Protein AF-A0A945S1P0-F1 (afdb_monomer)

Nearest PDB structures (foldseek):
  8s4s-assembly1_B  TM=3.285E-01  e=2.909E+00  Enterococcus faecalis
  8igd-assembly2_B  TM=2.471E-01  e=2.094E+00  Arabidopsis thaliana

Mean predicted aligned error: 12.69 Å

Secondary structure (DSSP, 8-state):
---------------------------------EEEEEEE-TTS-EEEEEEE--TTT--EEEEEEES-HHHHHHHHHH--TT-SSSEEEEE-TTT--EEEEEETTTTEEEPP-TT----------PPPP-S----SSSSSHHHHTTSPPP---EEEEEESS-S-TT-S---EEEEEEE-TTSHHHHTT--TT-EEEEETTEETTSGGGG-HHHHHHHHHHH--TTSEEEEEEEEE-TTSSEEEEEEEEEPPP-TT--BPPPHHHHHHHHHHT-SPPPHHHHHHHHHHHHTT-HHHHHHHHHHHHHHTSSB-TT--HHHHHHHH-GGGHHHHHHHHHHTSPPS-TTHHHHHHHHHHHHH--SPTT--PPPP----TT--HHHHHHHHHHHHHHHHHHHHHHTTT--HHHHHHHHHHHHHHHHHHHHHSSGGG-S-HHHHHHHHHHHHHHTT--HHHHHHHHHHHGGGG-HHHHHHHHHHHTTSTT-SEEEEEEETTEEEEEE-SS--EE-SGGG--SEEEE--SS-EE-S-TT--BTTTBSEEEEEE-SS--EEEE-SSSBSS--TTSEEEEEE-SSS-EEEESBSBSSEEESSEEEEEE-SSS-EEE-SBS-SSEEESSEEEEEE-SSS-EEEESBS-SSEE-TB-EEEEEE--SS---EEEE-SSSB-TT--TT-BEEEESSEEE-BTTTB---EEEEE---BS-EEEE-EEESSEEESS-EEEEEE-SB--EEEESSSBSSEEESS-EEEEEE-S---EEEESSSSBSSEEESS-EEEEEE-SS--EEE-SSS-SSEEESS-EEEEEE-SS--EEESS-SS-EE--SSS-S--EEEEEEESSS--EETTS--TT-EE--TTTEEEEEES-HHHHHHHHHHSPPPPPP-

Sequence (890 aa):
MTATTYGSTRVNAFALVLCCMGVATAQAEWSRRSQWEATVDEQGLFRAYCILLVRPEQRIVTVSSTTERQDWAEWLLHGSQGADTRVTWVHAPDDGRTLTRYDHVSGECLPSLDGEALTFAKCGRTVASGEGVYPPGQRLIDELQTQPKIWTGLYARRKTELDTEACPATMGLAPYVLGVASLIDQAEMRVGDVLVKVWPWDYDGAVFNGYLSIGKAVKDRFLVGDPARIEYLRALPEGGWELVKKTLVWPVVPGMDKRPSQTLLQSEKRALEAQAAPSQALLGLMAAQAGKTADNADLLTRLARTEAVVDVYRLACFRTVHKHPFSMHEQAGELTDTIPQPSPGRVAKQIAWLDRAFLTNAPGTMAQPPAPTYAGRDLDAHLDFIEGVLEDAAQHAEAAFRRFSLDDRRFIEKQADGLMAGFLSAHMMCFDDDLVRQRANVKLLSMAKRLDTEALMRQALTTARIVDGTFLASLKEQMEQTPDARRIADRKTPWGRIVLAGRGDDRYINKKDNVAVLVDLGGDDFYANNTGSAIPGALATAVLIDFAGDDRYENWHSMRQGCGFFGVGILVDCGGNDSYVGVRCAQGTGFMGVGVLADLGGDDIYRGIDHCQGVGQFGAGLLLDDAGDNRYEGRQSCQGVGFTWGVGLLHSAGTDGDDEYFNKGKVGSGYGDLGSFEGWGQGLGCGHRPYASGGLGVLLDGGGSDRYEGGTFSLGGGYYYGLGILRDRDGHDRYRGSRYNMGFTAHQAVGVFIDDRGNDHYATSHFVAMGMAWDESSTLFLDGEGDDTYVAPGFAFAAGAMNGFALFEDSAGADHYVGVRPASKYGNRYHDGTSVGLFMDLGDGEDVFSGGRQAGEIDAGPEHTFFVDAPTVEAATERLKVTPLKKAAQ

Radius of gyration: 32.9 Å; Cα contacts (8 Å, |Δi|>4): 2390; chains: 1; bounding box: 77×90×105 Å

Solvent-accessible surface area (backbone atoms only — not comparable to full-atom values): 44920 Å² total; per-residue (Å²): 131,84,86,89,86,85,82,86,78,83,86,88,85,85,88,84,88,84,87,79,88,80,78,90,77,84,88,80,89,74,82,81,70,76,46,71,48,73,48,68,47,102,85,72,41,49,32,42,32,43,44,50,87,52,73,99,87,51,80,58,73,51,80,50,76,56,90,67,75,67,68,54,54,54,39,73,75,70,50,69,94,83,59,99,56,66,61,52,73,41,56,40,88,90,64,34,44,53,69,40,28,37,33,74,85,78,74,44,79,44,81,57,70,87,84,69,69,55,87,80,82,88,82,90,77,88,79,81,90,77,94,85,83,79,85,91,78,89,87,55,75,79,69,54,59,58,55,60,79,62,41,56,38,62,46,33,50,52,36,72,85,74,92,58,103,83,68,98,79,73,60,19,35,29,31,80,41,67,18,75,69,11,40,44,43,74,63,66,62,54,76,73,24,31,39,35,32,51,67,95,42,45,39,87,37,78,45,43,70,29,35,67,44,37,52,50,54,46,58,76,73,52,50,55,67,38,81,36,44,37,33,30,38,36,75,43,97,91,63,62,73,44,81,48,77,41,79,50,52,33,29,59,64,79,84,33,66,36,67,68,50,72,52,45,54,52,35,32,54,63,76,58,76,66,77,84,45,68,68,55,55,45,50,52,51,53,26,54,65,68,73,39,47,69,57,56,54,48,41,46,49,55,35,42,50,64,63,39,42,33,43,81,36,59,43,45,66,48,54,39,32,50,45,37,56,80,41,41,64,63,54,51,43,58,61,58,75,63,52,69,64,96,50,87,36,38,70,40,47,48,62,56,48,45,44,70,63,79,38,62,59,70,92,82,76,79,69,77,72,92,76,81,86,48,87,96,56,59,64,66,43,48,52,51,40,52,51,51,36,48,53,56,22,48,54,22,46,48,58,15,45,64,76,51,52,73,67,53,49,54,48,47,65,73,39,49,65,47,44,58,50,39,37,77,74,40,62,31,46,40,60,32,82,53,58,68,52,36,48,51,39,55,51,46,63,66,52,57,78,53,55,36,62,67,34,43,50,52,19,44,51,42,50,33,56,72,67,22,48,70,54,43,54,53,49,48,59,52,55,61,76,46,70,88,31,66,66,70,46,79,46,84,52,100,60,36,34,39,37,32,39,19,62,53,69,45,75,33,71,44,80,85,57,45,48,23,32,40,38,35,59,20,32,55,30,37,43,44,37,39,47,12,17,12,35,71,100,70,20,52,44,13,32,27,35,40,52,32,32,54,32,37,39,45,40,81,58,64,44,22,40,0,2,0,36,62,20,27,6,31,23,36,41,54,26,36,51,35,39,39,40,32,39,34,28,13,37,0,17,0,55,53,16,37,9,29,22,33,42,52,28,30,54,32,39,41,38,31,39,30,36,10,36,0,20,4,35,56,20,30,5,27,25,38,37,38,35,41,49,31,36,44,38,26,19,31,34,16,34,0,18,1,28,36,43,8,37,4,29,24,34,44,53,17,64,73,19,50,32,39,42,36,26,32,79,75,46,70,26,95,84,69,51,88,95,32,20,33,7,51,8,35,0,17,3,31,20,45,35,92,76,41,29,4,12,40,6,28,27,34,46,38,16,20,55,30,39,40,38,32,8,25,45,9,38,0,15,10,30,31,45,3,27,8,29,24,34,44,47,33,35,49,32,38,41,38,30,24,28,39,11,44,0,13,20,32,50,43,6,27,7,29,22,36,39,49,30,34,48,33,38,41,38,37,79,38,50,36,23,44,5,14,8,25,39,47,7,27,13,35,21,36,41,34,39,33,54,34,38,39,38,37,74,27,57,25,40,0,10,11,19,31,40,2,34,7,33,20,35,38,54,30,33,45,33,39,38,40,61,40,44,64,23,35,78,48,77,40,86,90,37,86,81,54,27,35,10,39,23,35,44,19,23,87,46,75,45,44,47,68,32,75,59,58,71,67,39,69,47,74,51,82,80,55,16,28,38,38,31,31,57,35,71,64,55,46,44,55,47,43,73,77,54,61,67,79,74,73,84,126

Structure (mmCIF, N/CA/C/O backbone):
data_AF-A0A945S1P0-F1
#
_entry.id   AF-A0A945S1P0-F1
#
loop_
_atom_site.group_PDB
_atom_site.id
_atom_site.type_symbol
_atom_site.label_atom_id
_atom_site.label_alt_id
_atom_site.label_comp_id
_atom_site.label_asym_id
_atom_site.label_entity_id
_atom_site.label_seq_id
_atom_site.pdbx_PDB_ins_code
_atom_site.Cartn_x
_atom_site.Cartn_y
_atom_site.Cartn_z
_atom_site.occupancy
_atom_site.B_iso_or_equiv
_atom_site.auth_seq_id
_atom_site.auth_comp_id
_atom_site.auth_asym_id
_atom_site.auth_atom_id
_atom_site.pdbx_PDB_model_num
ATOM 1 N N . MET A 1 1 ? 33.738 -39.470 39.181 1.00 27.73 1 MET A N 1
ATOM 2 C CA . MET A 1 1 ? 34.915 -38.604 38.979 1.00 27.73 1 MET A CA 1
ATOM 3 C C . MET A 1 1 ? 34.406 -37.183 38.785 1.00 27.73 1 MET A C 1
ATOM 5 O O . MET A 1 1 ? 33.577 -36.976 37.914 1.00 27.73 1 MET A O 1
ATOM 9 N N . THR A 1 2 ? 34.793 -36.311 39.722 1.00 22.27 2 THR A N 1
ATOM 10 C CA . THR A 1 2 ? 34.871 -34.827 39.718 1.00 22.27 2 THR A CA 1
ATOM 11 C C . THR A 1 2 ? 34.376 -34.085 38.462 1.00 22.27 2 THR A C 1
ATOM 13 O O . THR A 1 2 ? 34.871 -34.353 37.376 1.00 22.27 2 THR A O 1
ATOM 16 N N . ALA A 1 3 ? 33.331 -33.245 38.569 1.00 21.64 3 ALA A N 1
ATOM 17 C CA . ALA A 1 3 ? 33.376 -31.787 38.850 1.00 21.64 3 ALA A CA 1
ATOM 18 C C . ALA A 1 3 ? 34.037 -30.996 37.698 1.00 21.64 3 ALA A C 1
ATOM 20 O O . ALA A 1 3 ? 35.194 -31.249 37.397 1.00 21.64 3 ALA A O 1
ATOM 21 N N . THR A 1 4 ? 33.348 -30.083 37.004 1.00 22.89 4 THR A N 1
ATOM 22 C CA . THR A 1 4 ? 33.038 -28.741 37.531 1.00 22.89 4 THR A CA 1
ATOM 23 C C . THR A 1 4 ? 31.774 -28.087 36.951 1.00 22.89 4 THR A C 1
ATOM 25 O O . THR A 1 4 ? 31.417 -28.219 35.786 1.00 22.89 4 THR A O 1
ATOM 28 N N . THR A 1 5 ? 31.139 -27.347 37.854 1.00 23.31 5 THR A N 1
ATOM 29 C CA . THR A 1 5 ? 29.974 -26.456 37.822 1.00 23.31 5 THR A CA 1
ATOM 30 C C . THR A 1 5 ? 30.188 -25.121 37.103 1.00 23.31 5 THR A C 1
ATOM 32 O O . THR A 1 5 ? 31.244 -24.522 37.263 1.00 23.31 5 THR A O 1
ATOM 35 N N . TYR A 1 6 ? 29.133 -24.601 36.467 1.00 22.20 6 TYR A N 1
ATOM 36 C CA . TYR A 1 6 ? 28.379 -23.391 36.866 1.00 22.20 6 TYR A CA 1
ATOM 37 C C . TYR A 1 6 ? 26.975 -23.568 36.253 1.00 22.20 6 TYR A C 1
ATOM 39 O O . TYR A 1 6 ? 26.838 -23.702 35.045 1.00 22.20 6 TYR A O 1
ATOM 47 N N . GLY A 1 7 ? 25.944 -23.884 37.038 1.00 22.47 7 GLY A N 1
ATOM 48 C CA . GLY A 1 7 ? 25.209 -22.903 37.839 1.00 22.47 7 GLY A CA 1
ATOM 49 C C . GLY A 1 7 ? 24.016 -22.416 36.999 1.00 22.47 7 GLY A C 1
ATOM 50 O O . GLY A 1 7 ? 24.138 -21.415 36.315 1.00 22.47 7 GLY A O 1
ATOM 51 N N . SER A 1 8 ? 22.978 -23.226 36.754 1.00 20.95 8 SER A N 1
ATOM 52 C CA . SER A 1 8 ? 21.864 -23.525 37.675 1.00 20.95 8 SER A CA 1
ATOM 53 C C . SER A 1 8 ? 21.041 -22.263 37.986 1.00 20.95 8 SER A C 1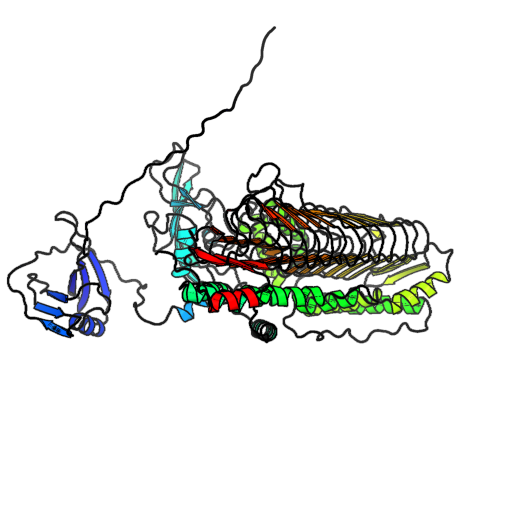
ATOM 55 O O . SER A 1 8 ? 21.612 -21.280 38.429 1.00 20.95 8 SER A O 1
ATOM 57 N N . THR A 1 9 ? 19.718 -22.198 37.896 1.00 21.23 9 THR A N 1
ATOM 58 C CA . THR A 1 9 ? 18.674 -23.152 37.508 1.00 21.23 9 THR A CA 1
ATOM 59 C C . THR A 1 9 ? 17.347 -22.404 37.672 1.00 21.23 9 THR A C 1
ATOM 61 O O . THR A 1 9 ? 17.201 -21.678 38.646 1.00 21.23 9 THR A O 1
ATOM 64 N N . ARG A 1 10 ? 16.391 -22.739 36.799 1.00 20.66 10 ARG A N 1
ATOM 65 C CA . ARG A 1 10 ? 14.989 -23.113 37.090 1.00 20.66 10 ARG A CA 1
ATOM 66 C C . ARG A 1 10 ? 14.067 -22.057 37.722 1.00 20.66 10 ARG A C 1
ATOM 68 O O . ARG A 1 10 ? 14.346 -21.535 38.786 1.00 20.66 10 ARG A O 1
ATOM 75 N N . VAL A 1 11 ? 12.974 -21.670 37.061 1.00 21.17 11 VAL A N 1
ATOM 76 C CA . VAL A 1 11 ? 11.796 -22.460 36.612 1.00 21.17 11 VAL A CA 1
ATOM 77 C C . VAL A 1 11 ? 10.818 -22.765 37.755 1.00 21.17 11 VAL A C 1
ATOM 79 O O . VAL A 1 11 ? 11.183 -23.424 38.726 1.00 21.17 11 VAL A O 1
ATOM 82 N N . ASN A 1 12 ? 9.561 -22.385 37.476 1.00 20.31 12 ASN A N 1
ATOM 83 C CA . ASN A 1 12 ? 8.272 -22.719 38.101 1.00 20.31 12 ASN A CA 1
ATOM 84 C C . ASN A 1 12 ? 7.942 -22.012 39.421 1.00 20.31 12 ASN A C 1
ATOM 86 O O . ASN A 1 12 ? 8.798 -21.848 40.273 1.00 20.31 12 ASN A O 1
ATOM 90 N N . ALA A 1 13 ? 6.701 -21.662 39.749 1.00 20.36 13 ALA A N 1
ATOM 91 C CA . ALA A 1 13 ? 5.407 -21.501 39.076 1.00 20.36 13 ALA A CA 1
ATOM 92 C C . ALA A 1 13 ? 4.455 -21.132 40.232 1.00 20.36 13 ALA A C 1
ATOM 94 O O . ALA A 1 13 ? 4.523 -21.808 41.250 1.00 20.36 13 ALA A O 1
ATOM 95 N N . PHE A 1 14 ? 3.581 -20.130 40.113 1.00 19.70 14 PHE A N 1
ATOM 96 C CA . PHE A 1 14 ? 2.318 -20.084 40.870 1.00 19.70 14 PHE A CA 1
ATOM 97 C C . PHE A 1 14 ? 1.362 -19.074 40.227 1.00 19.70 14 PHE A C 1
ATOM 99 O O . PHE A 1 14 ? 1.667 -17.889 40.115 1.00 19.70 14 PHE A O 1
ATOM 106 N N . ALA A 1 15 ? 0.205 -19.574 39.801 1.00 19.12 15 ALA A N 1
ATOM 107 C CA . ALA A 1 15 ? -0.974 -18.784 39.489 1.00 19.12 15 ALA A CA 1
ATOM 108 C C . ALA A 1 15 ? -1.722 -18.454 40.791 1.00 19.12 15 ALA A C 1
ATOM 110 O O . ALA A 1 15 ? -1.838 -19.317 41.662 1.00 19.12 15 ALA A O 1
ATOM 111 N N . LEU A 1 16 ? -2.284 -17.246 40.891 1.00 18.50 16 LEU A N 1
ATOM 112 C CA . LEU A 1 16 ? -3.439 -16.974 41.746 1.00 18.50 16 LEU A CA 1
ATOM 113 C C . LEU A 1 16 ? -4.271 -15.826 41.149 1.00 18.50 16 LEU A C 1
ATOM 115 O O . LEU A 1 16 ? -3.815 -14.691 41.053 1.00 18.50 16 LEU A O 1
ATOM 119 N N . VAL A 1 17 ? -5.502 -16.151 40.760 1.00 19.89 17 VAL A N 1
ATOM 120 C CA . VAL A 1 17 ? -6.622 -15.222 40.566 1.00 19.89 17 VAL A CA 1
ATOM 121 C C . VAL A 1 17 ? -7.400 -15.193 41.884 1.00 19.89 17 VAL A C 1
ATOM 123 O O . VAL A 1 17 ? -7.736 -16.272 42.363 1.00 19.89 17 VAL A O 1
ATOM 126 N N . LEU A 1 18 ? -7.711 -14.014 42.450 1.00 18.58 18 LEU A N 1
ATOM 127 C CA . LEU A 1 18 ? -8.971 -13.739 43.175 1.00 18.58 18 LEU A CA 1
ATOM 128 C C . LEU A 1 18 ? -9.111 -12.283 43.665 1.00 18.58 18 LEU A C 1
ATOM 130 O O . LEU A 1 18 ? -8.153 -11.632 44.071 1.00 18.58 18 LEU A O 1
ATOM 134 N N . CYS A 1 19 ? -10.364 -11.826 43.604 1.00 18.88 19 CYS A N 1
ATOM 135 C CA . CYS A 1 19 ? -10.943 -10.531 43.957 1.00 18.88 19 CYS A CA 1
ATOM 136 C C . CYS A 1 19 ? -10.810 -10.098 45.429 1.00 18.88 19 CYS A C 1
ATOM 138 O O . CYS A 1 19 ? -10.897 -10.931 46.321 1.00 18.88 19 CYS A O 1
ATOM 140 N N . CYS A 1 20 ? -10.856 -8.776 45.651 1.00 19.45 20 CYS A N 1
ATOM 141 C CA . CYS A 1 20 ? -11.598 -8.111 46.739 1.00 19.45 20 CYS A CA 1
ATOM 142 C C . CYS A 1 20 ? -12.152 -6.787 46.170 1.00 19.45 20 CYS A C 1
ATOM 144 O O . CYS A 1 20 ? -11.397 -5.859 45.909 1.00 19.45 20 CYS A O 1
ATOM 146 N N . MET A 1 21 ? -13.405 -6.743 45.705 1.00 20.45 21 MET A N 1
ATOM 147 C CA . MET A 1 21 ? -14.543 -6.140 46.422 1.00 20.45 21 MET A CA 1
ATOM 148 C C . MET A 1 21 ? -14.165 -5.085 47.476 1.00 20.45 21 MET A C 1
ATOM 150 O O . MET A 1 21 ? -13.781 -5.415 48.593 1.00 20.45 21 MET A O 1
ATOM 154 N N . GLY A 1 22 ? -14.380 -3.817 47.124 1.00 20.14 22 GLY A N 1
ATOM 155 C CA . GLY A 1 22 ? -14.631 -2.718 48.051 1.00 20.14 22 GLY A CA 1
ATOM 156 C C . GLY A 1 22 ? -16.002 -2.138 47.723 1.00 20.14 22 GLY A C 1
ATOM 157 O O . GLY A 1 22 ? -16.146 -1.355 46.792 1.00 20.14 22 GLY A O 1
ATOM 158 N N . VAL A 1 23 ? -17.000 -2.631 48.447 1.00 21.27 23 VAL A N 1
ATOM 159 C CA . VAL A 1 23 ? -18.419 -2.273 48.395 1.00 21.27 23 VAL A CA 1
ATOM 160 C C . VAL A 1 23 ? -18.611 -0.764 48.564 1.00 21.27 23 VAL A C 1
ATOM 162 O O . VAL A 1 23 ? -17.972 -0.135 49.404 1.00 21.27 23 VAL A O 1
ATOM 165 N N . ALA A 1 24 ? -19.528 -0.198 47.780 1.00 26.31 24 ALA A N 1
ATOM 166 C CA . ALA A 1 24 ? -20.053 1.141 47.986 1.00 26.31 24 ALA A CA 1
ATOM 167 C C . ALA A 1 24 ? -20.618 1.296 49.408 1.00 26.31 24 ALA A C 1
ATOM 169 O O . ALA A 1 24 ? -21.511 0.553 49.809 1.00 26.31 24 ALA A O 1
ATOM 170 N N . THR A 1 25 ? -20.181 2.324 50.132 1.00 22.64 25 THR A N 1
ATOM 171 C CA . THR A 1 25 ? -20.990 2.918 51.200 1.00 22.64 25 THR A CA 1
ATOM 172 C C . THR A 1 25 ? -21.082 4.416 50.981 1.00 22.64 25 THR A C 1
ATOM 174 O O . THR A 1 25 ? -20.082 5.105 50.789 1.00 22.64 25 THR A O 1
ATOM 177 N N . ALA A 1 26 ? -22.328 4.866 50.954 1.00 25.33 26 ALA A N 1
ATOM 178 C CA . ALA A 1 26 ? -22.784 6.206 50.667 1.00 25.33 26 ALA A CA 1
ATOM 179 C C . ALA A 1 26 ? -22.312 7.266 51.680 1.00 25.33 26 ALA A C 1
ATOM 181 O O . ALA A 1 26 ? -21.921 6.957 52.801 1.00 25.33 26 ALA A O 1
ATOM 182 N N . GLN A 1 27 ? -22.504 8.521 51.258 1.00 27.06 27 GLN A N 1
ATOM 183 C CA . GLN A 1 27 ? -22.578 9.748 52.058 1.00 27.06 27 GLN A CA 1
ATOM 184 C C . GLN A 1 27 ? -21.268 10.298 52.641 1.00 27.06 27 GLN A C 1
ATOM 186 O O . GLN A 1 27 ? -20.908 10.046 53.784 1.00 27.06 27 GLN A O 1
ATOM 191 N N . ALA A 1 28 ? -20.670 11.229 51.895 1.00 24.06 28 ALA A N 1
ATOM 192 C CA . ALA A 1 28 ? -20.447 12.572 52.428 1.00 24.06 28 ALA A CA 1
ATOM 193 C C . ALA A 1 28 ? -20.386 13.580 51.268 1.00 24.06 28 ALA A C 1
ATOM 195 O O . ALA A 1 28 ? -19.364 13.725 50.598 1.00 24.06 28 ALA A O 1
ATOM 196 N N . GLU A 1 29 ? -21.502 14.268 51.025 1.00 28.78 29 GLU A N 1
ATOM 197 C CA . GLU A 1 29 ? -21.513 15.542 50.310 1.00 28.78 29 GLU A CA 1
ATOM 198 C C . GLU A 1 29 ? -20.609 16.526 51.066 1.00 28.78 29 GLU A C 1
ATOM 200 O O . GLU A 1 29 ? -20.931 16.957 52.171 1.00 28.78 29 GLU A O 1
ATOM 205 N N . TRP A 1 30 ? -19.473 16.900 50.480 1.00 25.27 30 TRP A N 1
ATOM 206 C CA . TRP A 1 30 ? -18.724 18.075 50.919 1.00 25.27 30 TRP A CA 1
ATOM 207 C C . TRP A 1 30 ? -18.910 19.161 49.868 1.00 25.27 30 TRP A C 1
ATOM 209 O O . TRP A 1 30 ? -18.156 19.255 48.900 1.00 25.27 30 TRP A O 1
ATOM 219 N N . SER A 1 31 ? -19.937 19.987 50.064 1.00 30.58 31 SER A N 1
ATOM 220 C CA . SER A 1 31 ? -20.105 21.246 49.344 1.00 30.58 31 SER A CA 1
ATOM 221 C C . SER A 1 31 ? -18.864 22.119 49.572 1.00 30.58 31 SER A C 1
ATOM 223 O O . SER A 1 31 ? -18.640 22.612 50.683 1.00 30.58 31 SER A O 1
ATOM 225 N N . ARG A 1 32 ? -18.039 22.313 48.541 1.00 33.53 32 ARG A N 1
ATOM 226 C CA . ARG A 1 32 ? -16.928 23.272 48.567 1.00 33.53 32 ARG A CA 1
ATOM 227 C C . ARG A 1 32 ? -17.515 24.688 48.574 1.00 33.53 32 ARG A C 1
ATOM 229 O O . ARG A 1 32 ? -17.875 25.211 47.529 1.00 33.53 32 ARG A O 1
ATOM 236 N N . ARG A 1 33 ? -17.641 25.316 49.747 1.00 33.50 33 ARG A N 1
ATOM 237 C CA . ARG A 1 33 ? -17.938 26.755 49.843 1.00 33.50 33 ARG A CA 1
ATOM 238 C C . ARG A 1 33 ? -16.652 27.530 49.554 1.00 33.50 33 ARG A C 1
ATOM 240 O O . ARG A 1 33 ? -15.775 27.593 50.409 1.00 33.50 33 ARG A O 1
ATOM 247 N N . SER A 1 34 ? -16.521 28.085 48.356 1.00 38.62 34 SER A N 1
ATOM 248 C CA . SER A 1 34 ? -15.464 29.043 48.014 1.00 38.62 34 SER A CA 1
ATOM 249 C C . SER A 1 34 ? -15.927 30.458 48.367 1.00 38.62 34 SER A C 1
ATOM 251 O O . SER A 1 34 ? -16.926 30.921 47.819 1.00 38.62 34 SER A O 1
ATOM 253 N N . GLN A 1 35 ? -15.227 31.139 49.277 1.00 38.56 35 GLN A N 1
ATOM 254 C CA . GLN A 1 35 ? -15.448 32.562 49.566 1.00 38.56 35 GLN A CA 1
ATOM 255 C C . GLN A 1 35 ? -14.367 33.405 48.893 1.00 38.56 35 GLN A C 1
ATOM 257 O O . GLN A 1 35 ? -13.202 33.007 48.876 1.00 38.56 35 GLN A O 1
ATOM 262 N N . TRP A 1 36 ? -14.759 34.561 48.358 1.00 40.66 36 TRP A N 1
ATOM 263 C CA . TRP A 1 36 ? -13.856 35.497 47.695 1.00 40.66 36 TRP A CA 1
ATOM 264 C C . TRP A 1 36 ? -13.801 36.818 48.471 1.00 40.66 36 TRP A C 1
ATOM 266 O O . TRP A 1 36 ? -14.840 37.423 48.720 1.00 40.66 36 TRP A O 1
ATOM 276 N N . GLU A 1 37 ? -12.607 37.271 48.855 1.00 37.91 37 GLU A N 1
ATOM 277 C CA . GLU A 1 37 ? -12.384 38.601 49.447 1.00 37.91 37 GLU A CA 1
ATOM 278 C C . GLU A 1 37 ? -11.717 39.501 48.403 1.00 37.91 37 GLU A C 1
ATOM 280 O O . GLU A 1 37 ? -10.727 39.088 47.807 1.00 37.91 37 GLU A O 1
ATOM 285 N N . ALA A 1 38 ? -12.227 40.714 48.180 1.00 38.38 38 ALA A N 1
ATOM 286 C CA . ALA A 1 38 ? -11.604 41.696 47.295 1.00 38.38 38 ALA A CA 1
ATOM 287 C C . ALA A 1 38 ? -11.064 42.879 48.111 1.00 38.38 38 ALA A C 1
ATOM 289 O O . ALA A 1 38 ? -11.820 43.516 48.842 1.00 38.38 38 ALA A O 1
ATOM 290 N N . THR A 1 39 ? -9.778 43.208 47.978 1.00 40.72 39 THR A N 1
ATOM 291 C CA . THR A 1 39 ? -9.186 44.402 48.607 1.00 40.72 39 THR A CA 1
ATOM 292 C C . THR A 1 39 ? -8.411 45.244 47.616 1.00 40.72 39 THR A C 1
ATOM 294 O O . THR A 1 39 ? -7.811 44.709 46.689 1.00 40.72 39 THR A O 1
ATOM 297 N N . VAL A 1 40 ? -8.370 46.552 47.853 1.00 39.69 40 VAL A N 1
ATOM 298 C CA . VAL A 1 40 ? -7.502 47.477 47.122 1.00 39.69 40 VAL A CA 1
ATOM 299 C C . VAL A 1 40 ? -6.207 47.626 47.909 1.00 39.69 40 VAL A C 1
ATOM 301 O O . VAL A 1 40 ? -6.253 47.937 49.098 1.00 39.69 40 VAL A O 1
ATOM 304 N N . ASP A 1 41 ? -5.064 47.356 47.287 1.00 44.41 41 ASP A N 1
ATOM 305 C CA . ASP A 1 41 ? -3.774 47.551 47.947 1.00 44.41 41 ASP A CA 1
ATOM 306 C C . ASP A 1 41 ? -3.340 49.029 47.956 1.00 44.41 41 ASP A C 1
ATOM 308 O O . ASP A 1 41 ? -3.972 49.896 47.351 1.00 44.41 41 ASP A O 1
ATOM 312 N N . GLU A 1 42 ? -2.243 49.328 48.655 1.00 39.03 42 GLU A N 1
ATOM 313 C CA . GLU A 1 42 ? -1.709 50.692 48.819 1.00 39.03 42 GLU A CA 1
ATOM 314 C C . GLU A 1 42 ? -1.317 51.370 47.488 1.00 39.03 42 GLU A C 1
ATOM 316 O O . GLU A 1 42 ? -1.078 52.576 47.455 1.00 39.03 42 GLU A O 1
ATOM 321 N N . GLN A 1 43 ? -1.272 50.613 46.386 1.00 38.59 43 GLN A N 1
ATOM 322 C CA . GLN A 1 43 ? -0.970 51.083 45.031 1.00 38.59 43 GLN A CA 1
ATOM 323 C C . GLN A 1 43 ? -2.242 51.273 44.184 1.00 38.59 43 GLN A C 1
ATOM 325 O O . GLN A 1 43 ? -2.153 51.660 43.019 1.00 38.59 43 GLN A O 1
ATOM 330 N N . GLY A 1 44 ? -3.428 51.040 44.756 1.00 38.28 44 GLY A N 1
ATOM 331 C CA . GLY A 1 44 ? -4.717 51.196 44.084 1.00 38.28 44 GLY A CA 1
ATOM 332 C C . GLY A 1 44 ? -5.164 49.976 43.270 1.00 38.28 44 GLY A C 1
ATOM 333 O O . GLY A 1 44 ? -6.142 50.084 42.529 1.00 38.28 44 GLY A O 1
ATOM 334 N N . LEU A 1 45 ? -4.481 48.830 43.395 1.00 36.09 45 LEU A N 1
ATOM 335 C CA . LEU A 1 45 ? -4.782 47.602 42.651 1.00 36.09 45 LEU A CA 1
ATOM 336 C C . LEU A 1 45 ? -5.786 46.720 43.394 1.00 36.09 45 LEU A C 1
ATOM 338 O O . LEU A 1 45 ? -5.639 46.461 44.588 1.00 36.09 45 LEU A O 1
ATOM 342 N N . PHE A 1 46 ? -6.776 46.205 42.666 1.00 37.44 46 PHE A N 1
ATOM 343 C CA . PHE A 1 46 ? -7.770 45.275 43.197 1.00 37.44 46 PHE A CA 1
ATOM 344 C C . PHE A 1 46 ? -7.187 43.858 43.235 1.00 37.44 46 PHE A C 1
ATOM 346 O O . PHE A 1 46 ? -6.671 43.348 42.238 1.00 37.44 46 PHE A O 1
ATOM 353 N N . ARG A 1 47 ? -7.268 43.214 44.398 1.00 40.44 47 ARG A N 1
ATOM 354 C CA . ARG A 1 47 ? -6.821 41.837 44.626 1.00 40.44 47 ARG A CA 1
ATOM 355 C C . ARG A 1 47 ? -7.982 41.006 45.128 1.00 40.44 47 ARG A C 1
ATOM 357 O O . ARG A 1 47 ? -8.610 41.403 46.104 1.00 40.44 47 ARG A O 1
ATOM 364 N N . ALA A 1 48 ? -8.222 39.862 44.494 1.00 37.62 48 ALA A N 1
ATOM 365 C CA . ALA A 1 48 ? -9.214 38.892 44.942 1.00 37.62 48 ALA A CA 1
ATOM 366 C C . ALA A 1 48 ? -8.531 37.656 45.548 1.00 37.62 48 ALA A C 1
ATOM 368 O O . ALA A 1 48 ? -7.550 37.143 44.999 1.00 37.62 48 ALA A O 1
ATOM 369 N N . TYR A 1 49 ? -9.066 37.176 46.667 1.00 41.53 49 TYR A N 1
ATOM 370 C CA . TYR A 1 49 ? -8.570 36.030 47.421 1.00 41.53 49 TYR A CA 1
ATOM 371 C C . TYR A 1 49 ? -9.631 34.939 47.457 1.00 41.53 49 TYR A C 1
ATOM 373 O O . TYR A 1 49 ? -10.685 35.161 48.040 1.00 41.53 49 TYR A O 1
ATOM 381 N N . CYS A 1 50 ? -9.358 33.754 46.909 1.00 38.25 50 CYS A N 1
ATOM 382 C CA . CYS A 1 50 ? -10.192 32.580 47.180 1.00 38.25 50 CYS A CA 1
ATOM 383 C C . CYS A 1 50 ? -9.759 31.960 48.512 1.00 38.25 50 CYS A C 1
ATOM 385 O O . CYS A 1 50 ? -8.618 31.505 48.637 1.00 38.25 50 CYS A O 1
ATOM 387 N N . ILE A 1 51 ? -10.658 31.929 49.494 1.00 41.28 51 ILE A N 1
ATOM 388 C CA . ILE A 1 51 ? -10.426 31.339 50.813 1.00 41.28 51 ILE A CA 1
ATOM 389 C C . ILE A 1 51 ? -11.115 29.973 50.854 1.00 41.28 51 ILE A C 1
ATOM 391 O O . ILE A 1 51 ? -12.342 29.872 50.888 1.00 41.28 51 ILE A O 1
ATOM 395 N N . LEU A 1 52 ? -10.313 28.907 50.850 1.00 36.91 52 LEU A N 1
ATOM 396 C CA . LEU A 1 52 ? -10.774 27.542 51.106 1.00 36.91 52 LEU A CA 1
ATOM 397 C C . LEU A 1 52 ? -10.698 27.268 52.613 1.00 36.91 52 LEU A C 1
ATOM 399 O O . LEU A 1 52 ? -9.614 27.221 53.193 1.00 36.91 52 LEU A O 1
ATOM 403 N N . LEU A 1 53 ? -11.850 27.075 53.256 1.00 36.97 53 LEU A N 1
ATOM 404 C CA . LEU A 1 53 ? -11.927 26.658 54.659 1.00 36.97 53 LEU A CA 1
ATOM 405 C C . LEU A 1 53 ? -11.576 25.165 54.770 1.00 36.97 53 LEU A C 1
ATOM 407 O O . LEU A 1 53 ? -12.425 24.304 54.550 1.00 36.97 53 LEU A O 1
ATOM 411 N N . VAL A 1 54 ? -10.325 24.841 55.119 1.00 34.81 54 VAL A N 1
ATOM 412 C CA . VAL A 1 54 ? -9.884 23.461 55.393 1.00 34.81 54 VAL A CA 1
ATOM 413 C C . VAL A 1 54 ? -9.265 23.379 56.787 1.00 34.81 54 VAL A C 1
ATOM 415 O O . VAL A 1 54 ? -8.058 23.477 56.944 1.00 34.81 54 VAL A O 1
ATOM 418 N N . ARG A 1 55 ? -10.106 23.138 57.804 1.00 34.22 55 ARG A N 1
ATOM 419 C CA . ARG A 1 55 ? -9.725 22.968 59.227 1.00 34.22 55 ARG A CA 1
ATOM 420 C C . ARG A 1 55 ? -8.969 24.181 59.840 1.00 34.22 55 ARG A C 1
ATOM 422 O O . ARG A 1 55 ? -8.493 25.054 59.124 1.00 34.22 55 ARG A O 1
ATOM 429 N N . PRO A 1 56 ? -8.876 24.296 61.180 1.00 31.53 56 PRO A N 1
ATOM 430 C CA . PRO A 1 56 ? -8.306 25.489 61.826 1.00 31.53 56 PRO A CA 1
ATOM 431 C C . PRO A 1 56 ? -6.806 25.727 61.569 1.00 31.53 56 PRO A C 1
ATOM 433 O O . PRO A 1 56 ? -6.335 26.840 61.777 1.00 31.53 56 PRO A O 1
ATOM 436 N N . GLU A 1 57 ? -6.063 24.721 61.099 1.00 32.78 57 GLU A N 1
ATOM 437 C CA . GLU A 1 57 ? -4.592 24.720 61.160 1.00 32.78 57 GLU A CA 1
ATOM 438 C C . GLU A 1 57 ? -3.887 24.926 59.798 1.00 32.78 57 GLU A C 1
ATOM 440 O O . GLU A 1 57 ? -2.671 25.098 59.771 1.00 32.78 57 GLU A O 1
ATOM 445 N N . GLN A 1 58 ? -4.592 24.933 58.655 1.00 32.12 58 GLN A N 1
ATOM 446 C CA . GLN A 1 58 ? -3.976 25.188 57.339 1.00 32.12 58 GLN A CA 1
ATOM 447 C C . GLN A 1 58 ? -4.903 25.981 56.409 1.00 32.12 58 GLN A C 1
ATOM 449 O O . GLN A 1 58 ? -6.023 25.576 56.116 1.00 32.12 58 GLN A O 1
ATOM 454 N N . ARG A 1 59 ? -4.420 27.128 55.918 1.00 32.78 59 ARG A N 1
ATOM 455 C CA . ARG A 1 59 ? -5.152 28.025 55.011 1.00 32.78 59 ARG A CA 1
ATOM 456 C C . ARG A 1 59 ? -4.443 28.080 53.663 1.00 32.78 59 ARG A C 1
ATOM 458 O O . ARG A 1 59 ? -3.248 28.357 53.621 1.00 32.78 59 ARG A O 1
ATOM 465 N N . ILE A 1 60 ? -5.179 27.856 52.577 1.00 31.12 60 ILE A N 1
ATOM 466 C CA . ILE A 1 60 ? -4.693 28.053 51.205 1.00 31.12 60 ILE A CA 1
ATOM 467 C C . ILE A 1 60 ? -5.417 29.271 50.633 1.00 31.12 60 ILE A C 1
ATOM 469 O O . ILE A 1 60 ? -6.647 29.317 50.634 1.00 31.12 60 ILE A O 1
ATOM 473 N N . VAL A 1 61 ? -4.641 30.253 50.174 1.00 30.97 61 VAL A N 1
ATOM 474 C CA . VAL A 1 61 ? -5.126 31.496 49.567 1.00 30.97 61 VAL A CA 1
ATOM 475 C C . VAL A 1 61 ? -4.618 31.556 48.131 1.00 30.97 61 VAL A C 1
ATOM 477 O O . VAL A 1 61 ? -3.408 31.539 47.905 1.00 30.97 61 VAL A O 1
ATOM 480 N N . THR A 1 62 ? -5.525 31.648 47.160 1.00 31.70 62 THR A N 1
ATOM 481 C CA . THR A 1 62 ? -5.172 31.916 45.756 1.00 31.70 62 THR A CA 1
ATOM 482 C C . THR A 1 62 ? -5.344 33.406 45.482 1.00 31.70 62 THR A C 1
ATOM 484 O O . THR A 1 62 ? 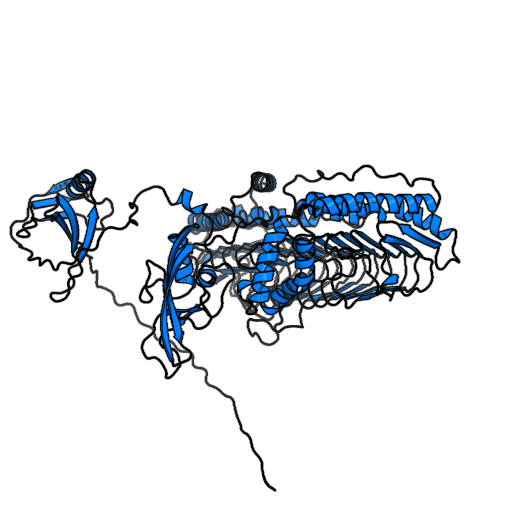-6.417 33.947 45.741 1.00 31.70 62 THR A O 1
ATOM 487 N N . VAL A 1 63 ? -4.291 34.065 44.988 1.00 28.00 63 VAL A N 1
ATOM 488 C CA . VAL A 1 63 ? -4.267 35.509 44.699 1.00 28.00 63 VAL A CA 1
ATOM 489 C C . VAL A 1 63 ? -4.354 35.724 43.191 1.00 28.00 63 VAL A C 1
ATOM 491 O O . VAL A 1 63 ? -3.549 35.162 42.451 1.00 28.00 63 VAL A O 1
ATOM 494 N N . SER A 1 64 ? -5.279 36.575 42.750 1.00 33.75 64 SER A N 1
ATOM 495 C CA . SER A 1 64 ? -5.258 37.166 41.408 1.00 33.75 64 SER A CA 1
ATOM 496 C C . SER A 1 64 ? -5.263 38.691 41.522 1.00 33.75 64 SER A C 1
ATOM 498 O O . SER A 1 64 ? -5.989 39.255 42.345 1.00 33.75 64 SER A O 1
ATOM 500 N N . SER A 1 65 ? -4.422 39.351 40.727 1.00 32.00 65 SER A N 1
ATOM 501 C CA . SER A 1 65 ? -4.299 40.810 40.643 1.00 32.00 65 SER A CA 1
ATOM 502 C C . SER A 1 65 ? -4.462 41.245 39.191 1.00 32.00 65 SER A C 1
ATOM 504 O O . SER A 1 65 ? -3.771 40.709 38.323 1.00 32.00 65 SER A O 1
ATOM 506 N N . THR A 1 66 ? -5.325 42.225 38.928 1.00 35.53 66 THR A N 1
ATOM 507 C CA . THR A 1 66 ? -5.488 42.844 37.599 1.00 35.53 66 THR A CA 1
ATOM 508 C C . THR A 1 66 ? -5.627 44.366 37.747 1.00 35.53 66 THR A C 1
ATOM 510 O O . THR A 1 66 ? -5.991 44.867 38.812 1.00 35.53 66 THR A O 1
ATOM 513 N N . THR A 1 67 ? -5.279 45.109 36.694 1.00 31.33 67 THR A N 1
ATOM 514 C CA . THR A 1 67 ? -5.306 46.581 36.643 1.00 31.33 67 THR A CA 1
ATOM 515 C C . THR A 1 67 ? -6.660 47.177 36.251 1.00 31.33 67 THR A C 1
ATOM 517 O O . THR A 1 67 ? -6.802 48.399 36.274 1.00 31.33 67 THR A O 1
ATOM 520 N N . GLU A 1 68 ? -7.665 46.370 35.901 1.00 35.66 68 GLU A N 1
ATOM 521 C CA . GLU A 1 68 ? -8.894 46.873 35.273 1.00 35.66 68 GLU A CA 1
ATOM 522 C C . GLU A 1 68 ? -10.093 46.819 36.234 1.00 35.66 68 GLU A C 1
ATOM 524 O O . GLU A 1 68 ? -10.640 45.773 36.575 1.00 35.66 68 GLU A O 1
ATOM 529 N N . ARG A 1 69 ? -10.467 48.009 36.723 1.00 35.97 69 ARG A N 1
ATOM 530 C CA . ARG A 1 69 ? -11.434 48.258 37.809 1.00 35.97 69 ARG A CA 1
ATOM 531 C C . ARG A 1 69 ? -12.904 48.036 37.422 1.00 35.97 69 ARG A C 1
ATOM 533 O O . ARG A 1 69 ? -13.735 47.904 38.316 1.00 35.97 69 ARG A O 1
ATOM 540 N N . GLN A 1 70 ? -13.238 48.050 36.130 1.00 37.81 70 GLN A N 1
ATOM 541 C CA . GLN A 1 70 ? -14.631 48.001 35.660 1.00 37.81 70 GLN A CA 1
ATOM 542 C C . GLN A 1 70 ? -15.215 46.582 35.656 1.00 37.81 70 GLN A C 1
ATOM 544 O O . GLN A 1 70 ? -16.334 46.406 36.130 1.00 37.81 70 GLN A O 1
ATOM 549 N N . ASP A 1 71 ? -14.435 45.575 35.262 1.00 37.66 71 ASP A N 1
ATOM 550 C CA . ASP A 1 71 ? -14.932 44.198 35.117 1.00 37.66 71 ASP A CA 1
ATOM 551 C C . ASP A 1 71 ? -15.247 43.529 36.466 1.00 37.66 71 ASP A C 1
ATOM 553 O O . ASP A 1 71 ? -16.172 42.725 36.587 1.00 37.66 71 ASP A O 1
ATOM 557 N N . TRP A 1 72 ? -14.534 43.914 37.530 1.00 42.28 72 TRP A N 1
ATOM 558 C CA . TRP A 1 72 ? -14.796 43.404 38.880 1.00 42.28 72 TRP A CA 1
ATOM 559 C C . TRP A 1 72 ? -16.038 44.010 39.529 1.00 42.28 72 TRP A C 1
ATOM 561 O O . TRP A 1 72 ? -16.662 43.350 40.356 1.00 42.28 72 TRP A O 1
ATOM 571 N N . ALA A 1 73 ? -16.403 45.249 39.189 1.00 39.81 73 ALA A N 1
ATOM 572 C CA . ALA A 1 73 ? -17.558 45.908 39.792 1.00 39.81 73 ALA A CA 1
ATOM 573 C C . ALA A 1 73 ? -18.867 45.230 39.361 1.00 39.81 73 ALA A C 1
ATOM 575 O O . ALA A 1 73 ? -19.715 44.969 40.211 1.00 39.81 73 ALA A O 1
ATOM 576 N N . GLU A 1 74 ? -18.999 44.867 38.081 1.00 42.19 74 GLU A N 1
ATOM 577 C CA . GLU A 1 74 ? -20.146 44.090 37.596 1.00 42.19 74 GLU A CA 1
ATOM 578 C C . GLU A 1 74 ? -20.128 42.650 38.122 1.00 42.19 74 GLU A C 1
ATOM 580 O O . GLU A 1 74 ? -21.156 42.155 38.581 1.00 42.19 74 GLU A O 1
ATOM 585 N N . TRP A 1 75 ? -18.965 41.992 38.160 1.00 42.28 75 TRP A N 1
ATOM 586 C CA . TRP A 1 75 ? -18.858 40.624 38.679 1.00 42.28 75 TRP A CA 1
ATOM 587 C C . TRP A 1 75 ? -19.166 40.518 40.184 1.00 42.28 75 TRP A C 1
ATOM 589 O O . TRP A 1 75 ? -19.804 39.563 40.619 1.00 42.28 75 TRP A O 1
ATOM 599 N N . LEU A 1 76 ? -18.768 41.503 40.998 1.00 40.56 76 LEU A N 1
ATOM 600 C CA . LEU A 1 76 ? -19.095 41.555 42.433 1.00 40.56 76 LEU A CA 1
ATOM 601 C C . LEU A 1 76 ? -20.574 41.874 42.694 1.00 40.56 76 LEU A C 1
ATOM 603 O O . LEU A 1 76 ? -21.121 41.412 43.695 1.00 40.56 76 LEU A O 1
ATOM 607 N N . LEU A 1 77 ? -21.210 42.656 41.816 1.00 43.31 77 LEU A N 1
ATOM 608 C CA . LEU A 1 77 ? -22.625 43.026 41.927 1.00 43.31 77 LEU A CA 1
ATOM 609 C C . LEU A 1 77 ? -23.572 41.941 41.388 1.00 43.31 77 LEU A C 1
ATOM 611 O O . LEU A 1 77 ? -24.698 41.845 41.872 1.00 43.31 77 LEU A O 1
ATOM 615 N N . HIS A 1 78 ? -23.126 41.121 40.428 1.00 43.81 78 HIS A N 1
ATOM 616 C CA . HIS A 1 78 ? -23.977 40.155 39.713 1.00 43.81 78 HIS A CA 1
ATOM 617 C C . HIS A 1 78 ? -23.530 38.683 39.831 1.00 43.81 78 HIS A C 1
ATOM 619 O O . HIS A 1 78 ? -24.295 37.785 39.487 1.00 43.81 78 HIS A O 1
ATOM 625 N N . GLY A 1 79 ? -22.333 38.411 40.362 1.00 42.38 79 GLY A N 1
ATOM 626 C CA . GLY A 1 79 ? -21.749 37.072 40.508 1.00 42.38 79 GLY A CA 1
ATOM 627 C C . GLY A 1 79 ? -21.315 36.392 39.202 1.00 42.38 79 GLY A C 1
ATOM 628 O O . GLY A 1 79 ? -21.528 36.888 38.100 1.00 42.38 79 GLY A O 1
ATOM 629 N N . SER A 1 80 ? -20.689 35.215 39.330 1.00 39.56 80 SER A N 1
ATOM 630 C CA . SER A 1 80 ? -20.339 34.336 38.204 1.00 39.56 80 SER A CA 1
ATOM 631 C C . SER A 1 80 ? -21.551 33.505 37.781 1.00 39.56 80 SER A C 1
ATOM 633 O O . SER A 1 80 ? -21.999 32.655 38.555 1.00 39.56 80 SER A O 1
ATOM 635 N N . GLN A 1 81 ? -22.027 33.646 36.540 1.00 41.59 81 GLN A N 1
ATOM 636 C CA . GLN A 1 81 ? -22.929 32.647 35.958 1.00 41.59 81 GLN A CA 1
ATOM 637 C C . GLN A 1 81 ? -22.166 31.321 35.821 1.00 41.59 81 GLN A C 1
ATOM 639 O O . GLN A 1 81 ? -21.226 31.219 35.039 1.00 41.59 81 GLN A O 1
ATOM 644 N N . GLY A 1 82 ? -22.522 30.333 36.645 1.00 40.72 82 GLY A N 1
ATOM 645 C CA . GLY A 1 82 ? -21.842 29.033 36.715 1.00 40.72 82 GLY A CA 1
ATOM 646 C C . GLY A 1 82 ? -21.238 28.683 38.079 1.00 40.72 82 GLY A C 1
ATOM 647 O O . GLY A 1 82 ? -20.561 27.668 38.188 1.00 40.72 82 GLY A O 1
ATOM 648 N N . ALA A 1 83 ? -21.460 29.485 39.127 1.00 36.91 83 ALA A N 1
ATOM 649 C CA . ALA A 1 83 ? -21.162 29.039 40.486 1.00 36.91 83 ALA A CA 1
ATOM 650 C C . ALA A 1 83 ? -22.202 27.999 40.946 1.00 36.91 83 ALA A C 1
ATOM 652 O O . ALA A 1 83 ? -23.396 28.291 40.958 1.00 36.91 83 ALA A O 1
ATOM 653 N N . ASP A 1 84 ? -21.757 26.827 41.410 1.00 34.56 84 ASP A N 1
ATOM 654 C CA . ASP A 1 84 ? -22.603 25.731 41.932 1.00 34.56 84 ASP A CA 1
ATOM 655 C C . ASP A 1 84 ? -23.376 26.081 43.230 1.00 34.56 84 ASP A C 1
ATOM 657 O O . ASP A 1 84 ? -23.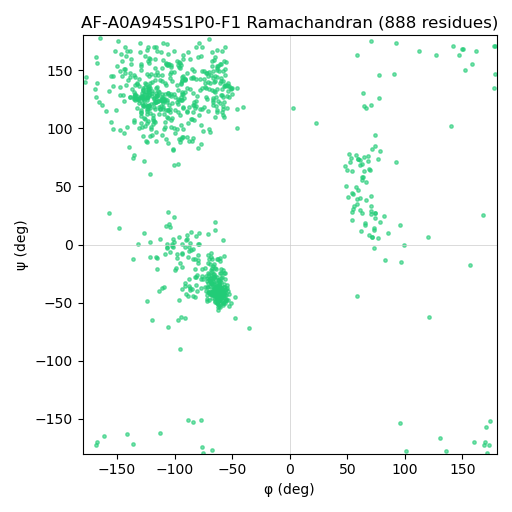921 25.213 43.915 1.00 34.56 84 ASP A O 1
ATOM 661 N N . THR A 1 85 ? -23.424 27.358 43.618 1.00 40.75 85 THR A N 1
ATOM 662 C CA . THR A 1 85 ? -24.074 27.842 44.839 1.00 40.75 85 THR A CA 1
ATOM 663 C C . THR A 1 85 ? -25.137 28.887 44.524 1.00 40.75 85 THR A C 1
ATOM 665 O O . THR A 1 85 ? -24.845 29.913 43.918 1.00 40.75 85 THR A O 1
ATOM 668 N N . ARG A 1 86 ? -26.359 28.668 45.024 1.00 44.91 86 ARG A N 1
ATOM 669 C CA . ARG A 1 86 ? -27.550 29.499 44.767 1.00 44.91 86 ARG A CA 1
ATOM 670 C C . ARG A 1 86 ? -27.427 30.972 45.200 1.00 44.91 86 ARG A C 1
ATOM 672 O O . ARG A 1 86 ? -28.068 31.823 44.599 1.00 44.91 86 ARG A O 1
ATOM 679 N N . VAL A 1 87 ? -26.626 31.287 46.224 1.00 47.22 87 VAL A N 1
ATOM 680 C CA . VAL A 1 87 ? -26.534 32.642 46.805 1.00 47.22 87 VAL A CA 1
ATOM 681 C C . VAL A 1 87 ? -25.073 33.051 47.026 1.00 47.22 87 VAL A C 1
ATOM 683 O O . VAL A 1 87 ? -24.342 32.326 47.702 1.00 47.22 87 VAL A O 1
ATOM 686 N N . THR A 1 88 ? -24.670 34.230 46.539 1.00 49.28 88 THR A N 1
ATOM 687 C CA . THR A 1 88 ? -23.361 34.861 46.811 1.00 49.28 88 THR A CA 1
ATOM 688 C C . THR A 1 88 ? -23.431 35.777 48.028 1.00 49.28 88 THR A C 1
ATOM 690 O O . THR A 1 88 ? -24.429 36.459 48.249 1.00 49.28 88 THR A O 1
ATOM 693 N N . TRP A 1 89 ? -22.359 35.793 48.823 1.00 51.19 89 TRP A N 1
ATOM 694 C CA . TRP A 1 89 ? -22.222 36.618 50.022 1.00 51.19 89 TRP A CA 1
ATOM 695 C C . TRP A 1 89 ? -21.020 37.546 49.859 1.00 51.19 89 TRP A C 1
ATOM 697 O O . TRP A 1 89 ? -19.931 37.091 49.514 1.00 51.19 89 TRP A O 1
ATOM 707 N N . VAL A 1 90 ? -21.220 38.833 50.124 1.00 48.78 90 VAL A N 1
ATOM 708 C CA . VAL A 1 90 ? -20.178 39.864 50.101 1.00 48.78 90 VAL A CA 1
ATOM 709 C C . VAL A 1 90 ? -19.945 40.325 51.532 1.00 48.78 90 VAL A C 1
ATOM 711 O O . VAL A 1 90 ? -20.900 40.703 52.209 1.00 48.78 90 VAL A O 1
ATOM 714 N N . HIS A 1 91 ? -18.696 40.301 51.994 1.00 49.09 91 HIS A N 1
ATOM 715 C CA . HIS A 1 91 ? -18.321 40.662 53.364 1.00 49.09 91 HIS A CA 1
ATOM 716 C C . HIS A 1 91 ? -17.403 41.887 53.391 1.00 49.09 91 HIS A C 1
ATOM 718 O O . HIS A 1 91 ? -16.671 42.140 52.434 1.00 49.09 91 HIS A O 1
ATOM 724 N N . ALA A 1 92 ? -17.438 42.653 54.483 1.00 49.19 92 ALA A N 1
ATOM 725 C CA . ALA A 1 92 ? -16.532 43.771 54.673 1.00 49.19 92 ALA A CA 1
ATOM 726 C C . ALA A 1 92 ? -15.123 43.246 54.988 1.00 49.19 92 ALA A C 1
ATOM 728 O O . ALA A 1 92 ? -14.978 42.353 55.826 1.00 49.19 92 ALA A O 1
ATOM 729 N N . PRO A 1 93 ? -14.091 43.805 54.344 1.00 41.66 93 PRO A N 1
ATOM 730 C CA . PRO A 1 93 ? -12.732 43.273 54.418 1.00 41.66 93 PRO A CA 1
ATOM 731 C C . PRO A 1 93 ? -12.078 43.431 55.798 1.00 41.66 93 PRO A C 1
ATOM 733 O O . PRO A 1 93 ? -11.163 42.680 56.126 1.00 41.66 93 PRO A O 1
ATOM 736 N N . ASP A 1 94 ? -12.550 44.374 56.615 1.00 44.38 94 ASP A N 1
ATOM 737 C CA . ASP A 1 94 ? -11.887 44.723 57.876 1.00 44.38 94 ASP A CA 1
ATOM 738 C C . ASP A 1 94 ? -12.401 43.908 59.075 1.00 44.38 94 ASP A C 1
ATOM 740 O O . ASP A 1 94 ? -11.636 43.595 59.986 1.00 44.38 94 ASP A O 1
ATOM 744 N N . ASP A 1 95 ? -13.689 43.552 59.083 1.00 49.62 95 ASP A N 1
ATOM 745 C CA . ASP A 1 95 ? -14.358 42.899 60.221 1.00 49.62 95 ASP A CA 1
ATOM 746 C C . ASP A 1 95 ? -15.185 41.654 59.841 1.00 49.62 95 ASP A C 1
ATOM 748 O O . ASP A 1 95 ? -15.783 41.014 60.708 1.00 49.62 95 ASP A O 1
ATOM 752 N N . GLY A 1 96 ? -15.212 41.281 58.556 1.00 46.94 96 GLY A N 1
ATOM 753 C CA . GLY A 1 96 ? -15.902 40.091 58.058 1.00 46.94 96 GLY A CA 1
ATOM 754 C C . GLY A 1 96 ? -17.433 40.183 58.066 1.00 46.94 96 GLY A C 1
ATOM 755 O O . GLY A 1 96 ? -18.096 39.185 57.766 1.00 46.94 96 GLY A O 1
ATOM 756 N N . ARG A 1 97 ? -18.032 41.342 58.383 1.00 49.75 97 ARG A N 1
ATOM 757 C CA . ARG A 1 97 ? -19.501 41.489 58.421 1.00 49.75 97 ARG A CA 1
ATOM 758 C C . ARG A 1 97 ? -20.111 41.336 57.027 1.00 49.75 97 ARG A C 1
ATOM 760 O O . ARG A 1 97 ? -19.570 41.858 56.057 1.00 49.75 97 ARG A O 1
ATOM 767 N N . THR A 1 98 ? -21.249 40.658 56.905 1.00 53.50 98 THR A N 1
ATOM 768 C CA . THR A 1 98 ? -21.932 40.485 55.609 1.00 53.50 98 THR A CA 1
ATOM 769 C C . THR A 1 98 ? -22.537 41.812 55.144 1.00 53.50 98 THR A C 1
ATOM 771 O O . THR A 1 98 ? -23.452 42.327 55.776 1.00 53.50 98 THR A O 1
ATOM 774 N N . LEU A 1 99 ? -22.049 42.362 54.033 1.00 51.94 99 LEU A N 1
ATOM 775 C CA . LEU A 1 99 ? -22.515 43.619 53.442 1.00 51.94 99 LEU A CA 1
ATOM 776 C C . LEU A 1 99 ? -23.701 43.420 52.493 1.00 51.94 99 LEU A C 1
ATOM 778 O O . LEU A 1 99 ? -24.608 44.248 52.456 1.00 51.94 99 LEU A O 1
ATOM 782 N N . THR A 1 100 ? -23.707 42.350 51.695 1.00 54.59 100 THR A N 1
ATOM 783 C CA . THR A 1 100 ? -24.776 42.080 50.717 1.00 54.59 100 THR A CA 1
ATOM 784 C C . THR A 1 100 ? -24.856 40.588 50.422 1.00 54.59 100 THR A C 1
ATOM 786 O O . THR A 1 100 ? -23.839 39.893 50.408 1.00 54.59 100 THR A O 1
ATOM 789 N N . ARG A 1 101 ? -26.068 40.082 50.192 1.00 58.78 101 ARG A N 1
ATOM 790 C CA . ARG A 1 101 ? -26.312 38.715 49.724 1.00 58.78 101 ARG A CA 1
ATOM 791 C C . ARG A 1 101 ? -27.079 38.786 48.411 1.00 58.78 101 ARG A C 1
ATOM 793 O O . ARG A 1 101 ? -27.977 39.605 48.299 1.00 58.78 101 ARG A O 1
ATOM 800 N N . TYR A 1 102 ? -26.745 37.954 47.437 1.00 49.06 102 TYR A N 1
ATOM 801 C CA . TYR A 1 102 ? -27.371 37.975 46.112 1.00 49.06 102 TYR A CA 1
ATOM 802 C C . TYR A 1 102 ? -27.792 36.563 45.713 1.00 49.06 102 TYR A C 1
ATOM 804 O O . TYR A 1 102 ? -26.949 35.666 45.725 1.00 49.06 102 TYR A O 1
ATOM 812 N N . ASP A 1 103 ? -29.077 36.340 45.428 1.00 50.19 103 ASP A N 1
ATOM 813 C CA . ASP A 1 103 ? -29.588 35.041 44.957 1.00 50.19 103 ASP A CA 1
ATOM 814 C C . ASP A 1 103 ? -29.595 35.021 43.425 1.00 50.19 103 ASP A C 1
ATOM 816 O O . ASP A 1 103 ? -30.301 35.797 42.782 1.00 50.19 103 ASP A O 1
ATOM 820 N N . HIS A 1 104 ? -28.814 34.111 42.841 1.00 47.38 104 HIS A N 1
ATOM 821 C CA . HIS A 1 104 ? -28.616 34.014 41.390 1.00 47.38 104 HIS A CA 1
ATOM 822 C C . HIS A 1 104 ? -29.838 33.491 40.643 1.00 47.38 104 HIS A C 1
ATOM 824 O O . HIS A 1 104 ? -29.910 33.615 39.424 1.00 47.38 104 HIS A O 1
ATOM 830 N N . VAL A 1 105 ? -30.796 32.892 41.354 1.00 46.97 105 VAL A N 1
ATOM 831 C CA . VAL A 1 105 ? -32.026 32.368 40.754 1.00 46.97 105 VAL A CA 1
ATOM 832 C C . VAL A 1 105 ? -33.093 33.455 40.662 1.00 46.97 105 VAL A C 1
ATOM 834 O O . VAL A 1 105 ? -33.827 33.494 39.678 1.00 46.97 105 VAL A O 1
ATOM 837 N N . SER A 1 106 ? -33.191 34.339 41.661 1.00 50.25 106 SER A N 1
ATOM 838 C CA . SER A 1 106 ? -34.160 35.446 41.641 1.00 50.25 106 SER A CA 1
ATOM 839 C C . SER A 1 106 ? -33.592 36.750 41.080 1.00 50.25 106 SER A C 1
ATOM 841 O O . SER A 1 106 ? -34.363 37.615 40.675 1.00 50.25 106 SER A O 1
ATOM 843 N N . GLY A 1 107 ? -32.266 36.903 41.046 1.00 49.72 107 GLY A N 1
ATOM 844 C CA . GLY A 1 107 ? -31.592 38.124 40.608 1.00 49.72 107 GLY A CA 1
ATOM 845 C C . GLY A 1 107 ? -31.690 39.286 41.606 1.00 49.72 107 GLY A C 1
ATOM 846 O O . GLY A 1 107 ? -31.385 40.424 41.243 1.00 49.72 107 GLY A O 1
ATOM 847 N N . GLU A 1 108 ? -32.121 39.024 42.845 1.00 49.97 108 GLU A N 1
ATOM 848 C CA . GLU A 1 108 ? -32.360 40.037 43.878 1.00 49.97 108 GLU A CA 1
ATOM 849 C C . GLU A 1 108 ? -31.250 40.086 44.941 1.00 49.97 108 GLU A C 1
ATOM 851 O O . GLU A 1 108 ? -30.699 39.062 45.361 1.00 49.97 108 GLU A O 1
ATOM 856 N N . CYS A 1 109 ? -30.985 41.294 45.454 1.00 55.62 109 CYS A N 1
ATOM 857 C CA . CYS A 1 109 ? -30.194 41.487 46.668 1.00 55.62 109 CYS A CA 1
ATOM 858 C C . CYS A 1 109 ? -31.033 41.151 47.910 1.00 55.62 109 CYS A C 1
ATOM 860 O O . CYS A 1 109 ? -32.009 41.828 48.230 1.00 55.62 109 CYS A O 1
ATOM 862 N N . LEU A 1 110 ? -30.612 40.125 48.643 1.00 55.78 110 LEU A N 1
ATOM 863 C CA . LEU A 1 110 ? -31.164 39.718 49.926 1.00 55.78 110 LEU A CA 1
ATOM 864 C C . LEU A 1 110 ? -30.562 40.552 51.081 1.00 55.78 110 LEU A C 1
ATOM 866 O O . LEU A 1 110 ? -29.387 40.931 51.026 1.00 55.78 110 LEU A O 1
ATOM 870 N N . PRO A 1 111 ? -31.322 40.796 52.166 1.00 51.56 111 PRO A N 1
ATOM 871 C CA . PRO A 1 111 ? -30.834 41.529 53.336 1.00 51.56 111 PRO A CA 1
ATOM 872 C C . PRO A 1 111 ? -29.674 40.815 54.060 1.00 51.56 111 PRO A C 1
ATOM 874 O O . PRO A 1 111 ? -29.559 39.580 54.026 1.00 51.56 111 PRO A O 1
ATOM 877 N N . SER A 1 112 ? -28.810 41.600 54.723 1.00 54.75 112 SER A N 1
ATOM 878 C CA . SER A 1 112 ? -27.690 41.078 55.518 1.00 54.75 112 SER A CA 1
ATOM 879 C C . SER A 1 112 ? -28.196 40.238 56.694 1.00 54.75 112 SER A C 1
ATOM 881 O O . SER A 1 112 ? -29.241 40.512 57.282 1.00 54.75 112 SER A O 1
ATOM 883 N N . LEU A 1 113 ? -27.454 39.178 57.024 1.00 53.94 113 LEU A N 1
ATOM 884 C CA . LEU A 1 113 ? -27.649 38.421 58.259 1.00 53.94 113 LEU A CA 1
ATOM 885 C C . LEU A 1 113 ? -26.616 38.933 59.260 1.00 53.94 113 LEU A C 1
ATOM 887 O O . LEU A 1 113 ? -25.439 38.579 59.175 1.00 53.94 113 LEU A O 1
ATOM 891 N N . ASP A 1 114 ? -27.042 39.810 60.161 1.00 48.91 114 ASP A N 1
ATOM 892 C CA . ASP A 1 114 ? -26.184 40.317 61.227 1.00 48.91 114 ASP A CA 1
ATOM 893 C C . ASP A 1 114 ? -26.013 39.217 62.289 1.00 48.91 114 ASP A C 1
ATOM 895 O O . ASP A 1 114 ? -26.998 38.782 62.886 1.00 48.91 114 ASP A O 1
ATOM 899 N N . GLY A 1 115 ? -24.782 38.749 62.536 1.00 48.66 115 GLY A N 1
ATOM 900 C CA . GLY A 1 115 ? -24.524 37.894 63.705 1.00 48.66 115 GLY A CA 1
ATOM 901 C C . GLY A 1 115 ? -23.316 36.956 63.690 1.00 48.66 115 GLY A C 1
ATOM 902 O O . GLY A 1 115 ? -22.902 36.540 64.767 1.00 48.66 115 GLY A O 1
ATOM 903 N N . GLU A 1 116 ? -22.704 36.639 62.547 1.00 41.56 116 GLU A N 1
ATOM 904 C CA . GLU A 1 116 ? -21.528 35.749 62.517 1.00 41.56 116 GLU A CA 1
ATOM 905 C C . GLU A 1 116 ? -20.310 36.461 61.920 1.00 41.56 116 GLU A C 1
ATOM 907 O O . GLU A 1 116 ? -20.174 36.599 60.706 1.00 41.56 116 GLU A O 1
ATOM 912 N N . ALA A 1 117 ? -19.418 36.940 62.791 1.00 42.31 117 ALA A N 1
ATOM 913 C CA . ALA A 1 117 ? -18.126 37.481 62.387 1.00 42.31 117 ALA A CA 1
ATOM 914 C C . ALA A 1 117 ? -17.153 36.326 62.097 1.00 42.31 117 ALA A C 1
ATOM 916 O O . ALA A 1 117 ? -16.731 35.609 63.006 1.00 42.31 117 ALA A O 1
ATOM 917 N N . LEU A 1 118 ? -16.787 36.145 60.827 1.00 43.75 118 LEU A N 1
ATOM 918 C CA . LEU A 1 118 ? -15.734 35.217 60.413 1.00 43.75 118 LEU A CA 1
ATOM 919 C C . LEU A 1 118 ? -14.374 35.915 60.544 1.00 43.75 118 LEU A C 1
ATOM 921 O O . LEU A 1 118 ? -14.131 36.940 59.913 1.00 43.75 118 LEU A O 1
ATOM 925 N N . THR A 1 119 ? -13.472 35.378 61.369 1.00 37.53 119 THR A N 1
ATOM 926 C CA . THR A 1 119 ? -12.136 35.962 61.568 1.00 37.53 119 THR A CA 1
ATOM 927 C C . THR A 1 119 ? -11.143 35.408 60.543 1.00 37.53 119 THR A C 1
ATOM 929 O O . THR A 1 119 ? -10.662 34.275 60.659 1.00 37.53 119 THR A O 1
ATOM 932 N N . PHE A 1 120 ? -10.797 36.214 59.541 1.00 38.56 120 PHE A N 1
ATOM 933 C CA . PHE A 1 120 ? -9.763 35.886 58.559 1.00 38.56 120 PHE A CA 1
ATOM 934 C C . PHE A 1 120 ? -8.402 36.435 59.015 1.00 38.56 120 PHE A C 1
ATOM 936 O O . PHE A 1 120 ? -8.315 37.487 59.634 1.00 38.56 120 PHE A O 1
ATOM 943 N N . ALA A 1 121 ? -7.314 35.722 58.725 1.00 34.66 121 ALA A N 1
ATOM 944 C CA . ALA A 1 121 ? -5.948 36.212 58.944 1.00 34.66 121 ALA A CA 1
ATOM 945 C C . ALA A 1 121 ? -5.173 36.090 57.634 1.00 34.66 121 ALA A C 1
ATOM 947 O O . ALA A 1 121 ? -5.108 35.000 57.056 1.00 34.66 121 ALA A O 1
ATOM 948 N N . LYS A 1 122 ? -4.617 37.219 57.184 1.00 36.34 122 LYS A N 1
ATOM 949 C CA . LYS A 1 122 ? -3.813 37.359 55.967 1.00 36.34 122 LYS A CA 1
ATOM 950 C C . LYS A 1 122 ? -2.364 36.951 56.246 1.00 36.34 122 LYS A C 1
ATOM 952 O O . LYS A 1 122 ? -1.693 37.586 57.053 1.00 36.34 122 LYS A O 1
ATOM 957 N N . CYS A 1 123 ? -1.858 35.940 55.542 1.00 30.30 123 CYS A N 1
ATOM 958 C CA . CYS A 1 123 ? -0.421 35.663 55.459 1.00 30.30 123 CYS A CA 1
ATOM 959 C C . CYS A 1 123 ? 0.081 36.089 54.076 1.00 30.30 123 CYS A C 1
ATOM 961 O O . CYS A 1 123 ? -0.358 35.562 53.057 1.00 30.30 123 CYS A O 1
ATOM 963 N N . GLY A 1 124 ? 0.962 37.089 54.039 1.00 25.67 124 GLY A N 1
ATOM 964 C CA . GLY A 1 124 ? 1.418 37.718 52.804 1.00 25.67 124 GLY A CA 1
ATOM 965 C C . GLY A 1 124 ? 2.568 36.978 52.119 1.00 25.67 124 GLY A C 1
ATOM 966 O O . GLY A 1 124 ? 3.610 36.735 52.724 1.00 25.67 124 GLY A O 1
ATOM 967 N N . ARG A 1 125 ? 2.414 36.736 50.815 1.00 23.45 125 ARG A N 1
ATOM 968 C CA . ARG A 1 125 ? 3.499 36.807 49.827 1.00 23.45 125 ARG A CA 1
ATOM 969 C C . ARG A 1 125 ? 2.937 37.346 48.513 1.00 23.45 125 ARG A C 1
ATOM 971 O O . ARG A 1 125 ? 1.928 36.858 48.015 1.00 23.45 125 ARG A O 1
ATOM 978 N N . THR A 1 126 ? 3.591 38.368 47.974 1.00 27.45 126 THR A N 1
ATOM 979 C CA . THR A 1 126 ? 3.279 38.963 46.671 1.00 27.45 126 THR A CA 1
ATOM 980 C C . THR A 1 126 ? 3.850 38.071 45.573 1.00 27.45 126 THR A C 1
ATOM 982 O O . THR A 1 126 ? 5.066 37.904 45.499 1.00 27.45 126 THR A O 1
ATOM 985 N N . VAL A 1 127 ? 2.993 37.498 44.728 1.00 26.36 127 VAL A N 1
ATOM 986 C CA . VAL A 1 127 ? 3.414 36.894 43.457 1.00 26.36 127 VAL A CA 1
ATOM 987 C C . VAL A 1 127 ? 3.276 37.980 42.394 1.00 26.36 127 VAL A C 1
ATOM 989 O O . VAL A 1 127 ? 2.195 38.536 42.221 1.00 26.36 127 VAL A O 1
ATOM 992 N N . ALA A 1 128 ? 4.390 38.345 41.760 1.00 24.83 128 ALA A N 1
ATOM 993 C CA . ALA A 1 128 ? 4.414 39.320 40.677 1.00 24.83 128 ALA A CA 1
ATOM 994 C C . ALA A 1 128 ? 3.677 38.779 39.442 1.00 24.83 128 ALA A C 1
ATOM 996 O O . ALA A 1 128 ? 3.753 37.588 39.134 1.00 24.83 128 ALA A O 1
ATOM 997 N N . SER A 1 129 ? 2.975 39.677 38.755 1.00 27.81 129 SER A N 1
ATOM 998 C CA . SER A 1 129 ? 2.250 39.443 37.511 1.00 27.81 129 SER A CA 1
ATOM 999 C C . SER A 1 129 ? 3.175 38.974 36.380 1.00 27.81 129 SER A C 1
ATOM 1001 O O . SER A 1 129 ? 4.277 39.487 36.194 1.00 27.81 129 SER A O 1
ATOM 1003 N N . GLY A 1 130 ? 2.701 38.003 35.601 1.00 23.34 130 GLY A N 1
ATOM 1004 C CA . GLY A 1 130 ? 3.314 37.562 34.351 1.00 23.34 130 GLY A CA 1
ATOM 1005 C C . GLY A 1 130 ? 2.322 36.703 33.568 1.00 23.34 130 GLY A C 1
ATOM 1006 O O . GLY A 1 130 ? 1.793 35.735 34.106 1.00 23.34 130 GLY A O 1
ATOM 1007 N N . GLU A 1 131 ? 2.039 37.129 32.342 1.00 25.66 131 GLU A N 1
ATOM 1008 C CA . GLU A 1 131 ? 0.898 36.795 31.480 1.00 25.66 131 GLU A CA 1
ATOM 1009 C C . GLU A 1 131 ? 0.614 35.294 31.288 1.00 25.66 131 GLU A C 1
ATOM 1011 O O . GLU A 1 131 ? 1.504 34.495 30.999 1.00 25.66 131 GLU A O 1
ATOM 1016 N N . GLY A 1 132 ? -0.664 34.921 31.422 1.00 26.14 132 GLY A N 1
ATOM 1017 C CA . GLY A 1 132 ? -1.147 33.556 31.191 1.00 26.14 132 GLY A CA 1
ATOM 1018 C C . GLY A 1 132 ? -2.573 33.273 31.678 1.00 26.14 132 GLY A C 1
ATOM 1019 O O . GLY A 1 132 ? -2.875 32.124 31.998 1.00 26.14 132 GLY A O 1
ATOM 1020 N N . VAL A 1 133 ? -3.441 34.287 31.773 1.00 27.05 133 VAL A N 1
ATOM 1021 C CA . VAL A 1 133 ? -4.853 34.115 32.153 1.00 27.05 133 VAL A CA 1
ATOM 1022 C C . VAL A 1 133 ? -5.723 34.576 30.987 1.00 27.05 133 VAL A C 1
ATOM 1024 O O . VAL A 1 133 ? -5.832 35.771 30.736 1.00 27.05 133 VAL A O 1
ATOM 1027 N N . TYR A 1 134 ? -6.323 33.621 30.276 1.00 29.20 134 TYR A N 1
ATOM 1028 C CA . TYR A 1 134 ? -7.411 33.882 29.333 1.00 29.20 134 TYR A CA 1
ATOM 1029 C C . TYR A 1 134 ? -8.762 33.700 30.049 1.00 29.20 134 TYR A C 1
ATOM 1031 O O . TYR A 1 134 ? -8.870 32.819 30.910 1.00 29.20 134 TYR A O 1
ATOM 1039 N N . PRO A 1 135 ? -9.783 34.515 29.728 1.00 26.91 135 PRO A N 1
ATOM 1040 C CA . PRO A 1 135 ? -11.083 34.463 30.390 1.00 26.91 135 PRO A CA 1
ATOM 1041 C C . PRO A 1 135 ? -11.876 33.193 30.013 1.00 26.91 135 PRO A C 1
ATOM 1043 O O . PRO A 1 135 ? -11.795 32.735 28.870 1.00 26.91 135 PRO A O 1
ATOM 1046 N N . PRO A 1 136 ? -12.667 32.614 30.939 1.00 29.48 136 PRO A N 1
ATOM 1047 C CA . PRO A 1 136 ? -13.527 31.474 30.654 1.00 29.48 136 PRO A CA 1
ATOM 1048 C C . PRO A 1 136 ? -14.903 31.950 30.171 1.00 29.48 136 PRO A C 1
ATOM 1050 O O . PRO A 1 136 ? -15.663 32.546 30.928 1.00 29.48 136 PRO A O 1
ATOM 1053 N N . GLY A 1 137 ? -15.236 31.654 28.913 1.00 33.59 137 GLY A N 1
ATOM 1054 C CA . GLY A 1 137 ? -16.572 31.898 28.364 1.00 33.59 137 GLY A CA 1
ATOM 1055 C C . GLY A 1 137 ? -16.547 32.427 26.933 1.00 33.59 137 GLY A C 1
ATOM 1056 O O . GLY A 1 137 ? -16.340 33.608 26.707 1.00 33.59 137 GLY A O 1
ATOM 1057 N N . GLN A 1 138 ? -16.830 31.523 25.993 1.00 29.83 138 GLN A N 1
ATOM 1058 C CA . GLN A 1 138 ? -17.062 31.728 24.557 1.00 29.83 138 GLN A CA 1
ATOM 1059 C C . GLN A 1 138 ? -15.877 32.122 23.646 1.00 29.83 138 GLN A C 1
ATOM 1061 O O . GLN A 1 138 ? -15.306 33.202 23.711 1.00 29.83 138 GLN A O 1
ATOM 1066 N N . ARG A 1 139 ? -15.673 31.212 22.674 1.00 28.98 139 ARG A N 1
ATOM 1067 C CA . ARG A 1 139 ? -14.843 31.244 21.453 1.00 28.98 139 ARG A CA 1
ATOM 1068 C C . ARG A 1 139 ? -13.332 31.062 21.597 1.00 28.98 139 ARG A C 1
ATOM 1070 O O . ARG A 1 139 ? -12.567 31.957 21.289 1.00 28.98 139 ARG A O 1
ATOM 1077 N N . LEU A 1 140 ? -12.915 29.826 21.881 1.00 29.55 140 LEU A N 1
ATOM 1078 C CA . LEU A 1 140 ? -11.688 29.275 21.273 1.00 29.55 140 LEU A CA 1
ATOM 1079 C C . LEU A 1 140 ? -11.850 27.820 20.775 1.00 29.55 140 LEU A C 1
ATOM 1081 O O . LEU A 1 140 ? -11.012 27.346 20.021 1.00 29.55 140 LEU A O 1
ATOM 1085 N N . ILE A 1 141 ? -12.925 27.106 21.133 1.00 33.78 141 ILE A N 1
ATOM 1086 C CA . ILE A 1 141 ? -13.024 25.648 20.912 1.00 33.78 141 ILE A CA 1
ATOM 1087 C C . ILE A 1 141 ? -13.157 25.252 19.428 1.00 33.78 141 ILE A C 1
ATOM 1089 O O . ILE A 1 141 ? -12.593 24.231 19.043 1.00 33.78 141 ILE A O 1
ATOM 1093 N N . ASP A 1 142 ? -13.784 26.069 18.576 1.00 32.69 142 ASP A N 1
ATOM 1094 C CA . ASP A 1 142 ? -13.915 25.732 17.146 1.00 32.69 142 ASP A CA 1
ATOM 1095 C C . ASP A 1 142 ? -12.711 26.193 16.305 1.00 32.69 142 ASP A C 1
ATOM 1097 O O . ASP A 1 142 ? -12.341 25.540 15.331 1.00 32.69 142 ASP A O 1
ATOM 1101 N N . GLU A 1 143 ? -12.032 27.276 16.698 1.00 32.91 143 GLU A N 1
ATOM 1102 C CA . GLU A 1 143 ? -10.832 27.753 15.992 1.00 32.91 143 GLU A CA 1
ATOM 1103 C C . GLU A 1 143 ? -9.565 26.978 16.407 1.00 32.91 143 GLU A C 1
ATOM 1105 O O . GLU A 1 143 ? -8.665 26.781 15.581 1.00 32.91 143 GLU A O 1
ATOM 1110 N N . LEU A 1 144 ? -9.515 26.445 17.638 1.00 32.59 144 LEU A N 1
ATOM 1111 C CA . LEU A 1 144 ? -8.391 25.645 18.146 1.00 32.59 144 LEU A CA 1
ATOM 1112 C C . LEU A 1 144 ? -8.289 24.239 17.548 1.00 32.59 144 LEU A C 1
ATOM 1114 O O . LEU A 1 144 ? -7.186 23.710 17.446 1.00 32.59 144 LEU A O 1
ATOM 1118 N N . GLN A 1 145 ? -9.393 23.637 17.097 1.00 41.19 145 GLN A N 1
ATOM 1119 C CA . GLN A 1 145 ? -9.363 22.298 16.483 1.00 41.19 145 GLN A CA 1
ATOM 1120 C C . GLN A 1 145 ? -8.642 22.265 15.123 1.00 41.19 145 GLN A C 1
ATOM 1122 O O . GLN A 1 145 ? -8.393 21.191 14.584 1.00 41.19 145 GLN A O 1
ATOM 1127 N N . THR A 1 146 ? -8.271 23.431 14.581 1.00 41.72 146 THR A N 1
ATOM 1128 C CA . THR A 1 146 ? -7.504 23.565 13.330 1.00 41.72 146 THR A CA 1
ATOM 1129 C C . THR A 1 146 ? -6.014 23.850 13.539 1.00 41.72 146 THR A C 1
ATOM 1131 O O . THR A 1 146 ? -5.297 24.111 12.570 1.00 41.72 146 THR A O 1
ATOM 1134 N N . GLN A 1 147 ? -5.547 23.852 14.790 1.00 46.78 147 GLN A N 1
ATOM 1135 C CA . GLN A 1 147 ? -4.161 24.154 15.133 1.00 46.78 147 GLN A CA 1
ATOM 1136 C C . GLN A 1 147 ? -3.269 22.905 14.987 1.00 46.78 147 GLN A C 1
ATOM 1138 O O . GLN A 1 147 ? -3.714 21.794 15.281 1.00 46.78 147 GLN A O 1
ATOM 1143 N N . PRO A 1 148 ? -2.012 23.056 14.532 1.00 49.03 148 PRO A N 1
ATOM 1144 C CA . PRO A 1 148 ? -1.089 21.936 14.355 1.00 49.03 148 PRO A CA 1
ATOM 1145 C C . PRO A 1 148 ? -0.823 21.189 15.669 1.00 49.03 148 PRO A C 1
ATOM 1147 O O . PRO A 1 148 ? -0.700 21.797 16.736 1.00 49.03 148 PRO A O 1
ATOM 1150 N N . LYS A 1 149 ? -0.733 19.854 15.583 1.00 55.94 149 LYS A N 1
ATOM 1151 C CA . LYS A 1 149 ? -0.512 18.985 16.743 1.00 55.94 149 LYS A CA 1
ATOM 1152 C C . LYS A 1 149 ? 0.922 19.173 17.247 1.00 55.94 149 LYS A C 1
ATOM 1154 O O . LYS A 1 149 ? 1.873 19.295 16.481 1.00 55.94 149 LYS A O 1
ATOM 1159 N N . ILE A 1 150 ? 1.079 19.191 18.563 1.00 64.75 150 ILE A N 1
ATOM 1160 C CA . ILE A 1 150 ? 2.380 19.323 19.220 1.00 64.75 150 ILE A CA 1
ATOM 1161 C C . ILE A 1 150 ? 3.085 17.967 19.351 1.00 64.75 150 ILE A C 1
ATOM 1163 O O . ILE A 1 150 ? 2.460 16.940 19.624 1.00 64.75 150 ILE A O 1
ATOM 1167 N N . TRP A 1 151 ? 4.412 17.963 19.223 1.00 71.44 151 TRP A N 1
ATOM 1168 C CA . TRP A 1 151 ? 5.215 16.752 19.381 1.00 71.44 151 TRP A CA 1
ATOM 1169 C C . TRP A 1 151 ? 6.081 16.813 20.643 1.00 71.44 151 TRP A C 1
ATOM 1171 O O . TRP A 1 151 ? 7.195 17.341 20.646 1.00 71.44 151 TRP A O 1
ATOM 1181 N N . THR A 1 152 ? 5.565 16.256 21.745 1.00 73.62 152 THR A N 1
ATOM 1182 C CA . THR A 1 152 ? 6.305 16.163 23.017 1.00 73.62 152 THR A CA 1
ATOM 1183 C C . THR A 1 152 ? 7.468 15.173 22.926 1.00 73.62 152 THR A C 1
ATOM 1185 O O . THR A 1 152 ? 8.479 15.372 23.591 1.00 73.62 152 THR A O 1
ATOM 1188 N N . GLY A 1 153 ? 7.340 14.120 22.105 1.00 75.06 153 GLY A N 1
ATOM 1189 C CA . GLY A 1 153 ? 8.312 13.024 22.006 1.00 75.06 153 GLY A CA 1
ATOM 1190 C C . GLY A 1 153 ? 8.341 12.092 23.207 1.00 75.06 153 GLY A C 1
ATOM 1191 O O . GLY A 1 153 ? 9.217 11.237 23.286 1.00 75.06 153 GLY A O 1
ATOM 1192 N N . LEU A 1 154 ? 7.417 12.260 24.154 1.00 73.62 154 LEU A N 1
ATOM 1193 C CA . LEU A 1 154 ? 7.503 11.602 25.444 1.00 73.62 154 LEU A CA 1
ATOM 1194 C C . LEU A 1 154 ? 6.886 10.200 25.393 1.00 73.62 154 LEU A C 1
ATOM 1196 O O . LEU A 1 154 ? 5.667 10.055 25.394 1.00 73.62 154 LEU A O 1
ATOM 1200 N N . TYR A 1 155 ? 7.735 9.177 25.444 1.00 75.94 155 TYR A N 1
ATOM 1201 C CA . TYR A 1 155 ? 7.355 7.826 25.854 1.00 75.94 155 TYR A CA 1
ATOM 1202 C C . TYR A 1 155 ? 8.161 7.477 27.093 1.00 75.94 155 TYR A C 1
ATOM 1204 O O . TYR A 1 155 ? 9.370 7.243 27.047 1.00 75.94 155 TYR A O 1
ATOM 1212 N N . ALA A 1 156 ? 7.480 7.540 28.229 1.00 74.94 156 ALA A N 1
ATOM 1213 C CA . ALA A 1 156 ? 8.109 7.513 29.533 1.00 74.94 156 ALA A CA 1
ATOM 1214 C C . ALA A 1 156 ? 7.314 6.642 30.492 1.00 74.94 156 ALA A C 1
ATOM 1216 O O . ALA A 1 156 ? 6.083 6.583 30.435 1.00 74.94 156 ALA A O 1
ATOM 1217 N N . ARG A 1 157 ? 8.026 5.996 31.411 1.00 71.25 157 ARG A N 1
ATOM 1218 C CA . ARG A 1 157 ? 7.399 5.361 32.569 1.00 71.25 157 ARG A CA 1
ATOM 1219 C C . ARG A 1 157 ? 7.415 6.353 33.716 1.00 71.25 157 ARG A C 1
ATOM 1221 O O . ARG A 1 157 ? 8.394 7.083 33.901 1.00 71.25 157 ARG A O 1
ATOM 1228 N N . ARG A 1 158 ? 6.332 6.372 34.492 1.00 72.19 158 ARG A N 1
ATOM 1229 C CA . ARG A 1 158 ? 6.349 7.059 35.778 1.00 72.19 158 ARG A CA 1
ATOM 1230 C C . ARG A 1 158 ? 7.375 6.348 36.640 1.00 72.19 158 ARG A C 1
ATOM 1232 O O . ARG A 1 158 ? 7.233 5.161 36.924 1.00 72.19 158 ARG A O 1
ATOM 1239 N N . LYS A 1 159 ? 8.433 7.059 37.002 1.00 62.94 159 LYS A N 1
ATOM 1240 C CA . LYS A 1 159 ? 9.419 6.544 37.935 1.00 62.94 159 LYS A CA 1
ATOM 1241 C C . LYS A 1 159 ? 8.879 6.837 39.328 1.00 62.94 159 LYS A C 1
ATOM 1243 O O . LYS A 1 159 ? 9.069 7.920 39.867 1.00 62.94 159 LYS A O 1
ATOM 1248 N N . THR A 1 160 ? 8.105 5.890 39.845 1.00 54.97 160 THR A N 1
ATOM 1249 C CA . THR A 1 160 ? 7.717 5.837 41.253 1.00 54.97 160 THR A CA 1
ATOM 1250 C C . THR A 1 160 ? 8.749 4.956 41.945 1.00 54.97 160 THR A C 1
ATOM 1252 O O . THR A 1 160 ? 8.705 3.744 41.779 1.00 54.97 160 THR A O 1
ATOM 1255 N N . GLU A 1 161 ? 9.735 5.560 42.609 1.00 51.53 161 GLU A N 1
ATOM 1256 C CA . GLU A 1 161 ? 10.642 4.864 43.545 1.00 51.53 161 GLU A CA 1
ATOM 1257 C C . GLU A 1 161 ? 11.321 3.564 43.030 1.00 51.53 161 GLU A C 1
ATOM 1259 O O . GLU A 1 161 ? 11.448 2.596 43.771 1.00 51.53 161 GLU A O 1
ATOM 1264 N N . LEU A 1 162 ? 11.788 3.510 41.772 1.00 44.53 162 LEU A N 1
ATOM 1265 C CA . LEU A 1 162 ? 12.381 2.283 41.201 1.00 44.53 162 LEU A CA 1
ATOM 1266 C C . LEU A 1 162 ? 13.926 2.222 41.257 1.00 44.53 162 LEU A C 1
ATOM 1268 O O . LEU A 1 162 ? 14.619 2.958 40.544 1.00 44.53 162 LEU A O 1
ATOM 1272 N N . ASP A 1 163 ? 14.405 1.259 42.056 1.00 41.34 163 ASP A N 1
ATOM 1273 C CA . ASP A 1 163 ? 15.407 0.221 41.728 1.00 41.34 163 ASP A CA 1
ATOM 1274 C C . ASP A 1 163 ? 16.865 0.605 41.424 1.00 41.34 163 ASP A C 1
ATOM 1276 O O . ASP A 1 163 ? 17.542 -0.033 40.621 1.00 41.34 163 ASP A O 1
ATOM 1280 N N . THR A 1 164 ? 17.419 1.583 42.137 1.00 40.47 164 THR A N 1
ATOM 1281 C CA . THR A 1 164 ? 18.878 1.633 42.363 1.00 40.47 164 THR A CA 1
ATOM 1282 C C . THR A 1 164 ? 19.140 2.123 43.782 1.00 40.47 164 THR A C 1
ATOM 1284 O O . THR A 1 164 ? 18.505 3.081 44.218 1.00 40.47 164 THR A O 1
ATOM 1287 N N . GLU A 1 165 ? 20.090 1.512 44.496 1.00 43.12 165 GLU A N 1
ATOM 1288 C CA . GLU A 1 165 ? 20.495 1.872 45.874 1.00 43.12 165 GLU A CA 1
ATOM 1289 C C . GLU A 1 165 ? 20.986 3.336 46.035 1.00 43.12 165 GLU A C 1
ATOM 1291 O O . GLU A 1 165 ? 21.400 3.741 47.118 1.00 43.12 165 GLU A O 1
ATOM 1296 N N . ALA A 1 166 ? 20.942 4.159 44.981 1.00 41.22 166 ALA A N 1
ATOM 1297 C CA . ALA A 1 166 ? 21.635 5.438 44.896 1.00 41.22 166 ALA A CA 1
ATOM 1298 C C . ALA A 1 166 ? 20.759 6.707 45.012 1.00 41.22 166 ALA A C 1
ATOM 1300 O O . ALA A 1 166 ? 21.327 7.800 44.987 1.00 41.22 166 ALA A O 1
ATOM 1301 N N . CYS A 1 167 ? 19.418 6.656 45.138 1.00 44.00 167 CYS A N 1
ATOM 1302 C CA . CYS A 1 167 ? 18.651 7.901 45.367 1.00 44.00 167 CYS A CA 1
ATOM 1303 C C . CYS A 1 167 ? 17.238 7.726 45.981 1.00 44.00 167 CYS A C 1
ATOM 1305 O O . CYS A 1 167 ? 16.353 7.217 45.296 1.00 44.00 167 CYS A O 1
ATOM 1307 N N . PRO A 1 168 ? 16.966 8.214 47.211 1.00 40.59 168 PRO A N 1
ATOM 1308 C CA . PRO A 1 168 ? 15.678 7.997 47.891 1.00 40.59 168 PRO A CA 1
ATOM 1309 C C . PRO A 1 168 ? 14.477 8.909 47.534 1.00 40.59 168 PRO A C 1
ATOM 1311 O O . PRO A 1 168 ? 13.497 8.839 48.266 1.00 40.59 168 PRO A O 1
ATOM 1314 N N . ALA A 1 169 ? 14.493 9.806 46.526 1.00 49.66 169 ALA A N 1
ATOM 1315 C CA . ALA A 1 169 ? 13.427 10.841 46.459 1.00 49.66 169 ALA A CA 1
ATOM 1316 C C . ALA A 1 169 ? 13.085 11.511 45.100 1.00 49.66 169 ALA A C 1
ATOM 1318 O O . ALA A 1 169 ? 12.620 12.650 45.105 1.00 49.66 169 ALA A O 1
ATOM 1319 N N . THR A 1 170 ? 13.287 10.892 43.930 1.00 57.53 170 THR A N 1
ATOM 1320 C CA . THR A 1 170 ? 12.966 11.558 42.641 1.00 57.53 170 THR A CA 1
ATOM 1321 C C . THR A 1 170 ? 11.730 10.971 41.950 1.00 57.53 170 THR A C 1
ATOM 1323 O O . THR A 1 170 ? 11.789 9.937 41.291 1.00 57.53 170 THR A O 1
ATOM 1326 N N . MET A 1 171 ? 10.594 11.664 42.087 1.00 68.19 171 MET A N 1
ATOM 1327 C CA . MET A 1 171 ? 9.346 11.399 41.358 1.00 68.19 171 MET A CA 1
ATOM 1328 C C . MET A 1 171 ? 9.352 12.138 40.009 1.00 68.19 171 MET A C 1
ATOM 1330 O O . MET A 1 171 ? 9.692 13.317 39.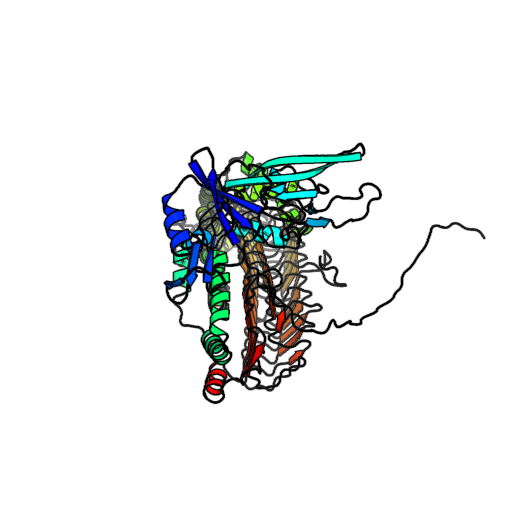954 1.00 68.19 171 MET A O 1
ATOM 1334 N N . GLY A 1 172 ? 8.969 11.467 38.918 1.00 80.31 172 GLY A N 1
ATOM 1335 C CA . GLY A 1 172 ? 8.893 12.084 37.587 1.00 80.31 172 GLY A CA 1
ATOM 1336 C C . GLY A 1 172 ? 8.671 11.084 36.449 1.00 80.31 172 GLY A C 1
ATOM 1337 O O . GLY A 1 172 ? 8.382 9.907 36.680 1.00 80.31 172 GLY A O 1
ATOM 1338 N N . LEU A 1 173 ? 8.800 11.550 35.205 1.00 84.56 173 LEU A N 1
ATOM 1339 C CA . LEU A 1 173 ? 8.692 10.726 33.997 1.00 84.56 173 LEU A CA 1
ATOM 1340 C C . LEU A 1 173 ? 10.079 10.509 33.390 1.00 84.56 173 LEU A C 1
ATOM 1342 O O . LEU A 1 173 ? 10.718 11.454 32.936 1.00 84.56 173 LEU A O 1
ATOM 1346 N N . ALA A 1 174 ? 10.540 9.260 33.362 1.00 85.69 174 ALA A N 1
ATOM 1347 C CA . ALA A 1 174 ? 11.802 8.902 32.722 1.00 85.69 174 ALA A CA 1
ATOM 1348 C C . ALA A 1 174 ? 11.524 8.414 31.289 1.00 85.69 174 ALA A C 1
ATOM 1350 O O . ALA A 1 174 ? 10.892 7.357 31.139 1.00 85.69 174 ALA A O 1
ATOM 1351 N N . PRO A 1 175 ? 11.928 9.159 30.238 1.00 81.06 175 PRO A N 1
ATOM 1352 C CA . PRO A 1 175 ? 11.786 8.695 28.871 1.00 81.06 175 PRO A CA 1
ATOM 1353 C C . PRO A 1 175 ? 12.680 7.477 28.650 1.00 81.06 175 PRO A C 1
ATOM 1355 O O . PRO A 1 175 ? 13.859 7.472 29.010 1.00 81.06 175 PRO A O 1
ATOM 1358 N N . TYR A 1 176 ? 12.099 6.443 28.051 1.00 79.31 176 TYR A N 1
ATOM 1359 C CA . TYR A 1 176 ? 12.840 5.275 27.570 1.00 79.31 176 TYR A CA 1
ATOM 1360 C C . TYR A 1 176 ? 13.004 5.294 26.044 1.00 79.31 176 TYR A C 1
ATOM 1362 O O . TYR A 1 176 ? 13.734 4.476 25.503 1.00 79.31 176 TYR A O 1
ATOM 1370 N N . VAL A 1 177 ? 12.365 6.252 25.368 1.00 79.00 177 VAL A N 1
ATOM 1371 C CA . VAL A 1 177 ? 12.522 6.543 23.941 1.00 79.00 177 VAL A CA 1
ATOM 1372 C C . VAL A 1 177 ? 12.652 8.055 23.762 1.00 79.00 177 VAL A C 1
ATOM 1374 O O . VAL A 1 177 ? 11.993 8.825 24.465 1.00 79.00 177 VAL A O 1
ATOM 1377 N N . LEU A 1 178 ? 13.482 8.475 22.807 1.00 81.81 178 LEU A N 1
ATOM 1378 C CA . LEU A 1 178 ? 13.660 9.872 22.421 1.00 81.81 178 LEU A CA 1
ATOM 1379 C C . LEU A 1 178 ? 13.259 10.041 20.957 1.00 81.81 178 LEU A C 1
ATOM 1381 O O . LEU A 1 178 ? 13.944 9.546 20.070 1.00 81.81 178 LEU A O 1
ATOM 1385 N N . GLY A 1 179 ? 12.163 10.751 20.695 1.00 85.12 179 GLY A N 1
ATOM 1386 C CA . GLY A 1 179 ? 11.784 11.081 19.322 1.00 85.12 179 GLY A CA 1
ATOM 1387 C C . GLY A 1 179 ? 12.568 12.286 18.804 1.00 85.12 179 GLY A C 1
ATOM 1388 O O . GLY A 1 179 ? 12.481 13.367 19.381 1.00 85.12 179 GLY A O 1
ATOM 1389 N N . VAL A 1 180 ? 13.277 12.157 17.689 1.00 86.25 180 VAL A N 1
ATOM 1390 C CA . VAL A 1 180 ? 13.936 13.276 17.001 1.00 86.25 180 VAL A CA 1
ATOM 1391 C C . VAL A 1 180 ? 12.940 14.380 16.646 1.00 86.25 180 VAL A C 1
ATOM 1393 O O . VAL A 1 180 ? 11.780 14.106 16.324 1.00 86.25 180 VAL A O 1
ATOM 1396 N N . ALA A 1 181 ? 13.410 15.630 16.699 1.00 80.69 181 ALA A N 1
ATOM 1397 C CA . ALA A 1 181 ? 12.639 16.851 16.450 1.00 80.69 181 ALA A CA 1
ATOM 1398 C C . ALA A 1 181 ? 11.468 17.075 17.427 1.00 80.69 181 ALA A C 1
ATOM 1400 O O . ALA A 1 181 ? 10.642 17.959 17.208 1.00 80.69 181 ALA A O 1
ATOM 1401 N N . SER A 1 182 ? 11.404 16.300 18.511 1.00 84.50 182 SER A N 1
ATOM 1402 C CA . SER A 1 182 ? 10.460 16.515 19.604 1.00 84.50 182 SER A CA 1
ATOM 1403 C C . SER A 1 182 ? 10.923 17.583 20.585 1.00 84.50 182 SER A C 1
ATOM 1405 O O . SER A 1 182 ? 12.083 17.998 20.582 1.00 84.50 182 SER A O 1
ATOM 1407 N N . LEU A 1 183 ? 10.018 17.972 21.486 1.00 85.25 183 LEU A N 1
ATOM 1408 C CA . LEU A 1 183 ? 10.342 18.844 22.610 1.00 85.25 183 LEU A CA 1
ATOM 1409 C C . LEU A 1 183 ? 11.516 18.295 23.437 1.00 85.25 183 LEU A C 1
ATOM 1411 O O . LEU A 1 183 ? 12.446 19.038 23.745 1.00 85.25 183 LEU A O 1
ATOM 1415 N N . ILE A 1 184 ? 11.484 17.007 23.798 1.00 87.06 184 ILE A N 1
ATOM 1416 C CA . ILE A 1 184 ? 12.530 16.411 24.641 1.00 87.06 184 ILE A CA 1
ATOM 1417 C C . ILE A 1 184 ? 13.879 16.307 23.915 1.00 87.06 184 ILE A C 1
ATOM 1419 O O . ILE A 1 184 ? 14.917 16.484 24.549 1.00 87.06 184 ILE A O 1
ATOM 1423 N N . ASP A 1 185 ? 13.875 16.100 22.593 1.00 87.31 185 ASP A N 1
ATOM 1424 C CA . ASP A 1 185 ? 15.091 16.126 21.768 1.00 87.31 185 ASP A CA 1
ATOM 1425 C C . ASP A 1 185 ? 15.690 17.537 21.705 1.00 87.31 185 ASP A C 1
ATOM 1427 O O . ASP A 1 185 ? 16.881 17.722 21.943 1.00 87.31 185 ASP A O 1
ATOM 1431 N N . GLN A 1 186 ? 14.859 18.557 21.471 1.00 87.75 186 GLN A N 1
ATOM 1432 C CA . GLN A 1 186 ? 15.302 19.958 21.453 1.00 87.75 186 GLN A CA 1
ATOM 1433 C C . GLN A 1 186 ? 15.779 20.457 22.815 1.00 87.75 186 GLN A C 1
ATOM 1435 O O . GLN A 1 186 ? 16.632 21.338 22.897 1.00 87.75 186 GLN A O 1
ATOM 1440 N N . ALA A 1 187 ? 15.245 19.887 23.891 1.00 90.12 187 ALA A N 1
ATOM 1441 C CA . ALA A 1 187 ? 15.740 20.129 25.231 1.00 90.12 187 ALA A CA 1
ATOM 1442 C C . ALA A 1 187 ? 17.015 19.342 25.565 1.00 90.12 187 ALA A C 1
ATOM 1444 O O . ALA A 1 187 ? 17.536 19.499 26.666 1.00 90.12 187 ALA A O 1
ATOM 1445 N N . GLU A 1 188 ? 17.533 18.540 24.628 1.00 91.75 188 GLU A N 1
ATOM 1446 C CA . GLU A 1 188 ? 18.741 17.723 24.759 1.00 91.75 188 GLU A CA 1
ATOM 1447 C C . GLU A 1 188 ? 18.645 16.680 25.883 1.00 91.75 188 GLU A C 1
ATOM 1449 O O . GLU A 1 188 ? 19.661 16.330 26.498 1.00 91.75 188 GLU A O 1
ATOM 1454 N N . MET A 1 189 ? 17.436 16.193 26.182 1.00 90.38 189 MET A N 1
ATOM 1455 C CA . MET A 1 189 ? 17.229 15.117 27.151 1.00 90.38 189 MET A CA 1
ATOM 1456 C C . MET A 1 189 ? 17.816 13.791 26.652 1.00 90.38 189 MET A C 1
ATOM 1458 O O . MET A 1 189 ? 17.941 13.546 25.453 1.00 90.38 189 MET A O 1
ATOM 1462 N N . ARG A 1 190 ? 18.172 12.918 27.594 1.00 87.19 190 ARG A N 1
ATOM 1463 C CA . ARG A 1 190 ? 18.755 11.592 27.364 1.00 87.19 190 ARG A CA 1
ATOM 1464 C C . ARG A 1 190 ? 17.892 10.513 28.006 1.00 87.19 190 ARG A C 1
ATOM 1466 O O . ARG A 1 190 ? 17.188 10.772 28.982 1.00 87.19 190 ARG A O 1
ATOM 1473 N N . VAL A 1 191 ? 17.989 9.285 27.498 1.00 82.38 191 VAL A N 1
ATOM 1474 C CA . VAL A 1 191 ? 17.423 8.122 28.192 1.00 82.38 191 VAL A CA 1
ATOM 1475 C C . VAL A 1 191 ? 18.059 8.044 29.580 1.00 82.38 191 VAL A C 1
ATOM 1477 O O . VAL A 1 191 ? 19.282 8.094 29.710 1.00 82.38 191 VAL A O 1
ATOM 1480 N N . GLY A 1 192 ? 17.220 7.973 30.612 1.00 77.94 192 GLY A N 1
ATOM 1481 C CA . GLY A 1 192 ? 17.646 8.000 32.013 1.00 77.94 192 GLY A CA 1
ATOM 1482 C C . GLY A 1 192 ? 17.573 9.371 32.694 1.00 77.94 192 GLY A C 1
ATOM 1483 O O . GLY A 1 192 ? 17.565 9.408 33.926 1.00 77.94 192 GLY A O 1
ATOM 1484 N N . ASP A 1 193 ? 17.439 10.472 31.943 1.00 88.06 193 ASP A N 1
ATOM 1485 C CA . ASP A 1 193 ? 17.022 11.749 32.533 1.00 88.06 193 ASP A CA 1
ATOM 1486 C C . ASP A 1 193 ? 15.601 11.597 33.120 1.00 88.06 193 ASP A C 1
ATOM 1488 O O . ASP A 1 193 ? 14.817 10.752 32.688 1.00 88.06 193 ASP A O 1
ATOM 1492 N N . VAL A 1 194 ? 15.241 12.400 34.120 1.00 88.44 194 VAL A N 1
ATOM 1493 C CA . VAL A 1 194 ? 13.914 12.348 34.756 1.00 88.44 194 VAL A CA 1
ATOM 1494 C C . VAL A 1 194 ? 13.221 13.685 34.565 1.00 88.44 194 VAL A C 1
ATOM 1496 O O . VAL A 1 194 ? 13.604 14.676 35.181 1.00 88.44 194 VAL A O 1
ATOM 1499 N N . LEU A 1 195 ? 12.192 13.725 33.719 1.00 89.06 195 LEU A N 1
ATOM 1500 C CA . LEU A 1 195 ? 11.343 14.899 33.555 1.00 89.06 195 LEU A CA 1
ATOM 1501 C C . LEU A 1 195 ? 10.564 15.138 34.846 1.00 89.06 195 LEU A C 1
ATOM 1503 O O . LEU A 1 195 ? 9.785 14.280 35.268 1.00 89.06 195 LEU A O 1
ATOM 1507 N N . VAL A 1 196 ? 10.755 16.309 35.446 1.00 88.50 196 VAL A N 1
ATOM 1508 C CA . VAL A 1 196 ? 10.084 16.698 36.696 1.00 88.50 196 VAL A CA 1
ATOM 1509 C C . VAL A 1 196 ? 9.142 17.881 36.514 1.00 88.50 196 VAL A C 1
ATOM 1511 O O . VAL A 1 196 ? 8.348 18.168 37.406 1.00 88.50 196 VAL A O 1
ATOM 1514 N N . LYS A 1 197 ? 9.206 18.559 35.361 1.00 85.38 197 LYS A N 1
ATOM 1515 C CA . LYS A 1 197 ? 8.311 19.666 35.038 1.00 85.38 197 LYS A CA 1
ATOM 1516 C C . LYS A 1 197 ? 8.126 19.857 33.544 1.00 85.38 197 LYS A C 1
ATOM 1518 O O . LYS A 1 197 ? 9.096 19.899 32.787 1.00 85.38 197 LYS A O 1
ATOM 1523 N N . VAL A 1 198 ? 6.877 20.081 33.160 1.00 83.12 198 VAL A N 1
ATOM 1524 C CA . VAL A 1 198 ? 6.477 20.687 31.889 1.00 83.12 198 VAL A CA 1
ATOM 1525 C C . VAL A 1 198 ? 5.494 21.771 32.271 1.00 83.12 198 VAL A C 1
ATOM 1527 O O . VAL A 1 198 ? 4.356 21.468 32.615 1.00 83.12 198 VAL A O 1
ATOM 1530 N N . TRP A 1 199 ? 5.950 23.024 32.303 1.00 74.00 199 TRP A N 1
ATOM 1531 C CA . TRP A 1 199 ? 5.145 24.132 32.817 1.00 74.00 199 TRP A CA 1
ATOM 1532 C C . TRP A 1 199 ? 3.755 24.148 32.155 1.00 74.00 199 TRP A C 1
ATOM 1534 O O . TRP A 1 199 ? 3.689 23.996 30.937 1.00 74.00 199 TRP A O 1
ATOM 1544 N N . PRO A 1 200 ? 2.659 24.331 32.920 1.00 71.88 200 PRO A N 1
ATOM 1545 C CA . PRO A 1 200 ? 2.606 24.671 34.348 1.00 71.88 200 PRO A CA 1
ATOM 1546 C C . PRO A 1 200 ? 2.594 23.464 35.301 1.00 71.88 200 PRO A C 1
ATOM 1548 O O . PRO A 1 200 ? 2.357 23.650 36.489 1.00 71.88 200 PRO A O 1
ATOM 1551 N N . TRP A 1 201 ? 2.798 22.245 34.803 1.00 79.94 201 TRP A N 1
ATOM 1552 C CA . TRP A 1 201 ? 2.692 21.023 35.596 1.00 79.94 201 TRP A CA 1
ATOM 1553 C C . TRP A 1 201 ? 4.042 20.590 36.166 1.00 79.94 201 TRP A C 1
ATOM 1555 O O . TRP A 1 201 ? 5.030 20.476 35.436 1.00 79.94 201 TRP A O 1
ATOM 1565 N N . ASP A 1 202 ? 4.044 20.298 37.462 1.00 82.12 202 ASP A N 1
ATOM 1566 C CA . ASP A 1 202 ? 5.149 19.679 38.191 1.00 82.12 202 ASP A CA 1
ATOM 1567 C C . ASP A 1 202 ? 4.886 18.168 38.386 1.00 82.12 202 ASP A C 1
ATOM 1569 O O . ASP A 1 202 ? 3.776 17.673 38.155 1.00 82.12 202 ASP A O 1
ATOM 1573 N N . TYR A 1 203 ? 5.920 17.421 38.780 1.00 76.81 203 TYR A N 1
ATOM 1574 C CA . TYR A 1 203 ? 5.933 15.952 38.871 1.00 76.81 203 TYR A CA 1
ATOM 1575 C C . TYR A 1 203 ? 4.861 15.328 39.784 1.00 76.81 203 TYR A C 1
ATOM 1577 O O . TYR A 1 203 ? 4.558 14.136 39.663 1.00 76.81 203 TYR A O 1
ATOM 1585 N N . ASP A 1 204 ? 4.328 16.096 40.729 1.00 71.50 204 ASP A N 1
ATOM 1586 C CA . ASP A 1 204 ? 3.285 15.702 41.678 1.00 71.50 204 ASP A CA 1
ATOM 1587 C C . ASP A 1 204 ? 1.866 15.949 41.135 1.00 71.50 204 ASP A C 1
ATOM 1589 O O . ASP A 1 204 ? 0.887 15.443 41.689 1.00 71.50 204 ASP A O 1
ATOM 1593 N N . GLY A 1 205 ? 1.740 16.661 40.012 1.00 71.75 205 GLY A N 1
ATOM 1594 C CA . GLY A 1 205 ? 0.478 16.886 39.323 1.00 71.75 205 GLY A CA 1
ATOM 1595 C C . GLY A 1 205 ? -0.075 15.621 38.659 1.00 71.75 205 GLY A C 1
ATOM 1596 O O . GLY A 1 205 ? 0.662 14.785 38.137 1.00 71.75 205 GLY A O 1
ATOM 1597 N N . ALA A 1 206 ? -1.407 15.513 38.579 1.00 72.06 206 ALA A N 1
ATOM 1598 C CA . ALA A 1 206 ? -2.089 14.376 37.939 1.00 72.06 206 ALA A CA 1
ATOM 1599 C C . ALA A 1 206 ? -1.682 14.161 36.464 1.00 72.06 206 ALA A C 1
ATOM 1601 O O . ALA A 1 206 ? -1.744 13.045 35.951 1.00 72.06 206 ALA A O 1
ATOM 1602 N N . VAL A 1 207 ? -1.218 15.217 35.790 1.00 72.31 207 VAL A N 1
ATOM 1603 C CA . VAL A 1 207 ? -0.692 15.169 34.417 1.00 72.31 207 VAL A CA 1
ATOM 1604 C C . VAL A 1 207 ? 0.568 14.294 34.307 1.00 72.31 207 VAL A C 1
ATOM 1606 O O . VAL A 1 207 ? 0.782 13.662 33.276 1.00 72.31 207 VAL A O 1
ATOM 1609 N N . PHE A 1 208 ? 1.353 14.161 35.380 1.00 78.38 208 PHE A N 1
ATOM 1610 C CA . PHE A 1 208 ? 2.554 13.319 35.448 1.00 78.38 208 PHE A CA 1
ATOM 1611 C C . PHE A 1 208 ? 2.272 11.846 35.807 1.00 78.38 208 PHE A C 1
ATOM 1613 O O . PHE A 1 208 ? 3.200 11.069 36.036 1.00 78.38 208 PHE A O 1
ATOM 1620 N N . ASN A 1 209 ? 1.004 11.414 35.811 1.00 74.81 209 ASN A N 1
ATOM 1621 C CA . ASN A 1 209 ? 0.646 10.006 36.025 1.00 74.81 209 ASN A CA 1
ATOM 1622 C C . ASN A 1 209 ? 1.161 9.071 34.914 1.00 74.81 209 ASN A C 1
ATOM 1624 O O . ASN A 1 209 ? 1.321 7.874 35.147 1.00 74.81 209 ASN A O 1
ATOM 1628 N N . GLY A 1 210 ? 1.456 9.605 33.728 1.00 74.81 210 GLY A N 1
ATOM 1629 C CA . GLY A 1 210 ? 2.017 8.859 32.608 1.00 74.81 210 GLY A CA 1
ATOM 1630 C C . GLY A 1 210 ? 2.183 9.733 31.368 1.00 74.81 210 GLY A C 1
ATOM 1631 O O . GLY A 1 210 ? 1.683 10.856 31.309 1.00 74.81 210 GLY A O 1
ATOM 1632 N N . TYR A 1 211 ? 2.863 9.201 30.352 1.00 77.62 211 TYR A N 1
ATOM 1633 C CA . TYR A 1 211 ? 3.134 9.947 29.122 1.00 77.62 211 TYR A CA 1
ATOM 1634 C C . TYR A 1 211 ? 1.863 10.286 28.309 1.00 77.62 211 TYR A C 1
ATOM 1636 O O . TYR A 1 211 ? 1.813 11.317 27.644 1.00 77.62 211 TYR A O 1
ATOM 1644 N N . LEU A 1 212 ? 0.812 9.461 28.395 1.00 75.50 212 LEU A N 1
ATOM 1645 C CA . LEU A 1 212 ? -0.478 9.737 27.746 1.00 75.50 212 LEU A CA 1
ATOM 1646 C C . LEU A 1 212 ? -1.187 10.932 28.394 1.00 75.50 212 LEU A C 1
ATOM 1648 O O . LEU A 1 212 ? -1.699 11.801 27.694 1.00 75.50 212 LEU A O 1
ATOM 1652 N N . SER A 1 213 ? -1.167 11.012 29.729 1.00 75.19 213 SER A N 1
ATOM 1653 C CA . SER A 1 213 ? -1.781 12.108 30.486 1.00 75.19 213 SER A CA 1
ATOM 1654 C C . SER A 1 213 ? -1.128 13.451 30.168 1.00 75.19 213 SER A C 1
ATOM 1656 O O . SER A 1 213 ? -1.830 14.431 29.927 1.00 75.19 213 SER A O 1
ATOM 1658 N N . ILE A 1 214 ? 0.204 13.490 30.103 1.00 77.38 214 ILE A N 1
ATOM 1659 C CA . ILE A 1 214 ? 0.943 14.693 29.709 1.00 77.38 214 ILE A CA 1
ATOM 1660 C C . ILE A 1 214 ? 0.784 15.003 28.224 1.00 77.38 214 ILE A C 1
ATOM 1662 O O . ILE A 1 214 ? 0.538 16.152 27.891 1.00 77.38 214 ILE A O 1
ATOM 1666 N N . GLY A 1 215 ? 0.807 14.010 27.332 1.00 75.88 215 GLY A N 1
ATOM 1667 C CA . GLY A 1 215 ? 0.519 14.225 25.912 1.00 75.88 215 GLY A CA 1
ATOM 1668 C C . GLY A 1 215 ? -0.843 14.889 25.688 1.00 75.88 215 GLY A C 1
ATOM 1669 O O . GLY A 1 215 ? -0.922 15.892 24.981 1.00 75.88 215 GLY A O 1
ATOM 1670 N N . LYS A 1 216 ? -1.890 14.386 26.356 1.00 71.56 216 LYS A N 1
ATOM 1671 C CA . LYS A 1 216 ? -3.245 14.956 26.320 1.00 71.56 216 LYS A CA 1
ATOM 1672 C C . LYS A 1 216 ? -3.278 16.378 26.884 1.00 71.56 216 LYS A C 1
ATOM 1674 O O . LYS A 1 216 ? -3.676 17.299 26.184 1.00 71.56 216 LYS A O 1
ATOM 1679 N N . ALA A 1 217 ? -2.782 16.575 28.106 1.00 71.88 217 ALA A N 1
ATOM 1680 C CA . ALA A 1 217 ? -2.812 17.882 28.761 1.00 71.88 217 ALA A CA 1
ATOM 1681 C C . ALA A 1 217 ? -2.061 18.956 27.966 1.00 71.88 217 ALA A C 1
ATOM 1683 O O . ALA A 1 217 ? -2.513 20.097 27.882 1.00 71.88 217 ALA A O 1
ATOM 1684 N N . VAL A 1 218 ? -0.917 18.597 27.373 1.00 73.50 218 VAL A N 1
ATOM 1685 C CA . VAL A 1 218 ? -0.144 19.534 26.562 1.00 73.50 218 VAL A CA 1
ATOM 1686 C C . VAL A 1 218 ? -0.912 19.848 25.271 1.00 73.50 218 VAL A C 1
ATOM 1688 O O . VAL A 1 218 ? -1.005 21.020 24.921 1.00 73.50 218 VAL A O 1
ATOM 1691 N N . LYS A 1 219 ? -1.524 18.851 24.611 1.00 68.38 219 LYS A N 1
ATOM 1692 C CA . LYS A 1 219 ? -2.324 19.045 23.385 1.00 68.38 219 LYS A CA 1
ATOM 1693 C C . LYS A 1 219 ? -3.523 19.967 23.619 1.00 68.38 219 LYS A C 1
ATOM 1695 O O . LYS A 1 219 ? -3.848 20.763 22.748 1.00 68.38 219 LYS A O 1
ATOM 1700 N N . ASP A 1 220 ? -4.147 19.879 24.790 1.00 64.50 220 ASP A N 1
ATOM 1701 C CA . ASP A 1 220 ? -5.319 20.688 25.139 1.00 64.50 220 ASP A CA 1
ATOM 1702 C C . ASP A 1 220 ? -4.959 22.141 25.503 1.00 64.50 220 ASP A C 1
ATOM 1704 O O . ASP A 1 220 ? -5.819 23.021 25.466 1.00 64.50 220 ASP A O 1
ATOM 1708 N N . ARG A 1 221 ? -3.701 22.403 25.889 1.00 65.50 221 ARG A N 1
ATOM 1709 C CA . ARG A 1 221 ? -3.267 23.702 26.429 1.00 65.50 221 ARG A CA 1
ATOM 1710 C C . ARG A 1 221 ? -2.365 24.500 25.496 1.00 65.50 221 ARG A C 1
ATOM 1712 O O . ARG A 1 221 ? -2.421 25.726 25.540 1.00 65.50 221 ARG A O 1
ATOM 1719 N N . PHE A 1 222 ? -1.486 23.831 24.761 1.00 64.25 222 PHE A N 1
ATOM 1720 C CA . PHE A 1 222 ? -0.390 24.468 24.042 1.00 64.25 222 PHE A CA 1
ATOM 1721 C C . PHE A 1 222 ? -0.526 24.319 22.541 1.00 64.25 222 PHE A C 1
ATOM 1723 O O . PHE A 1 222 ? -0.978 23.299 22.022 1.00 64.25 222 PHE A O 1
ATOM 1730 N N . LEU A 1 223 ? -0.033 25.339 21.860 1.00 64.31 223 LEU A N 1
ATOM 1731 C CA . LEU A 1 223 ? 0.069 25.421 20.424 1.00 64.31 223 LEU A CA 1
ATOM 1732 C C . LEU A 1 223 ? 1.528 25.350 19.996 1.00 64.31 223 LEU A C 1
ATOM 1734 O O . LEU A 1 223 ? 2.464 25.633 20.744 1.00 64.31 223 LEU A O 1
ATOM 1738 N N . VAL A 1 224 ? 1.732 24.976 18.743 1.00 67.81 224 VAL A N 1
ATOM 1739 C CA . VAL A 1 224 ? 3.025 25.136 18.083 1.00 67.81 224 VAL A CA 1
ATOM 1740 C C . VAL A 1 224 ? 3.515 26.580 18.209 1.00 67.81 224 VAL A C 1
ATOM 1742 O O . VAL A 1 224 ? 2.769 27.522 17.955 1.00 67.81 224 VAL A O 1
ATOM 1745 N N . GLY A 1 225 ? 4.800 26.749 18.523 1.00 69.56 225 GLY A N 1
ATOM 1746 C CA . GLY A 1 225 ? 5.420 28.063 18.693 1.00 69.56 225 GLY A CA 1
ATOM 1747 C C . GLY A 1 225 ? 5.210 28.683 20.075 1.00 69.56 225 GLY A C 1
ATOM 1748 O O . GLY A 1 225 ? 5.951 29.603 20.422 1.00 69.56 225 GLY A O 1
ATOM 1749 N N . ASP A 1 226 ? 4.291 28.152 20.888 1.00 67.31 226 ASP A N 1
ATOM 1750 C CA . ASP A 1 226 ? 4.138 28.587 22.274 1.00 67.31 226 ASP A CA 1
ATOM 1751 C C . ASP A 1 226 ? 5.425 28.327 23.069 1.00 67.31 226 ASP A C 1
ATOM 1753 O O . ASP A 1 226 ? 6.142 27.352 22.811 1.00 67.31 226 ASP A O 1
ATOM 1757 N N . PRO A 1 227 ? 5.735 29.151 24.081 1.00 71.31 227 PRO A N 1
ATOM 1758 C CA . PRO A 1 227 ? 6.870 28.899 24.951 1.00 71.31 227 PRO A CA 1
ATOM 1759 C C . PRO A 1 227 ? 6.665 27.610 25.758 1.00 71.31 227 PRO A C 1
ATOM 1761 O O . PRO A 1 227 ? 5.653 27.416 26.431 1.00 71.31 227 PRO A O 1
ATOM 1764 N N . ALA A 1 228 ? 7.685 26.761 25.761 1.00 78.69 228 ALA A N 1
ATOM 1765 C CA . ALA A 1 228 ? 7.760 25.546 26.551 1.00 78.69 228 ALA A CA 1
ATOM 1766 C C . ALA A 1 228 ? 8.885 25.675 27.583 1.00 78.69 228 ALA A C 1
ATOM 1768 O O . ALA A 1 228 ? 10.046 25.913 27.244 1.00 78.69 228 ALA A O 1
ATOM 1769 N N . ARG A 1 229 ? 8.546 25.513 28.864 1.00 85.25 229 ARG A N 1
ATOM 1770 C CA . ARG A 1 229 ? 9.528 25.464 29.954 1.00 85.25 229 ARG A CA 1
ATOM 1771 C C . ARG A 1 229 ? 9.535 24.067 30.531 1.00 85.25 229 ARG A C 1
ATOM 1773 O O . ARG A 1 229 ? 8.522 23.634 31.085 1.00 85.25 229 ARG A O 1
ATOM 1780 N N . ILE A 1 230 ? 10.669 23.392 30.415 1.00 88.94 230 ILE A N 1
ATOM 1781 C CA . ILE A 1 230 ? 10.839 22.062 30.982 1.00 88.94 230 ILE A CA 1
ATOM 1782 C C . ILE A 1 230 ? 12.004 22.030 31.957 1.00 88.94 230 ILE A C 1
ATOM 1784 O O . ILE A 1 230 ? 13.018 22.712 31.775 1.00 88.94 230 ILE A O 1
ATOM 1788 N N . GLU A 1 231 ? 11.839 21.224 32.997 1.00 91.94 231 GLU A N 1
ATOM 1789 C CA . GLU A 1 231 ? 12.882 20.944 33.974 1.00 91.94 231 GLU A CA 1
ATOM 1790 C C . GLU A 1 231 ? 13.024 19.428 34.107 1.00 91.94 231 GLU A C 1
ATOM 1792 O O . GLU A 1 231 ? 12.031 18.698 34.221 1.00 91.94 231 GLU A O 1
ATOM 1797 N N . TYR A 1 232 ? 14.261 18.947 34.066 1.00 91.44 232 TYR A N 1
ATOM 1798 C CA . TYR A 1 232 ? 14.565 17.531 34.201 1.00 91.44 232 TYR A CA 1
ATOM 1799 C C . TYR A 1 232 ? 15.853 17.319 34.991 1.00 91.44 232 TYR A C 1
ATOM 1801 O O . TYR A 1 232 ? 16.750 18.162 35.001 1.00 91.44 232 TYR A O 1
ATOM 1809 N N . LEU A 1 233 ? 15.928 16.183 35.674 1.00 89.81 233 LEU A N 1
ATOM 1810 C CA . LEU A 1 233 ? 17.097 15.764 36.430 1.00 89.81 233 LEU A CA 1
ATOM 1811 C C . LEU A 1 233 ? 17.988 14.895 35.548 1.00 89.81 233 LEU A C 1
ATOM 1813 O O . LEU A 1 233 ? 17.513 13.923 34.959 1.00 89.81 233 LEU A O 1
ATOM 1817 N N . ARG A 1 234 ? 19.276 15.223 35.495 1.00 89.25 234 ARG A N 1
ATOM 1818 C CA . ARG A 1 234 ? 20.310 14.457 34.800 1.00 89.25 234 ARG A CA 1
ATOM 1819 C C . ARG A 1 234 ? 21.261 13.825 35.800 1.00 89.25 234 ARG A C 1
ATOM 1821 O O . ARG A 1 234 ? 21.772 14.516 36.677 1.00 89.25 234 ARG A O 1
ATOM 1828 N N . ALA A 1 235 ? 21.508 12.529 35.658 1.00 83.69 235 ALA A N 1
ATOM 1829 C CA . ALA A 1 235 ? 22.493 11.842 36.484 1.00 83.69 235 ALA A CA 1
ATOM 1830 C C . ALA A 1 235 ? 23.914 12.295 36.111 1.00 83.69 235 ALA A C 1
ATOM 1832 O O . ALA A 1 235 ? 24.259 12.356 34.926 1.00 83.69 235 ALA A O 1
ATOM 1833 N N . LEU A 1 236 ? 24.730 12.597 37.121 1.00 83.19 236 LEU A N 1
ATOM 1834 C CA . LEU A 1 236 ? 26.139 12.950 36.946 1.00 83.19 236 LEU A CA 1
ATOM 1835 C C . LEU A 1 236 ? 27.032 11.695 37.028 1.00 83.19 236 LEU A C 1
ATOM 1837 O O . LEU A 1 236 ? 26.746 10.812 37.843 1.00 83.19 236 LEU A O 1
ATOM 1841 N N . PRO A 1 237 ? 28.109 11.589 36.221 1.00 81.00 237 PRO A N 1
ATOM 1842 C CA . PRO A 1 237 ? 29.019 10.435 36.230 1.00 81.00 237 PRO A CA 1
ATOM 1843 C C . PRO A 1 237 ? 29.619 10.106 37.605 1.00 81.00 237 PRO A C 1
ATOM 1845 O O . PRO A 1 237 ? 29.819 8.942 37.940 1.00 81.00 237 PRO A O 1
ATOM 1848 N N . GLU A 1 238 ? 29.896 11.132 38.403 1.00 82.94 238 GLU A N 1
ATOM 1849 C CA . GLU A 1 238 ? 30.461 11.067 39.753 1.00 82.94 238 GLU A CA 1
ATOM 1850 C C . GLU A 1 238 ? 29.437 10.722 40.852 1.00 82.94 238 GLU A C 1
ATOM 1852 O O . GLU A 1 238 ? 29.801 10.614 42.023 1.00 82.94 238 GLU A O 1
ATOM 1857 N N . GLY A 1 239 ? 28.169 10.519 40.482 1.00 73.94 239 GLY A N 1
ATOM 1858 C CA . GLY A 1 239 ? 27.050 10.359 41.404 1.00 73.94 239 GLY A CA 1
ATOM 1859 C C . GLY A 1 239 ? 26.378 11.693 41.747 1.00 73.94 239 GLY A C 1
ATOM 1860 O O . GLY A 1 239 ? 27.013 12.741 41.819 1.00 73.94 239 GLY A O 1
ATOM 1861 N N . GLY A 1 240 ? 25.059 11.656 41.960 1.00 75.62 240 GLY A N 1
ATOM 1862 C CA . GLY A 1 240 ? 24.227 12.847 42.157 1.00 75.62 240 GLY A CA 1
ATOM 1863 C C . GLY A 1 240 ? 23.438 13.251 40.908 1.00 75.62 240 GLY A C 1
ATOM 1864 O O . GLY A 1 240 ? 23.461 12.564 39.885 1.00 75.62 240 GLY A O 1
ATOM 1865 N N . TRP A 1 241 ? 22.700 14.358 41.016 1.00 82.38 241 TRP A N 1
ATOM 1866 C CA . TRP A 1 241 ? 21.791 14.842 39.977 1.00 82.38 241 TRP A CA 1
ATOM 1867 C C . TRP A 1 241 ? 21.981 16.336 39.725 1.00 82.38 241 TRP A C 1
ATOM 1869 O O . TRP A 1 241 ? 22.091 17.122 40.665 1.00 82.38 241 TRP A O 1
ATOM 1879 N N . GLU A 1 242 ? 21.940 16.727 38.458 1.00 87.62 242 GLU A N 1
ATOM 1880 C CA . GLU A 1 242 ? 21.857 18.115 38.015 1.00 87.62 242 GLU A CA 1
ATOM 1881 C C . GLU A 1 242 ? 20.420 18.430 37.577 1.00 87.62 242 GLU A C 1
ATOM 1883 O O . GLU A 1 242 ? 19.837 17.699 36.775 1.00 87.62 242 GLU A O 1
ATOM 1888 N N . LEU A 1 243 ? 19.842 19.525 38.082 1.00 90.81 243 LEU A N 1
ATOM 1889 C CA . LEU A 1 243 ? 18.572 20.048 37.576 1.00 90.81 243 LEU A CA 1
ATOM 1890 C C . LEU A 1 243 ? 18.834 20.916 36.345 1.00 90.81 243 LEU A C 1
ATOM 1892 O O . LEU A 1 243 ? 19.287 22.056 36.462 1.00 90.81 243 LEU A O 1
ATOM 1896 N N . VAL A 1 244 ? 18.489 20.399 35.172 1.00 93.75 244 VAL A N 1
ATOM 1897 C CA . VAL A 1 244 ? 18.585 21.128 33.910 1.00 93.75 244 VAL A CA 1
ATOM 1898 C C . VAL A 1 244 ? 17.266 21.842 33.637 1.00 93.75 244 VAL A C 1
ATOM 1900 O O . VAL A 1 244 ? 16.190 21.248 33.718 1.00 93.75 244 VAL A O 1
ATOM 1903 N N . LYS A 1 245 ? 17.347 23.130 33.292 1.00 92.94 245 LYS A N 1
ATOM 1904 C CA . LYS A 1 245 ? 16.192 23.967 32.943 1.00 92.94 245 LYS A CA 1
ATOM 1905 C C . LYS A 1 245 ? 16.329 24.441 31.509 1.00 92.94 245 LYS A C 1
ATOM 1907 O O . LYS A 1 245 ? 17.326 25.072 31.159 1.00 92.94 245 LYS A O 1
ATOM 1912 N N . LYS A 1 246 ? 15.320 24.178 30.687 1.00 94.00 246 LYS A N 1
ATOM 1913 C CA . LYS A 1 246 ? 15.284 24.617 29.291 1.00 94.00 246 LYS A CA 1
ATOM 1914 C C . LYS A 1 246 ? 14.025 25.445 29.063 1.00 94.00 246 LYS A C 1
ATOM 1916 O O . LYS A 1 246 ? 12.925 25.051 29.446 1.00 94.00 246 LYS A O 1
ATOM 1921 N N . THR A 1 247 ? 14.203 26.608 28.445 1.00 87.38 247 THR A N 1
ATOM 1922 C CA . THR A 1 247 ? 13.108 27.381 27.852 1.00 87.38 247 THR A CA 1
ATOM 1923 C C . THR A 1 247 ? 13.284 27.302 26.350 1.00 87.38 247 THR A C 1
ATOM 1925 O O . THR A 1 247 ? 14.314 27.721 25.828 1.00 87.38 247 THR A O 1
ATOM 1928 N N . LEU A 1 248 ? 12.302 26.725 25.680 1.00 87.69 248 LEU A N 1
ATOM 1929 C CA . LEU A 1 248 ? 12.261 26.551 24.239 1.00 87.69 248 LEU A CA 1
ATOM 1930 C C . LEU A 1 248 ? 10.862 26.918 23.737 1.00 87.69 248 LEU A C 1
ATOM 1932 O O . LEU A 1 248 ? 10.052 27.465 24.485 1.00 87.69 248 LEU A O 1
ATOM 1936 N N . VAL A 1 249 ? 10.588 26.650 22.469 1.00 77.69 249 VAL A N 1
ATOM 1937 C CA . VAL A 1 249 ? 9.251 26.762 21.887 1.00 77.69 249 VAL A CA 1
ATOM 1938 C C . VAL A 1 249 ? 8.744 25.370 21.551 1.00 77.69 249 VAL A C 1
ATOM 1940 O O . VAL A 1 249 ? 9.533 24.497 21.188 1.00 77.69 249 VAL A O 1
ATOM 1943 N N . TRP A 1 250 ? 7.440 25.153 21.682 1.00 74.25 250 TRP A N 1
ATOM 1944 C CA . TRP A 1 250 ? 6.806 23.914 21.260 1.00 74.25 250 TRP A CA 1
ATOM 1945 C C . TRP A 1 250 ? 7.084 23.690 19.773 1.00 74.25 250 TRP A C 1
ATOM 1947 O O . TRP A 1 250 ? 6.735 24.544 18.947 1.00 74.25 250 TRP A O 1
ATOM 1957 N N . PRO A 1 251 ? 7.750 22.581 19.416 1.00 68.94 251 PRO A N 1
ATOM 1958 C CA . PRO A 1 251 ? 8.243 22.416 18.068 1.00 68.94 251 PRO A CA 1
ATOM 1959 C C . PRO A 1 251 ? 7.111 22.099 17.102 1.00 68.94 251 PRO A C 1
ATOM 1961 O O . PRO A 1 251 ? 6.216 21.308 17.397 1.00 68.94 251 PRO A O 1
ATOM 1964 N N . VAL A 1 252 ? 7.219 22.659 15.900 1.00 59.62 252 VAL A N 1
ATOM 1965 C CA . VAL A 1 252 ? 6.630 22.036 14.715 1.00 59.62 252 VAL A CA 1
ATOM 1966 C C . VAL A 1 252 ? 7.506 20.832 14.388 1.00 59.62 252 VAL A C 1
ATOM 1968 O O . VAL A 1 252 ? 8.729 20.978 14.368 1.00 59.62 252 VAL A O 1
ATOM 1971 N N . VAL A 1 253 ? 6.925 19.695 14.015 1.00 59.09 253 VAL A N 1
ATOM 1972 C CA . VAL A 1 253 ? 7.642 18.768 13.130 1.00 59.09 253 VAL A CA 1
ATOM 1973 C C . VAL A 1 253 ? 7.706 19.454 11.752 1.00 59.09 253 VAL A C 1
ATOM 1975 O O . VAL A 1 253 ? 6.688 19.508 11.059 1.00 59.09 253 VAL A O 1
ATOM 1978 N N . PRO A 1 254 ? 8.822 20.103 11.358 1.00 44.12 254 PRO A N 1
ATOM 1979 C CA . PRO A 1 254 ? 8.754 21.249 10.452 1.00 44.12 254 PRO A CA 1
ATOM 1980 C C . PRO A 1 254 ? 8.100 20.962 9.089 1.00 44.12 254 PRO A C 1
ATOM 1982 O O . PRO A 1 254 ? 8.654 20.273 8.228 1.00 44.12 254 PRO A O 1
ATOM 1985 N N . GLY A 1 255 ? 6.945 21.595 8.850 1.00 50.53 255 GLY A N 1
ATOM 1986 C CA . GLY A 1 255 ? 6.313 21.705 7.535 1.00 50.53 255 GLY A CA 1
ATOM 1987 C C . GLY A 1 255 ? 5.654 20.433 7.002 1.00 50.53 255 GLY A C 1
ATOM 1988 O O . GLY A 1 255 ? 5.598 20.295 5.775 1.00 50.53 255 GLY A O 1
ATOM 1989 N N . MET A 1 256 ? 5.208 19.543 7.892 1.00 61.91 256 MET A N 1
ATOM 1990 C CA . MET A 1 256 ? 4.369 18.393 7.554 1.00 61.91 256 MET A CA 1
ATOM 1991 C C . MET A 1 256 ? 2.898 18.758 7.761 1.00 61.91 256 MET A C 1
ATOM 1993 O O . MET A 1 256 ? 2.208 18.918 6.762 1.00 61.91 256 MET A O 1
ATOM 1997 N N . ASP A 1 257 ? 2.478 19.076 8.983 1.00 70.75 257 ASP A N 1
ATOM 1998 C CA . ASP A 1 257 ? 1.092 19.443 9.311 1.00 70.75 257 ASP A CA 1
ATOM 1999 C C . ASP A 1 257 ? 0.627 20.776 8.694 1.00 70.75 257 ASP A C 1
ATOM 2001 O O . ASP A 1 257 ? 1.225 21.837 8.908 1.00 70.75 257 ASP A O 1
ATOM 2005 N N . LYS A 1 258 ? -0.470 20.732 7.935 1.00 73.44 258 LYS A N 1
ATOM 2006 C CA . LYS A 1 258 ? -1.123 21.864 7.265 1.00 73.44 258 LYS A CA 1
ATOM 2007 C C . LYS A 1 258 ? -2.636 21.659 7.223 1.00 73.44 258 LYS A C 1
ATOM 2009 O O . LYS A 1 258 ? -3.141 20.552 7.376 1.00 73.44 258 LYS A O 1
ATOM 2014 N N . ARG A 1 259 ? -3.384 22.730 6.949 1.00 79.19 259 ARG A N 1
ATOM 2015 C CA . ARG A 1 259 ? -4.790 22.572 6.554 1.00 79.19 259 ARG A CA 1
ATOM 2016 C C . ARG A 1 259 ? -4.871 21.830 5.210 1.00 79.19 259 ARG A C 1
ATOM 2018 O O . ARG A 1 259 ? -4.013 22.080 4.356 1.00 79.19 259 ARG A O 1
ATOM 2025 N N . PRO A 1 260 ? -5.897 20.984 5.001 1.00 80.81 260 PRO A N 1
ATOM 2026 C CA . PRO A 1 260 ? -6.186 20.377 3.707 1.00 80.81 260 PRO A CA 1
ATOM 2027 C C . PRO A 1 260 ? -6.138 21.400 2.567 1.00 80.81 260 PRO A C 1
ATOM 2029 O O . PRO A 1 260 ? -6.681 22.502 2.684 1.00 80.81 260 PRO A O 1
ATOM 2032 N N . SER A 1 261 ? -5.487 21.043 1.458 1.00 82.69 261 SER A N 1
ATOM 2033 C CA . SER A 1 261 ? -5.501 21.873 0.252 1.00 82.69 261 SER A CA 1
ATOM 2034 C C . SER A 1 261 ? -6.907 21.912 -0.357 1.00 82.69 261 SER A C 1
ATOM 2036 O O . SER A 1 261 ? -7.716 21.009 -0.145 1.00 82.69 261 SER A O 1
ATOM 2038 N N . GLN A 1 262 ? -7.204 22.937 -1.163 1.00 82.69 262 GLN A N 1
ATOM 2039 C CA . GLN A 1 262 ? -8.474 22.992 -1.901 1.00 82.69 262 GLN A CA 1
ATOM 2040 C C . GLN A 1 262 ? -8.671 21.765 -2.797 1.00 82.69 262 GLN A C 1
ATOM 2042 O O . GLN A 1 262 ? -9.778 21.245 -2.883 1.00 82.69 262 GLN A O 1
ATOM 2047 N N . THR A 1 263 ? -7.598 21.254 -3.399 1.00 77.81 263 THR A N 1
ATOM 2048 C CA . THR A 1 263 ? -7.655 20.058 -4.241 1.00 77.81 263 THR A CA 1
ATOM 2049 C C . THR A 1 263 ? -8.040 18.812 -3.443 1.00 77.81 263 THR A C 1
ATOM 2051 O O . THR A 1 263 ? -8.888 18.043 -3.889 1.00 77.81 263 THR A O 1
ATOM 2054 N N . LEU A 1 264 ? -7.505 18.651 -2.225 1.00 79.62 264 LEU A N 1
ATOM 2055 C CA . LEU A 1 264 ? -7.866 17.551 -1.324 1.00 79.62 264 LEU A CA 1
ATOM 2056 C C . LEU A 1 264 ? -9.351 17.613 -0.924 1.00 79.62 264 LEU A C 1
ATOM 2058 O O . LEU A 1 264 ? -10.045 16.601 -0.960 1.00 79.62 264 LEU A O 1
ATOM 2062 N N . LEU A 1 265 ? -9.854 18.812 -0.610 1.00 84.25 265 LEU A N 1
ATOM 2063 C CA . LEU A 1 265 ? -11.266 19.038 -0.273 1.00 84.25 265 LEU A CA 1
ATOM 2064 C C . LEU A 1 265 ? -12.207 18.784 -1.465 1.00 84.25 265 LEU A C 1
ATOM 2066 O O . LEU A 1 265 ? -13.293 18.239 -1.294 1.00 84.25 265 LEU A O 1
ATOM 2070 N N . GLN A 1 266 ? -11.803 19.162 -2.679 1.00 81.75 266 GLN A N 1
ATOM 2071 C CA . GLN A 1 266 ? -12.576 18.912 -3.902 1.00 81.75 266 GLN A CA 1
ATOM 2072 C C . GLN A 1 266 ? -12.590 17.434 -4.304 1.00 81.75 266 GLN A C 1
ATOM 2074 O O . GLN A 1 266 ? -13.573 16.967 -4.876 1.00 81.75 266 GLN A O 1
ATOM 2079 N N . SER A 1 267 ? -11.502 16.703 -4.047 1.00 77.44 267 SER A N 1
ATOM 2080 C CA . SER A 1 267 ? -11.443 15.252 -4.244 1.00 77.44 267 SER A CA 1
ATOM 2081 C C . SER A 1 267 ? -12.431 14.539 -3.328 1.00 77.44 267 SER A C 1
ATOM 2083 O O . SER A 1 267 ? -13.266 13.790 -3.816 1.00 77.44 267 SER A O 1
ATOM 2085 N N . GLU A 1 268 ? -12.403 14.862 -2.031 1.00 81.25 268 GLU A N 1
ATOM 2086 C CA . GLU A 1 268 ? -13.367 14.337 -1.058 1.00 81.25 268 GLU A CA 1
ATOM 2087 C C . GLU A 1 268 ? -14.808 14.632 -1.480 1.00 81.25 268 GLU A C 1
ATOM 2089 O O . GLU A 1 268 ? -15.651 13.745 -1.473 1.00 81.25 268 GLU A O 1
ATOM 2094 N N . LYS A 1 269 ? -15.102 15.876 -1.878 1.00 82.25 269 LYS A N 1
ATOM 2095 C CA . LYS A 1 269 ? -16.464 16.251 -2.267 1.00 82.25 269 LYS A CA 1
ATOM 2096 C C . LYS A 1 269 ? -16.996 15.396 -3.423 1.00 82.25 269 LYS A C 1
ATOM 2098 O O . LYS A 1 269 ? -18.160 15.028 -3.380 1.00 82.25 269 LYS A O 1
ATOM 2103 N N . ARG A 1 270 ? -16.164 15.109 -4.432 1.00 77.31 270 ARG A N 1
ATOM 2104 C CA . ARG A 1 270 ? -16.544 14.279 -5.589 1.00 77.31 270 ARG A CA 1
ATOM 2105 C C . ARG A 1 270 ? -16.789 12.826 -5.199 1.00 77.31 270 ARG A C 1
ATOM 2107 O O . ARG A 1 270 ? -17.753 12.241 -5.665 1.00 77.31 270 ARG A O 1
ATOM 2114 N N . ALA A 1 271 ? -15.952 12.287 -4.317 1.00 74.19 271 ALA A N 1
ATOM 2115 C CA . ALA A 1 271 ? -16.087 10.921 -3.822 1.00 74.19 271 ALA A CA 1
ATOM 2116 C C . ALA A 1 271 ? -17.349 10.705 -2.960 1.00 74.19 271 ALA A C 1
ATOM 2118 O O . ALA A 1 271 ? -17.785 9.579 -2.775 1.00 74.19 271 ALA A O 1
ATOM 2119 N N . LEU A 1 272 ? -17.953 11.778 -2.437 1.00 75.94 272 LEU A N 1
ATOM 2120 C CA . LEU A 1 272 ? -19.133 11.724 -1.567 1.00 75.94 272 LEU A CA 1
ATOM 2121 C C . LEU A 1 272 ? -20.442 12.124 -2.266 1.00 75.94 272 LEU A C 1
ATOM 2123 O O . LEU A 1 272 ? -21.428 12.400 -1.586 1.00 75.94 272 LEU A O 1
ATOM 2127 N N . GLU A 1 273 ? -20.491 12.177 -3.602 1.00 68.75 273 GLU A N 1
ATOM 2128 C CA . GLU A 1 273 ? -21.738 12.459 -4.343 1.00 68.75 273 GLU A CA 1
ATOM 2129 C C . GLU A 1 273 ? -22.764 11.296 -4.292 1.00 68.75 273 GLU A C 1
ATOM 2131 O O . GLU A 1 273 ? -23.805 11.358 -4.947 1.00 68.75 273 GLU A O 1
ATOM 2136 N N . ALA A 1 274 ? -22.515 10.273 -3.469 1.00 55.16 274 ALA A N 1
ATOM 2137 C CA . ALA A 1 274 ? -23.305 9.055 -3.340 1.00 55.16 274 ALA A CA 1
ATOM 2138 C C . ALA A 1 274 ? -24.491 9.136 -2.353 1.00 55.16 274 ALA A C 1
ATOM 2140 O O . ALA A 1 274 ? -24.579 9.977 -1.452 1.00 55.16 274 ALA A O 1
ATOM 2141 N N . GLN A 1 275 ? -25.432 8.212 -2.546 1.00 57.97 275 GLN A N 1
ATOM 2142 C CA . GLN A 1 275 ? -26.600 7.970 -1.700 1.00 57.97 275 GLN A CA 1
ATOM 2143 C C . GLN A 1 275 ? -26.177 7.291 -0.383 1.00 57.97 275 GLN A C 1
ATOM 2145 O O . GLN A 1 275 ? -25.219 6.529 -0.358 1.00 57.97 275 GLN A O 1
ATOM 2150 N N . ALA A 1 276 ? -26.876 7.561 0.727 1.00 69.12 276 ALA A N 1
ATOM 2151 C CA . ALA A 1 276 ? -26.539 6.950 2.018 1.00 69.12 276 ALA A CA 1
ATOM 2152 C C . ALA A 1 276 ? -26.596 5.413 1.937 1.00 69.12 276 ALA A C 1
ATOM 2154 O O . ALA A 1 276 ? -27.619 4.868 1.516 1.00 69.12 276 ALA A O 1
ATOM 2155 N N . ALA A 1 277 ? -25.525 4.740 2.374 1.00 83.25 277 ALA A N 1
ATOM 2156 C CA . ALA A 1 277 ? -25.445 3.282 2.381 1.00 83.25 277 ALA A CA 1
ATOM 2157 C C . ALA A 1 277 ? -26.596 2.669 3.212 1.00 83.25 277 ALA A C 1
ATOM 2159 O O . ALA A 1 277 ? -26.917 3.202 4.284 1.00 83.25 277 ALA A O 1
ATOM 2160 N N . PRO A 1 278 ? -27.209 1.550 2.782 1.00 90.38 278 PRO A N 1
ATOM 2161 C CA . PRO A 1 278 ? -28.269 0.886 3.545 1.00 90.38 278 PRO A CA 1
ATOM 2162 C C . PRO A 1 278 ? -27.860 0.575 4.994 1.00 90.38 278 PRO A C 1
ATOM 2164 O O . PRO A 1 278 ? -28.608 0.870 5.931 1.00 90.38 278 PRO A O 1
ATOM 2167 N N . SER A 1 279 ? -26.633 0.087 5.200 1.00 92.69 279 SER A N 1
ATOM 2168 C CA . SER A 1 279 ? -26.062 -0.196 6.525 1.00 92.69 279 SER A CA 1
ATOM 2169 C C . SER A 1 279 ? -25.958 1.053 7.412 1.00 92.69 279 SER A C 1
ATOM 2171 O O . SER A 1 279 ? -26.206 0.993 8.620 1.00 92.69 279 SER A O 1
ATOM 2173 N N . GLN A 1 280 ? -25.698 2.227 6.825 1.00 93.50 280 GLN A N 1
ATOM 2174 C CA . GLN A 1 280 ? -25.715 3.505 7.541 1.00 93.50 280 GLN A CA 1
ATOM 2175 C C . GLN A 1 280 ? -27.121 3.858 8.037 1.00 93.50 280 GLN A C 1
ATOM 2177 O O . GLN A 1 280 ? -27.287 4.318 9.173 1.00 93.50 280 GLN A O 1
ATOM 2182 N N . ALA A 1 281 ? -28.139 3.656 7.196 1.00 93.38 281 ALA A N 1
ATOM 2183 C CA . ALA A 1 281 ? -29.529 3.900 7.566 1.00 93.38 281 ALA A CA 1
ATOM 2184 C C . ALA A 1 281 ? -29.988 2.942 8.680 1.00 93.38 281 ALA A C 1
ATOM 2186 O O . ALA A 1 281 ? -30.611 3.387 9.651 1.00 93.38 281 ALA A O 1
ATOM 2187 N N . LEU A 1 282 ? -29.616 1.662 8.585 1.00 95.94 282 LEU A N 1
ATOM 2188 C CA . LEU A 1 282 ? -29.893 0.649 9.602 1.00 95.94 282 LEU A CA 1
ATOM 2189 C C . LEU A 1 282 ? -29.217 0.983 10.940 1.00 95.94 282 LEU A C 1
ATOM 2191 O O . LEU A 1 282 ? -29.901 1.034 11.967 1.00 95.94 282 LEU A O 1
ATOM 2195 N N . LEU A 1 283 ? -27.919 1.322 10.940 1.00 95.19 283 LEU A N 1
ATOM 2196 C CA . LEU A 1 283 ? -27.222 1.769 12.152 1.00 95.19 283 LEU A CA 1
ATOM 2197 C C . LEU A 1 283 ? -27.919 2.982 12.773 1.00 95.19 283 LEU A C 1
ATOM 2199 O O . LEU A 1 283 ? -28.094 3.046 13.991 1.00 95.19 283 LEU A O 1
ATOM 2203 N N . GLY A 1 284 ? -28.324 3.950 11.947 1.00 94.44 284 GLY A N 1
ATOM 2204 C CA . GLY A 1 284 ? -29.047 5.139 12.390 1.00 94.44 284 GLY A CA 1
ATOM 2205 C C . GLY A 1 284 ? -30.352 4.796 13.111 1.00 94.44 284 GLY A C 1
ATOM 2206 O O . GLY A 1 284 ? -30.620 5.341 14.187 1.00 94.44 284 GLY A O 1
ATOM 2207 N N . LEU A 1 285 ? -31.132 3.857 12.565 1.00 95.88 285 LEU A N 1
ATOM 2208 C CA . LEU A 1 285 ? -32.366 3.361 13.177 1.00 95.88 285 LEU A CA 1
ATOM 2209 C C . LEU A 1 285 ? -32.093 2.661 14.515 1.00 95.88 285 LEU A C 1
ATOM 2211 O O . LEU A 1 285 ? -32.719 3.004 15.522 1.00 95.88 285 LEU A O 1
ATOM 2215 N N . MET A 1 286 ? -31.142 1.725 14.552 1.00 96.44 286 MET A N 1
ATOM 2216 C CA . MET A 1 286 ? -30.779 1.002 15.776 1.00 96.44 286 MET A CA 1
ATOM 2217 C C . MET A 1 286 ? -30.265 1.956 16.858 1.00 96.44 286 MET A C 1
ATOM 2219 O O . MET A 1 286 ? -30.676 1.875 18.016 1.00 96.44 286 MET A O 1
ATOM 2223 N N . ALA A 1 287 ? -29.412 2.911 16.485 1.00 94.44 287 ALA A N 1
ATOM 2224 C CA . ALA A 1 287 ? -28.888 3.921 17.394 1.00 94.44 287 ALA A CA 1
ATOM 2225 C C . ALA A 1 287 ? -29.997 4.827 17.942 1.00 94.44 287 ALA A C 1
ATOM 2227 O O . ALA A 1 287 ? -29.982 5.140 19.132 1.00 94.44 287 ALA A O 1
ATOM 2228 N N . ALA A 1 288 ? -30.980 5.212 17.123 1.00 94.94 288 ALA A N 1
ATOM 2229 C CA . ALA A 1 288 ? -32.127 5.995 17.579 1.00 94.94 288 ALA A CA 1
ATOM 2230 C C . ALA A 1 288 ? -32.976 5.224 18.598 1.00 94.94 288 ALA A C 1
ATOM 2232 O O . ALA A 1 288 ? -33.313 5.762 19.654 1.00 94.94 288 ALA A O 1
ATOM 2233 N N . GLN A 1 289 ? -33.267 3.950 18.330 1.00 95.19 289 GLN A N 1
ATOM 2234 C CA . GLN A 1 289 ? -34.036 3.105 19.248 1.00 95.19 289 GLN A CA 1
ATOM 2235 C C . GLN A 1 289 ? -33.280 2.808 20.555 1.00 95.19 289 GLN A C 1
ATOM 2237 O O . GLN A 1 289 ? -33.896 2.748 21.620 1.00 95.19 289 GLN A O 1
ATOM 2242 N N . ALA A 1 290 ? -31.951 2.687 20.490 1.00 92.88 290 ALA A N 1
ATOM 2243 C CA . ALA A 1 290 ? -31.083 2.464 21.645 1.00 92.88 290 ALA A CA 1
ATOM 2244 C C . ALA A 1 290 ? -30.696 3.751 22.404 1.00 92.88 290 ALA A C 1
ATOM 2246 O O . ALA A 1 290 ? -30.017 3.666 23.425 1.00 92.88 290 ALA A O 1
ATOM 2247 N N . GLY A 1 291 ? -31.090 4.938 21.923 1.00 92.62 291 GLY A N 1
ATOM 2248 C CA . GLY A 1 291 ? -30.731 6.222 22.539 1.00 92.62 291 GLY A CA 1
ATOM 2249 C C . GLY A 1 291 ? -29.255 6.616 22.383 1.00 92.62 291 GLY A C 1
ATOM 2250 O O . GLY A 1 291 ? -28.722 7.316 23.236 1.00 92.62 291 GLY A O 1
ATOM 2251 N N . LYS A 1 292 ? -28.595 6.169 21.310 1.00 91.88 292 LYS A N 1
ATOM 2252 C CA . LYS A 1 292 ? -27.151 6.320 21.044 1.00 91.88 292 LYS A CA 1
ATOM 2253 C C . LYS A 1 292 ? -26.812 7.238 19.863 1.00 91.88 292 LYS A C 1
ATOM 2255 O O . LYS A 1 292 ? -25.650 7.357 19.487 1.00 91.88 292 LYS A O 1
ATOM 2260 N N . THR A 1 293 ? -27.803 7.890 19.252 1.00 91.88 293 THR A N 1
ATOM 2261 C CA . THR A 1 293 ? -27.604 8.735 18.057 1.00 91.88 293 THR A CA 1
ATOM 2262 C C . THR A 1 293 ? -26.551 9.826 18.263 1.00 91.88 293 THR A C 1
ATOM 2264 O O . THR A 1 293 ? -25.716 10.038 17.387 1.00 91.88 293 THR A O 1
ATOM 2267 N N . ALA A 1 294 ? -26.570 10.502 19.417 1.00 89.50 294 ALA A N 1
ATOM 2268 C CA . ALA A 1 294 ? -25.631 11.583 19.715 1.00 89.50 294 ALA A CA 1
ATOM 2269 C C . ALA A 1 294 ? -24.181 11.082 19.806 1.00 89.50 294 ALA A C 1
ATOM 2271 O O . ALA A 1 294 ? -23.278 11.716 19.272 1.00 89.50 294 ALA A O 1
ATOM 2272 N N . ASP A 1 295 ? -23.972 9.918 20.416 1.00 87.12 295 ASP A N 1
ATOM 2273 C CA . ASP A 1 295 ? -22.642 9.340 20.595 1.00 87.12 295 ASP A CA 1
ATOM 2274 C C . ASP A 1 295 ? -22.050 8.817 19.279 1.00 87.12 295 ASP A C 1
ATOM 2276 O O . ASP A 1 295 ? -20.853 8.962 19.034 1.00 87.12 295 ASP A O 1
ATOM 2280 N N . ASN A 1 296 ? -22.884 8.244 18.401 1.00 87.50 296 ASN A N 1
ATOM 2281 C CA . ASN A 1 296 ? -22.454 7.857 17.055 1.00 87.50 296 ASN A CA 1
ATOM 2282 C C . ASN A 1 296 ? -22.043 9.097 16.243 1.00 87.50 296 ASN A C 1
ATOM 2284 O O . ASN A 1 296 ? -21.004 9.090 15.585 1.00 87.50 296 ASN A O 1
ATOM 2288 N N . ALA A 1 297 ? -22.820 10.182 16.321 1.00 87.62 297 ALA A N 1
ATOM 2289 C CA . ALA A 1 297 ? -22.472 11.447 15.675 1.00 87.62 297 ALA A CA 1
ATOM 2290 C C . ALA A 1 297 ? -21.187 12.069 16.260 1.00 87.62 297 ALA A C 1
ATOM 2292 O O . ALA A 1 297 ? -20.380 12.637 15.518 1.00 87.62 297 ALA A O 1
ATOM 2293 N N . ASP A 1 298 ? -20.962 11.934 17.569 1.00 89.38 298 ASP A N 1
ATOM 2294 C CA . ASP A 1 298 ? -19.726 12.362 18.227 1.00 89.38 298 ASP A CA 1
ATOM 2295 C C . ASP A 1 298 ? -18.505 11.562 17.743 1.00 89.38 298 ASP A C 1
ATOM 2297 O O . ASP A 1 298 ? -17.470 12.165 17.457 1.00 89.38 298 ASP A O 1
ATOM 2301 N N . LEU A 1 299 ? -18.615 10.238 17.561 1.00 89.75 299 LEU A N 1
ATOM 2302 C CA . LEU A 1 299 ? -17.534 9.440 16.965 1.00 89.75 299 LEU A CA 1
ATOM 2303 C C . LEU A 1 299 ? -17.167 9.937 15.566 1.00 89.75 299 LEU A C 1
ATOM 2305 O O . LEU A 1 299 ? -15.997 10.211 15.306 1.00 89.75 299 LEU A O 1
ATOM 2309 N N . LEU A 1 300 ? -18.153 10.114 14.686 1.00 89.00 300 LEU A N 1
ATOM 2310 C CA . LEU A 1 300 ? -17.901 10.621 13.334 1.00 89.00 300 LEU A CA 1
ATOM 2311 C C . LEU A 1 300 ? -17.282 12.026 13.363 1.00 89.00 300 LEU A C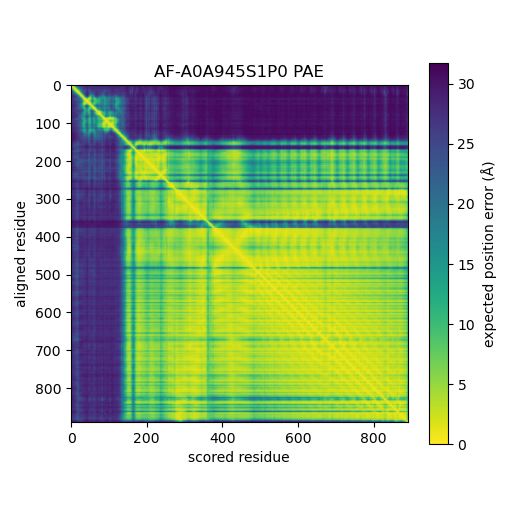 1
ATOM 2313 O O . LEU A 1 300 ? -16.393 12.336 12.574 1.00 89.00 300 LEU A O 1
ATOM 2317 N N . THR A 1 301 ? -17.686 12.864 14.321 1.00 87.88 301 THR A N 1
ATOM 2318 C CA . THR A 1 301 ? -17.071 14.180 14.543 1.00 87.88 301 THR A CA 1
ATOM 2319 C C . THR A 1 301 ? -15.612 14.051 14.985 1.00 87.88 301 THR A C 1
ATOM 2321 O O . THR A 1 301 ? -14.762 14.812 14.524 1.00 87.88 301 THR A O 1
ATOM 2324 N N . ARG A 1 302 ? -15.286 13.095 15.863 1.00 87.38 302 ARG A N 1
ATOM 2325 C CA . ARG A 1 302 ? -13.910 12.829 16.308 1.00 87.38 302 ARG A CA 1
ATOM 2326 C C . ARG A 1 302 ? -13.025 12.325 15.170 1.00 87.38 302 ARG A C 1
ATOM 2328 O O . ARG A 1 302 ? -11.931 12.863 15.022 1.00 87.38 302 ARG A O 1
ATOM 2335 N N . LEU A 1 303 ? -13.511 11.410 14.331 1.00 88.12 303 LEU A N 1
ATOM 2336 C CA . LEU A 1 303 ? -12.811 10.996 13.107 1.00 88.12 303 LEU A CA 1
ATOM 2337 C C . LEU A 1 303 ? -12.611 12.195 12.165 1.00 88.12 303 LEU A C 1
ATOM 2339 O O . LEU A 1 303 ? -11.499 12.493 11.754 1.00 88.12 303 LEU A O 1
ATOM 2343 N N . ALA A 1 304 ? -13.647 13.003 11.926 1.00 86.12 304 ALA A N 1
ATOM 2344 C CA . ALA A 1 304 ? -13.521 14.202 11.096 1.00 86.12 304 ALA A CA 1
ATOM 2345 C C . ALA A 1 304 ? -12.498 15.224 11.630 1.00 86.12 304 ALA A C 1
ATOM 2347 O O . ALA A 1 304 ? -11.836 15.907 10.843 1.00 86.12 304 ALA A O 1
ATOM 2348 N N . ARG A 1 305 ? -12.341 15.325 12.957 1.00 83.06 305 ARG A N 1
ATOM 2349 C CA . ARG A 1 305 ? -11.344 16.194 13.602 1.00 83.06 305 ARG A CA 1
ATOM 2350 C C . ARG A 1 305 ? -9.909 15.727 13.373 1.00 83.06 305 ARG A C 1
ATOM 2352 O O . ARG A 1 305 ? -9.022 16.582 13.354 1.00 83.06 305 ARG A O 1
ATOM 2359 N N . THR A 1 306 ? -9.638 14.430 13.193 1.00 81.94 306 THR A N 1
ATOM 2360 C CA . THR A 1 306 ? -8.261 13.974 12.915 1.00 81.94 306 THR A CA 1
ATOM 2361 C C . THR A 1 306 ? -7.758 14.490 11.573 1.00 81.94 306 THR A C 1
ATOM 2363 O O . THR A 1 306 ? -6.562 14.731 11.443 1.00 81.94 306 THR A O 1
ATOM 2366 N N . GLU A 1 307 ? -8.679 14.752 10.643 1.00 84.94 307 GLU A N 1
ATOM 2367 C CA . GLU A 1 307 ? -8.424 15.211 9.277 1.00 84.94 307 GLU A CA 1
ATOM 2368 C C . GLU A 1 307 ? -8.534 16.737 9.098 1.00 84.94 307 GLU A C 1
ATOM 2370 O O . GLU A 1 307 ? -8.468 17.246 7.972 1.00 84.94 307 GLU A O 1
ATOM 2375 N N . ALA A 1 308 ? -8.713 17.490 10.192 1.00 77.25 308 ALA A N 1
ATOM 2376 C CA . ALA A 1 308 ? -8.720 18.957 10.179 1.00 77.25 308 ALA A CA 1
ATOM 2377 C C . ALA A 1 308 ? -7.325 19.544 9.894 1.00 77.25 308 ALA A C 1
ATOM 2379 O O . ALA A 1 308 ? -7.198 20.626 9.311 1.00 77.25 308 ALA A O 1
ATOM 2380 N N . VAL A 1 309 ? -6.285 18.808 10.288 1.00 75.75 309 VAL A N 1
ATOM 2381 C CA . VAL A 1 309 ? -4.879 19.084 9.998 1.00 75.75 309 VAL A CA 1
ATOM 2382 C C . VAL A 1 309 ? -4.271 17.807 9.440 1.00 75.75 309 VAL A C 1
ATOM 2384 O O . VAL A 1 309 ? -4.369 16.751 10.057 1.00 75.75 309 VAL A O 1
ATOM 2387 N N . VAL A 1 310 ? -3.649 17.917 8.275 1.00 82.69 310 VAL A N 1
ATOM 2388 C CA . VAL A 1 310 ? -3.075 16.799 7.529 1.00 82.69 310 VAL A CA 1
ATOM 2389 C C . VAL A 1 310 ? -1.607 17.069 7.268 1.00 82.69 310 VAL A C 1
ATOM 2391 O O . VAL A 1 310 ? -1.224 18.221 7.056 1.00 82.69 310 VAL A O 1
ATOM 2394 N N . ASP A 1 311 ? -0.779 16.030 7.248 1.00 85.75 311 ASP A N 1
ATOM 2395 C CA . ASP A 1 311 ? 0.573 16.210 6.743 1.00 85.75 311 ASP A CA 1
ATOM 2396 C C . ASP A 1 311 ? 0.616 16.282 5.203 1.00 85.75 311 ASP A C 1
ATOM 2398 O O . ASP A 1 311 ? -0.371 16.019 4.512 1.00 85.75 311 ASP A O 1
ATOM 2402 N N . VAL A 1 312 ? 1.770 16.659 4.646 1.00 84.38 312 VAL A N 1
ATOM 2403 C CA . VAL A 1 312 ? 1.975 16.775 3.189 1.00 84.38 312 VAL A CA 1
ATOM 2404 C C . VAL A 1 312 ? 1.840 15.451 2.425 1.00 84.38 312 VAL A C 1
ATOM 2406 O O . VAL A 1 312 ? 1.769 15.485 1.200 1.00 84.38 312 VAL A O 1
ATOM 2409 N N . TYR A 1 313 ? 1.818 14.319 3.126 1.00 89.25 313 TYR A N 1
ATOM 2410 C CA . TYR A 1 313 ? 1.739 12.965 2.584 1.00 89.25 313 TYR A CA 1
ATOM 2411 C C . TYR A 1 313 ? 0.340 12.355 2.681 1.00 89.25 313 TYR A C 1
ATOM 2413 O O . TYR A 1 313 ? 0.133 11.223 2.251 1.00 89.25 313 TYR A O 1
ATOM 2421 N N . ARG A 1 314 ? -0.639 13.087 3.223 1.00 90.25 314 ARG A N 1
ATOM 2422 C CA . ARG A 1 314 ? -2.013 12.602 3.350 1.00 90.25 314 ARG A CA 1
ATOM 2423 C C . ARG A 1 314 ? -2.659 12.356 1.984 1.00 90.25 314 ARG A C 1
ATOM 2425 O O . ARG A 1 314 ? -2.853 13.299 1.215 1.00 90.25 314 ARG A O 1
ATOM 2432 N N . LEU A 1 315 ? -3.053 11.109 1.722 1.00 89.06 315 LEU A N 1
ATOM 2433 C CA . LEU A 1 315 ? -3.778 10.733 0.506 1.00 89.06 315 LEU A CA 1
ATOM 2434 C C . LEU A 1 315 ? -5.258 11.144 0.557 1.00 89.06 315 LEU A C 1
ATOM 2436 O O . LEU A 1 315 ? -5.889 11.174 1.618 1.00 89.06 315 LEU A O 1
ATOM 2440 N N . ALA A 1 316 ? -5.818 11.446 -0.615 1.00 84.69 316 ALA A N 1
ATOM 2441 C CA . ALA A 1 316 ? -7.206 11.876 -0.766 1.00 84.69 316 ALA A CA 1
ATOM 2442 C C . ALA A 1 316 ? -8.217 10.750 -0.537 1.00 84.69 316 ALA A C 1
ATOM 2444 O O . ALA A 1 316 ? -9.201 10.958 0.178 1.00 84.69 316 ALA A O 1
ATOM 2445 N N . CYS A 1 317 ? -7.942 9.566 -1.089 1.00 86.44 317 CYS A N 1
ATOM 2446 C CA . CYS A 1 317 ? -8.739 8.362 -0.867 1.00 86.44 317 CYS A CA 1
ATOM 2447 C C . CYS A 1 317 ? -8.806 8.020 0.628 1.00 86.44 317 CYS A C 1
ATOM 2449 O O . CYS A 1 317 ? -9.898 7.937 1.184 1.00 86.44 317 CYS A O 1
ATOM 2451 N N . PHE A 1 318 ? -7.655 7.980 1.313 1.00 92.81 318 PHE A N 1
ATOM 2452 C CA . PHE A 1 318 ? -7.588 7.771 2.762 1.00 92.81 318 PHE A CA 1
ATOM 2453 C C . PHE A 1 318 ? -8.487 8.755 3.523 1.00 92.81 318 PHE A C 1
ATOM 2455 O O . PHE A 1 318 ? -9.323 8.348 4.326 1.00 92.81 318 PHE A O 1
ATOM 2462 N N . ARG A 1 319 ? -8.328 10.063 3.269 1.00 90.12 319 ARG A N 1
ATOM 2463 C CA . ARG A 1 319 ? -9.034 11.095 4.040 1.00 90.12 319 ARG A CA 1
ATOM 2464 C C . ARG A 1 319 ? -10.549 10.992 3.876 1.00 90.12 319 ARG A C 1
ATOM 2466 O O . ARG A 1 319 ? -11.276 11.207 4.840 1.00 90.12 319 ARG A O 1
ATOM 2473 N N . THR A 1 320 ? -11.016 10.696 2.667 1.00 87.94 320 THR A N 1
ATOM 2474 C CA . THR A 1 320 ? -12.448 10.538 2.381 1.00 87.94 320 THR A CA 1
ATOM 2475 C C . THR A 1 320 ? -13.021 9.394 3.207 1.00 87.94 320 THR A C 1
ATOM 2477 O O . THR A 1 320 ? -13.955 9.596 3.982 1.00 87.94 320 THR A O 1
ATOM 2480 N N . VAL A 1 321 ? -12.391 8.226 3.113 1.00 90.69 321 VAL A N 1
ATOM 2481 C CA . VAL A 1 321 ? -12.861 7.006 3.765 1.00 90.69 321 VAL A CA 1
ATOM 2482 C C . VAL A 1 321 ? -12.782 7.107 5.290 1.00 90.69 321 VAL A C 1
ATOM 2484 O O . VAL A 1 321 ? -13.717 6.729 5.989 1.00 90.69 321 VAL A O 1
ATOM 2487 N N . HIS A 1 322 ? -11.711 7.696 5.823 1.00 93.12 322 HIS A N 1
ATOM 2488 C CA . HIS A 1 322 ? -11.532 7.868 7.266 1.00 93.12 322 HIS A CA 1
ATOM 2489 C C . HIS A 1 322 ? -12.601 8.778 7.898 1.00 93.12 322 HIS A C 1
ATOM 2491 O O . HIS A 1 322 ? -13.103 8.493 8.985 1.00 93.12 322 HIS A O 1
ATOM 2497 N N . LYS A 1 323 ? -13.007 9.847 7.198 1.00 89.19 323 LYS A N 1
ATOM 2498 C CA . LYS A 1 323 ? -14.077 10.755 7.649 1.00 89.19 323 LYS A CA 1
ATOM 2499 C C . LYS A 1 323 ? -15.477 10.185 7.457 1.00 89.19 323 LYS A C 1
ATOM 2501 O O . LYS A 1 323 ? -16.394 10.551 8.195 1.00 89.19 323 LYS A O 1
ATOM 2506 N N . HIS A 1 324 ? -15.645 9.348 6.441 1.00 90.06 324 HIS A N 1
ATOM 2507 C CA . HIS A 1 324 ? -16.925 8.812 6.006 1.00 90.06 324 HIS A CA 1
ATOM 2508 C C . HIS A 1 324 ? -16.839 7.285 5.959 1.00 90.06 324 HIS A C 1
ATOM 2510 O O . HIS A 1 324 ? -16.834 6.712 4.872 1.00 90.06 324 HIS A O 1
ATOM 2516 N N . PRO A 1 325 ? -16.786 6.607 7.120 1.00 92.12 325 PRO A N 1
ATOM 2517 C CA . PRO A 1 325 ? -16.500 5.174 7.172 1.00 92.12 325 PRO A CA 1
ATOM 2518 C C . PRO A 1 325 ? -17.503 4.312 6.388 1.00 92.12 325 PRO A C 1
ATOM 2520 O O . PRO A 1 325 ? -17.131 3.289 5.834 1.00 92.12 325 PRO A O 1
ATOM 2523 N N . PHE A 1 326 ? -18.754 4.751 6.240 1.00 91.75 326 PHE A N 1
ATOM 2524 C CA . PHE A 1 326 ? -19.747 4.052 5.411 1.00 91.75 326 PHE A CA 1
ATOM 2525 C C . PHE A 1 326 ? -19.476 4.091 3.899 1.00 91.75 326 PHE A C 1
ATOM 2527 O O . PHE A 1 326 ? -20.122 3.362 3.160 1.00 91.75 326 PHE A O 1
ATOM 2534 N N . SER A 1 327 ? -18.526 4.908 3.437 1.00 91.25 327 SER A N 1
ATOM 2535 C CA . SER A 1 327 ? -18.060 4.902 2.044 1.00 91.25 327 SER A CA 1
ATOM 2536 C C . SER A 1 327 ? -16.931 3.894 1.789 1.00 91.25 327 SER A C 1
ATOM 2538 O O . SER A 1 327 ? -16.490 3.779 0.653 1.00 91.25 327 SER A O 1
ATOM 2540 N N . MET A 1 328 ? -16.454 3.164 2.816 1.00 92.56 328 MET A N 1
ATOM 2541 C CA . MET A 1 328 ? -15.332 2.214 2.700 1.00 92.56 328 MET A CA 1
ATOM 2542 C C . MET A 1 328 ? -15.512 1.229 1.544 1.00 92.56 328 MET A C 1
ATOM 2544 O O . MET A 1 328 ? -14.607 1.117 0.724 1.00 92.56 328 MET A O 1
ATOM 2548 N N . HIS A 1 329 ? -16.674 0.573 1.465 1.00 93.62 329 HIS A N 1
ATOM 2549 C CA . HIS A 1 329 ? -16.953 -0.423 0.432 1.00 93.62 329 HIS A CA 1
ATOM 2550 C C . HIS A 1 329 ? -16.923 0.210 -0.967 1.00 93.62 329 HIS A C 1
ATOM 2552 O O . HIS A 1 329 ? -16.108 -0.182 -1.791 1.00 93.62 329 HIS A O 1
ATOM 2558 N N . GLU A 1 330 ? -17.723 1.253 -1.215 1.00 91.12 330 GLU A N 1
ATOM 2559 C CA . GLU A 1 330 ? -17.778 1.929 -2.522 1.00 91.12 330 GLU A CA 1
ATOM 2560 C C . GLU A 1 330 ? -16.406 2.454 -2.969 1.00 91.12 330 GLU A C 1
ATOM 2562 O O . GLU A 1 330 ? -16.026 2.298 -4.124 1.00 91.12 330 GLU A O 1
ATOM 2567 N N . GLN A 1 331 ? -15.639 3.060 -2.061 1.00 90.06 331 GLN A N 1
ATOM 2568 C CA . GLN A 1 331 ? -14.334 3.638 -2.385 1.00 90.06 331 GLN A CA 1
ATOM 2569 C C . GLN A 1 331 ? -13.261 2.566 -2.612 1.00 90.06 331 GLN A C 1
ATOM 2571 O O . GLN A 1 331 ? -12.407 2.731 -3.483 1.00 90.06 331 GLN A O 1
ATOM 2576 N N . ALA A 1 332 ? -13.292 1.467 -1.853 1.00 93.69 332 ALA A N 1
ATOM 2577 C CA . ALA A 1 332 ? -12.421 0.321 -2.100 1.00 93.69 332 ALA A CA 1
ATOM 2578 C C . ALA A 1 332 ? -12.785 -0.379 -3.417 1.00 93.69 332 ALA A C 1
ATOM 2580 O O . ALA A 1 332 ? -11.886 -0.705 -4.192 1.00 93.69 332 ALA A O 1
ATOM 2581 N N . GLY A 1 333 ? -14.081 -0.520 -3.711 1.00 92.69 333 GLY A N 1
ATOM 2582 C CA . GLY A 1 333 ? -14.601 -0.988 -4.993 1.00 92.69 333 GLY A CA 1
ATOM 2583 C C . GLY A 1 333 ? -14.130 -0.103 -6.142 1.00 92.69 333 GLY A C 1
ATOM 2584 O O . GLY A 1 333 ? -13.468 -0.581 -7.050 1.00 92.69 333 GLY A O 1
ATOM 2585 N N . GLU A 1 334 ? -14.309 1.219 -6.060 1.00 89.06 334 GLU A N 1
ATOM 2586 C CA . GLU A 1 334 ? -13.819 2.141 -7.092 1.00 89.06 334 GLU A CA 1
ATOM 2587 C C . GLU A 1 334 ? -12.305 1.996 -7.322 1.00 89.06 334 GLU A C 1
ATOM 2589 O O . GLU A 1 334 ? -11.847 2.015 -8.467 1.00 89.06 334 GLU A O 1
ATOM 2594 N N . LEU A 1 335 ? -11.512 1.840 -6.258 1.00 91.69 335 LEU A N 1
ATOM 2595 C CA . LEU A 1 335 ? -10.067 1.653 -6.380 1.00 91.69 335 LEU A CA 1
ATOM 2596 C C . LEU A 1 335 ? -9.698 0.310 -7.016 1.00 91.69 335 LEU A C 1
ATOM 2598 O O . LEU A 1 335 ? -8.786 0.312 -7.837 1.00 91.69 335 LEU A O 1
ATOM 2602 N N . THR A 1 336 ? -10.384 -0.782 -6.669 1.00 95.75 336 THR A N 1
ATOM 2603 C CA . THR A 1 336 ? -10.062 -2.157 -7.104 1.00 95.75 336 THR A CA 1
ATOM 2604 C C . THR A 1 336 ? -10.720 -2.542 -8.433 1.00 95.75 336 THR A C 1
ATOM 2606 O O . THR A 1 336 ? -10.041 -3.043 -9.321 1.00 95.75 336 THR A O 1
ATOM 2609 N N . ASP A 1 337 ? -11.997 -2.226 -8.646 1.00 94.06 337 ASP A N 1
ATOM 2610 C CA . ASP A 1 337 ? -12.755 -2.521 -9.876 1.00 94.06 337 ASP A CA 1
ATOM 2611 C C . ASP A 1 337 ? -12.258 -1.731 -11.090 1.00 94.06 337 ASP A C 1
ATOM 2613 O O . ASP A 1 337 ? -12.476 -2.121 -12.237 1.00 94.06 337 ASP A O 1
ATOM 2617 N N . THR A 1 338 ? -11.597 -0.593 -10.859 1.00 92.06 338 THR A N 1
ATOM 2618 C CA . THR A 1 338 ? -11.021 0.216 -11.942 1.00 92.06 338 THR A CA 1
ATOM 2619 C C . THR A 1 338 ? -9.559 -0.103 -12.228 1.00 92.06 338 THR A C 1
ATOM 2621 O O . THR A 1 338 ? -8.984 0.526 -13.127 1.00 92.06 338 THR A O 1
ATOM 2624 N N . ILE A 1 339 ? -8.954 -1.058 -11.507 1.00 93.62 339 ILE A N 1
ATOM 2625 C CA . ILE A 1 339 ? -7.630 -1.580 -11.856 1.00 93.62 339 ILE A CA 1
ATOM 2626 C C . ILE A 1 339 ? -7.742 -2.235 -13.238 1.00 93.62 339 ILE A C 1
ATOM 2628 O O . ILE A 1 339 ? -8.592 -3.101 -13.452 1.00 93.62 339 ILE A O 1
ATOM 2632 N N . PRO A 1 340 ? -6.928 -1.800 -14.215 1.00 93.62 340 PRO A N 1
ATOM 2633 C CA . PRO A 1 340 ? -6.973 -2.371 -15.550 1.00 93.62 340 PRO A CA 1
ATOM 2634 C C . PRO A 1 340 ? -6.672 -3.871 -15.544 1.00 93.62 340 PRO A C 1
ATOM 2636 O O . PRO A 1 340 ? -5.636 -4.301 -15.042 1.00 93.62 340 PRO A O 1
ATOM 2639 N N . GLN A 1 341 ? -7.567 -4.621 -16.174 1.00 94.25 341 GLN A N 1
ATOM 2640 C CA . GLN A 1 341 ? -7.468 -6.060 -16.403 1.00 94.25 341 GLN A CA 1
ATOM 2641 C C . GLN A 1 341 ? -6.491 -6.401 -17.554 1.00 94.25 341 GLN A C 1
ATOM 2643 O O . GLN A 1 341 ? -6.170 -5.499 -18.359 1.00 94.25 341 GLN A O 1
ATOM 2648 N N . PRO A 1 342 ? -6.020 -7.665 -17.653 1.00 94.31 342 PRO A N 1
ATOM 2649 C CA . PRO A 1 342 ? -5.124 -8.132 -18.712 1.00 94.31 342 PRO A CA 1
ATOM 2650 C C . PRO A 1 342 ? -5.583 -7.657 -20.097 1.00 94.31 342 PRO A C 1
ATOM 2652 O O . PRO A 1 342 ? -6.693 -7.932 -20.553 1.00 94.31 342 PRO A O 1
ATOM 2655 N N . SER A 1 343 ? -4.766 -6.840 -20.766 1.00 91.00 343 SER A N 1
ATOM 2656 C CA . SER A 1 343 ? -5.096 -6.280 -22.084 1.00 91.00 343 SER A CA 1
ATOM 2657 C C . SER A 1 343 ? -3.886 -5.610 -22.745 1.00 91.00 343 SER A C 1
ATOM 2659 O O . SER A 1 343 ? -2.957 -5.199 -22.049 1.00 91.00 343 SER A O 1
ATOM 2661 N N . PRO A 1 344 ? -3.890 -5.385 -24.077 1.00 84.56 344 PRO A N 1
ATOM 2662 C CA . PRO A 1 344 ? -2.826 -4.631 -24.732 1.00 84.56 344 PRO A CA 1
ATOM 2663 C C . PRO A 1 344 ? -2.604 -3.261 -24.083 1.00 84.56 344 PRO A C 1
ATOM 2665 O O . PRO A 1 344 ? -3.558 -2.512 -23.821 1.00 84.56 344 PRO A O 1
ATOM 2668 N N . GLY A 1 345 ? -1.333 -2.949 -23.822 1.00 85.19 345 GLY A N 1
ATOM 2669 C CA . GLY A 1 345 ? -0.929 -1.745 -23.102 1.00 85.19 345 GLY A CA 1
ATOM 2670 C C . GLY A 1 345 ? -1.208 -1.798 -21.597 1.00 85.19 345 GLY A C 1
ATOM 2671 O O . GLY A 1 345 ? -1.321 -0.724 -21.006 1.00 85.19 345 GLY A O 1
ATOM 2672 N N . ARG A 1 346 ? -1.331 -3.006 -21.008 1.00 89.50 346 ARG A N 1
ATOM 2673 C CA . ARG A 1 346 ? -1.540 -3.289 -19.573 1.00 89.50 346 ARG A CA 1
ATOM 2674 C C . ARG A 1 346 ? -0.786 -2.273 -18.717 1.00 89.50 346 ARG A C 1
ATOM 2676 O O . ARG A 1 346 ? -1.401 -1.318 -18.245 1.00 89.50 346 ARG A O 1
ATOM 2683 N N . VAL A 1 347 ? 0.546 -2.370 -18.688 1.00 94.12 347 VAL A N 1
ATOM 2684 C CA . VAL A 1 347 ? 1.451 -1.551 -17.858 1.00 94.12 347 VAL A CA 1
ATOM 2685 C C . VAL A 1 347 ? 1.150 -0.048 -17.919 1.00 94.12 347 VAL A C 1
ATOM 2687 O O . VAL A 1 347 ? 1.088 0.624 -16.889 1.00 94.12 347 VAL A O 1
ATOM 2690 N N . ALA A 1 348 ? 0.924 0.509 -19.113 1.00 92.88 348 ALA A N 1
ATOM 2691 C CA . ALA A 1 348 ? 0.621 1.932 -19.266 1.00 92.88 348 ALA A CA 1
ATOM 2692 C C . ALA A 1 348 ? -0.717 2.316 -18.614 1.00 92.88 348 ALA A C 1
ATOM 2694 O O . ALA A 1 348 ? -0.825 3.391 -18.018 1.00 92.88 348 ALA A O 1
ATOM 2695 N N . LYS A 1 349 ? -1.728 1.444 -18.703 1.00 92.50 349 LYS A N 1
ATOM 2696 C CA . LYS A 1 349 ? -3.024 1.645 -18.051 1.00 92.50 349 LYS A CA 1
ATOM 2697 C C . LYS A 1 349 ? -2.892 1.560 -16.528 1.00 92.50 349 LYS A C 1
ATOM 2699 O O . LYS A 1 349 ? -3.473 2.419 -15.868 1.00 92.50 349 LYS A O 1
ATOM 2704 N N . GLN A 1 350 ? -2.129 0.616 -15.954 1.00 93.00 350 GLN A N 1
ATOM 2705 C CA . GLN A 1 350 ? -1.939 0.594 -14.488 1.00 93.00 350 GLN A CA 1
ATOM 2706 C C . GLN A 1 350 ? -1.139 1.800 -13.992 1.00 93.00 350 GLN A C 1
ATOM 2708 O O . GLN A 1 350 ? -1.490 2.385 -12.970 1.00 93.00 350 GLN A O 1
ATOM 2713 N N . ILE A 1 351 ? -0.121 2.250 -14.733 1.00 93.62 351 ILE A N 1
ATOM 2714 C CA . ILE A 1 351 ? 0.581 3.498 -14.396 1.00 93.62 351 ILE A CA 1
ATOM 2715 C C . ILE A 1 351 ? -0.391 4.687 -14.435 1.00 93.62 351 ILE A C 1
ATOM 2717 O O . ILE A 1 351 ? -0.332 5.551 -13.565 1.00 93.62 351 ILE A O 1
ATOM 2721 N N . ALA A 1 352 ? -1.310 4.736 -15.403 1.00 90.44 352 ALA A N 1
ATOM 2722 C CA . ALA A 1 352 ? -2.336 5.777 -15.454 1.00 90.44 352 ALA A CA 1
ATOM 2723 C C . ALA A 1 352 ? -3.349 5.673 -14.296 1.00 90.44 352 ALA A C 1
ATOM 2725 O O . ALA A 1 352 ? -3.806 6.704 -13.803 1.00 90.44 352 ALA A O 1
ATOM 2726 N N . TRP A 1 353 ? -3.676 4.461 -13.831 1.00 91.25 353 TRP A N 1
ATOM 2727 C CA . TRP A 1 353 ? -4.544 4.240 -12.666 1.00 91.25 353 TRP A CA 1
ATOM 2728 C C . TRP A 1 353 ? -3.971 4.865 -11.386 1.00 91.25 353 TRP A C 1
ATOM 2730 O O . TRP A 1 353 ? -4.739 5.387 -10.578 1.00 91.25 353 TRP A O 1
ATOM 2740 N N . LEU A 1 354 ? -2.640 4.944 -11.244 1.00 89.31 354 LEU A N 1
ATOM 2741 C CA . LEU A 1 354 ? -1.984 5.601 -10.103 1.00 89.31 354 LEU A CA 1
ATOM 2742 C C . LEU A 1 354 ? -2.418 7.066 -9.906 1.00 89.31 354 LEU A C 1
ATOM 2744 O O . LEU A 1 354 ? -2.358 7.559 -8.780 1.00 89.31 354 LEU A O 1
ATOM 2748 N N . ASP A 1 355 ? -2.888 7.763 -10.951 1.00 79.56 355 ASP A N 1
ATOM 2749 C CA . ASP A 1 355 ? -3.471 9.114 -10.845 1.00 79.56 355 ASP A CA 1
ATOM 2750 C C . ASP A 1 355 ? -4.603 9.135 -9.805 1.00 79.56 355 ASP A C 1
ATOM 2752 O O . ASP A 1 355 ? -4.635 10.023 -8.961 1.00 79.56 355 ASP A O 1
ATOM 2756 N N . ARG A 1 356 ? -5.448 8.093 -9.760 1.00 74.94 356 ARG A N 1
ATOM 2757 C CA . ARG A 1 356 ? -6.536 7.954 -8.772 1.00 74.94 356 ARG A CA 1
ATOM 2758 C C . ARG A 1 356 ? -6.023 7.868 -7.331 1.00 74.94 356 ARG A C 1
ATOM 2760 O O . ARG A 1 356 ? -6.704 8.309 -6.408 1.00 74.94 356 ARG A O 1
ATOM 2767 N N . ALA A 1 357 ? -4.830 7.309 -7.136 1.00 70.25 357 ALA A N 1
ATOM 2768 C CA . ALA A 1 357 ? -4.234 7.105 -5.821 1.00 70.25 357 ALA A CA 1
ATOM 2769 C C . ALA A 1 357 ? -3.374 8.298 -5.351 1.00 70.25 357 ALA A C 1
ATOM 2771 O O . ALA A 1 357 ? -3.462 8.697 -4.188 1.00 70.25 357 ALA A O 1
ATOM 2772 N N . PHE A 1 358 ? -2.557 8.895 -6.231 1.00 67.69 358 PHE A N 1
ATOM 2773 C CA . PHE A 1 358 ? -1.647 10.002 -5.884 1.00 67.69 358 PHE A CA 1
ATOM 2774 C C . PHE A 1 358 ? -2.251 11.389 -6.055 1.00 67.69 358 PHE A C 1
ATOM 2776 O O . PHE A 1 358 ? -1.890 12.321 -5.329 1.00 67.69 358 PHE A O 1
ATOM 2783 N N . LEU A 1 359 ? -3.084 11.567 -7.073 1.00 52.41 359 LEU A N 1
ATOM 2784 C CA . LEU A 1 359 ? -3.471 12.874 -7.558 1.00 52.41 359 LEU A CA 1
ATOM 2785 C C . LEU A 1 359 ? -4.961 13.070 -7.306 1.00 52.41 359 LEU A C 1
ATOM 2787 O O . LEU A 1 359 ? -5.831 12.291 -7.661 1.00 52.41 359 LEU A O 1
ATOM 2791 N N . THR A 1 360 ? -5.268 14.195 -6.680 1.00 51.38 360 THR A N 1
ATOM 2792 C CA . THR A 1 360 ? -6.617 14.695 -6.398 1.00 51.38 360 THR A CA 1
ATOM 2793 C C . THR A 1 360 ? -7.415 15.042 -7.668 1.00 51.38 360 THR A C 1
ATOM 2795 O O . THR A 1 360 ? -8.320 15.873 -7.608 1.00 51.38 360 THR A O 1
ATOM 2798 N N . ASN A 1 361 ? -7.051 14.531 -8.844 1.00 36.53 361 ASN A N 1
ATOM 2799 C CA . ASN A 1 361 ? -7.632 14.903 -10.129 1.00 36.53 361 ASN A CA 1
ATOM 2800 C C . ASN A 1 361 ? -8.707 13.903 -10.568 1.00 36.53 361 ASN A C 1
ATOM 2802 O O . ASN A 1 361 ? -8.785 12.783 -10.084 1.00 36.53 361 ASN A O 1
ATOM 2806 N N . ALA A 1 362 ? -9.604 14.360 -11.446 1.00 36.28 362 ALA A N 1
ATOM 2807 C CA . ALA A 1 362 ? -10.561 13.464 -12.091 1.00 36.28 362 ALA A CA 1
ATOM 2808 C C . ALA A 1 362 ? -9.808 12.494 -13.026 1.00 36.28 362 ALA A C 1
ATOM 2810 O O . ALA A 1 362 ? -8.797 12.907 -13.601 1.00 36.28 362 ALA A O 1
ATOM 2811 N N . PRO A 1 363 ? -10.300 11.259 -13.227 1.00 38.09 363 PRO A N 1
ATOM 2812 C CA . PRO A 1 363 ? -9.676 10.297 -14.132 1.00 38.09 363 PRO A CA 1
ATOM 2813 C C . PRO A 1 363 ? -9.471 10.884 -15.540 1.00 38.09 363 PRO A C 1
ATOM 2815 O O . PRO A 1 363 ? -10.360 11.533 -16.091 1.00 38.09 363 PRO A O 1
ATOM 2818 N N . GLY A 1 364 ? -8.292 10.642 -16.127 1.00 42.34 364 GLY A N 1
ATOM 2819 C CA . GLY A 1 364 ? -7.996 10.969 -17.530 1.00 42.34 364 GLY A CA 1
ATOM 2820 C C . GLY A 1 364 ? -7.289 12.305 -17.791 1.00 42.34 364 GLY A C 1
ATOM 2821 O O . GLY A 1 364 ? -7.288 12.771 -18.929 1.00 42.34 364 GLY A O 1
ATOM 2822 N N . THR A 1 365 ? -6.673 12.940 -16.786 1.00 44.44 365 THR A N 1
ATOM 2823 C CA . THR A 1 365 ? -5.976 14.232 -16.991 1.00 44.44 365 THR A CA 1
ATOM 2824 C C . THR A 1 365 ? -4.557 14.114 -17.556 1.00 44.44 365 THR A C 1
ATOM 2826 O O . THR A 1 365 ? -4.061 15.062 -18.170 1.00 44.44 365 THR A O 1
ATOM 2829 N N . MET A 1 366 ? -3.907 12.955 -17.421 1.00 56.06 366 MET A N 1
ATOM 2830 C CA . MET A 1 366 ? -2.567 12.713 -17.960 1.00 56.06 366 MET A CA 1
ATOM 2831 C C . MET A 1 366 ? -2.632 11.908 -19.261 1.00 56.06 366 MET A C 1
ATOM 2833 O O . MET A 1 366 ? -2.438 10.697 -19.278 1.00 56.06 366 MET A O 1
ATOM 2837 N N . ALA A 1 367 ? -2.896 12.590 -20.378 1.00 52.75 367 ALA A N 1
ATOM 2838 C CA . ALA A 1 367 ? -2.697 11.993 -21.696 1.00 52.75 367 ALA A CA 1
ATOM 2839 C C . ALA A 1 367 ? -1.204 11.698 -21.920 1.00 52.75 367 ALA A C 1
ATOM 2841 O O . ALA A 1 367 ? -0.347 12.520 -21.571 1.00 52.75 367 ALA A O 1
ATOM 2842 N N . GLN A 1 368 ? -0.891 10.556 -22.542 1.00 55.97 368 GLN A N 1
ATOM 2843 C CA . GLN A 1 368 ? 0.450 10.340 -23.080 1.00 55.97 368 GLN A CA 1
ATOM 2844 C C . GLN A 1 368 ? 0.772 11.489 -24.058 1.00 55.97 368 GLN A C 1
ATOM 2846 O O . GLN A 1 368 ? -0.098 11.873 -24.847 1.00 55.97 368 GLN A O 1
ATOM 2851 N N . PRO A 1 369 ? 1.989 12.062 -24.036 1.00 54.47 369 PRO A N 1
ATOM 2852 C CA . PRO A 1 369 ? 2.399 13.026 -25.057 1.00 54.47 369 PRO A CA 1
ATOM 2853 C C . PRO A 1 369 ? 2.276 12.410 -26.473 1.00 54.47 369 PRO A C 1
ATOM 2855 O O . PRO A 1 369 ? 2.102 11.196 -26.608 1.00 54.47 369 PRO A O 1
ATOM 2858 N N . PRO A 1 370 ? 2.415 13.179 -27.562 1.00 54.81 370 PRO A N 1
ATOM 2859 C CA . PRO A 1 370 ? 2.653 12.598 -28.886 1.00 54.81 370 PRO A CA 1
ATOM 2860 C C . PRO A 1 370 ? 3.956 11.777 -28.876 1.00 54.81 370 PRO A C 1
ATOM 2862 O O . PRO A 1 370 ? 4.902 12.148 -28.180 1.00 54.81 370 PRO A O 1
ATOM 2865 N N . ALA A 1 371 ? 4.009 10.657 -29.597 1.00 57.62 371 ALA A N 1
ATOM 2866 C CA . ALA A 1 371 ? 5.201 9.808 -29.701 1.00 57.62 371 ALA A CA 1
ATOM 2867 C C . ALA A 1 371 ? 5.868 9.939 -31.087 1.00 57.62 371 ALA A C 1
ATOM 2869 O O . ALA A 1 371 ? 5.176 10.252 -32.062 1.00 57.62 371 ALA A O 1
ATOM 2870 N N . PRO A 1 372 ? 7.182 9.664 -31.212 1.00 60.59 372 PRO A N 1
ATOM 2871 C CA . PRO A 1 372 ? 7.807 9.382 -32.505 1.00 60.59 372 PRO A CA 1
ATOM 2872 C C . PRO A 1 372 ? 7.128 8.170 -33.172 1.00 60.59 372 PRO A C 1
ATOM 2874 O O . PRO A 1 372 ? 6.634 7.278 -32.490 1.00 60.59 372 PRO A O 1
ATOM 2877 N N . THR A 1 373 ? 7.069 8.110 -34.504 1.00 68.19 373 THR A N 1
ATOM 2878 C CA . THR A 1 373 ? 6.369 7.018 -35.212 1.00 68.19 373 THR A CA 1
ATOM 2879 C C . THR A 1 373 ? 7.332 5.909 -35.642 1.00 68.19 373 THR A C 1
ATOM 2881 O O . THR A 1 373 ? 8.245 6.186 -36.422 1.00 68.19 373 THR A O 1
ATOM 2884 N N . TYR A 1 374 ? 7.075 4.664 -35.234 1.00 72.75 374 TYR A N 1
ATOM 2885 C CA . TYR A 1 374 ? 7.797 3.460 -35.691 1.00 72.75 374 TYR A CA 1
ATOM 2886 C C . TYR A 1 374 ? 7.064 2.687 -36.809 1.00 72.75 374 TYR A C 1
ATOM 2888 O O . TYR A 1 374 ? 7.645 1.812 -37.445 1.00 72.75 374 TYR A O 1
ATOM 2896 N N . ALA A 1 375 ? 5.792 3.013 -37.076 1.00 61.25 375 ALA A N 1
ATOM 2897 C CA . ALA A 1 375 ? 4.931 2.243 -37.975 1.00 61.25 375 ALA A CA 1
ATOM 2898 C C . ALA A 1 375 ? 5.512 2.083 -39.399 1.00 61.25 375 ALA A C 1
ATOM 2900 O O . ALA A 1 375 ? 5.755 3.073 -40.098 1.00 61.25 375 ALA A O 1
ATOM 2901 N N . GLY A 1 376 ? 5.674 0.825 -39.832 1.00 63.94 376 GLY A N 1
ATOM 2902 C CA . GLY A 1 376 ? 6.062 0.431 -41.193 1.00 63.94 376 GLY A CA 1
ATOM 2903 C C . GLY A 1 376 ? 7.553 0.557 -41.540 1.00 63.94 376 GLY A C 1
ATOM 2904 O O . GLY A 1 376 ? 7.870 0.642 -42.727 1.00 63.94 376 GLY A O 1
ATOM 2905 N N . ARG A 1 377 ? 8.460 0.627 -40.552 1.00 71.38 377 ARG A N 1
ATOM 2906 C CA . ARG A 1 377 ? 9.908 0.856 -40.745 1.00 71.38 377 ARG A CA 1
ATOM 2907 C C . ARG A 1 377 ? 10.763 -0.278 -40.144 1.00 71.38 377 ARG A C 1
ATOM 2909 O O . ARG A 1 377 ? 10.273 -1.043 -39.323 1.00 71.38 377 ARG A O 1
ATOM 2916 N N . ASP A 1 378 ? 12.011 -0.399 -40.596 1.00 89.62 378 ASP A N 1
ATOM 2917 C CA . ASP A 1 378 ? 12.970 -1.466 -40.248 1.00 89.62 378 ASP A CA 1
ATOM 2918 C C . ASP A 1 378 ? 13.449 -1.447 -38.774 1.00 89.62 378 ASP A C 1
ATOM 2920 O O . ASP A 1 378 ? 12.983 -0.661 -37.943 1.00 89.62 378 ASP A O 1
ATOM 2924 N N . LEU A 1 379 ? 14.374 -2.350 -38.421 1.00 91.94 379 LEU A N 1
ATOM 2925 C CA . LEU A 1 379 ? 14.923 -2.481 -37.065 1.00 91.94 379 LEU A CA 1
ATOM 2926 C C . LEU A 1 379 ? 15.569 -1.181 -36.548 1.00 91.94 379 LEU A C 1
ATOM 2928 O O . LEU A 1 379 ? 15.427 -0.850 -35.370 1.00 91.94 379 LEU A O 1
ATOM 2932 N N . ASP A 1 380 ? 16.241 -0.418 -37.414 1.00 92.06 380 ASP A N 1
ATOM 2933 C CA . ASP A 1 380 ? 16.887 0.837 -37.019 1.00 92.06 380 ASP A CA 1
ATOM 2934 C C . ASP A 1 380 ? 15.861 1.889 -36.587 1.00 92.06 380 ASP A C 1
ATOM 2936 O O . ASP A 1 380 ? 16.091 2.588 -35.601 1.00 92.06 380 ASP A O 1
ATOM 2940 N N . ALA A 1 381 ? 14.698 1.945 -37.239 1.00 92.69 381 ALA A N 1
ATOM 2941 C CA . ALA A 1 381 ? 13.619 2.841 -36.834 1.00 92.69 381 ALA A CA 1
ATOM 2942 C C . ALA A 1 381 ? 13.004 2.480 -35.469 1.00 92.69 381 ALA A C 1
ATOM 2944 O O . ALA A 1 381 ? 12.565 3.373 -34.741 1.00 92.69 381 ALA A O 1
ATOM 2945 N N . HIS A 1 382 ? 12.980 1.196 -35.096 1.00 95.19 382 HIS A N 1
ATOM 2946 C CA . HIS A 1 382 ? 12.546 0.785 -33.757 1.00 95.19 382 HIS A CA 1
ATOM 2947 C C . HIS A 1 382 ? 13.569 1.196 -32.694 1.00 95.19 382 HIS A C 1
ATOM 2949 O O . HIS A 1 382 ? 13.194 1.694 -31.634 1.00 95.19 382 HIS A O 1
ATOM 2955 N N . LEU A 1 383 ? 14.863 1.047 -32.986 1.00 95.75 383 LEU A N 1
ATOM 2956 C CA . LEU A 1 383 ? 15.926 1.517 -32.099 1.00 95.75 383 LEU A CA 1
ATOM 2957 C C . LEU A 1 383 ? 15.909 3.050 -31.948 1.00 95.75 383 LEU A C 1
ATOM 2959 O O . LEU A 1 383 ? 16.089 3.540 -30.835 1.00 95.75 383 LEU A O 1
ATOM 2963 N N . ASP A 1 384 ? 15.636 3.797 -33.024 1.00 94.06 384 ASP A N 1
ATOM 2964 C CA . ASP A 1 384 ? 15.451 5.258 -32.985 1.00 94.06 384 ASP A CA 1
ATOM 2965 C C . ASP A 1 384 ? 14.250 5.650 -32.111 1.00 94.06 384 ASP A C 1
ATOM 2967 O O . ASP A 1 384 ? 14.317 6.614 -31.347 1.00 94.06 384 ASP A O 1
ATOM 2971 N N . PHE A 1 385 ? 13.149 4.894 -32.192 1.00 94.75 385 PHE A N 1
ATOM 2972 C CA . PHE A 1 385 ? 11.983 5.103 -31.335 1.00 94.75 385 PHE A CA 1
ATOM 2973 C C . PHE A 1 385 ? 12.323 4.894 -29.855 1.00 94.75 385 PHE A C 1
ATOM 2975 O O . PHE A 1 385 ? 12.006 5.758 -29.038 1.00 94.75 385 PHE A O 1
ATOM 2982 N N . ILE A 1 386 ? 12.998 3.789 -29.513 1.00 96.50 386 ILE A N 1
ATOM 2983 C CA . ILE A 1 386 ? 13.431 3.511 -28.135 1.00 96.50 386 ILE A CA 1
ATOM 2984 C C . ILE A 1 386 ? 14.339 4.639 -27.629 1.00 96.50 386 ILE A C 1
ATOM 2986 O O . ILE A 1 386 ? 14.145 5.136 -26.521 1.00 96.50 386 ILE A O 1
ATOM 2990 N N . GLU A 1 387 ? 15.308 5.071 -28.438 1.00 96.25 387 GLU A N 1
ATOM 2991 C CA . GLU A 1 387 ? 16.224 6.156 -28.082 1.00 96.25 387 GLU A CA 1
ATOM 2992 C C . GLU A 1 387 ? 15.486 7.481 -27.828 1.00 96.25 387 GLU A C 1
ATOM 2994 O O . GLU A 1 387 ? 15.739 8.124 -26.809 1.00 96.25 387 GLU A O 1
ATOM 2999 N N . GLY A 1 388 ? 14.512 7.839 -28.671 1.00 94.69 388 GLY A N 1
ATOM 3000 C CA . GLY A 1 388 ? 13.669 9.020 -28.458 1.00 94.69 388 GLY A CA 1
ATOM 3001 C C . GLY A 1 388 ? 12.813 8.938 -27.188 1.00 94.69 388 GLY A C 1
ATOM 3002 O O . GLY A 1 388 ? 12.679 9.924 -26.466 1.00 94.69 388 GLY A O 1
ATOM 3003 N N . VAL A 1 389 ? 12.280 7.757 -26.852 1.00 95.69 389 VAL A N 1
ATOM 3004 C CA . VAL A 1 389 ? 11.554 7.556 -25.584 1.00 95.69 389 VAL A CA 1
ATOM 3005 C C . VAL A 1 389 ? 12.482 7.731 -24.376 1.00 95.69 389 VAL A C 1
ATOM 3007 O O . VAL A 1 389 ? 12.078 8.342 -23.385 1.00 95.69 389 VAL A O 1
ATOM 3010 N N . LEU A 1 390 ? 13.723 7.235 -24.445 1.00 97.38 390 LEU A N 1
ATOM 3011 C CA . LEU A 1 390 ? 14.716 7.420 -23.379 1.00 97.38 390 LEU A CA 1
ATOM 3012 C C . LEU A 1 390 ? 15.090 8.898 -23.192 1.00 97.38 390 LEU A C 1
ATOM 3014 O O . LEU A 1 390 ? 15.232 9.344 -22.051 1.00 97.38 390 LEU A O 1
ATOM 3018 N N . GLU A 1 391 ? 15.213 9.657 -24.282 1.00 96.19 391 GLU A N 1
ATOM 3019 C CA . GLU A 1 391 ? 15.454 11.102 -24.246 1.00 96.19 391 GLU A CA 1
ATOM 3020 C C . GLU A 1 391 ? 14.322 11.854 -23.535 1.00 96.19 391 GLU A C 1
ATOM 3022 O O . GLU A 1 391 ? 14.573 12.583 -22.568 1.00 96.19 391 GLU A O 1
ATOM 3027 N N . ASP A 1 392 ? 13.077 11.643 -23.965 1.00 94.69 392 ASP A N 1
ATOM 3028 C CA . ASP A 1 392 ? 11.895 12.283 -23.376 1.00 94.69 392 ASP A CA 1
ATOM 3029 C C . ASP A 1 392 ? 11.742 11.909 -21.890 1.00 94.69 392 ASP A C 1
ATOM 3031 O O . ASP A 1 392 ? 11.511 12.766 -21.027 1.00 94.69 392 ASP A O 1
ATOM 3035 N N . ALA A 1 393 ? 11.930 10.628 -21.556 1.00 95.94 393 ALA A N 1
ATOM 3036 C CA . ALA A 1 393 ? 11.869 10.153 -20.178 1.00 95.94 393 ALA A CA 1
ATOM 3037 C C . ALA A 1 393 ? 12.953 10.802 -19.300 1.00 95.94 393 ALA A C 1
ATOM 3039 O O . ALA A 1 393 ? 12.678 11.168 -18.154 1.00 95.94 393 ALA A O 1
ATOM 3040 N N . ALA A 1 394 ? 14.166 11.014 -19.821 1.00 96.81 394 ALA A N 1
ATOM 3041 C CA . ALA A 1 394 ? 15.236 11.684 -19.085 1.00 96.81 394 ALA A CA 1
ATOM 3042 C C . ALA A 1 394 ? 14.896 13.150 -18.754 1.00 96.81 394 ALA A C 1
ATOM 3044 O O . ALA A 1 394 ? 15.205 13.612 -17.652 1.00 96.81 394 ALA A O 1
ATOM 3045 N N . GLN A 1 395 ? 14.207 13.866 -19.650 1.00 95.75 395 GLN A N 1
ATOM 3046 C CA . GLN A 1 395 ? 13.737 15.234 -19.389 1.00 95.75 395 GLN A CA 1
ATOM 3047 C C . GLN A 1 395 ? 12.693 15.266 -18.264 1.00 95.75 395 GLN A C 1
ATOM 3049 O O . GLN A 1 395 ? 12.744 16.118 -17.370 1.00 95.75 395 GLN A O 1
ATOM 3054 N N . HIS A 1 396 ? 11.757 14.313 -18.265 1.00 95.81 396 HIS A N 1
ATOM 3055 C CA . HIS A 1 396 ? 10.777 14.172 -17.188 1.00 95.81 396 HIS A CA 1
ATOM 3056 C C . HIS A 1 396 ? 11.427 13.788 -15.853 1.00 95.81 396 HIS A C 1
ATOM 3058 O O . HIS A 1 396 ? 11.067 14.360 -14.823 1.00 95.81 396 HIS A O 1
ATOM 3064 N N . ALA A 1 397 ? 12.437 12.914 -15.866 1.00 96.31 397 ALA A N 1
ATOM 3065 C CA . ALA A 1 397 ? 13.221 12.580 -14.679 1.00 96.31 397 ALA A CA 1
ATOM 3066 C C . ALA A 1 397 ? 13.926 13.821 -14.101 1.00 96.31 397 ALA A C 1
ATOM 3068 O O . ALA A 1 397 ? 13.892 14.073 -12.894 1.00 96.31 397 ALA A O 1
ATOM 3069 N N . GLU A 1 398 ? 14.537 14.649 -14.951 1.00 95.88 398 GLU A N 1
ATOM 3070 C CA . GLU A 1 398 ? 15.156 15.899 -14.511 1.00 95.88 398 GLU A CA 1
ATOM 3071 C C . GLU A 1 398 ? 14.127 16.840 -13.870 1.00 95.88 398 GLU A C 1
ATOM 3073 O O . GLU A 1 398 ? 14.375 17.374 -12.784 1.00 95.88 398 GLU A O 1
ATOM 3078 N N . ALA A 1 399 ? 12.947 16.983 -14.481 1.00 95.88 399 ALA A N 1
ATOM 30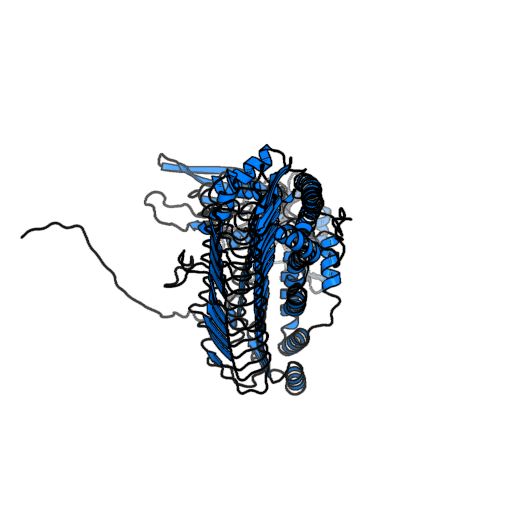79 C CA . ALA A 1 399 ? 11.853 17.781 -13.936 1.00 95.88 399 ALA A CA 1
ATOM 3080 C C . ALA A 1 399 ? 11.356 17.250 -12.577 1.00 95.88 399 ALA A C 1
ATOM 3082 O O . ALA A 1 399 ? 11.186 18.051 -11.650 1.00 95.88 399 ALA A O 1
ATOM 3083 N N . ALA A 1 400 ? 11.207 15.927 -12.430 1.00 94.69 400 ALA A N 1
ATOM 3084 C CA . ALA A 1 400 ? 10.783 15.259 -11.196 1.00 94.69 400 ALA A CA 1
ATOM 3085 C C . ALA A 1 400 ? 11.705 15.591 -10.012 1.00 94.69 400 ALA A C 1
ATOM 3087 O O . ALA A 1 400 ? 11.249 15.900 -8.906 1.00 94.69 400 ALA A O 1
ATOM 3088 N N . PHE A 1 401 ? 13.019 15.610 -10.264 1.00 95.81 401 PHE A N 1
ATOM 3089 C CA . PHE A 1 401 ? 14.045 15.817 -9.241 1.00 95.81 401 PHE A CA 1
ATOM 3090 C C . PHE A 1 401 ? 14.732 17.190 -9.292 1.00 95.81 401 PHE A C 1
ATOM 3092 O O . PHE A 1 401 ? 15.775 17.375 -8.655 1.00 95.81 401 PHE A O 1
ATOM 3099 N N . ARG A 1 402 ? 14.168 18.183 -9.993 1.00 96.12 402 ARG A N 1
ATOM 3100 C CA . ARG A 1 402 ? 14.770 19.527 -10.161 1.00 96.12 402 ARG A CA 1
ATOM 3101 C C . ARG A 1 402 ? 15.008 20.279 -8.850 1.00 96.12 402 ARG A C 1
ATOM 3103 O O . ARG A 1 402 ? 15.855 21.161 -8.773 1.00 96.12 402 ARG A O 1
ATOM 3110 N N . ARG A 1 403 ? 14.240 19.945 -7.807 1.00 96.31 403 ARG A N 1
ATOM 3111 C CA . ARG A 1 403 ? 14.333 20.546 -6.463 1.00 96.31 403 ARG A CA 1
ATOM 3112 C C . ARG A 1 403 ? 15.322 19.820 -5.538 1.00 96.31 403 ARG A C 1
ATOM 3114 O O . ARG A 1 403 ? 15.416 20.171 -4.360 1.00 96.31 403 ARG A O 1
ATOM 3121 N N . PHE A 1 404 ? 16.038 18.820 -6.051 1.00 95.31 404 PHE A N 1
ATOM 3122 C CA . PHE A 1 404 ? 17.070 18.080 -5.330 1.00 95.31 404 PHE A CA 1
ATOM 3123 C C . PHE A 1 404 ? 18.439 18.422 -5.908 1.00 95.31 404 PHE A C 1
ATOM 3125 O O . PHE A 1 404 ? 18.699 18.188 -7.090 1.00 95.31 404 PHE A O 1
ATOM 3132 N N . SER A 1 405 ? 19.329 18.930 -5.060 1.00 94.31 405 SER A N 1
ATOM 3133 C CA . SER A 1 405 ? 20.743 19.071 -5.410 1.00 94.31 405 SER A CA 1
ATOM 3134 C C . SER A 1 405 ? 21.420 17.701 -5.568 1.00 94.31 405 SER A C 1
ATOM 3136 O O . SER A 1 405 ? 20.894 16.674 -5.133 1.00 94.31 405 SER A O 1
ATOM 3138 N N . LEU A 1 406 ? 22.619 17.665 -6.157 1.00 91.25 406 LEU A N 1
ATOM 3139 C CA . LEU A 1 406 ? 23.413 16.429 -6.226 1.00 91.25 406 LEU A CA 1
ATOM 3140 C C . LEU A 1 406 ? 23.733 15.872 -4.831 1.00 91.25 406 LEU A C 1
ATOM 3142 O O . LEU A 1 406 ? 23.698 14.658 -4.632 1.00 91.25 406 LEU A O 1
ATOM 3146 N N . ASP A 1 407 ? 23.995 16.749 -3.861 1.00 94.62 407 ASP A N 1
ATOM 3147 C CA . ASP A 1 407 ? 24.249 16.349 -2.477 1.00 94.62 407 ASP A CA 1
ATOM 3148 C C . ASP A 1 407 ? 22.988 15.804 -1.800 1.00 94.62 407 ASP A C 1
ATOM 3150 O O . ASP A 1 407 ? 23.074 14.835 -1.047 1.00 94.62 407 ASP A O 1
ATOM 3154 N N . ASP A 1 408 ? 21.810 16.359 -2.113 1.00 94.25 408 ASP A N 1
ATOM 3155 C CA . ASP A 1 408 ? 20.535 15.811 -1.644 1.00 94.25 408 ASP A CA 1
ATOM 3156 C C . ASP A 1 408 ? 20.329 14.378 -2.158 1.00 94.25 408 ASP A C 1
ATOM 3158 O O . ASP A 1 408 ? 19.986 13.489 -1.379 1.00 94.25 408 ASP A O 1
ATOM 3162 N N . ARG A 1 409 ? 20.575 14.138 -3.454 1.00 92.31 409 ARG A N 1
ATOM 3163 C CA . ARG A 1 409 ? 20.424 12.808 -4.072 1.00 92.31 409 ARG A CA 1
ATOM 3164 C C . ARG A 1 409 ? 21.396 11.796 -3.465 1.00 92.31 409 ARG A C 1
ATOM 3166 O O . ARG A 1 409 ? 20.967 10.730 -3.037 1.00 92.31 409 ARG A O 1
ATOM 3173 N N . ARG A 1 410 ? 22.676 12.162 -3.322 1.00 93.38 410 ARG A N 1
ATOM 3174 C CA . ARG A 1 410 ? 23.700 11.323 -2.665 1.00 93.38 410 ARG A CA 1
ATOM 3175 C C . ARG A 1 410 ? 23.375 11.036 -1.202 1.00 93.38 410 ARG A C 1
ATOM 3177 O O . ARG A 1 410 ? 23.651 9.943 -0.712 1.00 93.38 410 ARG A O 1
ATOM 3184 N N . PHE A 1 411 ? 22.813 12.014 -0.489 1.00 94.69 411 PHE A N 1
ATOM 3185 C CA . PHE A 1 411 ? 22.359 11.814 0.883 1.00 94.69 411 PHE A CA 1
ATOM 3186 C C . PHE A 1 411 ? 21.251 10.760 0.934 1.00 94.69 411 PHE A C 1
ATOM 3188 O O . PHE A 1 411 ? 21.379 9.811 1.700 1.00 94.69 411 PHE A O 1
ATOM 3195 N N . ILE A 1 412 ? 20.209 10.887 0.108 1.00 92.81 412 ILE A N 1
ATOM 3196 C CA . ILE A 1 412 ? 19.098 9.925 0.079 1.00 92.81 412 ILE A CA 1
ATOM 3197 C C . ILE A 1 412 ? 19.597 8.537 -0.330 1.00 92.81 412 ILE A C 1
ATOM 3199 O O . ILE A 1 412 ? 19.271 7.572 0.350 1.00 92.81 412 ILE A O 1
ATOM 3203 N N . GLU A 1 413 ? 20.434 8.431 -1.365 1.00 92.19 413 GLU A N 1
ATOM 3204 C CA . GLU A 1 413 ? 21.022 7.158 -1.803 1.00 92.19 413 GLU A CA 1
ATOM 3205 C C . GLU A 1 413 ? 21.756 6.452 -0.655 1.00 92.19 413 GLU A C 1
ATOM 3207 O O . GLU A 1 413 ? 21.502 5.285 -0.369 1.00 92.19 413 GLU A O 1
ATOM 3212 N N . LYS A 1 414 ? 22.593 7.190 0.083 1.00 92.12 414 LYS A N 1
ATOM 3213 C CA . LYS A 1 414 ? 23.319 6.658 1.243 1.00 92.12 414 LYS A CA 1
ATOM 3214 C C . LYS A 1 414 ? 22.399 6.273 2.409 1.00 92.12 414 LYS A C 1
ATOM 3216 O O . LYS A 1 414 ? 22.785 5.442 3.226 1.00 92.12 414 LYS A O 1
ATOM 3221 N N . GLN A 1 415 ? 21.245 6.926 2.555 1.00 91.94 415 GLN A N 1
ATOM 3222 C CA . GLN A 1 415 ? 20.319 6.710 3.674 1.00 91.94 415 GLN A CA 1
ATOM 3223 C C . GLN A 1 415 ? 19.153 5.766 3.348 1.00 91.94 415 GLN A C 1
ATOM 3225 O O . GLN A 1 415 ? 18.432 5.392 4.268 1.00 91.94 415 GLN A O 1
ATOM 3230 N N . ALA A 1 416 ? 18.969 5.354 2.091 1.00 89.31 416 ALA A N 1
ATOM 3231 C CA . ALA A 1 416 ? 17.830 4.539 1.665 1.00 89.31 416 ALA A CA 1
ATOM 3232 C C . ALA A 1 416 ? 17.710 3.236 2.472 1.00 89.31 416 ALA A C 1
ATOM 3234 O O . ALA A 1 416 ? 16.658 2.964 3.050 1.00 89.31 416 ALA A O 1
ATOM 3235 N N . ASP A 1 417 ? 18.815 2.498 2.621 1.00 90.06 417 ASP A N 1
ATOM 3236 C CA . ASP A 1 417 ? 18.851 1.290 3.453 1.00 90.06 417 ASP A CA 1
ATOM 3237 C C . ASP A 1 417 ? 18.534 1.584 4.926 1.00 90.06 417 ASP A C 1
ATOM 3239 O O . ASP A 1 417 ? 17.896 0.773 5.593 1.00 90.06 417 ASP A O 1
ATOM 3243 N N . GLY A 1 418 ? 18.950 2.747 5.437 1.00 92.25 418 GLY A N 1
ATOM 3244 C CA . GLY A 1 418 ? 18.679 3.179 6.808 1.00 92.25 418 GLY A CA 1
ATOM 3245 C C . GLY A 1 418 ? 17.195 3.434 7.071 1.00 92.25 418 GLY A C 1
ATOM 3246 O O . GLY A 1 418 ? 16.706 3.133 8.160 1.00 92.25 418 GLY A O 1
ATOM 3247 N N . LEU A 1 419 ? 16.452 3.922 6.080 1.00 91.88 419 LEU A N 1
ATOM 3248 C CA . LEU A 1 419 ? 15.010 4.106 6.215 1.00 91.88 419 LEU A CA 1
ATOM 3249 C C . LEU A 1 419 ? 14.269 2.770 6.226 1.00 91.88 419 LEU A C 1
ATOM 3251 O O . LEU A 1 419 ? 13.454 2.535 7.118 1.00 91.88 419 LEU A O 1
ATOM 3255 N N . MET A 1 420 ? 14.611 1.878 5.293 1.00 90.31 420 MET A N 1
ATOM 3256 C CA . MET A 1 420 ? 14.002 0.547 5.203 1.00 90.31 420 MET A CA 1
ATOM 3257 C C . MET A 1 420 ? 14.328 -0.302 6.437 1.00 90.31 420 MET A C 1
ATOM 3259 O O . MET A 1 420 ? 13.441 -0.899 7.045 1.00 90.31 420 MET A O 1
ATOM 3263 N N . ALA A 1 421 ? 15.598 -0.332 6.851 1.00 90.94 421 ALA A N 1
ATOM 3264 C CA . ALA A 1 421 ? 16.038 -1.083 8.024 1.00 90.94 421 ALA A CA 1
ATOM 3265 C C . ALA A 1 421 ? 15.510 -0.484 9.334 1.00 90.94 421 ALA A C 1
ATOM 3267 O O . ALA A 1 421 ? 15.226 -1.233 10.267 1.00 90.94 421 ALA A O 1
ATOM 3268 N N . GLY A 1 422 ? 15.359 0.844 9.402 1.00 91.12 422 GLY A N 1
ATOM 3269 C CA . GLY A 1 422 ? 14.758 1.527 10.546 1.00 91.12 422 GLY A CA 1
ATOM 3270 C C . GLY A 1 422 ? 13.361 0.986 10.838 1.00 91.12 422 GLY A C 1
ATOM 3271 O O . GLY A 1 422 ? 13.106 0.543 11.958 1.00 91.12 422 GLY A O 1
ATOM 3272 N N . PHE A 1 423 ? 12.508 0.906 9.811 1.00 92.44 423 PHE A N 1
ATOM 3273 C CA . PHE A 1 423 ? 11.167 0.334 9.948 1.00 92.44 423 PHE A CA 1
ATOM 3274 C C . PHE A 1 423 ? 11.195 -1.135 10.377 1.00 92.44 423 PHE A C 1
ATOM 3276 O O . PHE A 1 423 ? 10.538 -1.490 11.343 1.00 92.44 423 PHE A O 1
ATOM 3283 N N . LEU A 1 424 ? 12.006 -1.979 9.737 1.00 91.31 424 LEU A N 1
ATOM 3284 C CA . LEU A 1 424 ? 12.071 -3.405 10.092 1.00 91.31 424 LEU A CA 1
ATOM 3285 C C . LEU A 1 424 ? 12.537 -3.646 11.535 1.00 91.31 424 LEU A C 1
ATOM 3287 O O . LEU A 1 424 ? 12.165 -4.638 12.150 1.00 91.31 424 LEU A O 1
ATOM 3291 N N . SER A 1 425 ? 13.382 -2.758 12.066 1.00 88.44 425 SER A N 1
ATOM 3292 C CA . SER A 1 425 ? 13.920 -2.898 13.423 1.00 88.44 425 SER A CA 1
ATOM 3293 C C . SER A 1 425 ? 13.003 -2.344 14.511 1.00 88.44 425 SER A C 1
ATOM 3295 O O . SER A 1 425 ? 12.916 -2.933 15.585 1.00 88.44 425 SER A O 1
ATOM 3297 N N . ALA A 1 426 ? 12.339 -1.216 14.253 1.00 87.25 426 ALA A N 1
ATOM 3298 C CA . ALA A 1 426 ? 11.611 -0.475 15.279 1.00 87.25 426 ALA A CA 1
ATOM 3299 C C . ALA A 1 426 ? 10.097 -0.433 15.044 1.00 87.25 426 ALA A C 1
ATOM 3301 O O . ALA A 1 426 ? 9.351 -0.185 15.994 1.00 87.25 426 ALA A O 1
ATOM 3302 N N . HIS A 1 427 ? 9.649 -0.652 13.801 1.00 88.88 427 HIS A N 1
ATOM 3303 C CA . HIS A 1 427 ? 8.297 -0.466 13.246 1.00 88.88 427 HIS A CA 1
ATOM 3304 C C . HIS A 1 427 ? 7.766 0.975 13.360 1.00 88.88 427 HIS A C 1
ATOM 3306 O O . HIS A 1 427 ? 7.264 1.562 12.407 1.00 88.88 427 HIS A O 1
ATOM 3312 N N . MET A 1 428 ? 7.949 1.610 14.513 1.00 87.56 428 MET A N 1
ATOM 3313 C CA . MET A 1 428 ? 7.730 3.028 14.743 1.00 87.56 428 MET A CA 1
ATOM 3314 C C . MET A 1 428 ? 9.057 3.770 14.659 1.00 87.56 428 MET A C 1
ATOM 3316 O O . MET A 1 428 ? 9.973 3.508 15.436 1.00 87.56 428 MET A O 1
ATOM 3320 N N . MET A 1 429 ? 9.145 4.760 13.771 1.00 88.69 429 MET A N 1
ATOM 3321 C CA . MET A 1 429 ? 10.380 5.522 13.588 1.00 88.69 429 MET A CA 1
ATOM 3322 C C . MET A 1 429 ? 10.827 6.200 14.881 1.00 88.69 429 MET A C 1
ATOM 3324 O O . MET A 1 429 ? 12.018 6.226 15.156 1.00 88.69 429 MET A O 1
ATOM 3328 N N . CYS A 1 430 ? 9.898 6.705 15.700 1.00 84.12 430 CYS A N 1
ATOM 3329 C CA . CYS A 1 430 ? 10.257 7.297 16.988 1.00 84.12 430 CYS A CA 1
ATOM 3330 C C . CYS A 1 430 ? 10.858 6.298 17.986 1.00 84.12 430 CYS A C 1
ATOM 3332 O O . CYS A 1 430 ? 11.518 6.754 18.908 1.00 84.12 430 CYS A O 1
ATOM 3334 N N . PHE A 1 431 ? 10.641 4.988 17.824 1.00 86.88 431 PHE A N 1
ATOM 3335 C CA . PHE A 1 431 ? 11.173 3.932 18.698 1.00 86.88 431 PHE A CA 1
ATOM 3336 C C . PHE A 1 431 ? 12.532 3.406 18.228 1.00 86.88 431 PHE A C 1
ATOM 3338 O O . PHE A 1 431 ? 13.122 2.570 18.904 1.00 86.88 431 PHE A O 1
ATOM 3345 N N . ASP A 1 432 ? 13.029 3.910 17.100 1.00 88.62 432 ASP A N 1
ATOM 3346 C CA . ASP A 1 432 ? 14.387 3.655 16.642 1.00 88.62 432 ASP A CA 1
ATOM 3347 C C . ASP A 1 432 ? 15.398 4.223 17.653 1.00 88.62 432 ASP A C 1
ATOM 3349 O O . ASP A 1 432 ? 15.462 5.437 17.870 1.00 88.62 432 ASP A O 1
ATOM 3353 N N . ASP A 1 433 ? 16.157 3.340 18.299 1.00 85.62 433 ASP A N 1
ATOM 3354 C CA . ASP A 1 433 ? 17.173 3.684 19.292 1.00 85.62 433 ASP A CA 1
ATOM 3355 C C . ASP A 1 433 ? 18.494 4.149 18.654 1.00 85.62 433 ASP A C 1
ATOM 3357 O O . ASP A 1 433 ? 19.293 4.832 19.307 1.00 85.62 433 ASP A O 1
ATOM 3361 N N . ASP A 1 434 ? 18.695 3.893 17.356 1.00 90.69 434 ASP A N 1
ATOM 3362 C CA . ASP A 1 434 ? 19.739 4.528 16.559 1.00 90.69 434 ASP A CA 1
ATOM 3363 C C . ASP A 1 434 ? 19.308 5.954 16.187 1.00 90.69 434 ASP A C 1
ATOM 3365 O O . ASP A 1 434 ? 18.764 6.242 15.118 1.00 90.69 434 ASP A O 1
ATOM 3369 N N . LEU A 1 435 ? 19.604 6.896 17.084 1.00 86.94 435 LEU A N 1
ATOM 3370 C CA . LEU A 1 435 ? 19.289 8.312 16.885 1.00 86.94 435 LEU A CA 1
ATOM 3371 C C . LEU A 1 435 ? 19.968 8.921 15.649 1.00 86.94 435 LEU A C 1
ATOM 3373 O O . LEU A 1 435 ? 19.482 9.926 15.125 1.00 86.94 435 LEU A O 1
ATOM 3377 N N . VAL A 1 436 ? 21.089 8.366 15.173 1.00 90.69 436 VAL A N 1
ATOM 3378 C CA . VAL A 1 436 ? 21.752 8.855 13.954 1.00 90.69 436 VAL A CA 1
ATOM 3379 C C . VAL A 1 436 ? 20.908 8.479 12.742 1.00 90.69 436 VAL A C 1
ATOM 3381 O O . VAL A 1 436 ? 20.585 9.354 11.930 1.00 90.69 436 VAL A O 1
ATOM 3384 N N . ARG A 1 437 ? 20.490 7.212 12.661 1.00 93.12 437 ARG A N 1
ATOM 3385 C CA . ARG A 1 437 ? 19.568 6.715 11.635 1.00 93.12 437 ARG A CA 1
ATOM 3386 C C . ARG A 1 437 ? 18.218 7.422 11.709 1.00 93.12 437 ARG A C 1
ATOM 3388 O O . ARG A 1 437 ? 17.752 7.928 10.692 1.00 93.12 437 ARG A O 1
ATOM 3395 N N . GLN A 1 438 ? 17.640 7.578 12.899 1.00 90.81 438 GLN A N 1
ATOM 3396 C CA . GLN A 1 438 ? 16.372 8.285 13.085 1.00 90.81 438 GLN A CA 1
ATOM 3397 C C . GLN A 1 438 ? 16.451 9.745 12.603 1.00 90.81 438 GLN A C 1
ATOM 3399 O O . GLN A 1 438 ? 15.580 10.191 11.854 1.00 90.81 438 GLN A O 1
ATOM 3404 N N . ARG A 1 439 ? 17.512 10.498 12.949 1.00 90.56 439 ARG A N 1
ATOM 3405 C CA . ARG A 1 439 ? 17.714 11.875 12.441 1.00 90.56 439 ARG A CA 1
ATOM 3406 C C . ARG A 1 439 ? 17.841 11.917 10.927 1.00 90.56 439 ARG A C 1
ATOM 3408 O O . ARG A 1 439 ? 17.281 12.814 10.294 1.00 90.56 439 ARG A O 1
ATOM 3415 N N . ALA A 1 440 ? 18.576 10.972 10.350 1.00 92.50 440 ALA A N 1
ATOM 3416 C CA . ALA A 1 440 ? 18.732 10.880 8.909 1.00 92.50 440 ALA A CA 1
ATOM 3417 C C . ALA A 1 440 ? 17.400 10.571 8.211 1.00 92.50 440 ALA A C 1
ATOM 3419 O O . ALA A 1 440 ? 17.073 11.230 7.225 1.00 92.50 440 ALA A O 1
ATOM 3420 N N . ASN A 1 441 ? 16.603 9.663 8.774 1.00 93.25 441 ASN A N 1
ATOM 3421 C CA . ASN A 1 441 ? 15.282 9.294 8.279 1.00 93.25 441 ASN A CA 1
ATOM 3422 C C . ASN A 1 441 ? 14.303 10.469 8.359 1.00 93.25 441 ASN A C 1
ATOM 3424 O O . ASN A 1 441 ? 13.707 10.819 7.346 1.00 93.25 441 ASN A O 1
ATOM 3428 N N . VAL A 1 442 ? 14.207 11.170 9.495 1.00 89.88 442 VAL A N 1
ATOM 3429 C CA . VAL A 1 442 ? 13.371 12.382 9.621 1.00 89.88 442 VAL A CA 1
ATOM 3430 C C . VAL A 1 442 ? 13.805 13.462 8.623 1.00 89.88 442 VAL A C 1
ATOM 3432 O O . VAL A 1 442 ? 12.965 14.113 7.995 1.00 89.88 442 VAL A O 1
ATOM 3435 N N . LYS A 1 443 ? 15.116 13.639 8.409 1.00 91.12 443 LYS A N 1
ATOM 3436 C CA . LYS A 1 443 ? 15.627 14.551 7.377 1.00 91.12 443 LYS A CA 1
ATOM 3437 C C . LYS A 1 443 ? 15.218 14.095 5.974 1.00 91.12 443 LYS A C 1
ATOM 3439 O O . LYS A 1 443 ? 14.774 14.934 5.193 1.00 91.12 443 LYS A O 1
ATOM 3444 N N . LEU A 1 444 ? 15.316 12.805 5.662 1.00 92.94 444 LEU A N 1
ATOM 3445 C CA . LEU A 1 444 ? 14.872 12.243 4.387 1.00 92.94 444 LEU A CA 1
ATOM 3446 C C . LEU A 1 444 ? 13.377 12.497 4.173 1.00 92.94 444 LEU A C 1
ATOM 3448 O O . LEU A 1 444 ? 13.015 13.076 3.148 1.00 92.94 444 LEU A O 1
ATOM 3452 N N . LEU A 1 445 ? 12.529 12.182 5.162 1.00 90.75 445 LEU A N 1
ATOM 3453 C CA . LEU A 1 445 ? 11.098 12.498 5.130 1.00 90.75 445 LEU A CA 1
ATOM 3454 C C . LEU A 1 445 ? 10.881 13.997 4.874 1.00 90.75 445 LEU A C 1
ATOM 3456 O O . LEU A 1 445 ? 9.986 14.371 4.137 1.00 90.75 445 LEU A O 1
ATOM 3460 N N . SER A 1 446 ? 11.706 14.896 5.411 1.00 87.44 446 SER A N 1
ATOM 3461 C CA . SER A 1 446 ? 11.559 16.335 5.134 1.00 87.44 446 SER A CA 1
ATOM 3462 C C . SER A 1 446 ? 11.949 16.747 3.704 1.00 87.44 446 SER A C 1
ATOM 3464 O O . SER A 1 446 ? 11.495 17.787 3.219 1.00 87.44 446 SER A O 1
ATOM 3466 N N . MET A 1 447 ? 12.803 15.964 3.038 1.00 91.19 447 MET A N 1
ATOM 3467 C CA . MET A 1 447 ? 13.294 16.210 1.679 1.00 91.19 447 MET A CA 1
ATOM 3468 C C . MET A 1 447 ? 12.359 15.627 0.619 1.00 91.19 447 MET A C 1
ATOM 3470 O O . MET A 1 447 ? 12.178 16.259 -0.420 1.00 91.19 447 MET A O 1
ATOM 3474 N N . ALA A 1 448 ? 11.741 14.472 0.886 1.00 91.25 448 ALA A N 1
ATOM 3475 C CA . ALA A 1 448 ? 10.897 13.756 -0.069 1.00 91.25 448 ALA A CA 1
ATOM 3476 C C . ALA A 1 448 ? 9.725 14.601 -0.606 1.00 91.25 448 ALA A C 1
ATOM 3478 O O . ALA A 1 448 ? 9.444 14.570 -1.801 1.00 91.25 448 ALA A O 1
ATOM 3479 N N . LYS A 1 449 ? 9.155 15.493 0.215 1.00 87.50 449 LYS A N 1
ATOM 3480 C CA . LYS A 1 449 ? 8.111 16.463 -0.184 1.00 87.50 449 LYS A CA 1
ATOM 3481 C C . LYS A 1 449 ? 8.484 17.409 -1.335 1.00 87.50 449 LYS A C 1
ATOM 3483 O O . LYS A 1 449 ? 7.653 18.200 -1.775 1.00 87.50 449 LYS A O 1
ATOM 3488 N N . ARG A 1 450 ? 9.753 17.437 -1.757 1.00 91.56 450 ARG A N 1
ATOM 3489 C CA . ARG A 1 450 ? 10.224 18.239 -2.895 1.00 91.56 450 ARG A CA 1
ATOM 3490 C C . ARG A 1 450 ? 9.979 17.557 -4.244 1.00 91.56 450 ARG A C 1
ATOM 3492 O O . ARG A 1 450 ? 10.140 18.242 -5.252 1.00 91.56 450 ARG A O 1
ATOM 3499 N N . LEU A 1 451 ? 9.635 16.266 -4.257 1.00 91.94 451 LEU A N 1
ATOM 3500 C CA . LEU A 1 451 ? 9.343 15.497 -5.466 1.00 91.94 451 LEU A CA 1
ATOM 3501 C C . LEU A 1 451 ? 8.190 16.120 -6.250 1.00 91.94 451 LEU A C 1
ATOM 3503 O O . LEU A 1 451 ? 7.167 16.494 -5.680 1.00 91.94 451 LEU A O 1
ATOM 3507 N N . ASP A 1 452 ? 8.381 16.237 -7.558 1.00 92.00 452 ASP A N 1
ATOM 3508 C CA . ASP A 1 452 ? 7.334 16.619 -8.498 1.00 92.00 452 ASP A CA 1
ATOM 3509 C C . ASP A 1 452 ? 6.701 15.329 -9.044 1.00 92.00 452 ASP A C 1
ATOM 3511 O O . ASP A 1 452 ? 7.224 14.697 -9.964 1.00 92.00 452 ASP A O 1
ATOM 3515 N N . THR A 1 453 ? 5.628 14.880 -8.384 1.00 88.12 453 THR A N 1
ATOM 3516 C CA . THR A 1 453 ? 4.976 13.590 -8.664 1.00 88.12 453 THR A CA 1
ATOM 3517 C C . THR A 1 453 ? 4.342 13.553 -10.050 1.00 88.12 453 THR A C 1
ATOM 3519 O O . THR A 1 453 ? 4.378 12.513 -10.697 1.00 88.12 453 THR A O 1
ATOM 3522 N N . GLU A 1 454 ? 3.841 14.683 -10.555 1.00 88.50 454 GLU A N 1
ATOM 3523 C CA . GLU A 1 454 ? 3.303 14.775 -11.915 1.00 88.50 454 GLU A CA 1
ATOM 3524 C C . GLU A 1 454 ? 4.400 14.507 -12.955 1.00 88.50 454 GLU A C 1
ATOM 3526 O O . GLU A 1 454 ? 4.216 13.698 -13.864 1.00 88.50 454 GLU A O 1
ATOM 3531 N N . ALA A 1 455 ? 5.572 15.134 -12.807 1.00 92.31 455 ALA A N 1
ATOM 3532 C CA . ALA A 1 455 ? 6.703 14.883 -13.696 1.00 92.31 455 ALA A CA 1
ATOM 3533 C C . ALA A 1 455 ? 7.197 13.426 -13.617 1.00 92.31 455 ALA A C 1
ATOM 3535 O O . ALA A 1 455 ? 7.517 12.840 -14.651 1.00 92.31 455 ALA A O 1
ATOM 3536 N N . LEU A 1 456 ? 7.194 12.818 -12.424 1.00 94.19 456 LEU A N 1
ATOM 3537 C CA . LEU A 1 456 ? 7.523 11.400 -12.256 1.00 94.19 456 LEU A CA 1
ATOM 3538 C C . LEU A 1 456 ? 6.515 10.486 -12.978 1.00 94.19 456 LEU A C 1
ATOM 3540 O O . LEU A 1 456 ? 6.919 9.568 -13.688 1.00 94.19 456 LEU A O 1
ATOM 3544 N N . MET A 1 457 ? 5.212 10.751 -12.857 1.00 92.06 457 MET A N 1
ATOM 3545 C CA . MET A 1 457 ? 4.185 9.985 -13.576 1.00 92.06 457 MET A CA 1
ATOM 3546 C C . MET A 1 457 ? 4.304 10.165 -15.099 1.00 92.06 457 MET A C 1
ATOM 3548 O O . MET A 1 457 ? 4.137 9.205 -15.849 1.00 92.06 457 MET A O 1
ATOM 3552 N N . ARG A 1 458 ? 4.667 11.365 -15.582 1.00 91.62 458 ARG A N 1
ATOM 3553 C CA . ARG A 1 458 ? 4.955 11.602 -17.011 1.00 91.62 458 ARG A CA 1
ATOM 3554 C C . ARG A 1 458 ? 6.161 10.798 -17.490 1.00 91.62 458 ARG A C 1
ATOM 3556 O O . ARG A 1 458 ? 6.105 10.251 -18.590 1.00 91.62 458 ARG A O 1
ATOM 3563 N N . GLN A 1 459 ? 7.214 10.687 -16.676 1.00 95.56 459 GLN A N 1
ATOM 3564 C CA . GLN A 1 459 ? 8.340 9.798 -16.969 1.00 95.56 459 GLN A CA 1
ATOM 3565 C C . GLN A 1 459 ? 7.849 8.352 -17.115 1.00 95.56 459 GLN A C 1
ATOM 3567 O O . GLN A 1 459 ? 8.154 7.714 -18.117 1.00 95.56 459 GLN A O 1
ATOM 3572 N N . ALA A 1 460 ? 7.052 7.859 -16.163 1.00 96.12 460 ALA A N 1
ATOM 3573 C CA . ALA A 1 460 ? 6.562 6.482 -16.164 1.00 96.12 460 ALA A CA 1
ATOM 3574 C C . ALA A 1 460 ? 5.691 6.163 -17.390 1.00 96.12 460 ALA A C 1
ATOM 3576 O O . ALA A 1 460 ? 5.954 5.187 -18.091 1.00 96.12 460 ALA A O 1
ATOM 3577 N N . LEU A 1 461 ? 4.724 7.027 -17.719 1.00 93.94 461 LEU A N 1
ATOM 3578 C CA . LEU A 1 461 ? 3.882 6.880 -18.914 1.00 93.94 461 LEU A CA 1
ATOM 3579 C C . LEU A 1 461 ? 4.678 6.966 -20.222 1.00 93.94 461 LEU A C 1
ATOM 3581 O O . LEU A 1 461 ? 4.319 6.318 -21.202 1.00 93.94 461 LEU A O 1
ATOM 3585 N N . THR A 1 462 ? 5.746 7.766 -20.248 1.00 94.44 462 THR A N 1
ATOM 3586 C CA . THR A 1 462 ? 6.636 7.871 -21.412 1.00 94.44 462 THR A CA 1
ATOM 3587 C C . THR A 1 462 ? 7.438 6.587 -21.587 1.00 94.44 462 THR A C 1
ATOM 3589 O O . THR A 1 462 ? 7.431 6.022 -22.677 1.00 94.44 462 THR A O 1
ATOM 3592 N N . THR A 1 463 ? 8.047 6.075 -20.513 1.00 96.94 463 THR A N 1
ATOM 3593 C CA . THR A 1 463 ? 8.771 4.794 -20.514 1.00 96.94 463 THR A CA 1
ATOM 3594 C C . THR A 1 463 ? 7.872 3.632 -20.942 1.00 96.94 463 THR A C 1
ATOM 3596 O O . THR A 1 463 ? 8.302 2.789 -21.726 1.00 96.94 463 THR A O 1
ATOM 3599 N N . ALA A 1 464 ? 6.610 3.614 -20.499 1.00 96.12 464 ALA A N 1
ATOM 3600 C CA . ALA A 1 464 ? 5.655 2.549 -20.810 1.00 96.12 464 ALA A CA 1
ATOM 3601 C C . ALA A 1 464 ? 5.373 2.371 -22.317 1.00 96.12 464 ALA A C 1
ATOM 3603 O O . ALA A 1 464 ? 4.840 1.346 -22.726 1.00 96.12 464 ALA A O 1
ATOM 3604 N N . ARG A 1 465 ? 5.764 3.327 -23.170 1.00 92.38 465 ARG A N 1
ATOM 3605 C CA . ARG A 1 465 ? 5.682 3.186 -24.633 1.00 92.38 465 ARG A CA 1
ATOM 3606 C C . ARG A 1 465 ? 6.602 2.105 -25.199 1.00 92.38 465 ARG A C 1
ATOM 3608 O O . ARG A 1 465 ? 6.316 1.591 -26.273 1.00 92.38 465 ARG A O 1
ATOM 3615 N N . ILE A 1 466 ? 7.697 1.782 -24.507 1.00 96.00 466 ILE A N 1
ATOM 3616 C CA . ILE A 1 466 ? 8.621 0.710 -24.917 1.00 96.00 466 ILE A CA 1
ATOM 3617 C C . ILE A 1 466 ? 7.962 -0.664 -24.736 1.00 96.00 466 ILE A C 1
ATOM 3619 O O . ILE A 1 466 ? 8.304 -1.591 -25.456 1.00 96.00 466 ILE A O 1
ATOM 3623 N N . VAL A 1 467 ? 6.989 -0.775 -23.828 1.00 96.19 467 VAL A N 1
ATOM 3624 C CA . VAL A 1 467 ? 6.235 -2.010 -23.554 1.00 96.19 467 VAL A CA 1
ATOM 3625 C C . VAL A 1 467 ? 4.814 -1.967 -24.134 1.00 96.19 467 VAL A C 1
ATOM 3627 O O . VAL A 1 467 ? 3.935 -2.721 -23.723 1.00 96.19 467 VAL A O 1
ATOM 3630 N N . ASP A 1 468 ? 4.552 -1.061 -25.081 1.00 92.25 468 ASP A N 1
ATOM 3631 C CA . ASP A 1 468 ? 3.275 -1.035 -25.791 1.00 92.25 468 ASP A CA 1
ATOM 3632 C C . ASP A 1 468 ? 3.130 -2.275 -26.682 1.00 92.25 468 ASP A C 1
ATOM 3634 O O . ASP A 1 468 ? 4.025 -2.599 -27.459 1.00 92.25 468 ASP A O 1
ATOM 3638 N N . GLY A 1 469 ? 1.973 -2.939 -26.623 1.00 89.81 469 GLY A N 1
ATOM 3639 C CA . GLY A 1 469 ? 1.757 -4.199 -27.341 1.00 89.81 469 GLY A CA 1
ATOM 3640 C C . GLY A 1 469 ? 1.869 -4.074 -28.865 1.00 89.81 469 GLY A C 1
ATOM 3641 O O . GLY A 1 469 ? 2.349 -4.996 -29.519 1.00 89.81 469 GLY A O 1
ATOM 3642 N N . THR A 1 470 ? 1.486 -2.930 -29.447 1.00 89.81 470 THR A N 1
ATOM 3643 C CA . THR A 1 470 ? 1.612 -2.715 -30.902 1.00 89.81 470 THR A CA 1
ATOM 3644 C C . THR A 1 470 ? 3.075 -2.519 -31.292 1.00 89.81 470 THR A C 1
ATOM 3646 O O . THR A 1 470 ? 3.525 -3.048 -32.311 1.00 89.81 470 THR A O 1
ATOM 3649 N N . PHE A 1 471 ? 3.831 -1.790 -30.467 1.00 91.75 471 PHE A N 1
ATOM 3650 C CA . PHE A 1 471 ? 5.265 -1.599 -30.659 1.00 91.75 471 PHE A CA 1
ATOM 3651 C C . PHE A 1 471 ? 6.025 -2.917 -30.514 1.00 91.75 471 PHE A C 1
ATOM 3653 O O . PHE A 1 471 ? 6.801 -3.267 -31.402 1.00 91.75 471 PHE A O 1
ATOM 3660 N N . LEU A 1 472 ? 5.763 -3.666 -29.440 1.00 93.88 472 LEU A N 1
ATOM 3661 C CA . LEU A 1 472 ? 6.418 -4.942 -29.163 1.00 93.88 472 LEU A CA 1
ATOM 3662 C C . LEU A 1 472 ? 6.138 -5.979 -30.250 1.00 93.88 472 LEU A C 1
ATOM 3664 O O . LEU A 1 472 ? 7.073 -6.633 -30.701 1.00 93.88 472 LEU A O 1
ATOM 3668 N N . ALA A 1 473 ? 4.897 -6.084 -30.735 1.00 92.69 473 ALA A N 1
ATOM 3669 C CA . ALA A 1 473 ? 4.563 -6.997 -31.828 1.00 92.69 473 ALA A CA 1
ATOM 3670 C C . ALA A 1 473 ? 5.347 -6.674 -33.114 1.00 92.69 473 ALA A C 1
ATOM 3672 O O . ALA A 1 473 ? 5.915 -7.572 -33.736 1.00 92.69 473 ALA A O 1
ATOM 3673 N N . SER A 1 474 ? 5.428 -5.391 -33.483 1.00 93.44 474 SER A N 1
ATOM 3674 C CA . SER A 1 474 ? 6.195 -4.928 -34.649 1.00 93.44 474 SER A CA 1
ATOM 3675 C C . SER A 1 474 ? 7.702 -5.149 -34.473 1.00 93.44 474 SER A C 1
ATOM 3677 O O . SER A 1 474 ? 8.372 -5.630 -35.387 1.00 93.44 474 SER A O 1
ATOM 3679 N N . LEU A 1 475 ? 8.248 -4.838 -33.292 1.00 95.06 475 LEU A N 1
ATOM 3680 C CA . LEU A 1 475 ? 9.661 -5.047 -32.976 1.00 95.06 475 LEU A CA 1
ATOM 3681 C C . LEU A 1 475 ? 10.026 -6.536 -33.034 1.00 95.06 475 LEU A C 1
ATOM 3683 O O . LEU A 1 475 ? 11.024 -6.891 -33.663 1.00 95.06 475 LEU A O 1
ATOM 3687 N N . LYS A 1 476 ? 9.196 -7.399 -32.437 1.00 95.38 476 LYS A N 1
ATOM 3688 C CA . LYS A 1 476 ? 9.366 -8.855 -32.455 1.00 95.38 476 LYS A CA 1
ATOM 3689 C C . LYS A 1 476 ? 9.410 -9.391 -33.884 1.00 95.38 476 LYS A C 1
ATOM 3691 O O . LYS A 1 476 ? 10.336 -10.125 -34.214 1.00 95.38 476 LYS A O 1
ATOM 3696 N N . GLU A 1 477 ? 8.498 -8.950 -34.755 1.00 94.62 477 GLU A N 1
ATOM 3697 C CA . GLU A 1 477 ? 8.501 -9.325 -36.178 1.00 94.62 477 GLU A CA 1
ATOM 3698 C C . GLU A 1 477 ? 9.820 -8.947 -36.875 1.00 94.62 477 GLU A C 1
ATOM 3700 O O . GLU A 1 477 ? 10.346 -9.725 -37.672 1.00 94.62 477 GLU A O 1
ATOM 3705 N N . GLN A 1 478 ? 10.390 -7.772 -36.580 1.00 94.50 478 GLN A N 1
ATOM 3706 C CA . GLN A 1 478 ? 11.683 -7.374 -37.153 1.00 94.50 478 GLN A CA 1
ATOM 3707 C C . GLN A 1 478 ? 12.851 -8.189 -36.584 1.00 94.50 478 GLN A C 1
ATOM 3709 O O . GLN A 1 478 ? 13.737 -8.590 -37.336 1.00 94.50 478 GLN A O 1
ATOM 3714 N N . MET A 1 479 ? 12.860 -8.457 -35.277 1.00 95.38 479 MET A N 1
ATOM 3715 C CA . MET A 1 479 ? 13.897 -9.257 -34.615 1.00 95.38 479 MET A CA 1
ATOM 3716 C C . MET A 1 479 ? 13.913 -10.710 -35.130 1.00 95.38 479 MET A C 1
ATOM 3718 O O . MET A 1 479 ? 14.981 -11.281 -35.368 1.00 95.38 479 MET A O 1
ATOM 3722 N N . GLU A 1 480 ? 12.741 -11.293 -35.396 1.00 94.56 480 GLU A N 1
ATOM 3723 C CA . GLU A 1 480 ? 12.588 -12.665 -35.903 1.00 94.56 480 GLU A CA 1
ATOM 3724 C C . GLU A 1 480 ? 13.121 -12.868 -37.333 1.00 94.56 480 GLU A C 1
ATOM 3726 O O . GLU A 1 480 ? 13.338 -14.006 -37.751 1.00 94.56 480 GLU A O 1
ATOM 3731 N N . GLN A 1 481 ? 13.423 -11.795 -38.073 1.00 92.12 481 GLN A N 1
ATOM 3732 C CA . GLN A 1 481 ? 14.086 -11.889 -39.382 1.00 92.12 481 GLN A CA 1
ATOM 3733 C C . GLN A 1 481 ? 15.557 -12.338 -39.283 1.00 92.12 481 GLN A C 1
ATOM 3735 O O . GLN A 1 481 ? 16.161 -12.700 -40.295 1.00 92.12 481 GLN A O 1
ATOM 3740 N N . THR A 1 482 ? 16.135 -12.349 -38.077 1.00 88.88 482 THR A N 1
ATOM 3741 C CA . THR A 1 482 ? 17.507 -12.801 -37.787 1.00 88.88 482 THR A CA 1
ATOM 3742 C C . THR A 1 482 ? 17.541 -13.957 -36.774 1.00 88.88 482 THR A C 1
ATOM 3744 O O . THR A 1 482 ? 18.152 -13.825 -35.715 1.00 88.88 482 THR A O 1
ATOM 3747 N N . PRO A 1 483 ? 16.926 -15.115 -37.076 1.00 76.00 483 PRO A N 1
ATOM 3748 C CA . PRO A 1 483 ? 16.641 -16.156 -36.082 1.00 76.00 483 PRO A CA 1
ATOM 3749 C C . PRO A 1 483 ? 17.889 -16.832 -35.489 1.00 76.00 483 PRO A C 1
ATOM 3751 O O . PRO A 1 483 ? 17.843 -17.315 -34.363 1.00 76.00 483 PRO A O 1
ATOM 3754 N N . ASP A 1 484 ? 19.010 -16.841 -36.216 1.00 85.62 484 ASP A N 1
ATOM 3755 C CA . ASP A 1 484 ? 20.262 -17.473 -35.770 1.00 85.62 484 ASP A CA 1
ATOM 3756 C C . ASP A 1 484 ? 21.155 -16.529 -34.937 1.00 85.62 484 ASP A C 1
ATOM 3758 O O . ASP A 1 484 ? 22.222 -16.921 -34.451 1.00 85.62 484 ASP A O 1
ATOM 3762 N N . ALA A 1 485 ? 20.781 -15.252 -34.810 1.00 87.69 485 ALA A N 1
ATOM 3763 C CA . ALA A 1 485 ? 21.601 -14.259 -34.135 1.00 87.69 485 ALA A CA 1
ATOM 3764 C C . ALA A 1 485 ? 21.374 -14.301 -32.620 1.00 87.69 485 ALA A C 1
ATOM 3766 O O . ALA A 1 485 ? 20.333 -13.886 -32.133 1.00 87.69 485 ALA A O 1
ATOM 3767 N N . ARG A 1 486 ? 22.400 -14.694 -31.854 1.00 88.56 486 ARG A N 1
ATOM 3768 C CA . ARG A 1 486 ? 22.385 -14.576 -30.381 1.00 88.56 486 ARG A CA 1
ATOM 3769 C C . ARG A 1 486 ? 22.283 -13.119 -29.900 1.00 88.56 486 ARG A C 1
ATOM 3771 O O . ARG A 1 486 ? 21.742 -12.837 -28.844 1.00 88.56 486 ARG A O 1
ATOM 3778 N N . ARG A 1 487 ? 22.830 -12.174 -30.670 1.00 94.50 487 ARG A N 1
ATOM 3779 C CA . ARG A 1 487 ? 22.713 -10.730 -30.422 1.00 94.50 487 ARG A CA 1
ATOM 3780 C C . ARG A 1 487 ? 22.253 -10.063 -31.709 1.00 94.50 487 ARG A C 1
ATOM 3782 O O . ARG A 1 487 ? 23.008 -10.052 -32.680 1.00 94.50 487 ARG A O 1
ATOM 3789 N N . ILE A 1 488 ? 21.048 -9.508 -31.690 1.00 97.06 488 ILE A N 1
ATOM 3790 C CA . ILE A 1 488 ? 20.409 -8.877 -32.849 1.00 97.06 488 ILE A CA 1
ATOM 3791 C C . ILE A 1 488 ? 20.875 -7.423 -32.984 1.00 97.06 488 ILE A C 1
ATOM 3793 O O . ILE A 1 488 ? 21.260 -6.997 -34.070 1.00 97.06 488 ILE A O 1
ATOM 3797 N N . ALA A 1 489 ? 20.927 -6.673 -31.876 1.00 96.94 489 ALA A N 1
ATOM 3798 C CA . ALA A 1 489 ? 21.439 -5.301 -31.856 1.00 96.94 489 ALA A CA 1
ATOM 3799 C C . ALA A 1 489 ? 22.072 -4.915 -30.506 1.00 96.94 489 ALA A C 1
ATOM 3801 O O . ALA A 1 489 ? 21.715 -5.444 -29.454 1.00 96.94 489 ALA A O 1
ATOM 3802 N N . ASP A 1 490 ? 23.009 -3.963 -30.540 1.00 97.25 490 ASP A N 1
ATOM 3803 C CA . ASP A 1 490 ? 23.627 -3.334 -29.362 1.00 97.25 490 ASP A CA 1
ATOM 3804 C C . ASP A 1 490 ? 23.961 -1.873 -29.692 1.00 97.25 490 ASP A C 1
ATOM 3806 O O . ASP A 1 490 ? 24.966 -1.574 -30.348 1.00 97.25 490 ASP A O 1
ATOM 3810 N N . ARG A 1 491 ? 23.084 -0.955 -29.279 1.00 97.56 491 ARG A N 1
ATOM 3811 C CA . ARG A 1 491 ? 23.200 0.480 -29.553 1.00 97.56 491 ARG A CA 1
ATOM 3812 C C . ARG A 1 491 ? 23.558 1.230 -28.275 1.00 97.56 491 ARG A C 1
ATOM 3814 O O . ARG A 1 491 ? 22.924 1.076 -27.235 1.00 97.56 491 ARG A O 1
ATOM 3821 N N . LYS A 1 492 ? 24.586 2.075 -28.353 1.00 97.75 492 LYS A N 1
ATOM 3822 C CA . LYS A 1 492 ? 24.988 2.972 -27.261 1.00 97.75 492 LYS A CA 1
ATOM 3823 C C . LYS A 1 492 ? 24.337 4.333 -27.461 1.00 97.75 492 LYS A C 1
ATOM 3825 O O . LYS A 1 492 ? 24.551 4.933 -28.509 1.00 97.75 492 LYS A O 1
ATOM 3830 N N . THR A 1 493 ? 23.648 4.833 -26.442 1.00 97.06 493 THR A N 1
ATOM 3831 C CA . THR A 1 493 ? 23.063 6.180 -26.425 1.00 97.06 493 THR A CA 1
ATOM 3832 C C . THR A 1 493 ? 23.585 6.963 -25.210 1.00 97.06 493 THR A C 1
ATOM 3834 O O . THR A 1 493 ? 24.174 6.368 -24.295 1.00 97.06 493 THR A O 1
ATOM 3837 N N . PRO A 1 494 ? 23.384 8.291 -25.149 1.00 96.69 494 PRO A N 1
ATOM 3838 C CA . PRO A 1 494 ? 23.675 9.084 -23.953 1.00 96.69 494 PRO A CA 1
ATOM 3839 C C . PRO A 1 494 ? 22.888 8.660 -22.702 1.00 96.69 494 PRO A C 1
ATOM 3841 O O . PRO A 1 494 ? 23.322 8.954 -21.589 1.00 96.69 494 PRO A O 1
ATOM 3844 N N . TRP A 1 495 ? 21.758 7.966 -22.873 1.00 96.75 495 TRP A N 1
ATOM 3845 C CA . TRP A 1 495 ? 20.846 7.564 -21.792 1.00 96.75 495 TRP A CA 1
ATOM 3846 C C . TRP A 1 495 ? 21.006 6.098 -21.368 1.00 96.75 495 TRP A C 1
ATOM 3848 O O . TRP A 1 495 ? 20.355 5.652 -20.427 1.00 96.75 495 TRP A O 1
ATOM 3858 N N . GLY A 1 496 ? 21.896 5.355 -22.031 1.00 97.12 496 GLY A N 1
ATOM 3859 C CA . GLY A 1 496 ? 22.241 3.972 -21.715 1.00 97.12 496 GLY A CA 1
ATOM 3860 C C . GLY A 1 496 ? 22.326 3.093 -22.962 1.00 97.12 496 GLY A C 1
ATOM 3861 O O . GLY A 1 496 ? 22.213 3.555 -24.094 1.00 97.12 496 GLY A O 1
ATOM 3862 N N . ARG A 1 497 ? 22.594 1.801 -22.771 1.00 98.00 497 ARG A N 1
ATOM 3863 C CA . ARG A 1 497 ? 22.621 0.837 -23.882 1.00 98.00 497 ARG A CA 1
ATOM 3864 C C . ARG A 1 497 ? 21.225 0.293 -24.165 1.00 98.00 497 ARG A C 1
ATOM 3866 O O . ARG A 1 497 ? 20.473 0.058 -23.222 1.00 98.00 497 ARG A O 1
ATOM 3873 N N . ILE A 1 498 ? 20.937 0.069 -25.442 1.00 98.62 498 ILE A N 1
ATOM 3874 C CA . ILE A 1 498 ? 19.776 -0.669 -25.944 1.00 98.62 498 ILE A CA 1
ATOM 3875 C C . ILE A 1 498 ? 20.307 -1.977 -26.521 1.00 98.62 498 ILE A C 1
ATOM 3877 O O . ILE A 1 498 ? 21.208 -1.958 -27.365 1.00 98.62 498 ILE A O 1
ATOM 3881 N N . VAL A 1 499 ? 19.780 -3.100 -26.055 1.00 98.38 499 VAL A N 1
ATOM 3882 C CA . VAL A 1 499 ? 20.231 -4.435 -26.434 1.00 98.38 499 VAL A CA 1
ATOM 3883 C C . VAL A 1 499 ? 19.032 -5.267 -26.869 1.00 98.38 499 VAL A C 1
ATOM 3885 O O . VAL A 1 499 ? 18.057 -5.364 -26.134 1.00 98.38 499 VAL A O 1
ATOM 3888 N N . LEU A 1 500 ? 19.138 -5.867 -28.057 1.00 98.31 500 LEU A N 1
ATOM 3889 C CA . LEU A 1 500 ? 18.172 -6.824 -28.597 1.00 98.31 500 LEU A CA 1
ATOM 3890 C C . LEU A 1 500 ? 18.860 -8.188 -28.714 1.00 98.31 500 LEU A C 1
ATOM 3892 O O . LEU A 1 500 ? 19.929 -8.288 -29.335 1.00 98.31 500 LEU A O 1
ATOM 3896 N N . ALA A 1 501 ? 18.294 -9.211 -28.091 1.00 97.38 501 ALA A N 1
ATOM 3897 C CA . ALA A 1 501 ? 18.854 -10.554 -27.988 1.00 97.38 501 ALA A CA 1
ATOM 3898 C C . ALA A 1 501 ? 18.044 -11.590 -28.790 1.00 97.38 501 ALA A C 1
ATOM 3900 O O . ALA A 1 501 ? 16.990 -11.274 -29.339 1.00 97.38 501 ALA A O 1
ATOM 3901 N N . GLY A 1 502 ? 18.653 -12.763 -28.987 1.00 96.31 502 GLY A N 1
ATOM 3902 C CA . GLY A 1 502 ? 18.134 -13.859 -29.811 1.00 96.31 502 GLY A CA 1
ATOM 3903 C C . GLY A 1 502 ? 17.240 -14.820 -29.032 1.00 96.31 502 GLY A C 1
ATOM 3904 O O . GLY A 1 502 ? 16.580 -14.408 -28.106 1.00 96.31 502 GLY A O 1
ATOM 3905 N N . ARG A 1 503 ? 17.199 -16.097 -29.436 1.00 95.06 503 ARG A N 1
ATOM 3906 C CA . ARG A 1 503 ? 16.397 -17.157 -28.782 1.00 95.06 503 ARG A CA 1
ATOM 3907 C C . ARG A 1 503 ? 17.234 -18.142 -27.955 1.00 95.06 503 ARG A C 1
ATOM 3909 O O . ARG A 1 503 ? 16.990 -19.347 -28.008 1.00 95.06 503 ARG A O 1
ATOM 3916 N N . GLY A 1 504 ? 18.371 -17.704 -27.436 1.00 93.81 504 GLY A N 1
ATOM 3917 C CA . GLY A 1 504 ? 19.375 -18.632 -26.925 1.00 93.81 504 GLY A CA 1
ATOM 3918 C C . GLY A 1 504 ? 19.685 -18.356 -25.478 1.00 93.81 504 GLY A C 1
ATOM 3919 O O . GLY A 1 504 ? 20.044 -17.226 -25.195 1.00 93.81 504 GLY A O 1
ATOM 3920 N N . ASP A 1 505 ? 19.727 -19.413 -24.666 1.00 95.81 505 ASP A N 1
ATOM 3921 C CA . ASP A 1 505 ? 19.977 -19.369 -23.224 1.00 95.81 505 ASP A CA 1
ATOM 3922 C C . ASP A 1 505 ? 21.165 -18.448 -22.867 1.00 95.81 505 ASP A C 1
ATOM 3924 O O . ASP A 1 505 ? 22.369 -18.770 -23.007 1.00 95.81 505 ASP A O 1
ATOM 3928 N N . ASP A 1 506 ? 20.815 -17.249 -22.432 1.00 96.06 506 ASP A N 1
ATOM 3929 C CA . ASP A 1 506 ? 21.666 -16.121 -22.152 1.00 96.06 506 ASP A CA 1
ATOM 3930 C C . ASP A 1 506 ? 21.846 -15.928 -20.644 1.00 96.06 506 ASP A C 1
ATOM 3932 O O . ASP A 1 506 ? 21.129 -16.418 -19.773 1.00 96.06 506 ASP A O 1
ATOM 3936 N N . ARG A 1 507 ? 22.964 -15.284 -20.300 1.00 96.62 507 ARG A N 1
ATOM 3937 C CA . ARG A 1 507 ? 23.372 -15.086 -18.906 1.00 96.62 507 ARG A CA 1
ATOM 3938 C C . ARG A 1 507 ? 23.834 -13.659 -18.700 1.00 96.62 507 ARG A C 1
ATOM 3940 O O . ARG A 1 507 ? 24.956 -13.297 -19.072 1.00 96.62 507 ARG A O 1
ATOM 3947 N N . TYR A 1 508 ? 23.013 -12.874 -18.020 1.00 96.44 508 TYR A N 1
ATOM 3948 C CA . TYR A 1 508 ? 23.235 -11.460 -17.750 1.00 96.44 508 TYR A CA 1
ATOM 3949 C C . TYR A 1 508 ? 23.741 -11.268 -16.315 1.00 96.44 508 TYR A C 1
ATOM 3951 O O . TYR A 1 508 ? 22.971 -10.976 -15.408 1.00 96.44 508 TYR A O 1
ATOM 3959 N N . ILE A 1 509 ? 25.045 -11.456 -16.079 1.00 93.81 509 ILE A N 1
ATOM 3960 C CA . ILE A 1 509 ? 25.610 -11.565 -14.711 1.00 93.81 509 ILE A CA 1
ATOM 3961 C C . ILE A 1 509 ? 26.586 -10.452 -14.311 1.00 93.81 509 ILE A C 1
ATOM 3963 O O . ILE A 1 509 ? 26.998 -10.369 -13.153 1.00 93.81 509 ILE A O 1
ATOM 3967 N N . ASN A 1 510 ? 27.024 -9.608 -15.245 1.00 89.00 510 ASN A N 1
ATOM 3968 C CA . ASN A 1 510 ? 28.046 -8.598 -14.981 1.00 89.00 510 ASN A CA 1
ATOM 3969 C C . ASN A 1 510 ? 27.448 -7.195 -14.925 1.00 89.00 510 ASN A C 1
ATOM 3971 O O . ASN A 1 510 ? 26.507 -6.871 -15.634 1.00 89.00 510 ASN A O 1
ATOM 3975 N N . LYS A 1 511 ? 28.109 -6.276 -14.208 1.00 84.31 511 LYS A N 1
ATOM 3976 C CA . LYS A 1 511 ? 27.721 -4.849 -14.203 1.00 84.31 511 LYS A CA 1
ATOM 3977 C C . LYS A 1 511 ? 27.686 -4.204 -15.593 1.00 84.31 511 LYS A C 1
ATOM 3979 O O . LYS A 1 511 ? 26.935 -3.264 -15.805 1.00 84.31 511 LYS A O 1
ATOM 3984 N N . LYS A 1 512 ? 28.519 -4.675 -16.528 1.00 87.62 512 LYS A N 1
ATOM 3985 C CA . LYS A 1 512 ? 28.517 -4.210 -17.928 1.00 87.62 512 LYS A CA 1
ATOM 3986 C C . LYS A 1 512 ? 27.264 -4.650 -18.700 1.00 87.62 512 LYS A C 1
ATOM 3988 O O . LYS A 1 512 ? 27.000 -4.091 -19.759 1.00 87.62 512 LYS A O 1
ATOM 3993 N N . ASP A 1 513 ? 26.540 -5.636 -18.176 1.00 90.56 513 ASP A N 1
ATOM 3994 C CA . ASP A 1 513 ? 25.282 -6.148 -18.717 1.00 90.56 513 ASP A CA 1
ATOM 3995 C C . ASP A 1 513 ? 24.094 -5.321 -18.188 1.00 90.56 513 ASP A C 1
ATOM 3997 O O . ASP A 1 513 ? 22.951 -5.587 -18.546 1.00 90.56 513 ASP A O 1
ATOM 4001 N N . ASN A 1 514 ? 24.357 -4.288 -17.369 1.00 95.62 514 ASN A N 1
ATOM 4002 C CA . ASN A 1 514 ? 23.358 -3.284 -17.032 1.00 95.62 514 ASN A CA 1
ATOM 4003 C C . ASN A 1 514 ? 23.096 -2.390 -18.244 1.00 95.62 514 ASN A C 1
ATOM 4005 O O . ASN A 1 514 ? 24.024 -1.780 -18.792 1.00 95.62 514 ASN A O 1
ATOM 4009 N N . VAL A 1 515 ? 21.831 -2.289 -18.632 1.00 97.94 515 VAL A N 1
ATOM 4010 C CA . VAL A 1 515 ? 21.396 -1.578 -19.836 1.00 97.94 515 VAL A CA 1
ATOM 4011 C C . VAL A 1 515 ? 20.133 -0.766 -19.554 1.00 97.94 515 VAL A C 1
ATOM 4013 O O . VAL A 1 515 ? 19.442 -1.008 -18.564 1.00 97.94 515 VAL A O 1
ATOM 4016 N N . ALA A 1 516 ? 19.868 0.231 -20.402 1.00 98.56 516 ALA A N 1
ATOM 4017 C CA . ALA A 1 516 ? 18.635 1.011 -20.326 1.00 98.56 516 ALA A CA 1
ATOM 4018 C C . ALA A 1 516 ? 17.461 0.225 -20.910 1.00 98.56 516 ALA A C 1
ATOM 4020 O O . ALA A 1 516 ? 16.365 0.304 -20.378 1.00 98.56 516 ALA A O 1
ATOM 4021 N N . VAL A 1 517 ? 17.678 -0.537 -21.982 1.00 98.81 517 VAL A N 1
ATOM 4022 C CA . VAL A 1 517 ? 16.644 -1.399 -22.562 1.00 98.81 517 VAL A CA 1
ATOM 4023 C C . VAL A 1 517 ? 17.266 -2.728 -22.961 1.00 98.81 517 VAL A C 1
ATOM 4025 O O . VAL A 1 517 ? 18.271 -2.743 -23.677 1.00 98.81 517 VAL A O 1
ATOM 4028 N N . LEU A 1 518 ? 16.671 -3.816 -22.486 1.00 98.75 518 LEU A N 1
ATOM 4029 C CA . LEU A 1 518 ? 16.924 -5.182 -22.926 1.00 98.75 518 LEU A CA 1
ATOM 4030 C C . LEU A 1 518 ? 15.617 -5.758 -23.471 1.00 98.75 518 LEU A C 1
ATOM 4032 O O . LEU A 1 518 ? 14.603 -5.673 -22.786 1.00 98.75 518 LEU A O 1
ATOM 4036 N N . VAL A 1 519 ? 15.653 -6.302 -24.684 1.00 98.62 519 VAL A N 1
ATOM 4037 C CA . VAL A 1 519 ? 14.553 -7.084 -25.261 1.00 98.62 519 VAL A CA 1
ATOM 4038 C C . VAL A 1 519 ? 15.124 -8.421 -25.708 1.00 98.62 519 VAL A C 1
ATOM 4040 O O . VAL A 1 519 ? 16.025 -8.433 -26.555 1.00 98.62 519 VAL A O 1
ATOM 4043 N N . ASP A 1 520 ? 14.618 -9.505 -25.144 1.00 98.00 520 ASP A N 1
ATOM 4044 C CA . ASP A 1 520 ? 15.007 -10.876 -25.454 1.00 98.00 520 ASP A CA 1
ATOM 4045 C C . ASP A 1 520 ? 13.887 -11.595 -26.223 1.00 98.00 520 ASP A C 1
ATOM 4047 O O . ASP A 1 520 ? 12.712 -11.338 -25.974 1.00 98.00 520 ASP A O 1
ATOM 4051 N N . LEU A 1 521 ? 14.223 -12.398 -27.246 1.00 97.19 521 LEU A N 1
ATOM 4052 C CA . LEU A 1 521 ? 13.214 -13.161 -28.008 1.00 97.19 521 LEU A CA 1
ATOM 4053 C C . LEU A 1 521 ? 12.858 -14.486 -27.327 1.00 97.19 521 LEU A C 1
ATOM 4055 O O . LEU A 1 521 ? 11.905 -15.141 -27.780 1.00 97.19 521 LEU A O 1
ATOM 4059 N N . GLY A 1 522 ? 13.650 -14.885 -26.333 1.00 93.25 522 GLY A N 1
ATOM 4060 C CA . GLY A 1 522 ? 13.372 -15.985 -25.431 1.00 93.25 522 GLY A CA 1
ATOM 4061 C C . GLY A 1 522 ? 14.522 -16.977 -25.268 1.00 93.25 522 GLY A C 1
ATOM 4062 O O . GLY A 1 522 ? 15.624 -16.781 -25.778 1.00 93.25 522 GLY A O 1
ATOM 4063 N N . GLY A 1 523 ? 14.213 -18.128 -24.682 1.00 95.75 523 GLY A N 1
ATOM 4064 C CA . GLY A 1 523 ? 15.203 -19.102 -24.208 1.00 95.75 523 GLY A CA 1
ATOM 4065 C C . GLY A 1 523 ? 15.165 -19.166 -22.685 1.00 95.75 523 GLY A C 1
ATOM 4066 O O . GLY A 1 523 ? 14.544 -18.318 -22.075 1.00 95.75 523 GLY A O 1
ATOM 4067 N N . ASP A 1 524 ? 15.794 -20.173 -22.077 1.00 98.06 524 ASP A N 1
ATOM 4068 C CA . ASP A 1 524 ? 15.769 -20.302 -20.611 1.00 98.06 524 ASP A CA 1
ATOM 4069 C C . ASP A 1 524 ? 16.930 -19.491 -20.008 1.00 98.06 524 ASP A C 1
ATOM 4071 O O . ASP A 1 524 ? 18.057 -19.987 -19.816 1.00 98.06 524 ASP A O 1
ATOM 4075 N N . ASP A 1 525 ? 16.670 -18.224 -19.724 1.00 98.31 525 ASP A N 1
ATOM 4076 C CA . ASP A 1 525 ? 17.662 -17.213 -19.414 1.00 98.31 525 ASP A CA 1
ATOM 4077 C C . ASP A 1 525 ? 17.943 -17.056 -17.917 1.00 98.31 525 ASP A C 1
ATOM 4079 O O . ASP A 1 525 ? 17.213 -17.454 -17.003 1.00 98.31 525 ASP A O 1
ATOM 4083 N N . PHE A 1 526 ? 19.109 -16.470 -17.635 1.00 98.44 526 PHE A N 1
ATOM 4084 C CA . PHE A 1 526 ? 19.514 -16.119 -16.280 1.00 98.44 526 PHE A CA 1
ATOM 4085 C C . PHE A 1 526 ? 19.846 -14.633 -16.155 1.00 98.44 526 PHE A C 1
ATOM 4087 O O . PHE A 1 526 ? 20.900 -14.160 -16.611 1.00 98.44 526 PHE A O 1
ATOM 4094 N N . TYR A 1 527 ? 19.007 -13.919 -15.411 1.00 98.38 527 TYR A N 1
ATOM 4095 C CA . TYR A 1 527 ? 19.083 -12.483 -15.200 1.00 98.38 527 TYR A CA 1
ATOM 4096 C C . TYR A 1 527 ? 19.567 -12.128 -13.788 1.00 98.38 527 TYR A C 1
ATOM 4098 O O . TYR A 1 527 ? 18.844 -12.238 -12.801 1.00 98.38 527 TYR A O 1
ATOM 4106 N N . ALA A 1 528 ? 20.794 -11.607 -13.691 1.00 96.75 528 ALA A N 1
ATOM 4107 C CA . ALA A 1 528 ? 21.378 -11.067 -12.455 1.00 96.75 528 ALA A CA 1
ATOM 4108 C C . ALA A 1 528 ? 21.924 -9.629 -12.611 1.00 96.75 528 ALA A C 1
ATOM 4110 O O . ALA A 1 528 ? 22.596 -9.092 -11.721 1.00 96.75 528 ALA A O 1
ATOM 4111 N N . ASN A 1 529 ? 21.633 -8.982 -13.744 1.00 95.69 529 ASN A N 1
ATOM 4112 C CA . ASN A 1 529 ? 21.976 -7.593 -14.049 1.00 95.69 529 ASN A CA 1
ATOM 4113 C C . ASN A 1 529 ? 21.019 -6.619 -13.327 1.00 95.69 529 ASN A C 1
ATOM 4115 O O . ASN A 1 529 ? 20.514 -6.897 -12.237 1.00 95.69 529 ASN A O 1
ATOM 4119 N N . ASN A 1 530 ? 20.769 -5.436 -13.892 1.00 96.62 530 ASN A N 1
ATOM 4120 C CA . ASN A 1 530 ? 19.817 -4.495 -13.312 1.00 96.62 530 ASN A CA 1
ATOM 4121 C C . ASN A 1 530 ? 18.353 -4.929 -13.432 1.00 96.62 530 ASN A C 1
ATOM 4123 O O . ASN A 1 530 ? 17.551 -4.289 -12.765 1.00 96.62 530 ASN A O 1
ATOM 4127 N N . THR A 1 531 ? 18.014 -5.991 -14.182 1.00 97.25 531 THR A N 1
ATOM 4128 C CA . THR A 1 531 ? 16.662 -6.593 -14.232 1.00 97.25 531 THR A CA 1
ATOM 4129 C C . THR A 1 531 ? 15.556 -5.555 -14.448 1.00 97.25 531 THR A C 1
ATOM 4131 O O . THR A 1 531 ? 14.625 -5.437 -13.657 1.00 97.25 531 THR A O 1
ATOM 4134 N N . GLY A 1 532 ? 15.728 -4.699 -15.460 1.00 97.88 532 GLY A N 1
ATOM 4135 C CA . GLY A 1 532 ? 14.771 -3.628 -15.761 1.00 97.88 532 GLY A CA 1
ATOM 4136 C C . GLY A 1 532 ? 14.710 -2.498 -14.723 1.00 97.88 532 GLY A C 1
ATOM 4137 O O . GLY A 1 532 ? 13.856 -1.629 -14.824 1.00 97.88 532 GLY A O 1
ATOM 4138 N N . SER A 1 533 ? 15.600 -2.453 -13.726 1.00 98.31 533 SER A N 1
ATOM 4139 C CA . SER A 1 533 ? 15.584 -1.417 -12.683 1.00 98.31 533 SER A CA 1
ATOM 4140 C C . SER A 1 533 ? 16.423 -0.188 -13.013 1.00 98.31 533 SER A C 1
ATOM 4142 O O . SER A 1 533 ? 17.551 -0.292 -13.517 1.00 98.31 533 SER A O 1
ATOM 4144 N N . ALA A 1 534 ? 15.901 0.979 -12.628 1.00 97.44 534 ALA A N 1
ATOM 4145 C CA . ALA A 1 534 ? 16.629 2.242 -12.642 1.00 97.44 534 ALA A CA 1
ATOM 4146 C C . ALA A 1 534 ? 17.828 2.203 -11.677 1.00 97.44 534 ALA A C 1
ATOM 4148 O O . ALA A 1 534 ? 17.818 1.529 -10.642 1.00 97.44 534 ALA A O 1
ATOM 4149 N N . ILE A 1 535 ? 18.878 2.954 -12.012 1.00 95.19 535 ILE A N 1
ATOM 4150 C CA . ILE A 1 535 ? 20.105 3.060 -11.220 1.00 95.19 535 ILE A CA 1
ATOM 4151 C C . ILE A 1 535 ? 20.413 4.547 -11.007 1.00 95.19 535 ILE A C 1
ATOM 4153 O O . ILE A 1 535 ? 20.810 5.220 -11.965 1.00 95.19 535 ILE A O 1
ATOM 4157 N N . PRO A 1 536 ? 20.296 5.078 -9.776 1.00 90.75 536 PRO A N 1
ATOM 4158 C CA . PRO A 1 536 ? 20.565 6.484 -9.502 1.00 90.75 536 PRO A CA 1
ATOM 4159 C C . PRO A 1 536 ? 21.916 6.945 -10.057 1.00 90.75 536 PRO A C 1
ATOM 4161 O O . PRO A 1 536 ? 22.949 6.309 -9.857 1.00 90.75 536 PRO A O 1
ATOM 4164 N N . GLY A 1 537 ? 21.902 8.060 -10.790 1.00 88.06 537 GLY A N 1
ATOM 4165 C CA . GLY A 1 537 ? 23.104 8.650 -11.386 1.00 88.06 537 GLY A CA 1
ATOM 4166 C C . GLY A 1 537 ? 23.680 7.909 -12.600 1.00 88.06 537 GLY A C 1
ATOM 4167 O O . GLY A 1 537 ? 24.641 8.410 -13.178 1.00 88.06 537 GLY A O 1
ATOM 4168 N N . ALA A 1 538 ? 23.109 6.768 -13.002 1.00 93.12 538 ALA A N 1
ATOM 4169 C CA . ALA A 1 538 ? 23.547 6.004 -14.171 1.00 93.12 538 ALA A CA 1
ATOM 4170 C C . ALA A 1 538 ? 22.420 5.766 -15.188 1.00 93.12 538 ALA A C 1
ATOM 4172 O O . ALA A 1 538 ? 22.619 6.028 -16.368 1.00 93.12 538 ALA A O 1
ATOM 4173 N N . LEU A 1 539 ? 21.252 5.299 -14.739 1.00 96.25 539 LEU A N 1
ATOM 4174 C CA . LEU A 1 539 ? 20.088 4.984 -15.569 1.00 96.25 539 LEU A CA 1
ATOM 4175 C C . LEU A 1 539 ? 18.832 5.553 -14.903 1.00 96.25 539 LEU A C 1
ATOM 4177 O O . LEU A 1 539 ? 18.361 5.013 -13.905 1.00 96.25 539 LEU A O 1
ATOM 4181 N N . ALA A 1 540 ? 18.295 6.650 -15.438 1.00 94.81 540 ALA A N 1
ATOM 4182 C CA . ALA A 1 540 ? 17.033 7.217 -14.950 1.00 94.81 540 ALA A CA 1
ATOM 4183 C C . ALA A 1 540 ? 15.821 6.354 -15.341 1.00 94.81 540 ALA A C 1
ATOM 4185 O O . ALA A 1 540 ? 14.823 6.332 -14.624 1.00 94.81 540 ALA A O 1
ATOM 4186 N N . THR A 1 541 ? 15.934 5.641 -16.461 1.00 97.81 541 THR A N 1
ATOM 4187 C CA . THR A 1 541 ? 14.936 4.714 -16.986 1.00 97.81 541 THR A CA 1
ATOM 4188 C C . THR A 1 541 ? 15.625 3.397 -17.326 1.00 97.81 541 THR A C 1
ATOM 4190 O O . THR A 1 541 ? 16.714 3.412 -17.907 1.00 97.81 541 THR A O 1
ATOM 4193 N N . ALA A 1 542 ? 14.998 2.279 -16.968 1.00 98.62 542 ALA A N 1
ATOM 4194 C CA . ALA A 1 542 ? 15.401 0.954 -17.412 1.00 98.62 542 ALA A CA 1
ATOM 4195 C C . ALA A 1 542 ? 14.179 0.090 -17.758 1.00 98.62 542 ALA A C 1
ATOM 4197 O O . ALA A 1 542 ? 13.144 0.197 -17.101 1.00 98.62 542 ALA A O 1
ATOM 4198 N N . VAL A 1 543 ? 14.311 -0.744 -18.789 1.00 98.88 543 VAL A N 1
ATOM 4199 C CA . VAL A 1 543 ? 13.285 -1.683 -19.256 1.00 98.88 543 VAL A CA 1
ATOM 4200 C C . VAL A 1 543 ? 13.935 -3.031 -19.572 1.00 98.88 543 VAL A C 1
ATOM 4202 O O . VAL A 1 543 ? 14.985 -3.070 -20.217 1.00 98.88 543 VAL A O 1
ATOM 4205 N N . LEU A 1 544 ? 13.321 -4.116 -19.116 1.00 98.81 544 LEU A N 1
ATOM 4206 C CA . LEU A 1 544 ? 13.601 -5.484 -19.549 1.00 98.81 544 LEU A CA 1
ATOM 4207 C C . LEU A 1 544 ? 12.302 -6.076 -20.093 1.00 98.81 544 LEU A C 1
ATOM 4209 O O . LEU A 1 544 ? 11.270 -5.928 -19.444 1.00 98.81 544 LEU A O 1
ATOM 4213 N N . ILE A 1 545 ? 12.368 -6.682 -21.275 1.00 98.75 545 ILE A N 1
ATOM 4214 C CA . ILE A 1 545 ? 11.286 -7.456 -21.883 1.00 98.75 545 ILE A CA 1
ATOM 4215 C C . ILE A 1 545 ? 11.856 -8.824 -22.259 1.00 98.75 545 ILE A C 1
ATOM 4217 O O . ILE A 1 545 ? 12.787 -8.851 -23.066 1.00 98.75 545 ILE A O 1
ATOM 4221 N N . ASP A 1 546 ? 11.304 -9.900 -21.711 1.00 98.44 546 ASP A N 1
ATOM 4222 C CA . ASP A 1 546 ? 11.461 -11.256 -22.247 1.00 98.44 546 ASP A CA 1
ATOM 4223 C C . ASP A 1 546 ? 10.167 -11.659 -22.966 1.00 98.44 546 ASP A C 1
ATOM 4225 O O . ASP A 1 546 ? 9.076 -11.230 -22.584 1.00 98.44 546 ASP A O 1
ATOM 4229 N N . PHE A 1 547 ? 10.281 -12.386 -24.075 1.00 98.06 547 PHE A N 1
ATOM 4230 C CA . PHE A 1 547 ? 9.135 -12.824 -24.863 1.00 98.06 547 PHE A CA 1
ATOM 4231 C C . PHE A 1 547 ? 8.715 -14.276 -24.610 1.00 98.06 547 PHE A C 1
ATOM 4233 O O . PHE A 1 547 ? 7.591 -14.596 -25.014 1.00 98.06 547 PHE A O 1
ATOM 4240 N N . ALA A 1 548 ? 9.590 -15.148 -24.093 1.00 96.62 548 ALA A N 1
ATOM 4241 C CA . ALA A 1 548 ? 9.285 -16.558 -23.833 1.00 96.62 548 ALA A CA 1
ATOM 4242 C C . ALA A 1 548 ? 10.460 -17.314 -23.189 1.00 96.62 548 ALA A C 1
ATOM 4244 O O . ALA A 1 548 ? 11.547 -17.316 -23.755 1.00 96.62 548 ALA A O 1
ATOM 4245 N N . GLY A 1 549 ? 10.199 -18.192 -22.232 1.00 97.81 549 GLY A N 1
ATOM 4246 C CA . GLY A 1 549 ? 11.208 -19.131 -21.721 1.00 97.81 549 GLY A CA 1
ATOM 4247 C C . GLY A 1 549 ? 10.934 -19.475 -20.270 1.00 97.81 549 GLY A C 1
ATOM 4248 O O . GLY A 1 549 ? 10.085 -18.843 -19.674 1.00 97.81 549 GLY A O 1
ATOM 4249 N N . ASP A 1 550 ? 11.604 -20.484 -19.710 1.00 98.50 550 ASP A N 1
ATOM 4250 C CA . ASP A 1 550 ? 11.534 -20.730 -18.262 1.00 98.50 550 ASP A CA 1
ATOM 4251 C C . ASP A 1 550 ? 12.729 -20.036 -17.572 1.00 98.50 550 ASP A C 1
ATOM 4253 O O . ASP A 1 550 ? 13.824 -20.606 -17.400 1.00 98.50 550 ASP A O 1
ATOM 4257 N N . ASP A 1 551 ? 12.523 -18.787 -17.168 1.00 98.69 551 ASP A N 1
ATOM 4258 C CA . ASP A 1 551 ? 13.551 -17.832 -16.788 1.00 98.69 551 ASP A CA 1
ATOM 4259 C C . ASP A 1 551 ? 13.840 -17.758 -15.290 1.00 98.69 551 ASP A C 1
ATOM 4261 O O . ASP A 1 551 ? 13.071 -18.097 -14.383 1.00 98.69 551 ASP A O 1
ATOM 4265 N N . ARG A 1 552 ? 15.057 -17.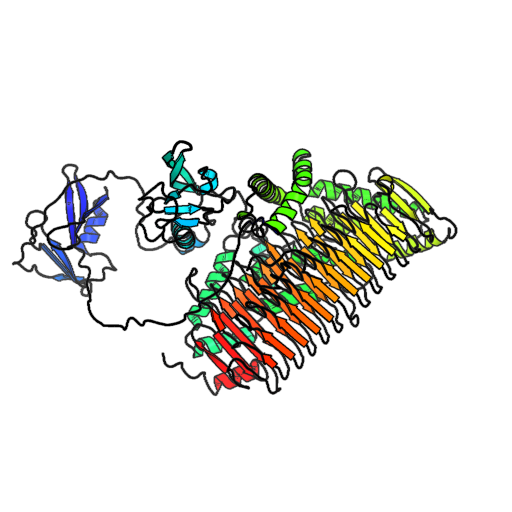290 -14.997 1.00 98.62 552 ARG A N 1
ATOM 4266 C CA . ARG A 1 552 ? 15.549 -17.101 -13.630 1.00 98.62 552 ARG A CA 1
ATOM 4267 C C . ARG A 1 552 ? 16.047 -15.686 -13.402 1.00 98.62 552 ARG A C 1
ATOM 4269 O O . ARG A 1 552 ? 17.161 -15.319 -13.787 1.00 98.62 552 ARG A O 1
ATOM 4276 N N . TYR A 1 553 ? 15.270 -14.929 -12.638 1.00 98.56 553 TYR A N 1
ATOM 4277 C CA . TYR A 1 553 ? 15.560 -13.567 -12.214 1.00 98.56 553 TYR A CA 1
ATOM 4278 C C . TYR A 1 553 ? 16.100 -13.546 -10.781 1.00 98.56 553 TYR A C 1
ATOM 4280 O O . TYR A 1 553 ? 15.349 -13.483 -9.809 1.00 98.56 553 TYR A O 1
ATOM 4288 N N . GLU A 1 554 ? 17.422 -13.528 -10.605 1.00 97.19 554 GLU A N 1
ATOM 4289 C CA . GLU A 1 554 ? 18.049 -13.629 -9.280 1.00 97.19 554 GLU A CA 1
ATOM 4290 C C . GLU A 1 554 ? 18.918 -12.412 -8.938 1.00 97.19 554 GLU A C 1
ATOM 4292 O O . GLU A 1 554 ? 19.912 -12.110 -9.605 1.00 97.19 554 GLU A O 1
ATOM 4297 N N . ASN A 1 555 ? 18.595 -11.712 -7.840 1.00 92.06 555 ASN A N 1
ATOM 4298 C CA . ASN A 1 555 ? 19.418 -10.596 -7.376 1.00 92.06 555 ASN A CA 1
ATOM 4299 C C . ASN A 1 555 ? 19.454 -10.409 -5.852 1.00 92.06 555 ASN A C 1
ATOM 4301 O O . ASN A 1 555 ? 18.435 -10.246 -5.186 1.00 92.06 555 ASN A O 1
ATOM 4305 N N . TRP A 1 556 ? 20.664 -10.316 -5.294 1.00 91.62 556 TRP A N 1
ATOM 4306 C CA . TRP A 1 556 ? 20.869 -9.962 -3.882 1.00 91.62 556 TRP A CA 1
ATOM 4307 C C . TRP A 1 556 ? 21.100 -8.464 -3.648 1.00 91.62 556 TRP A C 1
ATOM 4309 O O . TRP A 1 556 ? 21.192 -8.033 -2.497 1.00 91.62 556 TRP A O 1
ATOM 4319 N N . HIS A 1 557 ? 21.237 -7.654 -4.702 1.00 91.62 557 HIS A N 1
ATOM 4320 C CA . HIS A 1 557 ? 21.262 -6.202 -4.557 1.00 91.62 557 HIS A CA 1
ATOM 4321 C C . HIS A 1 557 ? 19.846 -5.659 -4.362 1.00 91.62 557 HIS A C 1
ATOM 4323 O O . HIS A 1 557 ? 18.908 -6.109 -5.013 1.00 91.62 557 HIS A O 1
ATOM 4329 N N . SER A 1 558 ? 19.709 -4.642 -3.510 1.00 92.44 558 SER A N 1
ATOM 4330 C CA . SER A 1 558 ? 18.445 -3.921 -3.361 1.00 92.44 558 SER A CA 1
ATOM 4331 C C . SER A 1 558 ? 18.065 -3.162 -4.638 1.00 92.44 558 SER A C 1
ATOM 4333 O O . SER A 1 558 ? 18.938 -2.792 -5.431 1.00 92.44 558 SER A O 1
ATOM 4335 N N . MET A 1 559 ? 16.776 -2.846 -4.788 1.00 93.88 559 MET A N 1
ATOM 4336 C CA . MET A 1 559 ? 16.214 -2.061 -5.898 1.00 93.88 559 MET A CA 1
ATOM 4337 C C . MET A 1 559 ? 16.404 -2.767 -7.256 1.00 93.88 559 MET A C 1
ATOM 4339 O O . MET A 1 559 ? 17.039 -2.240 -8.175 1.00 93.88 559 MET A O 1
ATOM 4343 N N . ARG A 1 560 ? 15.882 -3.993 -7.380 1.00 95.94 560 ARG A N 1
ATOM 4344 C CA . ARG A 1 560 ? 16.019 -4.895 -8.549 1.00 95.94 560 ARG A CA 1
ATOM 4345 C C . ARG A 1 560 ? 14.674 -5.458 -9.008 1.00 95.94 560 ARG A C 1
ATOM 4347 O O . ARG A 1 560 ? 13.722 -5.359 -8.254 1.00 95.94 560 ARG A O 1
ATOM 4354 N N . GLN A 1 561 ? 14.622 -6.037 -10.207 1.00 97.81 561 GLN A N 1
ATOM 4355 C CA . GLN A 1 561 ? 13.415 -6.633 -10.793 1.00 97.81 561 GLN A CA 1
ATOM 4356 C C . GLN A 1 561 ? 12.293 -5.595 -10.921 1.00 97.81 561 GLN A C 1
ATOM 4358 O O . GLN A 1 561 ? 11.367 -5.539 -10.111 1.00 97.81 561 GLN A O 1
ATOM 4363 N N . GLY A 1 562 ? 12.463 -4.701 -11.898 1.00 97.81 562 GLY A N 1
ATOM 4364 C CA . GLY A 1 562 ? 11.482 -3.666 -12.214 1.00 97.81 562 GLY A CA 1
ATOM 4365 C C . GLY A 1 562 ? 11.377 -2.555 -11.165 1.00 97.81 562 GLY A C 1
ATOM 4366 O O . GLY A 1 562 ? 10.299 -2.035 -10.928 1.00 97.81 562 GLY A O 1
ATOM 4367 N N . CYS A 1 563 ? 12.461 -2.174 -10.482 1.00 97.75 563 CYS A N 1
ATOM 4368 C CA . CYS A 1 563 ? 12.425 -1.140 -9.433 1.00 97.75 563 CYS A CA 1
ATOM 4369 C C . CYS A 1 563 ? 12.770 0.270 -9.946 1.00 97.75 563 CYS A C 1
ATOM 4371 O O . CYS A 1 563 ? 13.759 0.476 -10.654 1.00 97.75 563 CYS A O 1
ATOM 4373 N N . GLY A 1 564 ? 12.013 1.271 -9.484 1.00 95.38 564 GLY A N 1
ATOM 4374 C CA . GLY A 1 564 ? 12.203 2.689 -9.809 1.00 95.38 564 GLY A CA 1
ATOM 4375 C C . GLY A 1 564 ? 12.924 3.486 -8.721 1.00 95.38 564 GLY A C 1
ATOM 4376 O O . GLY A 1 564 ? 12.322 4.349 -8.091 1.00 95.38 564 GLY A O 1
ATOM 4377 N N . PHE A 1 565 ? 14.211 3.237 -8.470 1.00 94.38 565 PHE A N 1
ATOM 4378 C CA . PHE A 1 565 ? 14.964 4.028 -7.484 1.00 94.38 565 PHE A CA 1
ATOM 4379 C C . PHE A 1 565 ? 15.513 5.317 -8.120 1.00 94.38 565 PHE A C 1
ATOM 4381 O O . PHE A 1 565 ? 16.446 5.260 -8.920 1.00 94.38 565 PHE A O 1
ATOM 4388 N N . PHE A 1 566 ? 14.936 6.480 -7.776 1.00 93.25 566 PHE A N 1
ATOM 4389 C CA . PHE A 1 566 ? 15.186 7.776 -8.447 1.00 93.25 566 PHE A CA 1
ATOM 4390 C C . PHE A 1 566 ? 14.873 7.785 -9.956 1.00 93.25 566 PHE A C 1
ATOM 4392 O O . PHE A 1 566 ? 15.555 8.446 -10.744 1.00 93.25 566 PHE A O 1
ATOM 4399 N N . GLY A 1 567 ? 13.842 7.055 -10.372 1.00 96.00 567 GLY A N 1
ATOM 4400 C CA . GLY A 1 567 ? 13.510 6.927 -11.784 1.00 96.00 567 GLY A CA 1
ATOM 4401 C C . GLY A 1 567 ? 12.394 5.929 -12.040 1.00 96.00 567 GLY A C 1
ATOM 4402 O O . GLY A 1 567 ? 11.541 5.712 -11.179 1.00 96.00 567 GLY A O 1
ATOM 4403 N N . VAL A 1 568 ? 12.417 5.320 -13.223 1.00 98.56 568 VAL A N 1
ATOM 4404 C CA . VAL A 1 568 ? 11.417 4.338 -13.654 1.00 98.56 568 VAL A CA 1
ATOM 4405 C C . VAL A 1 568 ? 12.098 3.034 -14.048 1.00 98.56 568 VAL A C 1
ATOM 4407 O O . VAL A 1 568 ? 13.015 3.046 -14.868 1.00 98.56 568 VAL A O 1
ATOM 4410 N N . GLY A 1 569 ? 11.653 1.927 -13.462 1.00 98.69 569 GLY A N 1
ATOM 4411 C CA . GLY A 1 569 ? 12.067 0.579 -13.843 1.00 98.69 569 GLY A CA 1
ATOM 4412 C C . GLY A 1 569 ? 10.863 -0.254 -14.262 1.00 98.69 569 GLY A C 1
ATOM 4413 O O . GLY A 1 569 ? 9.840 -0.207 -13.582 1.00 98.69 569 GLY A O 1
ATOM 4414 N N . ILE A 1 570 ? 10.977 -0.979 -15.372 1.00 98.88 570 ILE A N 1
ATOM 4415 C CA . ILE A 1 570 ? 9.938 -1.882 -15.877 1.00 98.88 570 ILE A CA 1
ATOM 4416 C C . ILE A 1 570 ? 10.586 -3.218 -16.249 1.00 98.88 570 ILE A C 1
ATOM 4418 O O . ILE A 1 570 ? 11.565 -3.247 -16.993 1.00 98.88 570 ILE A O 1
ATOM 4422 N N . LEU A 1 571 ? 10.041 -4.309 -15.729 1.00 98.88 571 LEU A N 1
ATOM 4423 C CA . LEU A 1 571 ? 10.310 -5.673 -16.169 1.00 98.88 571 LEU A CA 1
ATOM 4424 C C . LEU A 1 571 ? 8.998 -6.239 -16.712 1.00 98.88 571 LEU A C 1
ATOM 4426 O O . LEU A 1 571 ? 7.984 -6.127 -16.026 1.00 98.88 571 LEU A O 1
ATOM 4430 N N . VAL A 1 572 ? 9.021 -6.771 -17.932 1.00 98.69 572 VAL A N 1
ATOM 4431 C CA . VAL A 1 572 ? 7.909 -7.511 -18.533 1.00 98.69 572 VAL A CA 1
ATOM 4432 C C . VAL A 1 572 ? 8.421 -8.880 -18.949 1.00 98.69 572 VAL A C 1
ATOM 4434 O O . VAL A 1 572 ? 9.283 -8.940 -19.822 1.00 98.69 572 VAL A O 1
ATOM 4437 N N . ASP A 1 573 ? 7.894 -9.931 -18.345 1.00 98.44 573 ASP A N 1
ATOM 4438 C CA . ASP A 1 573 ? 7.983 -11.280 -18.892 1.00 98.44 573 ASP A CA 1
ATOM 4439 C C . ASP A 1 573 ? 6.684 -11.578 -19.645 1.00 98.44 573 ASP A C 1
ATOM 4441 O O . ASP A 1 573 ? 5.603 -11.210 -19.183 1.00 98.44 573 ASP A O 1
ATOM 4445 N N . CYS A 1 574 ? 6.775 -12.114 -20.861 1.00 96.94 574 CYS A N 1
ATOM 4446 C CA . CYS A 1 574 ? 5.593 -12.416 -21.669 1.00 96.94 574 CYS A CA 1
ATOM 4447 C C . CYS A 1 574 ? 5.105 -13.859 -21.513 1.00 96.94 574 CYS A C 1
ATOM 4449 O O . CYS A 1 574 ? 4.039 -14.169 -22.058 1.00 96.94 574 CYS A O 1
ATOM 4451 N N . GLY A 1 575 ? 5.868 -14.707 -20.827 1.00 93.44 575 GLY A N 1
ATOM 4452 C CA . GLY A 1 575 ? 5.397 -15.968 -20.291 1.00 93.44 575 GLY A CA 1
ATOM 4453 C C . GLY A 1 575 ? 6.450 -17.066 -20.272 1.00 93.44 575 GLY A C 1
ATOM 4454 O O . GLY A 1 575 ? 7.425 -17.046 -21.022 1.00 93.44 575 GLY A O 1
ATOM 4455 N N . GLY A 1 576 ? 6.164 -18.093 -19.491 1.00 97.25 576 GLY A N 1
ATOM 4456 C CA . GLY A 1 576 ? 7.169 -19.040 -19.035 1.00 97.25 576 GLY A CA 1
ATOM 4457 C C . GLY A 1 576 ? 6.661 -19.779 -17.815 1.00 97.25 576 GLY A C 1
ATOM 4458 O O . GLY A 1 576 ? 5.481 -19.698 -17.510 1.00 97.25 576 GLY A O 1
ATOM 4459 N N . ASN A 1 577 ? 7.513 -20.531 -17.129 1.00 98.50 577 ASN A N 1
ATOM 4460 C CA . ASN A 1 577 ? 7.329 -20.773 -15.698 1.00 98.50 577 ASN A CA 1
ATOM 4461 C C . ASN A 1 577 ? 8.570 -20.255 -14.977 1.00 98.50 577 ASN A C 1
ATOM 4463 O O . ASN A 1 577 ? 9.618 -20.920 -14.937 1.00 98.50 577 ASN A O 1
ATOM 4467 N N . ASP A 1 578 ? 8.447 -19.075 -14.393 1.00 98.69 578 ASP A N 1
ATOM 4468 C CA . ASP A 1 578 ? 9.573 -18.238 -14.036 1.00 98.69 578 ASP A CA 1
ATOM 4469 C C . ASP A 1 578 ? 9.856 -18.237 -12.537 1.00 98.69 578 ASP A C 1
ATOM 4471 O O . ASP A 1 578 ? 9.023 -18.491 -11.656 1.00 98.69 578 ASP A O 1
ATOM 4475 N N . SER A 1 579 ? 11.115 -17.949 -12.202 1.00 98.69 579 SER A N 1
ATOM 4476 C CA . SER A 1 579 ? 11.518 -17.765 -10.812 1.00 98.69 579 SER A CA 1
ATOM 4477 C C . SER A 1 579 ? 12.153 -16.408 -10.563 1.00 98.69 579 SER A C 1
ATOM 4479 O O . SER A 1 579 ? 13.248 -16.096 -11.036 1.00 98.69 579 SER A O 1
ATOM 4481 N N . TYR A 1 580 ? 11.516 -15.648 -9.677 1.00 98.81 580 TYR A N 1
ATOM 4482 C CA . TYR A 1 580 ? 11.957 -14.338 -9.228 1.00 98.81 580 TYR A CA 1
ATOM 4483 C C . TYR A 1 580 ? 12.487 -14.414 -7.797 1.00 98.81 580 TYR A C 1
ATOM 4485 O O . TYR A 1 580 ? 11.744 -14.660 -6.849 1.00 98.81 580 TYR A O 1
ATOM 4493 N N . VAL A 1 581 ? 13.777 -14.147 -7.591 1.00 98.62 581 VAL A N 1
ATOM 4494 C CA . VAL A 1 581 ? 14.412 -14.179 -6.262 1.00 98.62 581 VAL A CA 1
ATOM 4495 C C . VAL A 1 581 ? 15.093 -12.851 -5.948 1.00 98.62 581 VAL A C 1
ATOM 4497 O O . VAL A 1 581 ? 16.086 -12.474 -6.574 1.00 98.62 581 VAL A O 1
ATOM 4500 N N . GLY A 1 582 ? 14.585 -12.154 -4.934 1.00 96.75 582 GLY A N 1
ATOM 4501 C CA . GLY A 1 582 ? 15.100 -10.886 -4.427 1.00 96.75 582 GLY A CA 1
ATOM 4502 C C . GLY A 1 582 ? 15.307 -10.893 -2.910 1.00 96.75 582 GLY A C 1
ATOM 4503 O O . GLY A 1 582 ? 14.650 -11.615 -2.164 1.00 96.75 582 GLY A O 1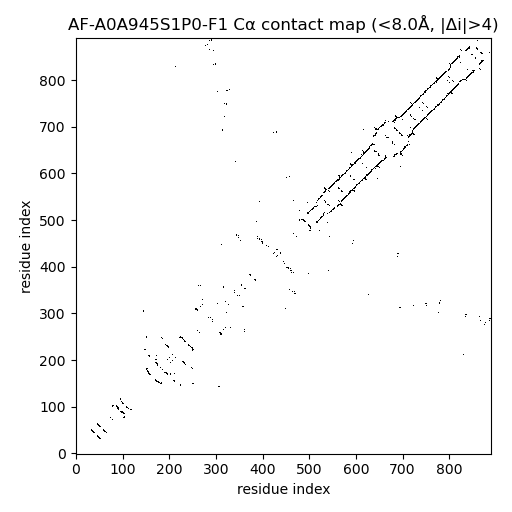
ATOM 4504 N N . VAL A 1 583 ? 16.229 -10.062 -2.417 1.00 93.44 583 VAL A N 1
ATOM 4505 C CA . VAL A 1 583 ? 16.451 -9.912 -0.966 1.00 93.44 583 VAL A CA 1
ATOM 4506 C C . VAL A 1 583 ? 15.589 -8.796 -0.385 1.00 93.44 583 VAL A C 1
ATOM 4508 O O . VAL A 1 583 ? 14.747 -9.037 0.476 1.00 93.44 583 VAL A O 1
ATOM 4511 N N . ARG A 1 584 ? 15.815 -7.558 -0.823 1.00 93.38 584 ARG A N 1
ATOM 4512 C CA . ARG A 1 584 ? 15.128 -6.378 -0.296 1.00 93.38 584 ARG A CA 1
ATOM 4513 C C . ARG A 1 584 ? 14.805 -5.414 -1.422 1.00 93.38 584 ARG A C 1
ATOM 4515 O O . ARG A 1 584 ? 15.666 -5.207 -2.271 1.00 93.38 584 ARG A O 1
ATOM 4522 N N . CYS A 1 585 ? 13.645 -4.758 -1.390 1.00 95.56 585 CYS A N 1
ATOM 4523 C CA . CYS A 1 585 ? 13.262 -3.780 -2.417 1.00 95.56 585 CYS A CA 1
ATOM 4524 C C . CYS A 1 585 ? 13.355 -4.386 -3.828 1.00 95.56 585 CYS A C 1
ATOM 4526 O O . CYS A 1 585 ? 14.187 -3.967 -4.637 1.00 95.56 585 CYS A O 1
ATOM 4528 N N . ALA A 1 586 ? 12.547 -5.404 -4.102 1.00 97.50 586 ALA A N 1
ATOM 4529 C CA . ALA A 1 586 ? 12.512 -6.078 -5.397 1.00 97.50 586 ALA A CA 1
ATOM 4530 C C . ALA A 1 586 ? 11.078 -6.388 -5.829 1.00 97.50 586 ALA A C 1
ATOM 4532 O O . ALA A 1 586 ? 10.182 -6.333 -4.990 1.00 97.50 586 ALA A O 1
ATOM 4533 N N . GLN A 1 587 ? 10.883 -6.752 -7.097 1.00 98.38 587 GLN A N 1
ATOM 4534 C CA . GLN A 1 587 ? 9.577 -7.164 -7.624 1.00 98.38 587 GLN A CA 1
ATOM 4535 C C . GLN A 1 587 ? 8.574 -5.999 -7.529 1.00 98.38 587 GLN A C 1
ATOM 4537 O O . GLN A 1 587 ? 7.559 -6.062 -6.837 1.00 98.38 587 GLN A O 1
ATOM 4542 N N . GLY A 1 588 ? 8.975 -4.876 -8.139 1.00 79.19 588 GLY A N 1
ATOM 4543 C CA . GLY A 1 588 ? 8.240 -3.611 -8.196 1.00 79.19 588 GLY A CA 1
ATOM 4544 C C . GLY A 1 588 ? 8.091 -2.861 -6.863 1.00 79.19 588 GLY A C 1
ATOM 4545 O O . GLY A 1 588 ? 6.987 -2.754 -6.352 1.00 79.19 588 GLY A O 1
ATOM 4546 N N . THR A 1 589 ? 9.153 -2.258 -6.305 1.00 84.94 589 THR A N 1
ATOM 4547 C CA . THR A 1 589 ? 9.068 -1.387 -5.100 1.00 84.94 589 THR A CA 1
ATOM 4548 C C . THR A 1 589 ? 9.597 0.030 -5.388 1.00 84.94 589 THR A C 1
ATOM 4550 O O . THR A 1 589 ? 10.773 0.205 -5.711 1.00 84.94 589 THR A O 1
ATOM 4553 N N . GLY A 1 590 ? 8.758 1.068 -5.276 1.00 78.12 590 GLY A N 1
ATOM 4554 C CA . GLY A 1 590 ? 9.053 2.450 -5.694 1.00 78.12 590 GLY A CA 1
ATOM 4555 C C . GLY A 1 590 ? 9.333 3.433 -4.554 1.00 78.12 590 GLY A C 1
ATOM 4556 O O . GLY A 1 590 ? 8.441 4.158 -4.109 1.00 78.12 590 GLY A O 1
ATOM 4557 N N . PHE A 1 591 ? 10.593 3.527 -4.120 1.00 84.25 591 PHE A N 1
ATOM 4558 C CA . PHE A 1 591 ? 11.076 4.564 -3.202 1.00 84.25 591 PHE A CA 1
ATOM 4559 C C . PHE A 1 591 ? 11.678 5.726 -4.001 1.00 84.25 591 PHE A C 1
ATOM 4561 O O . PHE A 1 591 ? 12.794 5.652 -4.521 1.00 84.25 591 PHE A O 1
ATOM 4568 N N . MET A 1 592 ? 10.873 6.789 -4.090 1.00 81.25 592 MET A N 1
ATOM 4569 C CA . MET A 1 592 ? 11.023 8.001 -4.909 1.00 81.25 592 MET A CA 1
ATOM 4570 C C . MET A 1 592 ? 11.028 7.772 -6.430 1.00 81.25 592 MET A C 1
ATOM 4572 O O . MET A 1 592 ? 11.612 8.574 -7.148 1.00 81.25 592 MET A O 1
ATOM 4576 N N . GLY A 1 593 ? 10.390 6.718 -6.938 1.00 95.38 593 GLY A N 1
ATOM 4577 C CA . GLY A 1 593 ? 10.174 6.509 -8.374 1.00 95.38 593 GLY A CA 1
ATOM 4578 C C . GLY A 1 593 ? 9.052 5.505 -8.653 1.00 95.38 593 GLY A C 1
ATOM 4579 O O . GLY A 1 593 ? 8.262 5.220 -7.752 1.00 95.38 593 GLY A O 1
ATOM 4580 N N . VAL A 1 594 ? 8.956 4.998 -9.885 1.00 98.25 594 VAL A N 1
ATOM 4581 C CA . VAL A 1 594 ? 7.935 4.008 -10.288 1.00 98.25 594 VAL A CA 1
ATOM 4582 C C . VAL A 1 594 ? 8.606 2.707 -10.701 1.00 98.25 594 VAL A C 1
ATOM 4584 O O . VAL A 1 594 ? 9.455 2.707 -11.590 1.00 98.25 594 VAL A O 1
ATOM 4587 N N . GLY A 1 595 ? 8.247 1.612 -10.040 1.00 98.62 595 GLY A N 1
ATOM 4588 C CA . GLY A 1 595 ? 8.690 0.269 -10.386 1.00 98.62 595 GLY A CA 1
ATOM 4589 C C . GLY A 1 595 ? 7.524 -0.617 -10.806 1.00 98.62 595 GLY A C 1
ATOM 4590 O O . GLY A 1 595 ? 6.502 -0.617 -10.122 1.00 98.62 595 GLY A O 1
ATOM 4591 N N . VAL A 1 596 ? 7.690 -1.358 -11.899 1.00 98.88 596 VAL A N 1
ATOM 4592 C CA . VAL A 1 596 ? 6.736 -2.353 -12.394 1.00 98.88 596 VAL A CA 1
ATOM 4593 C C . VAL A 1 596 ? 7.469 -3.659 -12.684 1.00 98.88 596 VAL A C 1
ATOM 4595 O O . VAL A 1 596 ? 8.434 -3.661 -13.447 1.00 98.88 596 VAL A O 1
ATOM 4598 N N . LEU A 1 597 ? 6.986 -4.749 -12.101 1.00 98.88 597 LEU A N 1
ATOM 4599 C CA . LEU A 1 597 ? 7.193 -6.105 -12.595 1.00 98.88 597 LEU A CA 1
ATOM 4600 C C . LEU A 1 597 ? 5.847 -6.578 -13.143 1.00 98.88 597 LEU A C 1
ATOM 4602 O O . LEU A 1 597 ? 4.854 -6.504 -12.421 1.00 98.88 597 LEU A O 1
ATOM 4606 N N . ALA A 1 598 ? 5.814 -6.982 -14.407 1.00 98.62 598 ALA A N 1
ATOM 4607 C CA . ALA A 1 598 ? 4.653 -7.595 -15.026 1.00 98.62 598 ALA A CA 1
ATOM 4608 C C . ALA A 1 598 ? 5.047 -8.958 -15.585 1.00 98.62 598 ALA A C 1
ATOM 4610 O O . ALA A 1 598 ? 5.878 -9.009 -16.486 1.00 98.62 598 ALA A O 1
ATOM 4611 N N . ASP A 1 599 ? 4.447 -10.008 -15.052 1.00 98.38 599 ASP A N 1
ATOM 4612 C CA . ASP A 1 599 ? 4.400 -11.312 -15.690 1.00 98.38 599 ASP A CA 1
ATOM 4613 C C . ASP A 1 599 ? 3.056 -11.442 -16.411 1.00 98.38 599 ASP A C 1
ATOM 4615 O O . ASP A 1 599 ? 2.027 -10.950 -15.923 1.00 98.38 599 ASP A O 1
ATOM 4619 N N . LEU A 1 600 ? 3.077 -11.972 -17.630 1.00 96.19 600 LEU A N 1
ATOM 4620 C CA . LEU A 1 600 ? 1.898 -12.098 -18.481 1.00 96.19 600 LEU A CA 1
ATOM 4621 C C . LEU A 1 600 ? 1.390 -13.544 -18.580 1.00 96.19 600 LEU A C 1
ATOM 4623 O O . LEU A 1 600 ? 0.378 -13.765 -19.255 1.00 96.19 600 LEU A O 1
ATOM 4627 N N . GLY A 1 601 ? 2.030 -14.499 -17.903 1.00 94.12 601 GLY A N 1
ATOM 4628 C CA . GLY A 1 601 ? 1.431 -15.794 -17.607 1.00 94.12 601 GLY A CA 1
ATOM 4629 C C . GLY A 1 601 ? 2.436 -16.926 -17.461 1.00 94.12 601 GLY A C 1
ATOM 4630 O O . GLY A 1 601 ? 3.429 -16.985 -18.174 1.00 94.12 601 GLY A O 1
ATOM 4631 N N . GLY A 1 602 ? 2.075 -17.900 -16.643 1.00 96.94 602 GLY A N 1
ATOM 4632 C CA . GLY A 1 602 ? 2.974 -18.963 -16.229 1.00 96.94 602 GLY A CA 1
ATOM 4633 C C . GLY A 1 602 ? 2.589 -19.434 -14.842 1.00 96.94 602 GLY A C 1
ATOM 4634 O O . GLY A 1 602 ? 1.784 -18.785 -14.190 1.00 96.94 602 GLY A O 1
ATOM 4635 N N . ASP A 1 603 ? 3.135 -20.559 -14.389 1.00 98.38 603 ASP A N 1
ATOM 4636 C CA . ASP A 1 603 ? 3.059 -20.926 -12.973 1.00 98.38 603 ASP A CA 1
ATOM 4637 C C . ASP A 1 603 ? 4.325 -20.405 -12.271 1.00 98.38 603 ASP A C 1
ATOM 4639 O O . ASP A 1 603 ? 5.369 -21.079 -12.242 1.00 98.38 603 ASP A O 1
ATOM 4643 N N . ASP A 1 604 ? 4.253 -19.197 -11.707 1.00 98.69 604 ASP A N 1
ATOM 4644 C CA . ASP A 1 604 ? 5.439 -18.439 -11.315 1.00 98.69 604 ASP A CA 1
ATOM 4645 C C . ASP A 1 604 ? 5.732 -18.456 -9.814 1.00 98.69 604 ASP A C 1
ATOM 4647 O O . ASP A 1 604 ? 4.878 -18.585 -8.929 1.00 98.69 604 ASP A O 1
ATOM 4651 N N . ILE A 1 605 ? 7.018 -18.295 -9.484 1.00 98.88 605 ILE A N 1
ATOM 4652 C CA . ILE A 1 605 ? 7.479 -18.252 -8.095 1.00 98.88 605 ILE A CA 1
ATOM 4653 C C . ILE A 1 605 ? 8.194 -16.941 -7.789 1.00 98.88 605 ILE A C 1
ATOM 4655 O O . ILE A 1 605 ? 9.356 -16.730 -8.155 1.00 98.88 605 ILE A O 1
ATOM 4659 N N . TYR A 1 606 ? 7.577 -16.139 -6.925 1.00 98.88 606 TYR A N 1
ATOM 4660 C CA . TYR A 1 606 ? 8.107 -14.877 -6.425 1.00 98.88 606 TYR A CA 1
ATOM 4661 C C . TYR A 1 606 ? 8.623 -15.015 -4.994 1.00 98.88 606 TYR A C 1
ATOM 4663 O O . TYR A 1 606 ? 7.865 -15.185 -4.043 1.00 98.88 606 TYR A O 1
ATOM 4671 N N . ARG A 1 607 ? 9.934 -14.864 -4.794 1.00 98.62 607 ARG A N 1
ATOM 4672 C CA . ARG A 1 607 ? 10.576 -14.881 -3.470 1.00 98.62 607 ARG A CA 1
ATOM 4673 C C . ARG A 1 607 ? 11.244 -13.556 -3.136 1.00 98.62 607 ARG A C 1
ATOM 4675 O O . ARG A 1 607 ? 12.244 -13.184 -3.744 1.00 98.62 607 ARG A O 1
ATOM 4682 N N . GLY A 1 608 ? 10.746 -12.897 -2.099 1.00 97.31 608 GLY A N 1
ATOM 4683 C CA . GLY A 1 608 ? 11.329 -11.717 -1.470 1.00 97.31 608 GLY A CA 1
ATOM 4684 C C . GLY A 1 608 ? 11.584 -11.936 0.022 1.00 97.31 608 GLY A C 1
ATOM 4685 O O . GLY A 1 608 ? 10.958 -12.781 0.665 1.00 97.31 608 GLY A O 1
ATOM 4686 N N . ILE A 1 609 ? 12.490 -11.156 0.621 1.00 96.00 609 ILE A N 1
ATOM 4687 C CA . ILE A 1 609 ? 12.605 -11.117 2.088 1.00 96.00 609 ILE A CA 1
ATOM 4688 C C . ILE A 1 609 ? 11.824 -9.921 2.632 1.00 96.00 609 ILE A C 1
ATOM 4690 O O . ILE A 1 609 ? 10.824 -10.134 3.318 1.00 96.00 609 ILE A O 1
ATOM 4694 N N . ASP A 1 610 ? 12.235 -8.689 2.303 1.00 95.44 610 ASP A N 1
ATOM 4695 C CA . ASP A 1 610 ? 11.583 -7.486 2.836 1.00 95.44 610 ASP A CA 1
ATOM 4696 C C . ASP A 1 610 ? 11.329 -6.404 1.779 1.00 95.44 610 ASP A C 1
ATOM 4698 O O . ASP A 1 610 ? 12.190 -6.159 0.933 1.00 95.44 610 ASP A O 1
ATOM 4702 N N . HIS A 1 611 ? 10.236 -5.645 1.896 1.00 97.38 611 HIS A N 1
ATOM 4703 C CA . HIS A 1 611 ? 9.925 -4.529 0.981 1.00 97.38 611 HIS A CA 1
ATOM 4704 C C . HIS A 1 611 ? 9.811 -4.978 -0.486 1.00 97.38 611 HIS A C 1
ATOM 4706 O O . HIS A 1 611 ? 10.311 -4.293 -1.377 1.00 97.38 611 HIS A O 1
ATOM 4712 N N . CYS A 1 612 ? 9.215 -6.143 -0.745 1.00 98.12 612 CYS A N 1
ATOM 4713 C CA . CYS A 1 612 ? 9.097 -6.741 -2.082 1.00 98.12 612 CYS A CA 1
ATOM 4714 C C . CYS A 1 612 ? 7.636 -6.896 -2.530 1.00 98.12 612 CYS A C 1
ATOM 4716 O O . CYS A 1 612 ? 6.735 -6.788 -1.704 1.00 98.12 612 CYS A O 1
ATOM 4718 N N . GLN A 1 613 ? 7.411 -7.240 -3.800 1.00 98.44 613 GLN A N 1
ATOM 4719 C CA . GLN A 1 613 ? 6.093 -7.646 -4.319 1.00 98.44 613 GLN A CA 1
ATOM 4720 C C . GLN A 1 613 ? 5.071 -6.505 -4.215 1.00 98.44 613 GLN A C 1
ATOM 4722 O O . GLN A 1 613 ? 4.071 -6.603 -3.509 1.00 98.44 613 GLN A O 1
ATOM 4727 N N . GLY A 1 614 ? 5.383 -5.375 -4.852 1.00 85.44 614 GLY A N 1
ATOM 4728 C CA . GLY A 1 614 ? 4.529 -4.187 -4.870 1.00 85.44 614 GLY A CA 1
ATOM 4729 C C . GLY A 1 614 ? 4.578 -3.344 -3.594 1.00 85.44 614 GLY A C 1
ATOM 4730 O O . GLY A 1 614 ? 3.667 -3.421 -2.774 1.00 85.44 614 GLY A O 1
ATOM 4731 N N . VAL A 1 615 ? 5.596 -2.487 -3.410 1.00 82.19 615 VAL A N 1
ATOM 4732 C CA . VAL A 1 615 ? 5.660 -1.570 -2.247 1.00 82.19 615 VAL A CA 1
ATOM 4733 C C . VAL A 1 615 ? 6.042 -0.133 -2.632 1.00 82.19 615 VAL A C 1
ATOM 4735 O O . VAL A 1 615 ? 7.085 0.104 -3.229 1.00 82.19 615 VAL A O 1
ATOM 4738 N N . GLY A 1 616 ? 5.243 0.875 -2.279 1.00 81.94 616 GLY A N 1
ATOM 4739 C CA . GLY A 1 616 ? 5.509 2.281 -2.633 1.00 81.94 616 GLY A CA 1
ATOM 4740 C C . GLY A 1 616 ? 5.782 3.169 -1.421 1.00 81.94 616 GLY A C 1
ATOM 4741 O O . GLY A 1 616 ? 5.026 3.138 -0.458 1.00 81.94 616 GLY A O 1
ATOM 4742 N N . GLN A 1 617 ? 6.795 4.040 -1.473 1.00 84.81 617 GLN A N 1
ATOM 4743 C CA . GLN A 1 617 ? 7.057 5.057 -0.443 1.00 84.81 617 GLN A CA 1
ATOM 4744 C C . GLN A 1 617 ? 7.526 6.363 -1.109 1.00 84.81 617 GLN A C 1
ATOM 4746 O O . GLN A 1 617 ? 8.679 6.503 -1.490 1.00 84.81 617 GLN A O 1
ATOM 4751 N N . PHE A 1 618 ? 6.642 7.345 -1.258 1.00 90.81 618 PHE A N 1
ATOM 4752 C CA . PHE A 1 618 ? 6.800 8.543 -2.102 1.00 90.81 618 PHE A CA 1
ATOM 4753 C C . PHE A 1 618 ? 6.865 8.265 -3.618 1.00 90.81 618 PHE A C 1
ATOM 4755 O O . PHE A 1 618 ? 7.336 9.096 -4.393 1.00 90.81 618 PHE A O 1
ATOM 4762 N N . GLY A 1 619 ? 6.438 7.082 -4.036 1.00 93.38 619 GLY A N 1
ATOM 4763 C CA . GLY A 1 619 ? 6.450 6.581 -5.405 1.00 93.38 619 GLY A CA 1
ATOM 4764 C C . GLY A 1 619 ? 5.590 5.323 -5.476 1.00 93.38 619 GLY A C 1
ATOM 4765 O O . GLY A 1 619 ? 4.880 5.016 -4.514 1.00 93.38 619 GLY A O 1
ATOM 4766 N N . ALA A 1 620 ? 5.640 4.602 -6.590 1.00 97.31 620 ALA A N 1
ATOM 4767 C CA . ALA A 1 620 ? 4.767 3.457 -6.825 1.00 97.31 620 ALA A CA 1
ATOM 4768 C C . ALA A 1 620 ? 5.557 2.176 -7.085 1.00 97.31 620 ALA A C 1
ATOM 4770 O O . ALA A 1 620 ? 6.540 2.193 -7.827 1.00 97.31 620 ALA A O 1
ATOM 4771 N N . GLY A 1 621 ? 5.117 1.081 -6.478 1.00 98.44 621 GLY A N 1
ATOM 4772 C CA . GLY A 1 621 ? 5.623 -0.260 -6.725 1.00 98.44 621 GLY A CA 1
ATOM 4773 C C . GLY A 1 621 ? 4.489 -1.191 -7.137 1.00 98.44 621 GLY A C 1
ATOM 4774 O O . GLY A 1 621 ? 3.495 -1.269 -6.418 1.00 98.44 621 GLY A O 1
ATOM 4775 N N . LEU A 1 622 ? 4.617 -1.837 -8.295 1.00 98.75 622 LEU A N 1
ATOM 4776 C CA . LEU A 1 622 ? 3.586 -2.680 -8.888 1.00 98.75 622 LEU A CA 1
ATOM 4777 C C . LEU A 1 622 ? 4.173 -4.053 -9.218 1.00 98.75 622 LEU A C 1
ATOM 4779 O O . LEU A 1 622 ? 5.181 -4.131 -9.924 1.00 98.75 622 LEU A O 1
ATOM 4783 N N . LEU A 1 623 ? 3.521 -5.100 -8.726 1.00 98.88 623 LEU A N 1
ATOM 4784 C CA . LEU A 1 623 ? 3.654 -6.467 -9.209 1.00 98.88 623 LEU A CA 1
ATOM 4785 C C . LEU A 1 623 ? 2.336 -6.844 -9.881 1.00 98.88 623 LEU A C 1
ATOM 4787 O O . LEU A 1 623 ? 1.278 -6.694 -9.270 1.00 98.88 623 LEU A O 1
ATOM 4791 N N . LEU A 1 624 ? 2.411 -7.255 -11.140 1.00 98.75 624 LEU A N 1
ATOM 4792 C CA . LEU A 1 624 ? 1.266 -7.579 -11.977 1.00 98.75 624 LEU A CA 1
ATOM 4793 C C . LEU A 1 624 ? 1.469 -8.982 -12.538 1.00 98.75 624 LEU A C 1
ATOM 4795 O O . LEU A 1 624 ? 2.508 -9.224 -13.139 1.00 98.75 624 LEU A O 1
ATOM 4799 N N . ASP A 1 625 ? 0.471 -9.840 -12.403 1.00 98.44 625 ASP A N 1
ATOM 4800 C CA . ASP A 1 625 ? 0.512 -11.218 -12.887 1.00 98.44 625 ASP A CA 1
ATOM 4801 C C . ASP A 1 625 ? -0.727 -11.507 -13.753 1.00 98.44 625 ASP A C 1
ATOM 4803 O O . ASP A 1 625 ? -1.826 -11.073 -13.410 1.00 98.44 625 ASP A O 1
ATOM 4807 N N . ASP A 1 626 ? -0.490 -12.068 -14.939 1.00 97.06 626 ASP A N 1
ATOM 4808 C CA . ASP A 1 626 ? -1.425 -12.659 -15.908 1.00 97.06 626 ASP A CA 1
ATOM 4809 C C . ASP A 1 626 ? -2.484 -13.639 -15.390 1.00 97.06 626 ASP A C 1
ATOM 4811 O O . ASP A 1 626 ? -3.681 -13.504 -15.660 1.00 97.06 626 ASP A O 1
ATOM 4815 N N . ALA A 1 627 ? -1.967 -14.742 -14.851 1.00 95.62 627 ALA A N 1
ATOM 4816 C CA . ALA A 1 627 ? -2.576 -16.067 -14.924 1.00 95.62 627 ALA A CA 1
ATOM 4817 C C . ALA A 1 627 ? -1.681 -17.105 -14.224 1.00 95.62 627 ALA A C 1
ATOM 4819 O O . ALA A 1 627 ? -0.513 -16.832 -13.989 1.00 95.62 627 ALA A O 1
ATOM 4820 N N . GLY A 1 628 ? -2.207 -18.320 -14.045 1.00 96.75 628 GLY A N 1
ATOM 4821 C CA . GLY A 1 628 ? -1.465 -19.484 -13.547 1.00 96.75 628 GLY A CA 1
ATOM 4822 C C . GLY A 1 628 ? -1.550 -19.663 -12.036 1.00 96.75 628 GLY A C 1
ATOM 4823 O O . GLY A 1 628 ? -2.124 -18.824 -11.349 1.00 96.75 628 GLY A O 1
ATOM 4824 N N . ASP A 1 629 ? -1.014 -20.784 -11.550 1.00 98.38 629 ASP A N 1
ATOM 4825 C CA . ASP A 1 629 ? -0.988 -21.129 -10.123 1.00 98.38 629 ASP A CA 1
ATOM 4826 C C . ASP A 1 629 ? 0.289 -20.552 -9.487 1.00 98.38 629 ASP A C 1
ATOM 4828 O O . ASP A 1 629 ? 1.367 -21.168 -9.495 1.00 98.38 629 ASP A O 1
ATOM 4832 N N . ASN A 1 630 ? 0.188 -19.349 -8.934 1.00 98.69 630 ASN A N 1
ATOM 4833 C CA . ASN A 1 630 ? 1.332 -18.541 -8.546 1.00 98.69 630 ASN A CA 1
ATOM 4834 C C . ASN A 1 630 ? 1.688 -18.653 -7.069 1.00 98.69 630 ASN A C 1
ATOM 4836 O O . ASN A 1 630 ? 0.885 -18.913 -6.170 1.00 98.69 630 ASN A O 1
ATOM 4840 N N . ARG A 1 631 ? 2.968 -18.401 -6.775 1.00 98.88 631 ARG A N 1
ATOM 4841 C CA . ARG A 1 631 ? 3.483 -18.440 -5.406 1.00 98.88 631 ARG A CA 1
ATOM 4842 C C . ARG A 1 631 ? 4.212 -17.171 -5.005 1.00 98.88 631 ARG A C 1
ATOM 4844 O O . ARG A 1 631 ? 5.381 -16.962 -5.343 1.00 98.88 631 ARG A O 1
ATOM 4851 N N . TYR A 1 632 ? 3.585 -16.395 -4.128 1.00 98.88 632 TYR A N 1
ATOM 4852 C CA . TYR A 1 632 ? 4.115 -15.157 -3.565 1.00 98.88 632 TYR A CA 1
ATOM 4853 C C . TYR A 1 632 ? 4.673 -15.368 -2.150 1.00 98.88 632 TYR A C 1
ATOM 4855 O O . TYR A 1 632 ? 3.962 -15.362 -1.144 1.00 98.88 632 TYR A O 1
ATOM 4863 N N . GLU A 1 633 ? 5.997 -15.483 -2.027 1.00 98.56 633 GLU A N 1
ATOM 4864 C CA . GLU A 1 633 ? 6.695 -15.612 -0.742 1.00 98.56 633 GLU A CA 1
ATOM 4865 C C . GLU A 1 633 ? 7.427 -14.323 -0.340 1.00 98.56 633 GLU A C 1
ATOM 4867 O O . GLU A 1 633 ? 8.492 -13.999 -0.862 1.00 98.56 633 GLU A O 1
ATOM 4872 N N . GLY A 1 634 ? 6.914 -13.630 0.673 1.00 97.88 634 GLY A N 1
ATOM 4873 C CA . GLY A 1 634 ? 7.583 -12.555 1.402 1.00 97.88 634 GLY A CA 1
ATOM 4874 C C . GLY A 1 634 ? 7.826 -12.915 2.872 1.00 97.88 634 GLY A C 1
ATOM 4875 O O . GLY A 1 634 ? 7.266 -13.871 3.411 1.00 97.88 634 GLY A O 1
ATOM 4876 N N . ARG A 1 635 ? 8.669 -12.147 3.572 1.00 95.56 635 ARG A N 1
ATOM 4877 C CA . ARG A 1 635 ? 8.886 -12.350 5.017 1.00 95.56 635 ARG A CA 1
ATOM 4878 C C . ARG A 1 635 ? 8.390 -11.203 5.873 1.00 95.56 635 ARG A C 1
ATOM 4880 O O . ARG A 1 635 ? 7.879 -11.477 6.955 1.00 95.56 635 ARG A O 1
ATOM 4887 N N . GLN A 1 636 ? 8.589 -9.963 5.434 1.00 95.25 636 GLN A N 1
ATOM 4888 C CA . GLN A 1 636 ? 8.121 -8.787 6.159 1.00 95.25 636 GLN A CA 1
ATOM 4889 C C . GLN A 1 636 ? 7.954 -7.585 5.222 1.00 95.25 636 GLN A C 1
ATOM 4891 O O . GLN A 1 636 ? 8.865 -7.258 4.470 1.00 95.25 636 GLN A O 1
ATOM 4896 N N . SER A 1 637 ? 6.830 -6.878 5.287 1.00 97.19 637 SER A N 1
ATOM 4897 C CA . SER A 1 637 ? 6.557 -5.726 4.422 1.00 97.19 637 SER A CA 1
ATOM 4898 C C . SER A 1 637 ? 6.608 -6.053 2.939 1.00 97.19 637 SER A C 1
ATOM 4900 O O . SER A 1 637 ? 7.262 -5.351 2.179 1.00 97.19 637 SER A O 1
ATOM 4902 N N . CYS A 1 638 ? 5.920 -7.117 2.529 1.00 98.31 638 CYS A N 1
ATOM 4903 C CA . CYS A 1 638 ? 5.755 -7.458 1.116 1.00 98.31 638 CYS A CA 1
ATOM 4904 C C . CYS A 1 638 ? 4.274 -7.554 0.747 1.00 98.31 638 CYS A C 1
ATOM 4906 O O . CYS A 1 638 ? 3.434 -7.603 1.646 1.00 98.31 638 CYS A O 1
ATOM 4908 N N . GLN A 1 639 ? 3.990 -7.662 -0.551 1.00 98.56 639 GLN A N 1
ATOM 4909 C CA . GLN A 1 639 ? 2.661 -7.944 -1.107 1.00 98.56 639 GLN A CA 1
ATOM 4910 C C . GLN A 1 639 ? 1.727 -6.744 -0.944 1.00 98.56 639 GLN A C 1
ATOM 4912 O O . GLN A 1 639 ? 0.968 -6.653 0.017 1.00 98.56 639 GLN A O 1
ATOM 4917 N N . GLY A 1 640 ? 1.832 -5.777 -1.855 1.00 97.88 640 GLY A N 1
ATOM 4918 C CA . GLY A 1 640 ? 0.901 -4.651 -1.919 1.00 97.88 640 GLY A CA 1
ATOM 4919 C C . GLY A 1 640 ? 0.979 -3.710 -0.713 1.00 97.88 640 GLY A C 1
ATOM 4920 O O . GLY A 1 640 ? -0.029 -3.462 -0.054 1.00 97.88 640 GLY A O 1
ATOM 4921 N N . VAL A 1 641 ? 2.167 -3.195 -0.374 1.00 98.25 641 VAL A N 1
ATOM 4922 C CA . VAL A 1 641 ? 2.355 -2.299 0.788 1.00 98.25 641 VAL A CA 1
ATOM 4923 C C . VAL A 1 641 ? 2.478 -0.830 0.374 1.00 98.25 641 VAL A C 1
ATOM 4925 O O . VAL A 1 641 ? 3.391 -0.419 -0.340 1.00 98.25 641 VAL A O 1
ATOM 4928 N N . GLY A 1 642 ? 1.596 0.016 0.891 1.00 96.88 642 GLY A N 1
ATOM 4929 C CA . GLY A 1 642 ? 1.650 1.467 0.745 1.00 96.88 642 GLY A CA 1
ATOM 4930 C C . GLY A 1 642 ? 2.317 2.129 1.940 1.00 96.88 642 GLY A C 1
ATOM 4931 O O . GLY A 1 642 ? 1.643 2.508 2.900 1.00 96.88 642 GLY A O 1
ATOM 4932 N N . PHE A 1 643 ? 3.632 2.321 1.886 1.00 95.81 643 PHE A N 1
ATOM 4933 C CA . PHE A 1 643 ? 4.335 3.158 2.857 1.00 95.81 643 PHE A CA 1
ATOM 4934 C C . PHE A 1 643 ? 4.106 4.650 2.584 1.00 95.81 643 PHE A C 1
ATOM 4936 O O . PHE A 1 643 ? 3.388 5.028 1.663 1.00 95.81 643 PHE A O 1
ATOM 4943 N N . THR A 1 644 ? 4.706 5.526 3.398 1.00 94.12 644 THR A N 1
ATOM 4944 C CA . THR A 1 644 ? 4.475 6.976 3.338 1.00 94.12 644 THR A CA 1
ATOM 4945 C C . THR A 1 644 ? 4.388 7.532 1.923 1.00 94.12 644 THR A C 1
ATOM 4947 O O . THR A 1 644 ? 5.365 7.492 1.179 1.00 94.12 644 THR A O 1
ATOM 4950 N N . TRP A 1 645 ? 3.225 8.105 1.598 1.00 92.50 645 TRP A N 1
ATOM 4951 C CA . TRP A 1 645 ? 2.913 8.742 0.317 1.00 92.50 645 TRP A CA 1
ATOM 4952 C C . TRP A 1 645 ? 3.143 7.880 -0.920 1.00 92.50 645 TRP A C 1
ATOM 4954 O O . TRP A 1 645 ? 3.369 8.428 -1.992 1.00 92.50 645 TRP A O 1
ATOM 4964 N N . GLY A 1 646 ? 3.189 6.561 -0.784 1.00 94.88 646 GLY A N 1
ATOM 4965 C CA . GLY A 1 646 ? 3.371 5.665 -1.910 1.00 94.88 646 GLY A CA 1
ATOM 4966 C C . GLY A 1 646 ? 2.180 4.756 -2.146 1.00 94.88 646 GLY A C 1
ATOM 4967 O O . GLY A 1 646 ? 1.249 4.688 -1.344 1.00 94.88 646 GLY A O 1
ATOM 4968 N N . VAL A 1 647 ? 2.232 4.079 -3.285 1.00 97.62 647 VAL A N 1
ATOM 4969 C CA . VAL A 1 647 ? 1.232 3.100 -3.708 1.00 97.62 647 VAL A CA 1
ATOM 4970 C C . VAL A 1 647 ? 1.944 1.777 -3.942 1.00 97.62 647 VAL A C 1
ATOM 4972 O O . VAL A 1 647 ? 2.875 1.721 -4.747 1.00 97.62 647 VAL A O 1
ATOM 4975 N N . GLY A 1 648 ? 1.549 0.746 -3.205 1.00 98.25 648 GLY A N 1
ATOM 4976 C CA . GLY A 1 648 ? 1.972 -0.631 -3.438 1.00 98.25 648 GLY A CA 1
ATOM 4977 C C . GLY A 1 648 ? 0.803 -1.429 -3.992 1.00 98.25 648 GLY A C 1
ATOM 4978 O O . GLY A 1 648 ? -0.251 -1.444 -3.361 1.00 98.25 648 GLY A O 1
ATOM 4979 N N . LEU A 1 649 ? 0.990 -2.065 -5.145 1.00 98.69 649 LEU A N 1
ATOM 4980 C CA . LEU A 1 649 ? 0.003 -2.943 -5.768 1.00 98.69 649 LEU A CA 1
ATOM 4981 C C . LEU A 1 649 ? 0.621 -4.317 -6.016 1.00 98.69 649 LEU A C 1
ATOM 4983 O O . LEU A 1 649 ? 1.663 -4.405 -6.665 1.00 98.69 649 LEU A O 1
ATOM 4987 N N . LEU A 1 650 ? -0.049 -5.355 -5.531 1.00 98.88 650 LEU A N 1
ATOM 4988 C CA . LEU A 1 650 ? 0.044 -6.710 -6.059 1.00 98.88 650 LEU A CA 1
ATOM 4989 C C . LEU A 1 650 ? -1.301 -7.017 -6.722 1.00 98.88 650 LEU A C 1
ATOM 4991 O O . LEU A 1 650 ? -2.334 -6.859 -6.073 1.00 98.88 650 LEU A O 1
ATOM 4995 N N . HIS A 1 651 ? -1.275 -7.374 -8.003 1.00 98.62 651 HIS A N 1
ATOM 4996 C CA . HIS A 1 651 ? -2.453 -7.777 -8.766 1.00 98.62 651 HIS A CA 1
ATOM 4997 C C . HIS A 1 651 ? -2.180 -9.118 -9.444 1.00 98.62 651 HIS A C 1
ATOM 4999 O O . HIS A 1 651 ? -1.490 -9.122 -10.468 1.00 98.62 651 HIS A O 1
ATOM 5005 N N . SER A 1 652 ? -2.701 -10.199 -8.862 1.00 98.44 652 SER A N 1
ATOM 5006 C CA . SER A 1 652 ? -2.892 -11.465 -9.569 1.00 98.44 652 SER A CA 1
ATOM 5007 C C . SER A 1 652 ? -4.213 -11.356 -10.318 1.00 98.44 652 SER A C 1
ATOM 5009 O O . SER A 1 652 ? -5.218 -10.951 -9.737 1.00 98.44 652 SER A O 1
ATOM 5011 N N . ALA A 1 653 ? -4.187 -11.528 -11.638 1.00 97.69 653 ALA A N 1
ATOM 5012 C CA . ALA A 1 653 ? -5.360 -11.326 -12.488 1.00 97.69 653 ALA A CA 1
ATOM 5013 C C . ALA A 1 653 ? -5.965 -12.636 -13.008 1.00 97.69 653 ALA A C 1
ATOM 5015 O O . ALA A 1 653 ? -6.981 -12.583 -13.711 1.00 97.69 653 ALA A O 1
ATOM 5016 N N . GLY A 1 654 ? -5.344 -13.779 -12.689 1.00 95.56 654 GLY A N 1
ATOM 5017 C CA . GLY A 1 654 ? -5.907 -15.097 -12.957 1.00 95.56 654 GLY A CA 1
ATOM 5018 C C . GLY A 1 654 ? -7.276 -15.210 -12.297 1.00 95.56 654 GLY A C 1
ATOM 5019 O O . GLY A 1 654 ? -7.468 -14.722 -11.196 1.00 95.56 654 GLY A O 1
ATOM 5020 N N . THR A 1 655 ? -8.255 -15.769 -13.006 1.00 96.25 655 THR A N 1
ATOM 5021 C CA . THR A 1 655 ? -9.623 -15.945 -12.474 1.00 96.25 655 THR A CA 1
ATOM 5022 C C . THR A 1 655 ? -9.897 -17.377 -12.022 1.00 96.25 655 THR A C 1
ATOM 5024 O O . THR A 1 655 ? -11.026 -17.719 -11.686 1.00 96.25 655 THR A O 1
ATOM 5027 N N . ASP A 1 656 ? -8.906 -18.246 -12.185 1.00 95.44 656 ASP A N 1
ATOM 5028 C CA . ASP A 1 656 ? -8.965 -19.686 -11.963 1.00 95.44 656 ASP A CA 1
ATOM 5029 C C . ASP A 1 656 ? -7.622 -20.258 -11.476 1.00 95.44 656 ASP A C 1
ATOM 5031 O O . ASP A 1 656 ? -7.443 -21.474 -11.541 1.00 95.44 656 ASP A O 1
ATOM 5035 N N . GLY A 1 657 ? -6.687 -19.399 -11.047 1.00 96.44 657 GLY A N 1
ATOM 5036 C CA . GLY A 1 657 ? -5.364 -19.805 -10.566 1.00 96.44 657 GLY A CA 1
ATOM 5037 C C . GLY A 1 657 ? -5.392 -20.015 -9.058 1.00 96.44 657 GLY A C 1
ATOM 5038 O O . GLY A 1 657 ? -5.820 -19.125 -8.342 1.00 96.44 657 GLY A O 1
ATOM 5039 N N . ASP A 1 658 ? -4.967 -21.182 -8.575 1.00 98.44 658 ASP A N 1
ATOM 5040 C CA . ASP A 1 658 ? -4.937 -21.473 -7.136 1.00 98.44 658 ASP A CA 1
ATOM 5041 C C . ASP A 1 658 ? -3.633 -20.917 -6.516 1.00 98.44 658 ASP A C 1
ATOM 5043 O O . ASP A 1 658 ? -2.600 -21.602 -6.457 1.00 98.44 658 ASP A O 1
ATOM 5047 N N . ASP A 1 659 ? -3.673 -19.682 -6.015 1.00 98.81 659 ASP A N 1
ATOM 5048 C CA . ASP A 1 659 ? -2.500 -18.916 -5.600 1.00 98.81 659 ASP A CA 1
ATOM 5049 C C . ASP A 1 659 ? -2.092 -19.137 -4.123 1.00 98.81 659 ASP A C 1
ATOM 5051 O O . ASP A 1 659 ? -2.881 -19.335 -3.188 1.00 98.81 659 ASP A O 1
ATOM 5055 N N . GLU A 1 660 ? -0.780 -19.068 -3.855 1.00 98.88 660 GLU A N 1
ATOM 5056 C CA . GLU A 1 660 ? -0.208 -19.119 -2.504 1.00 98.88 660 GLU A CA 1
ATOM 5057 C C . GLU A 1 660 ? 0.437 -17.788 -2.077 1.00 98.88 660 GLU A C 1
ATOM 5059 O O . GLU A 1 660 ? 1.518 -17.406 -2.537 1.00 98.88 660 GLU A O 1
ATOM 5064 N N . TYR A 1 661 ? -0.116 -17.163 -1.035 1.00 98.88 661 TYR A N 1
ATOM 5065 C CA . TYR A 1 661 ? 0.382 -15.923 -0.439 1.00 98.88 661 TYR A CA 1
ATOM 5066 C C . TYR A 1 661 ? 0.994 -16.144 0.945 1.00 98.88 661 TYR A C 1
ATOM 5068 O O . TYR A 1 661 ? 0.303 -16.390 1.933 1.00 98.88 661 TYR A O 1
ATOM 5076 N N . PHE A 1 662 ? 2.308 -15.970 1.085 1.00 98.81 662 PHE A N 1
ATOM 5077 C CA . PHE A 1 662 ? 3.010 -16.139 2.361 1.00 98.81 662 PHE A CA 1
ATOM 5078 C C . PHE A 1 662 ? 3.767 -14.871 2.777 1.00 98.81 662 PHE A C 1
ATOM 5080 O O . PHE A 1 662 ? 4.707 -14.471 2.098 1.00 98.81 662 PHE A O 1
ATOM 5087 N N . ASN A 1 663 ? 3.439 -14.271 3.931 1.00 98.25 663 ASN A N 1
ATOM 5088 C CA . ASN A 1 663 ? 4.127 -13.080 4.453 1.00 98.25 663 ASN A CA 1
ATOM 5089 C C . ASN A 1 663 ? 4.430 -13.151 5.960 1.00 98.25 663 ASN A C 1
ATOM 5091 O O . ASN A 1 663 ? 3.771 -12.505 6.777 1.00 98.25 663 ASN A O 1
ATOM 5095 N N . LYS A 1 664 ? 5.428 -13.963 6.347 1.00 96.25 664 LYS A N 1
ATOM 5096 C CA . LYS A 1 664 ? 5.905 -14.089 7.743 1.00 96.25 664 LYS A CA 1
ATOM 5097 C C . LYS A 1 664 ? 7.223 -14.867 7.873 1.00 96.25 664 LYS A C 1
ATOM 5099 O O . LYS A 1 664 ? 7.861 -15.266 6.900 1.00 96.25 664 LYS A O 1
ATOM 5104 N N . GLY A 1 665 ? 7.637 -15.155 9.109 1.00 93.50 665 GLY A N 1
ATOM 5105 C CA . GLY A 1 665 ? 8.614 -16.214 9.409 1.00 93.50 665 GLY A CA 1
ATOM 5106 C C . GLY A 1 665 ? 10.061 -15.761 9.623 1.00 93.50 665 GLY A C 1
ATOM 5107 O O . GLY A 1 665 ? 10.912 -16.603 9.902 1.00 93.50 665 GLY A O 1
ATOM 5108 N N . LYS A 1 666 ? 10.362 -14.459 9.520 1.00 92.88 666 LYS A N 1
ATOM 5109 C CA . LYS A 1 666 ? 11.720 -13.922 9.740 1.00 92.88 666 LYS A CA 1
ATOM 5110 C C . LYS A 1 666 ? 11.946 -13.383 11.151 1.00 92.88 666 LYS A C 1
ATOM 5112 O O . LYS A 1 666 ? 12.968 -13.687 11.760 1.00 92.88 666 LYS A O 1
ATOM 5117 N N . VAL A 1 667 ? 11.018 -12.573 11.656 1.00 91.81 667 VAL A N 1
ATOM 5118 C CA . VAL A 1 667 ? 11.129 -11.892 12.955 1.00 91.81 667 VAL A CA 1
ATOM 5119 C C . VAL A 1 667 ? 9.926 -12.275 13.810 1.00 91.81 667 VAL A C 1
ATOM 5121 O O . VAL A 1 667 ? 8.805 -12.293 13.312 1.00 91.81 667 VAL A O 1
ATOM 5124 N N . GLY A 1 668 ? 10.148 -12.636 15.076 1.00 93.19 668 GLY A N 1
ATOM 5125 C CA . GLY A 1 668 ? 9.058 -12.917 16.017 1.00 93.19 668 GLY A CA 1
ATOM 5126 C C . GLY A 1 668 ? 8.279 -11.645 16.359 1.00 93.19 668 GLY A C 1
ATOM 5127 O O . GLY A 1 668 ? 8.877 -10.576 16.443 1.00 93.19 668 GLY A O 1
ATOM 5128 N N . SER A 1 669 ? 6.968 -11.762 16.573 1.00 91.06 669 SER A N 1
ATOM 5129 C CA . SER A 1 669 ? 6.100 -10.615 16.872 1.00 91.06 669 SER A CA 1
ATOM 5130 C C . SER A 1 669 ? 6.564 -9.841 18.112 1.00 91.06 669 SER A C 1
ATOM 5132 O O . SER A 1 669 ? 6.844 -10.431 19.162 1.00 91.06 669 SER A O 1
ATOM 5134 N N . GLY A 1 670 ? 6.553 -8.510 18.036 1.00 86.81 670 GLY A N 1
ATOM 5135 C CA . GLY A 1 670 ? 6.867 -7.603 19.140 1.00 86.81 670 GLY A CA 1
ATOM 5136 C C . GLY A 1 670 ? 5.909 -7.711 20.332 1.00 86.81 670 GLY A C 1
ATOM 5137 O O . GLY A 1 670 ? 6.219 -7.214 21.415 1.00 86.81 670 GLY A O 1
ATOM 5138 N N . TYR A 1 671 ? 4.774 -8.398 20.170 1.00 87.88 671 TYR A N 1
ATOM 5139 C CA . TYR A 1 671 ? 3.845 -8.713 21.258 1.00 87.88 671 TYR A CA 1
ATOM 5140 C C . TYR A 1 671 ? 4.289 -9.908 22.120 1.00 87.88 671 TYR A C 1
ATOM 5142 O O . TYR A 1 671 ? 3.708 -10.137 23.178 1.00 87.88 671 TYR A O 1
ATOM 5150 N N . GLY A 1 672 ? 5.332 -10.646 21.714 1.00 86.50 672 GLY A N 1
ATOM 5151 C CA . GLY A 1 672 ? 5.879 -11.775 22.477 1.00 86.50 672 GLY A CA 1
ATOM 5152 C C . GLY A 1 672 ? 5.002 -13.032 22.468 1.00 86.50 672 GLY A C 1
ATOM 5153 O O . GLY A 1 672 ? 5.220 -13.944 23.265 1.00 86.50 672 GLY A O 1
ATOM 5154 N N . ASP A 1 673 ? 4.019 -13.079 21.573 1.00 88.50 673 ASP A N 1
ATOM 5155 C CA . ASP A 1 673 ? 3.144 -14.224 21.355 1.00 88.50 673 ASP A CA 1
ATOM 5156 C C . ASP A 1 673 ? 3.929 -15.415 20.780 1.00 88.50 673 ASP A C 1
ATOM 5158 O O . ASP A 1 673 ? 4.610 -15.303 19.754 1.00 88.50 673 ASP A O 1
ATOM 5162 N N . LEU A 1 674 ? 3.837 -16.579 21.430 1.00 89.44 674 LEU A N 1
ATOM 5163 C CA . LEU A 1 674 ? 4.550 -17.779 20.990 1.00 89.44 674 LEU A CA 1
ATOM 5164 C C . LEU A 1 674 ? 4.047 -18.240 19.615 1.00 89.44 674 LEU A C 1
ATOM 5166 O O . LEU A 1 674 ? 2.859 -18.466 19.417 1.00 89.44 674 LEU A O 1
ATOM 5170 N N . GLY A 1 675 ? 4.973 -18.429 18.673 1.00 86.56 675 GLY A N 1
ATOM 5171 C CA . GLY A 1 675 ? 4.646 -18.863 17.311 1.00 86.56 675 GLY A CA 1
ATOM 5172 C C . GLY A 1 675 ? 4.073 -17.764 16.408 1.00 86.56 675 GLY A C 1
ATOM 5173 O O . GLY A 1 675 ? 3.708 -18.063 15.274 1.00 86.56 675 GLY A O 1
ATOM 5174 N N . SER A 1 676 ? 4.016 -16.509 16.872 1.00 93.12 676 SER A N 1
ATOM 5175 C CA . SER A 1 676 ? 3.642 -15.353 16.052 1.00 93.12 676 SER A CA 1
ATOM 5176 C C . SER A 1 676 ? 4.879 -14.660 15.476 1.00 93.12 676 SER A C 1
ATOM 5178 O O . SER A 1 676 ? 5.883 -14.465 16.166 1.00 93.12 676 SER A O 1
ATOM 5180 N N . PHE A 1 677 ? 4.794 -14.246 14.216 1.00 95.25 677 PHE A N 1
ATOM 5181 C CA . PHE A 1 677 ? 5.841 -13.515 13.501 1.00 95.25 677 PHE A CA 1
ATOM 5182 C C . PHE A 1 677 ? 5.346 -12.125 13.103 1.00 95.25 677 PHE A C 1
ATOM 5184 O O . PHE A 1 677 ? 4.140 -11.895 13.043 1.00 95.25 677 PHE A O 1
ATOM 5191 N N . GLU A 1 678 ? 6.262 -11.209 12.824 1.00 95.25 678 GLU A N 1
ATOM 5192 C CA . GLU A 1 678 ? 5.970 -9.969 12.104 1.00 95.25 678 GLU A CA 1
ATOM 5193 C C . GLU A 1 678 ? 5.632 -10.286 10.639 1.00 95.25 678 GLU A C 1
ATOM 5195 O O . GLU A 1 678 ? 6.265 -11.160 10.040 1.00 95.25 678 GLU A O 1
ATOM 5200 N N . GLY A 1 679 ? 4.627 -9.597 10.096 1.00 95.88 679 GLY A N 1
ATOM 5201 C CA . GLY A 1 679 ? 4.249 -9.635 8.681 1.00 95.88 679 GLY A CA 1
ATOM 5202 C C . GLY A 1 679 ? 4.361 -8.243 8.065 1.00 95.88 679 GLY A C 1
ATOM 5203 O O . GLY A 1 679 ? 5.260 -7.990 7.275 1.00 95.88 679 GLY A O 1
ATOM 5204 N N . TRP A 1 680 ? 3.553 -7.278 8.512 1.00 97.38 680 TRP A N 1
ATOM 5205 C CA . TRP A 1 680 ? 3.529 -5.903 7.976 1.00 97.38 680 TRP A CA 1
ATOM 5206 C C . TRP A 1 680 ? 3.284 -5.818 6.461 1.00 97.38 680 TRP A C 1
ATOM 5208 O O . TRP A 1 680 ? 3.840 -4.928 5.821 1.00 97.38 680 TRP A O 1
ATOM 5218 N N . GLY A 1 681 ? 2.498 -6.725 5.882 1.00 97.69 681 GLY A N 1
ATOM 5219 C CA . GLY A 1 681 ? 2.314 -6.859 4.435 1.00 97.69 681 GLY A CA 1
ATOM 5220 C C . GLY A 1 681 ? 0.886 -7.198 4.017 1.00 97.69 681 GLY A C 1
ATOM 5221 O O . GLY A 1 681 ? -0.035 -7.062 4.818 1.00 97.69 681 GLY A O 1
ATOM 5222 N N . GLN A 1 682 ? 0.721 -7.671 2.783 1.00 98.62 682 GLN A N 1
ATOM 5223 C CA . GLN A 1 682 ? -0.544 -8.167 2.221 1.00 98.62 682 GLN A CA 1
ATOM 5224 C C . GLN A 1 682 ? -1.657 -7.115 2.218 1.00 98.62 682 GLN A C 1
ATOM 5226 O O . GLN A 1 682 ? -2.572 -7.162 3.041 1.00 98.62 682 GLN A O 1
ATOM 5231 N N . GLY A 1 683 ? -1.551 -6.132 1.321 1.00 98.44 683 GLY A N 1
ATOM 5232 C CA . GLY A 1 683 ? -2.547 -5.066 1.199 1.00 98.44 683 GLY A CA 1
ATOM 5233 C C . GLY A 1 683 ? -2.516 -4.097 2.384 1.00 98.44 683 GLY A C 1
ATOM 5234 O O . GLY A 1 683 ? -3.558 -3.736 2.926 1.00 98.44 683 GLY A O 1
ATOM 5235 N N . LEU A 1 684 ? -1.321 -3.713 2.854 1.00 98.69 684 LEU A N 1
ATOM 5236 C CA . LEU A 1 684 ? -1.144 -2.852 4.034 1.00 98.69 684 LEU A CA 1
ATOM 5237 C C . LEU A 1 684 ? -0.852 -1.399 3.650 1.00 98.69 684 LEU A C 1
ATOM 5239 O O . LEU A 1 684 ? 0.128 -1.119 2.964 1.00 98.69 684 LEU A O 1
ATOM 5243 N N . GLY A 1 685 ? -1.590 -0.447 4.220 1.00 98.25 685 GLY A N 1
ATOM 5244 C CA . GLY A 1 685 ? -1.182 0.961 4.255 1.00 98.25 685 GLY A CA 1
ATOM 5245 C C . GLY A 1 685 ? -0.454 1.300 5.558 1.00 98.25 685 GLY A C 1
ATOM 5246 O O . GLY A 1 685 ? -1.025 1.129 6.634 1.00 98.25 685 GLY A O 1
ATOM 5247 N N . CYS A 1 686 ? 0.771 1.838 5.503 1.00 97.31 686 CYS A N 1
ATOM 5248 C CA . CYS A 1 686 ? 1.570 2.120 6.704 1.00 97.31 686 CYS A CA 1
ATOM 5249 C C . CYS A 1 686 ? 2.322 3.463 6.677 1.00 97.31 686 CYS A C 1
ATOM 5251 O O . CYS A 1 686 ? 3.120 3.740 5.784 1.00 97.31 686 CYS A O 1
ATOM 5253 N N . GLY A 1 687 ? 2.139 4.297 7.703 1.00 95.19 687 GLY A N 1
ATOM 5254 C CA . GLY A 1 687 ? 2.898 5.540 7.883 1.00 95.19 687 GLY A CA 1
ATOM 5255 C C . GLY A 1 687 ? 4.106 5.424 8.817 1.00 95.19 687 GLY A C 1
ATOM 5256 O O . GLY A 1 687 ? 4.158 4.591 9.724 1.00 95.19 687 GLY A O 1
ATOM 5257 N N . HIS A 1 688 ? 5.073 6.330 8.652 1.00 92.38 688 HIS A N 1
ATOM 5258 C CA . HIS A 1 688 ? 6.228 6.463 9.546 1.00 92.38 688 HIS A CA 1
ATOM 5259 C C . HIS A 1 688 ? 5.850 7.228 10.810 1.00 92.38 688 HIS A C 1
ATOM 5261 O O . HIS A 1 688 ? 6.070 8.436 10.916 1.00 92.38 688 HIS A O 1
ATOM 5267 N N . ARG A 1 689 ? 5.276 6.527 11.790 1.00 88.06 689 ARG A N 1
ATOM 5268 C CA . ARG A 1 689 ? 4.788 7.131 13.036 1.00 88.06 689 ARG A CA 1
ATOM 5269 C C . ARG A 1 689 ? 5.914 7.771 13.863 1.00 88.06 689 ARG A C 1
ATOM 5271 O O . ARG A 1 689 ? 6.930 7.115 14.115 1.00 88.06 689 ARG A O 1
ATOM 5278 N N . PRO A 1 690 ? 5.727 9.006 14.371 1.00 82.00 690 PRO A N 1
ATOM 5279 C CA . PRO A 1 690 ? 4.586 9.929 14.230 1.00 82.00 690 PRO A CA 1
ATOM 5280 C C . PRO A 1 690 ? 4.821 11.042 13.185 1.00 82.00 690 PRO A C 1
ATOM 5282 O O . PRO A 1 690 ? 4.320 12.153 13.331 1.00 82.00 690 PRO A O 1
ATOM 5285 N N . TYR A 1 691 ? 5.709 10.812 12.227 1.00 85.00 691 TYR A N 1
ATOM 5286 C CA . TYR A 1 691 ? 6.264 11.861 11.383 1.00 85.00 691 TYR A CA 1
ATOM 5287 C C . TYR A 1 691 ? 5.503 12.036 10.075 1.00 85.00 691 TYR A C 1
ATOM 5289 O O . TYR A 1 691 ? 5.374 13.164 9.616 1.00 85.00 691 TYR A O 1
ATOM 5297 N N . ALA A 1 692 ? 5.038 10.948 9.461 1.00 90.44 692 ALA A N 1
ATOM 5298 C CA . ALA A 1 692 ? 4.446 11.005 8.133 1.00 90.44 692 ALA A CA 1
ATOM 5299 C C . ALA A 1 692 ? 3.336 9.969 7.945 1.00 90.44 692 ALA A C 1
ATOM 5301 O O . ALA A 1 692 ? 3.515 8.804 8.308 1.00 90.44 692 ALA A O 1
ATOM 5302 N N . SER A 1 693 ? 2.223 10.400 7.346 1.00 92.88 693 SER A N 1
ATOM 5303 C CA . SER A 1 693 ? 1.097 9.543 6.960 1.00 92.88 693 SER A CA 1
ATOM 5304 C C . SER A 1 693 ? 1.532 8.386 6.068 1.00 92.88 693 SER A C 1
ATOM 5306 O O . SER A 1 693 ? 2.589 8.444 5.433 1.00 92.88 693 SER A O 1
ATOM 5308 N N . GLY A 1 694 ? 0.725 7.327 6.050 1.00 94.94 694 GLY A N 1
ATOM 5309 C CA . GLY A 1 694 ? 0.928 6.159 5.203 1.00 94.94 694 GLY A CA 1
ATOM 5310 C C . GLY A 1 694 ? 0.549 6.379 3.745 1.00 94.94 694 GLY A C 1
ATOM 5311 O O . GLY A 1 694 ? 0.268 7.497 3.311 1.00 94.94 694 GLY A O 1
ATOM 5312 N N . GLY A 1 695 ? 0.611 5.292 2.988 1.00 95.88 695 GLY A N 1
ATOM 5313 C CA . GLY A 1 695 ? 0.213 5.224 1.591 1.00 95.88 695 GLY A CA 1
ATOM 5314 C C . GLY A 1 695 ? -1.017 4.348 1.378 1.00 95.88 695 GLY A C 1
ATOM 5315 O O . GLY A 1 695 ? -1.753 4.051 2.324 1.00 95.88 695 GLY A O 1
ATOM 5316 N N . LEU A 1 696 ? -1.205 3.946 0.122 1.00 97.94 696 LEU A N 1
ATOM 5317 C CA . LEU A 1 696 ? -2.214 2.986 -0.319 1.00 97.94 696 LEU A CA 1
ATOM 5318 C C . LEU A 1 696 ? -1.538 1.636 -0.595 1.00 97.94 696 LEU A C 1
ATOM 5320 O O . LEU A 1 696 ? -0.670 1.559 -1.465 1.00 97.94 696 LEU A O 1
ATOM 5324 N N . GLY A 1 697 ? -1.904 0.603 0.157 1.00 98.44 697 GLY A N 1
ATOM 5325 C CA . GLY A 1 697 ? -1.520 -0.781 -0.124 1.00 98.44 697 GLY A CA 1
ATOM 5326 C C . GLY A 1 697 ? -2.704 -1.562 -0.673 1.00 98.44 697 GLY A C 1
ATOM 5327 O O . GLY A 1 697 ? -3.780 -1.493 -0.083 1.00 98.44 697 GLY A O 1
ATOM 5328 N N . VAL A 1 698 ? -2.515 -2.270 -1.784 1.00 98.81 698 VAL A N 1
ATOM 5329 C CA . VAL A 1 698 ? -3.545 -3.094 -2.428 1.00 98.81 698 VAL A CA 1
ATOM 5330 C C . VAL A 1 698 ? -2.969 -4.465 -2.761 1.00 98.81 698 VAL A C 1
ATOM 5332 O O . VAL A 1 698 ? -1.947 -4.550 -3.445 1.00 98.81 698 VAL A O 1
ATOM 5335 N N . LEU A 1 699 ? -3.637 -5.510 -2.284 1.00 98.88 699 LEU A N 1
ATOM 5336 C CA . LEU A 1 699 ? -3.542 -6.869 -2.809 1.00 98.88 699 LEU A CA 1
ATOM 5337 C C . LEU A 1 699 ? -4.895 -7.173 -3.455 1.00 98.88 699 LEU A C 1
ATOM 5339 O O . LEU A 1 699 ? -5.918 -7.054 -2.783 1.00 98.88 699 LEU A O 1
ATOM 5343 N N . LEU A 1 700 ? -4.887 -7.453 -4.753 1.00 98.75 700 LEU A N 1
ATOM 5344 C CA . LEU A 1 700 ? -6.064 -7.857 -5.510 1.00 98.75 700 LEU A CA 1
ATOM 5345 C C . LEU A 1 700 ? -5.766 -9.205 -6.161 1.00 98.75 700 LEU A C 1
ATOM 5347 O O . LEU A 1 700 ? -4.825 -9.272 -6.955 1.00 98.75 700 LEU A O 1
ATOM 5351 N N . ASP A 1 701 ? -6.561 -10.205 -5.811 1.00 98.75 701 ASP A N 1
ATOM 5352 C CA . ASP A 1 701 ? -6.634 -11.479 -6.519 1.00 98.75 701 ASP A CA 1
ATOM 5353 C C . ASP A 1 701 ? -7.802 -11.454 -7.521 1.00 98.75 701 ASP A C 1
ATOM 5355 O O . ASP A 1 701 ? -8.726 -10.642 -7.382 1.00 98.75 701 ASP A O 1
ATOM 5359 N N . GLY A 1 702 ? -7.710 -12.235 -8.594 1.00 97.81 702 GLY A N 1
ATOM 5360 C CA . GLY A 1 702 ? -8.713 -12.342 -9.648 1.00 97.81 702 GLY A CA 1
ATOM 5361 C C . GLY A 1 702 ? -9.681 -13.515 -9.460 1.00 97.81 702 GLY A C 1
ATOM 5362 O O . GLY A 1 702 ? -10.750 -13.483 -10.085 1.00 97.81 702 GLY A O 1
ATOM 5363 N N . GLY A 1 703 ? -9.346 -14.472 -8.594 1.00 96.25 703 GLY A N 1
ATOM 5364 C CA . GLY A 1 703 ? -10.122 -15.638 -8.191 1.00 96.25 703 GLY A CA 1
ATOM 5365 C C . GLY A 1 703 ? -9.344 -16.949 -8.354 1.00 96.25 703 GLY A C 1
ATOM 5366 O O . GLY A 1 703 ? -8.395 -17.035 -9.127 1.00 96.25 703 GLY A O 1
ATOM 5367 N N . GLY A 1 704 ? -9.812 -18.006 -7.702 1.00 98.06 704 GLY A N 1
ATOM 5368 C CA . GLY A 1 704 ? -9.059 -19.244 -7.504 1.00 98.06 704 GLY A CA 1
ATOM 5369 C C . GLY A 1 704 ? -9.325 -19.794 -6.109 1.00 98.06 704 GLY A C 1
ATOM 5370 O O . GLY A 1 704 ? -10.005 -19.164 -5.322 1.00 98.06 704 GLY A O 1
ATOM 5371 N N . SER A 1 705 ? -8.891 -21.010 -5.776 1.00 98.56 705 SER A N 1
ATOM 5372 C CA . SER A 1 705 ? -8.959 -21.502 -4.389 1.00 98.56 705 SER A CA 1
ATOM 5373 C C . SER A 1 705 ? -7.636 -21.266 -3.667 1.00 98.56 705 SER A C 1
ATOM 5375 O O . SER A 1 705 ? -6.769 -22.147 -3.582 1.00 98.56 705 SER A O 1
ATOM 5377 N N . ASP A 1 706 ? -7.523 -20.094 -3.066 1.00 98.81 706 ASP A N 1
ATOM 5378 C CA . ASP A 1 706 ? -6.275 -19.503 -2.629 1.00 98.81 706 ASP A CA 1
ATOM 5379 C C . ASP A 1 706 ? -5.908 -19.809 -1.182 1.00 98.81 706 ASP A C 1
ATOM 5381 O O . ASP A 1 706 ? -6.694 -20.207 -0.304 1.00 98.81 706 ASP A O 1
ATOM 5385 N N . ARG A 1 707 ? -4.627 -19.586 -0.882 1.00 98.88 707 ARG A N 1
ATOM 5386 C CA . ARG A 1 707 ? -4.097 -19.722 0.471 1.00 98.88 707 ARG A CA 1
ATOM 5387 C C . ARG A 1 707 ? -3.303 -18.509 0.913 1.00 98.88 707 ARG A C 1
ATOM 5389 O O . ARG A 1 707 ? -2.152 -18.305 0.532 1.00 98.88 707 ARG A O 1
ATOM 5396 N N . TYR A 1 708 ? -3.830 -17.846 1.935 1.00 98.88 708 TYR A N 1
ATOM 5397 C CA . TYR A 1 708 ? -3.231 -16.675 2.555 1.00 98.88 708 TYR A CA 1
ATOM 5398 C C . TYR A 1 708 ? -2.636 -16.978 3.931 1.00 98.88 708 TYR A C 1
ATOM 5400 O O . TYR A 1 708 ? -3.307 -17.394 4.874 1.00 98.88 708 TYR A O 1
ATOM 5408 N N . GLU A 1 709 ? -1.346 -16.702 4.103 1.00 98.50 709 GLU A N 1
ATOM 5409 C CA . GLU A 1 709 ? -0.612 -16.899 5.350 1.00 98.50 709 GLU A CA 1
ATOM 5410 C C . GLU A 1 709 ? 0.131 -15.636 5.804 1.00 98.50 709 GLU A C 1
ATOM 5412 O O . GLU A 1 709 ? 1.304 -15.423 5.488 1.00 98.50 709 GLU A O 1
ATOM 5417 N N . GLY A 1 710 ? -0.530 -14.846 6.651 1.00 97.56 710 GLY A N 1
ATOM 5418 C CA . GLY A 1 710 ? -0.024 -13.572 7.166 1.00 97.56 710 GLY A CA 1
ATOM 5419 C C . GLY A 1 710 ? 0.548 -13.637 8.584 1.00 97.56 710 GLY A C 1
ATOM 5420 O O . GLY A 1 710 ? 0.129 -14.437 9.431 1.00 97.56 710 GLY A O 1
ATOM 5421 N N . GLY A 1 711 ? 1.544 -12.792 8.848 1.00 96.69 711 GLY A N 1
ATOM 5422 C CA . GLY A 1 711 ? 2.075 -12.533 10.184 1.00 96.69 711 GLY A CA 1
ATOM 5423 C C . GLY A 1 711 ? 1.263 -11.487 10.951 1.00 96.69 711 GLY A C 1
ATOM 5424 O O . GLY A 1 711 ? 0.063 -11.307 10.744 1.00 96.69 711 GLY A O 1
ATOM 5425 N N . THR A 1 712 ? 1.937 -10.795 11.872 1.00 96.62 712 THR A N 1
ATOM 5426 C CA . THR A 1 712 ? 1.353 -9.668 12.598 1.00 96.62 712 THR A CA 1
ATOM 5427 C C . THR A 1 712 ? 1.252 -8.468 11.660 1.00 96.62 712 THR A C 1
ATOM 5429 O O . THR A 1 712 ? 2.234 -8.169 10.979 1.00 96.62 712 THR A O 1
ATOM 5432 N N . PHE A 1 713 ? 0.118 -7.761 11.662 1.00 96.94 713 PHE A N 1
ATOM 5433 C CA . PHE A 1 713 ? -0.160 -6.623 10.774 1.00 96.94 713 PHE A CA 1
ATOM 5434 C C . PHE A 1 713 ? -0.209 -7.044 9.296 1.00 96.94 713 PHE A C 1
ATOM 5436 O O . PHE A 1 713 ? 0.652 -6.659 8.510 1.00 96.94 713 PHE A O 1
ATOM 5443 N N . SER A 1 714 ? -1.160 -7.894 8.905 1.00 97.50 714 SER A N 1
ATOM 5444 C CA . SER A 1 714 ? -1.273 -8.389 7.516 1.00 97.50 714 SER A CA 1
ATOM 5445 C C . SER A 1 714 ? -2.719 -8.562 7.043 1.00 97.50 714 SER A C 1
ATOM 5447 O O . SER A 1 714 ? -3.626 -8.502 7.862 1.00 97.50 714 SER A O 1
ATOM 5449 N N . LEU A 1 715 ? -2.941 -8.806 5.751 1.00 98.06 715 LEU A N 1
ATOM 5450 C CA . LEU A 1 715 ? -4.251 -9.116 5.154 1.00 98.06 715 LEU A CA 1
ATOM 5451 C C . LEU A 1 715 ? -5.252 -7.948 5.261 1.00 98.06 715 LEU A C 1
ATOM 5453 O O . LEU A 1 715 ? -6.150 -7.955 6.106 1.00 98.06 715 LEU A O 1
ATOM 5457 N N . GLY A 1 716 ? -5.067 -6.922 4.425 1.00 96.62 716 GLY A N 1
ATOM 5458 C CA . GLY A 1 716 ? -6.032 -5.832 4.227 1.00 96.62 716 GLY A CA 1
ATOM 5459 C C . GLY A 1 716 ? -6.166 -4.906 5.436 1.00 96.62 716 GLY A C 1
ATOM 5460 O O . GLY A 1 716 ? -7.209 -4.847 6.084 1.00 96.62 716 GLY A O 1
ATOM 5461 N N . GLY A 1 717 ? -5.100 -4.189 5.800 1.00 96.88 717 GLY A N 1
ATOM 5462 C CA . GLY A 1 717 ? -5.087 -3.406 7.039 1.00 96.88 717 GLY A CA 1
ATOM 5463 C C . GLY A 1 717 ? -4.387 -2.060 6.964 1.00 96.88 717 GLY A C 1
ATOM 5464 O O . GLY A 1 717 ? -3.648 -1.757 6.033 1.00 96.88 717 GLY A O 1
ATOM 5465 N N . GLY A 1 718 ? -4.612 -1.233 7.982 1.00 97.88 718 GLY A N 1
ATOM 5466 C CA . GLY A 1 718 ? -4.056 0.114 8.061 1.00 97.88 718 GLY A CA 1
ATOM 5467 C C . GLY A 1 718 ? -3.276 0.366 9.348 1.00 97.88 718 GLY A C 1
ATOM 5468 O O . GLY A 1 718 ? -3.728 0.036 10.447 1.00 97.88 718 GLY A O 1
ATOM 5469 N N . TYR A 1 719 ? -2.139 1.050 9.231 1.00 97.50 719 TYR A N 1
ATOM 5470 C CA . TYR A 1 719 ? -1.363 1.539 10.366 1.00 97.50 719 TYR A CA 1
ATOM 5471 C C . TYR A 1 719 ? -0.897 2.982 10.151 1.00 97.50 719 TYR A C 1
ATOM 5473 O O . TYR A 1 719 ? -0.224 3.297 9.173 1.00 97.50 719 TYR A O 1
ATOM 5481 N N . TYR A 1 720 ? -1.198 3.871 11.097 1.00 95.19 720 TYR A N 1
ATOM 5482 C CA . TYR A 1 720 ? -0.756 5.270 11.078 1.00 95.19 720 TYR A CA 1
ATOM 5483 C C . TYR A 1 720 ? -1.084 6.026 9.778 1.00 95.19 720 TYR A C 1
ATOM 5485 O O . TYR A 1 720 ? -0.206 6.309 8.959 1.00 95.19 720 TYR A O 1
ATOM 5493 N N . TYR A 1 721 ? -2.361 6.380 9.609 1.00 95.50 721 TYR A N 1
ATOM 5494 C CA . TYR A 1 721 ? -2.881 7.103 8.440 1.00 95.50 721 TYR A CA 1
ATOM 5495 C C . TYR A 1 721 ? -2.568 6.452 7.083 1.00 95.50 721 TYR A C 1
ATOM 5497 O O . TYR A 1 721 ? -2.411 7.144 6.077 1.00 95.50 721 TYR A O 1
ATOM 5505 N N . GLY A 1 722 ? -2.410 5.131 7.067 1.00 96.94 722 GLY A N 1
ATOM 5506 C CA . GLY A 1 722 ? -2.368 4.333 5.848 1.00 96.94 722 GLY A CA 1
ATOM 5507 C C . GLY A 1 722 ? -3.738 3.746 5.523 1.00 96.94 722 GLY A C 1
ATOM 5508 O O . GLY A 1 722 ? -4.545 3.522 6.431 1.00 96.94 722 GLY A O 1
ATOM 5509 N N . LEU A 1 723 ? -3.974 3.517 4.231 1.00 98.00 723 LEU A N 1
ATOM 5510 C CA . LEU A 1 723 ? -5.121 2.786 3.695 1.00 98.00 723 LEU A CA 1
ATOM 5511 C C . LEU A 1 723 ? -4.621 1.457 3.124 1.00 98.00 723 LEU A C 1
ATOM 5513 O O . LEU A 1 723 ? -3.819 1.466 2.192 1.00 98.00 723 LEU A O 1
ATOM 5517 N N . GLY A 1 724 ? -5.064 0.341 3.692 1.00 98.50 724 GLY A N 1
ATOM 5518 C CA . GLY A 1 724 ? -4.811 -0.987 3.136 1.00 98.50 724 GLY A CA 1
ATOM 5519 C C . GLY A 1 724 ? -6.084 -1.652 2.644 1.00 98.50 724 GLY A C 1
ATOM 5520 O O . GLY A 1 724 ? -7.131 -1.501 3.277 1.00 98.50 724 GLY A O 1
ATOM 5521 N N . ILE A 1 725 ? -5.971 -2.357 1.524 1.00 98.75 725 ILE A N 1
ATOM 5522 C CA . ILE A 1 725 ? -7.041 -3.101 0.869 1.00 98.75 725 ILE A CA 1
ATOM 5523 C C . ILE A 1 725 ? -6.497 -4.484 0.506 1.00 98.75 725 ILE A C 1
ATOM 5525 O O . ILE A 1 725 ? -5.463 -4.585 -0.156 1.00 98.75 725 ILE A O 1
ATOM 5529 N N . LEU A 1 726 ? -7.195 -5.527 0.936 1.00 98.88 726 LEU A N 1
ATOM 5530 C CA . LEU A 1 726 ? -7.121 -6.854 0.334 1.00 98.88 726 LEU A CA 1
ATOM 5531 C C . LEU A 1 726 ? -8.490 -7.139 -0.276 1.00 98.88 726 LEU A C 1
ATOM 5533 O O . LEU A 1 726 ? -9.497 -6.877 0.390 1.00 98.88 726 LEU A O 1
ATOM 5537 N N . ARG A 1 727 ? -8.508 -7.598 -1.526 1.00 98.75 727 ARG A N 1
ATOM 5538 C CA . ARG A 1 727 ? -9.718 -8.082 -2.179 1.00 98.75 727 ARG A CA 1
ATOM 5539 C C . ARG A 1 727 ? -9.453 -9.381 -2.929 1.00 98.75 727 ARG A C 1
ATOM 5541 O O . ARG A 1 727 ? -8.576 -9.373 -3.790 1.00 98.75 727 ARG A O 1
ATOM 5548 N N . ASP A 1 728 ? -10.233 -10.399 -2.612 1.00 98.75 728 ASP A N 1
ATOM 5549 C CA . ASP A 1 728 ? -10.391 -11.622 -3.399 1.00 98.75 728 ASP A CA 1
ATOM 5550 C C . ASP A 1 728 ? -11.728 -11.574 -4.164 1.00 98.75 728 ASP A C 1
ATOM 5552 O O . ASP A 1 728 ? -12.619 -10.791 -3.806 1.00 98.75 728 ASP A O 1
ATOM 5556 N N . ARG A 1 729 ? -11.840 -12.291 -5.282 1.00 98.25 729 ARG A N 1
ATOM 5557 C CA . ARG A 1 729 ? -12.948 -12.185 -6.244 1.00 98.25 729 ARG A CA 1
ATOM 5558 C C . ARG A 1 729 ? -13.866 -13.396 -6.282 1.00 98.25 729 ARG A C 1
ATOM 5560 O O . ARG A 1 729 ? -15.056 -13.211 -6.551 1.00 98.25 729 ARG A O 1
ATOM 5567 N N . ASP A 1 730 ? -13.322 -14.594 -6.152 1.00 97.69 730 ASP A N 1
ATOM 5568 C CA . ASP A 1 730 ? -14.067 -15.845 -6.290 1.00 97.69 730 ASP A CA 1
ATOM 5569 C C . ASP A 1 730 ? -13.167 -16.977 -5.817 1.00 97.69 730 ASP A C 1
ATOM 5571 O O . ASP A 1 730 ? -12.035 -17.050 -6.276 1.00 97.69 730 ASP A O 1
ATOM 5575 N N . GLY A 1 731 ? -13.655 -17.898 -4.996 1.00 97.81 731 GLY A N 1
ATOM 5576 C CA . GLY A 1 731 ? -12.745 -18.920 -4.505 1.00 97.81 731 GLY A CA 1
ATOM 5577 C C . GLY A 1 731 ? -13.290 -19.846 -3.449 1.00 97.81 731 GLY A C 1
ATOM 5578 O O . GLY A 1 731 ? -14.479 -19.900 -3.183 1.00 97.81 731 GLY A O 1
ATOM 5579 N N . HIS A 1 732 ? -12.420 -20.674 -2.891 1.00 98.44 732 HIS A N 1
ATOM 5580 C CA . HIS A 1 732 ? -12.695 -21.422 -1.662 1.00 98.44 732 HIS A CA 1
ATOM 5581 C C . HIS A 1 732 ? -11.453 -21.290 -0.792 1.00 98.44 732 HIS A C 1
ATOM 5583 O O . HIS A 1 732 ? -10.615 -22.202 -0.687 1.00 98.44 732 HIS A O 1
ATOM 5589 N N . ASP A 1 733 ? -11.334 -20.123 -0.188 1.00 98.75 733 ASP A N 1
ATOM 5590 C CA . ASP A 1 733 ? -10.076 -19.556 0.231 1.00 98.75 733 ASP A CA 1
ATOM 5591 C C . ASP A 1 733 ? -9.763 -19.869 1.679 1.00 98.75 733 ASP A C 1
ATOM 5593 O O . ASP A 1 733 ? -10.600 -20.167 2.543 1.00 98.75 733 ASP A O 1
ATOM 5597 N N . ARG A 1 734 ? -8.465 -19.867 1.974 1.00 98.88 734 ARG A N 1
ATOM 5598 C CA . ARG A 1 734 ? -7.961 -20.164 3.313 1.00 98.88 734 ARG A CA 1
ATOM 5599 C C . ARG A 1 734 ? -7.101 -19.037 3.820 1.00 98.88 734 ARG A C 1
ATOM 5601 O O . ARG A 1 734 ? -5.903 -18.968 3.541 1.00 98.88 734 ARG A O 1
ATOM 5608 N N . TYR A 1 735 ? -7.674 -18.259 4.724 1.00 98.81 735 TYR A N 1
ATOM 5609 C CA . TYR A 1 735 ? -7.000 -17.163 5.391 1.00 98.81 735 TYR A CA 1
ATOM 5610 C C . TYR A 1 735 ? -6.462 -17.579 6.756 1.00 98.81 735 TYR A C 1
ATOM 5612 O O . TYR A 1 735 ? -7.189 -17.980 7.668 1.00 98.81 735 TYR A O 1
ATOM 5620 N N . ARG A 1 736 ? -5.145 -17.448 6.938 1.00 97.94 736 ARG A N 1
ATOM 5621 C CA . ARG A 1 736 ? -4.467 -17.754 8.199 1.00 97.94 736 ARG A CA 1
ATOM 5622 C C . ARG A 1 736 ? -3.561 -16.627 8.675 1.00 97.94 736 ARG A C 1
ATOM 5624 O O . ARG A 1 736 ? -2.413 -16.498 8.243 1.00 97.94 736 ARG A O 1
ATOM 5631 N N . GLY A 1 737 ? -4.027 -15.900 9.685 1.00 95.88 737 GLY A N 1
ATOM 5632 C CA . GLY A 1 737 ? -3.282 -14.826 10.343 1.00 95.88 737 GLY A CA 1
ATOM 5633 C C . GLY A 1 737 ? -2.751 -15.158 11.745 1.00 95.88 737 GLY A C 1
ATOM 5634 O O . GLY A 1 737 ? -3.050 -16.201 12.347 1.00 95.88 737 GLY A O 1
ATOM 5635 N N . SER A 1 738 ? -1.940 -14.250 12.304 1.00 93.75 738 SER A N 1
ATOM 5636 C CA . SER A 1 738 ? -1.518 -14.317 13.712 1.00 93.75 738 SER A CA 1
ATOM 5637 C C . SER A 1 738 ? -2.203 -13.303 14.629 1.00 93.75 738 SER A C 1
ATOM 5639 O O . SER A 1 738 ? -3.013 -13.702 15.456 1.00 93.75 738 SER A O 1
ATOM 5641 N N . ARG A 1 739 ? -1.886 -12.011 14.510 1.00 94.38 739 ARG A N 1
ATOM 5642 C CA . ARG A 1 739 ? -2.456 -10.891 15.285 1.00 94.38 739 ARG A CA 1
ATOM 5643 C C . ARG A 1 739 ? -2.502 -9.648 14.393 1.00 94.38 739 ARG A C 1
ATOM 5645 O O . ARG A 1 739 ? -1.623 -9.489 13.567 1.00 94.38 739 ARG A O 1
ATOM 5652 N N . TYR A 1 740 ? -3.459 -8.747 14.569 1.00 95.88 740 TYR A N 1
ATOM 5653 C CA . TYR A 1 740 ? -3.721 -7.627 13.656 1.00 95.88 740 TYR A CA 1
ATOM 5654 C C . TYR A 1 740 ? -3.768 -8.121 12.207 1.00 95.88 740 TYR A C 1
ATOM 5656 O O . TYR A 1 740 ? -2.852 -7.867 11.433 1.00 95.88 740 TYR A O 1
ATOM 5664 N N . ASN A 1 741 ? -4.780 -8.916 11.873 1.00 96.56 741 ASN A N 1
ATOM 5665 C CA . ASN A 1 741 ? -4.927 -9.459 10.528 1.00 96.56 741 ASN A CA 1
ATOM 5666 C C . ASN A 1 741 ? -6.384 -9.513 10.067 1.00 96.56 741 ASN A C 1
ATOM 5668 O O . ASN A 1 741 ? -7.270 -9.451 10.917 1.00 96.56 741 ASN A O 1
ATOM 5672 N N . MET A 1 742 ? -6.584 -9.644 8.752 1.00 97.81 742 MET A N 1
ATOM 5673 C CA . MET A 1 742 ? -7.882 -9.774 8.076 1.00 97.81 742 MET A CA 1
ATOM 5674 C C . MET A 1 742 ? -8.792 -8.584 8.388 1.00 97.81 742 MET A C 1
ATOM 5676 O O . MET A 1 742 ? -9.642 -8.653 9.272 1.00 97.81 742 MET A O 1
ATOM 5680 N N . GLY A 1 743 ? -8.558 -7.436 7.752 1.00 95.81 743 GLY A N 1
ATOM 5681 C CA . GLY A 1 743 ? -9.338 -6.231 8.046 1.00 95.81 743 GLY A CA 1
ATOM 5682 C C . GLY A 1 743 ? -9.035 -5.715 9.453 1.00 95.81 743 GLY A C 1
ATOM 5683 O O . GLY A 1 743 ? -9.813 -5.896 10.390 1.00 95.81 743 GLY A O 1
ATOM 5684 N N . PHE A 1 744 ? -7.883 -5.071 9.639 1.00 97.00 744 PHE A N 1
ATOM 5685 C CA . PHE A 1 744 ? -7.495 -4.495 10.932 1.00 97.00 744 PHE A CA 1
ATOM 5686 C C . PHE A 1 744 ? -7.073 -3.037 10.789 1.00 97.00 744 PHE A C 1
ATOM 5688 O O . PHE A 1 744 ? -6.559 -2.618 9.749 1.00 97.00 744 PHE A O 1
ATOM 5695 N N . THR A 1 745 ? -7.181 -2.270 11.875 1.00 97.69 745 THR A N 1
ATOM 5696 C CA . THR A 1 745 ? -6.561 -0.944 11.932 1.00 97.69 745 THR A CA 1
ATOM 5697 C C . THR A 1 745 ? -6.003 -0.541 13.286 1.00 97.69 745 THR A C 1
ATOM 5699 O O . THR A 1 745 ? -6.518 -0.914 14.342 1.00 97.69 745 THR A O 1
ATOM 5702 N N . ALA A 1 746 ? -4.964 0.297 13.242 1.00 94.88 746 ALA A N 1
ATOM 5703 C CA . ALA A 1 746 ? -4.444 1.007 14.402 1.00 94.88 746 ALA A CA 1
ATOM 5704 C C . ALA A 1 746 ? -3.915 2.408 14.045 1.00 94.88 746 ALA A C 1
ATOM 5706 O O . ALA A 1 746 ? -3.262 2.608 13.019 1.00 94.88 746 ALA A O 1
ATOM 5707 N N . HIS A 1 747 ? -4.100 3.351 14.973 1.00 92.38 747 HIS A N 1
ATOM 5708 C CA . HIS A 1 747 ? -3.545 4.708 14.927 1.00 92.38 747 HIS A CA 1
ATOM 5709 C C . HIS A 1 747 ? -4.053 5.542 13.745 1.00 92.38 747 HIS A C 1
ATOM 5711 O O . HIS A 1 747 ? -3.293 5.889 12.844 1.00 92.38 747 HIS A O 1
ATOM 5717 N N . GLN A 1 748 ? -5.332 5.906 13.772 1.00 94.25 748 GLN A N 1
ATOM 5718 C CA . GLN A 1 748 ? -5.967 6.748 12.763 1.00 94.25 748 GLN A CA 1
ATOM 5719 C C . GLN A 1 748 ? -5.799 6.178 11.350 1.00 94.25 748 GLN A C 1
ATOM 5721 O O . GLN A 1 748 ? -5.427 6.901 10.434 1.00 94.25 748 GLN A O 1
ATOM 5726 N N . ALA A 1 749 ? -5.978 4.873 11.177 1.00 97.38 749 ALA A N 1
ATOM 5727 C CA . ALA A 1 749 ? -5.787 4.206 9.896 1.00 97.38 749 ALA A CA 1
ATOM 5728 C C . ALA A 1 749 ? -7.110 3.732 9.281 1.00 97.38 749 ALA A C 1
ATOM 5730 O O . ALA A 1 749 ? -8.167 3.818 9.914 1.00 97.38 749 ALA A O 1
ATOM 5731 N N . VAL A 1 750 ? -7.039 3.241 8.043 1.00 98.19 750 VAL A N 1
ATOM 5732 C CA . VAL A 1 750 ? -8.154 2.592 7.350 1.00 98.19 750 VAL A CA 1
ATOM 5733 C C . VAL A 1 750 ? -7.703 1.232 6.824 1.00 98.19 750 VAL A C 1
ATOM 5735 O O . VAL A 1 750 ? -6.625 1.120 6.242 1.00 98.19 750 VAL A O 1
ATOM 5738 N N . GLY A 1 751 ? -8.516 0.207 7.052 1.00 98.38 751 GLY A N 1
ATOM 5739 C CA . GLY A 1 751 ? -8.254 -1.162 6.619 1.00 98.38 751 GLY A CA 1
ATOM 5740 C C . GLY A 1 751 ? -9.516 -1.757 6.023 1.00 98.38 751 GLY A C 1
ATOM 5741 O O . GLY A 1 751 ? -10.586 -1.633 6.622 1.00 98.38 751 GLY A O 1
ATOM 5742 N N . VAL A 1 752 ? -9.377 -2.352 4.847 1.00 98.62 752 VAL A N 1
ATOM 5743 C CA . VAL A 1 752 ? -10.460 -2.977 4.098 1.00 98.62 752 VAL A CA 1
ATOM 5744 C C . VAL A 1 752 ? -10.025 -4.386 3.719 1.00 98.62 752 VAL A C 1
ATOM 5746 O O . VAL A 1 752 ? -8.949 -4.579 3.154 1.00 98.62 752 VAL A O 1
ATOM 5749 N N . PHE A 1 753 ? -10.869 -5.345 4.057 1.00 98.88 753 PHE A N 1
ATOM 5750 C CA . PHE A 1 753 ? -10.778 -6.730 3.628 1.00 98.88 753 PHE A CA 1
ATOM 5751 C C . PHE A 1 753 ? -12.100 -7.065 2.945 1.00 98.88 753 PHE A C 1
ATOM 5753 O O . PHE A 1 753 ? -13.148 -6.781 3.530 1.00 98.88 753 PHE A O 1
ATOM 5760 N N . ILE A 1 754 ? -12.032 -7.566 1.718 1.00 98.81 754 ILE A N 1
ATOM 5761 C CA . ILE A 1 754 ? -13.185 -7.976 0.922 1.00 98.81 754 ILE A CA 1
ATOM 5762 C C . ILE A 1 754 ? -12.884 -9.368 0.375 1.00 98.81 754 ILE A C 1
ATOM 5764 O O . ILE A 1 754 ? -11.866 -9.538 -0.287 1.00 98.81 754 ILE A O 1
ATOM 5768 N N . ASP A 1 755 ? -13.762 -10.315 0.641 1.00 98.69 755 ASP A N 1
ATOM 5769 C CA . ASP A 1 755 ? -13.908 -11.519 -0.162 1.00 98.69 755 ASP A CA 1
ATOM 5770 C C . ASP A 1 755 ? -15.247 -11.399 -0.896 1.00 98.69 755 ASP A C 1
ATOM 5772 O O . ASP A 1 755 ? -16.256 -11.036 -0.283 1.00 98.69 755 ASP A O 1
ATOM 5776 N N . ASP A 1 756 ? -15.243 -11.526 -2.222 1.00 98.44 756 ASP A N 1
ATOM 5777 C CA . ASP A 1 756 ? -16.453 -11.307 -3.015 1.00 98.44 756 ASP A CA 1
ATOM 5778 C C . ASP A 1 756 ? -17.359 -12.556 -3.004 1.00 98.44 756 ASP A C 1
ATOM 5780 O O . ASP A 1 756 ? -18.582 -12.383 -3.099 1.00 98.44 756 ASP A O 1
ATOM 5784 N N . ARG A 1 757 ? -16.805 -13.783 -2.975 1.00 96.88 757 ARG A N 1
ATOM 5785 C CA . ARG A 1 757 ? -17.542 -15.059 -3.106 1.00 96.88 757 ARG A CA 1
ATOM 5786 C C . ARG A 1 757 ? -16.648 -16.245 -2.718 1.00 96.88 757 ARG A C 1
ATOM 5788 O O . ARG A 1 757 ? -15.566 -16.379 -3.278 1.00 96.88 757 ARG A O 1
ATOM 5795 N N . GLY A 1 758 ? -17.192 -17.220 -2.002 1.00 97.69 758 GLY A N 1
ATOM 5796 C CA . GLY A 1 758 ? -16.517 -18.488 -1.811 1.00 97.69 758 GLY A CA 1
ATOM 5797 C C . GLY A 1 758 ? -17.160 -19.400 -0.788 1.00 97.69 758 GLY A C 1
ATOM 5798 O O . GLY A 1 758 ? -18.357 -19.369 -0.606 1.00 97.69 758 GLY A O 1
ATOM 5799 N N . ASN A 1 759 ? -16.399 -20.332 -0.225 1.00 98.31 759 ASN A N 1
ATOM 5800 C CA . ASN A 1 759 ? -16.802 -21.104 0.958 1.00 98.31 759 ASN A CA 1
ATOM 5801 C C . ASN A 1 759 ? -15.532 -21.180 1.794 1.00 98.31 759 ASN A C 1
ATOM 5803 O O . ASN A 1 759 ? -14.745 -22.139 1.709 1.00 98.31 759 ASN A O 1
ATOM 5807 N N . ASP A 1 760 ? -15.316 -20.134 2.560 1.00 98.69 760 ASP A N 1
ATOM 5808 C CA . ASP A 1 760 ? -14.005 -19.684 2.953 1.00 98.69 760 ASP A CA 1
ATOM 5809 C C . ASP A 1 760 ? -13.734 -19.993 4.417 1.00 98.69 760 ASP A C 1
ATOM 5811 O O . ASP A 1 760 ? -14.596 -20.242 5.277 1.00 98.69 760 ASP A O 1
ATOM 5815 N N . HIS A 1 761 ? -12.443 -20.077 4.715 1.00 98.81 761 HIS A N 1
ATOM 5816 C CA . HIS A 1 761 ? -11.973 -20.401 6.044 1.00 98.81 761 HIS A CA 1
ATOM 5817 C C . HIS A 1 761 ? -11.053 -19.322 6.588 1.00 98.81 761 HIS A C 1
ATOM 5819 O O . HIS A 1 761 ? -9.859 -19.267 6.278 1.00 98.81 761 HIS A O 1
ATOM 5825 N N . TYR A 1 762 ? -11.586 -18.550 7.529 1.00 98.75 762 TYR A N 1
ATOM 5826 C CA . TYR A 1 762 ? -10.883 -17.479 8.215 1.00 98.75 762 TYR A CA 1
ATOM 5827 C C . TYR A 1 762 ? -10.400 -17.933 9.586 1.00 98.75 762 TYR A C 1
ATOM 5829 O O . TYR A 1 762 ? -11.180 -18.205 10.500 1.00 98.75 762 TYR A O 1
ATOM 5837 N N . ALA A 1 763 ? -9.085 -17.977 9.787 1.00 98.00 763 ALA A N 1
ATOM 5838 C CA . ALA A 1 763 ? -8.503 -18.404 11.051 1.00 98.00 763 ALA A CA 1
ATOM 5839 C C . ALA A 1 763 ? -7.379 -17.481 11.522 1.00 98.00 763 ALA A C 1
ATOM 5841 O O . ALA A 1 763 ? -6.388 -17.236 10.834 1.00 98.00 763 ALA A O 1
ATOM 5842 N N . THR A 1 764 ? -7.459 -17.048 12.779 1.00 96.25 764 THR A N 1
ATOM 5843 C CA . THR A 1 764 ? -6.349 -16.364 13.452 1.00 96.25 764 THR A CA 1
ATOM 5844 C C . THR A 1 764 ? -5.858 -17.175 14.648 1.00 96.25 764 THR A C 1
ATOM 5846 O O . THR A 1 764 ? -6.633 -17.773 15.396 1.00 96.25 764 THR A O 1
ATOM 5849 N N . SER A 1 765 ? -4.544 -17.197 14.863 1.00 93.00 765 SER A N 1
ATOM 5850 C CA . SER A 1 765 ? -3.963 -17.905 16.017 1.00 93.00 765 SER A CA 1
ATOM 5851 C C . SER A 1 765 ? -4.031 -17.114 17.327 1.00 93.00 765 SER A C 1
ATOM 5853 O O . SER A 1 765 ? -4.043 -17.720 18.398 1.00 93.00 765 SER A O 1
ATOM 5855 N N . HIS A 1 766 ? -4.066 -15.781 17.265 1.00 93.38 766 HIS A N 1
ATOM 5856 C CA . HIS A 1 766 ? -4.085 -14.902 18.434 1.00 93.38 766 HIS A CA 1
ATOM 5857 C C . HIS A 1 766 ? -5.205 -13.858 18.337 1.00 93.38 766 HIS A C 1
ATOM 5859 O O . HIS A 1 766 ? -5.926 -13.756 17.347 1.00 93.38 766 HIS A O 1
ATOM 5865 N N . PHE A 1 767 ? -5.368 -13.104 19.426 1.00 91.00 767 PHE A N 1
ATOM 5866 C CA . PHE A 1 767 ? -6.365 -12.043 19.560 1.00 91.00 767 PHE A CA 1
ATOM 5867 C C . PHE A 1 767 ? -6.084 -10.893 18.591 1.00 91.00 767 PHE A C 1
ATOM 5869 O O . PHE A 1 767 ? -4.925 -10.665 18.245 1.00 91.00 767 PHE A O 1
ATOM 5876 N N . VAL A 1 768 ? -7.108 -10.072 18.339 1.00 91.81 768 VAL A N 1
ATOM 5877 C CA . VAL A 1 768 ? -7.058 -8.848 17.528 1.00 91.81 768 VAL A CA 1
ATOM 5878 C C . VAL A 1 768 ? -6.973 -9.201 16.043 1.00 91.81 768 VAL A C 1
ATOM 5880 O O . VAL A 1 768 ? -5.877 -9.299 15.512 1.00 91.81 768 VAL A O 1
ATOM 5883 N N . ALA A 1 769 ? -8.100 -9.452 15.382 1.00 93.44 769 ALA A N 1
ATOM 5884 C CA . ALA A 1 769 ? -8.166 -9.830 13.961 1.00 93.44 769 ALA A CA 1
ATOM 5885 C C . ALA A 1 769 ? -9.599 -9.685 13.415 1.00 93.44 769 ALA A C 1
ATOM 5887 O O . ALA A 1 769 ? -10.492 -9.392 14.204 1.00 93.44 769 ALA A O 1
ATOM 5888 N N . MET A 1 770 ? -9.816 -9.954 12.124 1.00 94.75 770 MET A N 1
ATOM 5889 C CA . MET A 1 770 ? -11.131 -10.129 11.480 1.00 94.75 770 MET A CA 1
ATOM 5890 C C . MET A 1 770 ? -12.103 -8.982 11.758 1.00 94.75 770 MET A C 1
ATOM 5892 O O . MET A 1 770 ? -12.985 -9.075 12.618 1.00 94.75 770 MET A O 1
ATOM 5896 N N . GLY A 1 771 ? -11.904 -7.870 11.052 1.00 94.94 771 GLY A N 1
ATOM 5897 C CA . GLY A 1 771 ? -12.795 -6.711 11.087 1.00 94.94 771 GLY A CA 1
ATOM 5898 C C . GLY A 1 771 ? -12.768 -5.979 12.424 1.00 94.94 771 GLY A C 1
ATOM 5899 O O . GLY A 1 771 ? -13.761 -5.940 13.151 1.00 94.94 771 GLY A O 1
ATOM 5900 N N . MET A 1 772 ? -11.625 -5.393 12.784 1.00 95.44 772 MET A N 1
ATOM 5901 C CA . MET A 1 772 ? -11.440 -4.698 14.065 1.00 95.44 772 MET A CA 1
ATOM 5902 C C . MET A 1 772 ? -10.809 -3.309 13.908 1.00 95.44 772 MET A C 1
ATOM 5904 O O . MET A 1 772 ? -9.862 -3.133 13.143 1.00 95.44 772 MET A O 1
ATOM 5908 N N . ALA A 1 773 ? -11.261 -2.338 14.717 1.00 96.12 773 ALA A N 1
ATOM 5909 C CA . ALA A 1 773 ? -10.736 -0.969 14.712 1.00 96.12 773 ALA A CA 1
ATOM 5910 C C . ALA A 1 773 ? -10.197 -0.469 16.067 1.00 96.12 773 ALA A C 1
ATOM 5912 O O . ALA A 1 773 ? -10.855 -0.576 17.109 1.00 96.12 773 ALA A O 1
ATOM 5913 N N . TRP A 1 774 ? -9.002 0.137 16.042 1.00 94.12 774 TRP A N 1
ATOM 5914 C CA . TRP A 1 774 ? -8.310 0.671 17.222 1.00 94.12 774 TRP A CA 1
ATOM 5915 C C . TRP A 1 774 ? -7.768 2.093 17.003 1.00 94.12 774 TRP A C 1
ATOM 5917 O O . TRP A 1 774 ? -7.138 2.378 15.987 1.00 94.12 774 TRP A O 1
ATOM 5927 N N . ASP A 1 775 ? -7.916 2.968 18.005 1.00 91.25 775 ASP A N 1
ATOM 5928 C CA . ASP A 1 775 ? -7.284 4.305 18.074 1.00 91.25 775 ASP A CA 1
ATOM 5929 C C . ASP A 1 775 ? -7.704 5.223 16.919 1.00 91.25 775 ASP A C 1
ATOM 5931 O O . ASP A 1 775 ? -6.916 5.476 16.014 1.00 91.25 775 ASP A O 1
ATOM 5935 N N . GLU A 1 776 ? -8.955 5.701 16.956 1.00 93.38 776 GLU A N 1
ATOM 5936 C CA . GLU A 1 776 ? -9.535 6.624 15.962 1.00 93.38 776 GLU A CA 1
ATOM 5937 C C . GLU A 1 776 ? -9.445 6.103 14.516 1.00 93.38 776 GLU A C 1
ATOM 5939 O O . GLU A 1 776 ? -9.306 6.887 13.584 1.00 93.38 776 GLU A O 1
ATOM 5944 N N . SER A 1 777 ? -9.488 4.787 14.318 1.00 95.81 777 SER A N 1
ATOM 5945 C CA . SER A 1 777 ? -9.377 4.145 13.001 1.00 95.81 777 SER A CA 1
ATOM 5946 C C . SER A 1 777 ? -10.721 3.617 12.495 1.00 95.81 777 SER A C 1
ATOM 5948 O O . SER A 1 777 ? -11.657 3.473 13.283 1.00 95.81 777 SER A O 1
ATOM 5950 N N . SER A 1 778 ? -10.805 3.311 11.197 1.00 96.81 778 SER A N 1
ATOM 5951 C CA . SER A 1 778 ? -12.004 2.742 10.566 1.00 96.81 778 SER A CA 1
ATOM 5952 C C . SER A 1 778 ? -11.688 1.454 9.811 1.00 96.81 778 SER A C 1
ATOM 5954 O O . SER A 1 778 ? -10.707 1.404 9.074 1.00 96.81 778 SER A O 1
ATOM 5956 N N . THR A 1 779 ? -12.517 0.427 9.968 1.00 98.06 779 THR A N 1
ATOM 5957 C CA . THR A 1 779 ? -12.295 -0.880 9.338 1.00 98.06 779 THR A CA 1
ATOM 5958 C C . THR A 1 779 ? -13.559 -1.433 8.707 1.00 98.06 779 THR A C 1
ATOM 5960 O O . THR A 1 779 ? -14.619 -1.372 9.332 1.00 98.06 779 THR A O 1
ATOM 5963 N N . LEU A 1 780 ? -13.405 -1.996 7.509 1.00 98.31 780 LEU A N 1
ATOM 5964 C CA . LEU A 1 780 ? -14.383 -2.838 6.831 1.00 98.31 780 LEU A CA 1
ATOM 5965 C C . LEU A 1 780 ? -13.803 -4.249 6.691 1.00 98.31 780 LEU A C 1
ATOM 5967 O O . LEU A 1 780 ? -12.685 -4.411 6.204 1.00 98.31 780 LEU A O 1
ATOM 5971 N N . PHE A 1 781 ? -14.568 -5.236 7.130 1.00 98.75 781 PHE A N 1
ATOM 5972 C CA . PHE A 1 781 ? -14.442 -6.625 6.715 1.00 98.75 781 PHE A CA 1
ATOM 5973 C C . PHE A 1 781 ? -15.746 -6.973 6.004 1.00 98.75 781 PHE A C 1
ATOM 5975 O O . PHE A 1 781 ? -16.808 -6.757 6.594 1.00 98.75 781 PHE A O 1
ATOM 5982 N N . LEU A 1 782 ? -15.653 -7.412 4.757 1.00 98.50 782 LEU A N 1
ATOM 5983 C CA . LEU A 1 782 ? -16.784 -7.833 3.950 1.00 98.50 782 LEU A CA 1
ATOM 5984 C C . LEU A 1 782 ? -16.498 -9.227 3.409 1.00 98.50 782 LEU A C 1
ATOM 5986 O O . LEU A 1 782 ? -15.460 -9.417 2.784 1.00 98.50 782 LEU A O 1
ATOM 5990 N N . ASP A 1 783 ? -17.416 -10.138 3.667 1.00 98.44 783 ASP A N 1
ATOM 5991 C CA . ASP A 1 783 ? -17.568 -11.401 2.965 1.00 98.44 783 ASP A CA 1
ATOM 5992 C C . ASP A 1 783 ? -18.869 -11.333 2.145 1.00 98.44 783 ASP A C 1
ATOM 5994 O O . ASP A 1 783 ? -19.837 -10.666 2.546 1.00 98.44 783 ASP A O 1
ATOM 5998 N N . GLY A 1 784 ? -18.843 -11.887 0.940 1.00 97.12 784 GLY A N 1
ATOM 5999 C CA . GLY A 1 784 ? -19.889 -11.758 -0.058 1.00 97.12 784 GLY A CA 1
ATOM 6000 C C . GLY A 1 784 ? -20.889 -12.911 -0.044 1.00 97.12 784 GLY A C 1
ATOM 6001 O O . GLY A 1 784 ? -21.965 -12.788 0.532 1.00 97.12 784 GLY A O 1
ATOM 6002 N N . GLU A 1 785 ? -20.618 -13.964 -0.807 1.00 95.69 785 GLU A N 1
ATOM 6003 C CA . GLU A 1 785 ? -21.494 -15.137 -0.903 1.00 95.69 785 GLU A CA 1
ATOM 6004 C C . GLU A 1 785 ? -20.741 -16.379 -0.449 1.00 95.69 785 GLU A C 1
ATOM 6006 O O . GLU A 1 785 ? -19.689 -16.629 -1.019 1.00 95.69 785 GLU A O 1
ATOM 6011 N N . GLY A 1 786 ? -21.318 -17.215 0.413 1.00 96.69 786 GLY A N 1
ATOM 6012 C CA . GLY A 1 786 ? -20.664 -18.465 0.787 1.00 96.69 786 GLY A CA 1
ATOM 6013 C C . GLY A 1 786 ? -21.324 -19.223 1.921 1.00 96.69 786 GLY A C 1
ATOM 6014 O O . GLY A 1 786 ? -22.389 -18.852 2.375 1.00 96.69 786 GLY A O 1
ATOM 6015 N N . ASP A 1 787 ? -20.759 -20.365 2.305 1.00 98.06 787 ASP A N 1
ATOM 6016 C CA . ASP A 1 787 ? -21.015 -20.989 3.607 1.00 98.06 787 ASP A CA 1
ATOM 6017 C C . ASP A 1 787 ? -19.682 -20.980 4.377 1.00 98.06 787 ASP A C 1
ATOM 6019 O O . ASP A 1 787 ? -18.833 -21.872 4.204 1.00 98.06 787 ASP A O 1
ATOM 6023 N N . ASP A 1 788 ? -19.498 -19.989 5.244 1.00 98.50 788 ASP A N 1
ATOM 6024 C CA . ASP A 1 788 ? -18.189 -19.567 5.725 1.00 98.50 788 ASP A CA 1
ATOM 6025 C C . ASP A 1 788 ? -17.891 -19.991 7.159 1.00 98.50 788 ASP A C 1
ATOM 6027 O O . ASP A 1 788 ? -18.748 -20.254 8.013 1.00 98.50 788 ASP A O 1
ATOM 6031 N N . THR A 1 789 ? -16.599 -20.108 7.468 1.00 98.69 789 THR A N 1
ATOM 6032 C CA . THR A 1 789 ? -16.146 -20.429 8.824 1.00 98.69 789 THR A CA 1
ATOM 6033 C C . THR A 1 789 ? -15.115 -19.438 9.334 1.00 98.69 789 THR A C 1
ATOM 6035 O O . THR A 1 789 ? -13.968 -19.405 8.887 1.00 98.69 789 THR A O 1
ATOM 6038 N N . TYR A 1 790 ? -15.469 -18.766 10.428 1.00 98.50 790 TYR A N 1
ATOM 6039 C CA . TYR A 1 790 ? -14.656 -17.757 11.090 1.00 98.50 790 TYR A CA 1
ATOM 6040 C C . TYR A 1 790 ? -14.167 -18.217 12.466 1.00 98.50 790 TYR A C 1
ATOM 6042 O O . TYR A 1 790 ? -14.954 -18.532 13.359 1.00 98.50 790 TYR A O 1
ATOM 6050 N N . VAL A 1 791 ? -12.854 -18.203 12.707 1.00 98.19 791 VAL A N 1
ATOM 6051 C CA . VAL A 1 791 ? -12.242 -18.703 13.951 1.00 98.19 791 VAL A CA 1
ATOM 6052 C C . VAL A 1 791 ? -11.350 -17.650 14.609 1.00 98.19 791 VAL A C 1
ATOM 6054 O O . VAL A 1 791 ? -10.194 -17.450 14.220 1.00 98.19 791 VAL A O 1
ATOM 6057 N N . ALA A 1 792 ? -11.864 -17.002 15.664 1.00 95.81 792 ALA A N 1
ATOM 6058 C CA . ALA A 1 792 ? -11.177 -15.927 16.387 1.00 95.81 792 ALA A CA 1
ATOM 6059 C C . ALA A 1 792 ? -11.198 -16.108 17.919 1.00 95.81 792 ALA A C 1
ATOM 6061 O O . ALA A 1 792 ? -12.269 -16.137 18.526 1.00 95.81 792 ALA A O 1
ATOM 6062 N N . PRO A 1 793 ? -10.041 -16.112 18.614 1.00 91.19 793 PRO A N 1
ATOM 6063 C CA . PRO A 1 793 ? -9.998 -16.259 20.068 1.00 91.19 793 PRO A CA 1
ATOM 6064 C C . PRO A 1 793 ? -10.315 -14.958 20.829 1.00 91.19 793 PRO A C 1
ATOM 6066 O O . PRO A 1 793 ? -10.555 -15.014 22.036 1.00 91.19 793 PRO A O 1
ATOM 6069 N N . GLY A 1 794 ? -10.333 -13.792 20.164 1.00 90.88 794 GLY A N 1
ATOM 6070 C CA . GLY A 1 794 ? -10.867 -12.552 20.736 1.00 90.88 794 GLY A CA 1
ATOM 6071 C C . GLY A 1 794 ? -10.449 -11.253 20.068 1.00 90.88 794 GLY A C 1
ATOM 6072 O O . GLY A 1 794 ? -9.508 -11.228 19.287 1.00 90.88 794 GLY A O 1
ATOM 6073 N N . PHE A 1 795 ? -11.153 -10.166 20.414 1.00 92.75 795 PHE A N 1
ATOM 6074 C CA . PHE A 1 795 ? -11.068 -8.860 19.746 1.00 92.75 795 PHE A CA 1
ATOM 6075 C C . PHE A 1 795 ? -11.210 -9.015 18.220 1.00 92.75 795 PHE A C 1
ATOM 6077 O O . PHE A 1 795 ? -10.263 -8.796 17.473 1.00 92.75 795 PHE A O 1
ATOM 6084 N N . ALA A 1 796 ? -12.383 -9.468 17.788 1.00 95.44 796 ALA A N 1
ATOM 6085 C CA . ALA A 1 796 ? -12.718 -9.742 16.394 1.00 95.44 796 ALA A CA 1
ATOM 6086 C C . ALA A 1 796 ? -14.209 -9.493 16.143 1.00 95.44 796 ALA A C 1
ATOM 6088 O O . ALA A 1 796 ? -14.936 -9.217 17.106 1.00 95.44 796 ALA A O 1
ATOM 6089 N N . PHE A 1 797 ? -14.644 -9.614 14.887 1.00 96.19 797 PHE A N 1
ATOM 6090 C CA . PHE A 1 797 ? -16.048 -9.559 14.469 1.00 96.19 797 PHE A CA 1
ATOM 6091 C C . PHE A 1 797 ? -16.692 -8.208 14.814 1.00 96.19 797 PHE A C 1
ATOM 6093 O O . PHE A 1 797 ? -17.520 -8.101 15.723 1.00 96.19 797 PHE A O 1
ATOM 6100 N N . ALA A 1 798 ? -16.248 -7.149 14.132 1.00 96.31 798 ALA A N 1
ATOM 6101 C CA . ALA A 1 798 ? -16.605 -5.751 14.401 1.00 96.31 798 ALA A CA 1
ATOM 6102 C C . ALA A 1 798 ? -16.205 -5.263 15.807 1.00 96.31 798 ALA A C 1
ATOM 6104 O O . ALA A 1 798 ? -16.946 -4.532 16.475 1.00 96.31 798 ALA A O 1
ATOM 6105 N N . ALA A 1 799 ? -15.026 -5.664 16.291 1.00 94.25 799 ALA A N 1
ATOM 6106 C CA . ALA A 1 799 ? -14.529 -5.208 17.586 1.00 94.25 799 ALA A CA 1
ATOM 6107 C C . ALA A 1 799 ? -13.949 -3.786 17.516 1.00 94.25 799 ALA A C 1
ATOM 6109 O O . ALA A 1 799 ? -13.121 -3.473 16.659 1.00 94.25 799 ALA A O 1
ATOM 6110 N N . GLY A 1 800 ? -14.333 -2.935 18.471 1.00 93.19 800 GLY A N 1
ATOM 6111 C CA . GLY A 1 800 ? -13.913 -1.532 18.521 1.00 93.19 800 GLY A CA 1
ATOM 6112 C C . GLY A 1 800 ? -13.254 -1.133 19.841 1.00 93.19 800 GLY A C 1
ATOM 6113 O O . GLY A 1 800 ? -13.742 -1.468 20.927 1.00 93.19 800 GLY A O 1
ATOM 6114 N N . ALA A 1 801 ? -12.175 -0.352 19.759 1.00 91.69 801 ALA A N 1
ATOM 6115 C CA . ALA A 1 801 ? -11.551 0.298 20.909 1.00 91.69 801 ALA A CA 1
ATOM 6116 C C . ALA A 1 801 ? -10.963 1.660 20.569 1.00 91.69 801 ALA A C 1
ATOM 6118 O O . ALA A 1 801 ? -10.581 1.939 19.435 1.00 91.69 801 ALA A O 1
ATOM 6119 N N . MET A 1 802 ? -10.804 2.485 21.600 1.00 90.94 802 MET A N 1
ATOM 6120 C CA . MET A 1 802 ? -10.067 3.740 21.537 1.00 90.94 802 MET A CA 1
ATOM 6121 C C . MET A 1 802 ? -10.577 4.650 20.407 1.00 90.94 802 MET A C 1
ATOM 6123 O O . MET A 1 802 ? -9.779 5.219 19.678 1.00 90.94 802 MET A O 1
ATOM 6127 N N . ASN A 1 803 ? -11.900 4.784 20.262 1.00 92.06 803 ASN A N 1
ATOM 6128 C CA . ASN A 1 803 ? -12.573 5.555 19.203 1.00 92.06 803 ASN A CA 1
ATOM 6129 C C . ASN A 1 803 ? -12.547 4.892 17.818 1.00 92.06 803 ASN A C 1
ATOM 6131 O O . ASN A 1 803 ? -12.573 5.585 16.808 1.00 92.06 803 ASN A O 1
ATOM 6135 N N . GLY A 1 804 ? -12.462 3.565 17.760 1.00 94.06 804 GLY A N 1
ATOM 6136 C CA . GLY A 1 804 ? -12.544 2.823 16.504 1.00 94.06 804 GLY A CA 1
ATOM 6137 C C . GLY A 1 804 ? -13.969 2.754 15.947 1.00 94.06 804 GLY A C 1
ATOM 6138 O O . GLY A 1 804 ? -14.938 2.713 16.712 1.00 94.06 804 GLY A O 1
ATOM 6139 N N . PHE A 1 805 ? -14.075 2.704 14.622 1.00 95.88 805 PHE A N 1
ATOM 6140 C CA . PHE A 1 805 ? -15.274 2.325 13.881 1.00 95.88 805 PHE A CA 1
ATOM 6141 C C . PHE A 1 805 ? -15.007 1.008 13.143 1.00 95.88 805 PHE A C 1
ATOM 6143 O O . PHE A 1 805 ? -14.123 0.959 12.293 1.00 95.88 805 PHE A O 1
ATOM 6150 N N . ALA A 1 806 ? -15.750 -0.050 13.449 1.00 96.88 806 ALA A N 1
ATOM 6151 C CA . ALA A 1 806 ? -15.626 -1.335 12.766 1.00 96.88 806 ALA A CA 1
ATOM 6152 C C . ALA A 1 806 ? -16.965 -1.740 12.142 1.00 96.88 806 ALA A C 1
ATOM 6154 O O . ALA A 1 806 ? -17.993 -1.720 12.823 1.00 96.88 806 ALA A O 1
ATOM 6155 N N . LEU A 1 807 ? -16.925 -2.104 10.863 1.00 97.38 807 LEU A N 1
ATOM 6156 C CA . LEU A 1 807 ? -18.007 -2.728 10.116 1.00 97.38 807 LEU A CA 1
ATOM 6157 C C . LEU A 1 807 ? -17.545 -4.126 9.701 1.00 97.38 807 LEU A C 1
ATOM 6159 O O . LEU A 1 807 ? -16.494 -4.261 9.077 1.00 97.38 807 LEU A O 1
ATOM 6163 N N . PHE A 1 808 ? -18.305 -5.133 10.105 1.00 98.44 808 PHE A N 1
ATOM 6164 C CA . PHE A 1 808 ? -18.182 -6.509 9.643 1.00 98.44 808 PHE A CA 1
ATOM 6165 C C . PHE A 1 808 ? -19.501 -6.859 8.963 1.00 98.44 808 PHE A C 1
ATOM 6167 O O . PHE A 1 808 ? -20.553 -6.659 9.577 1.00 98.44 808 PHE A O 1
ATOM 6174 N N . GLU A 1 809 ? -19.430 -7.317 7.726 1.00 98.31 809 GLU A N 1
ATOM 6175 C CA . GLU A 1 809 ? -20.567 -7.721 6.908 1.00 98.31 809 GLU A CA 1
ATOM 6176 C C . GLU A 1 809 ? -20.234 -9.074 6.289 1.00 98.31 809 GLU A C 1
ATOM 6178 O O . GLU A 1 809 ? -19.246 -9.174 5.577 1.00 98.31 809 GLU A O 1
ATOM 6183 N N . ASP A 1 810 ? -21.015 -10.087 6.622 1.00 98.31 810 ASP A N 1
ATOM 6184 C CA . ASP A 1 810 ? -21.169 -11.297 5.819 1.00 98.31 810 ASP A CA 1
ATOM 6185 C C . ASP A 1 810 ? -22.478 -11.116 5.041 1.00 98.31 810 ASP A C 1
ATOM 6187 O O . ASP A 1 810 ? -23.472 -10.678 5.639 1.00 98.31 810 ASP A O 1
ATOM 6191 N N . SER A 1 811 ? -22.457 -11.264 3.715 1.00 97.31 811 SER A N 1
ATOM 6192 C CA . SER A 1 811 ? -23.550 -10.783 2.860 1.00 97.31 811 SER A CA 1
ATOM 6193 C C . SER A 1 811 ? -24.551 -11.869 2.453 1.00 97.31 811 SER A C 1
ATOM 6195 O O . SER A 1 811 ? -25.672 -11.513 2.054 1.00 97.31 811 SER A O 1
ATOM 6197 N N . ALA A 1 812 ? -24.177 -13.147 2.529 1.00 96.00 812 ALA A N 1
ATOM 6198 C CA . ALA A 1 812 ? -25.037 -14.290 2.247 1.00 96.00 812 ALA A CA 1
ATOM 6199 C C . ALA A 1 812 ? -24.370 -15.590 2.701 1.00 96.00 812 ALA A C 1
ATOM 6201 O O . ALA A 1 812 ? -23.333 -15.933 2.157 1.00 96.00 812 ALA A O 1
ATOM 6202 N N . GLY A 1 813 ? -25.063 -16.398 3.501 1.00 95.88 813 GLY A N 1
ATOM 6203 C CA . GLY A 1 813 ? -24.561 -17.734 3.793 1.00 95.88 813 GLY A CA 1
ATOM 6204 C C . GLY A 1 813 ? -25.280 -18.456 4.907 1.00 95.88 813 GLY A C 1
ATOM 6205 O O . GLY A 1 813 ? -26.353 -18.025 5.339 1.00 95.88 813 GLY A O 1
ATOM 6206 N N . ALA A 1 814 ? -24.739 -19.616 5.283 1.00 97.06 814 ALA A N 1
ATOM 6207 C CA . ALA A 1 814 ? -25.041 -20.312 6.529 1.00 97.06 814 ALA A CA 1
ATOM 6208 C C . ALA A 1 814 ? -23.747 -20.495 7.338 1.00 97.06 814 ALA A C 1
ATOM 6210 O O . ALA A 1 814 ? -23.033 -21.497 7.199 1.00 97.06 814 ALA A O 1
ATOM 6211 N N . ASP A 1 815 ? -23.480 -19.553 8.241 1.00 97.88 815 ASP A N 1
ATOM 6212 C CA . ASP A 1 815 ? -22.104 -19.257 8.632 1.00 97.88 815 ASP A CA 1
ATOM 6213 C C . ASP A 1 815 ? -21.759 -19.659 10.062 1.00 97.88 815 ASP A C 1
ATOM 6215 O O . ASP A 1 815 ? -22.579 -19.761 10.987 1.00 97.88 815 ASP A O 1
ATOM 6219 N N . HIS A 1 816 ? -20.480 -19.955 10.269 1.00 98.00 816 HIS A N 1
ATOM 6220 C CA . HIS A 1 816 ? -19.972 -20.524 11.508 1.00 98.00 816 HIS A CA 1
ATOM 6221 C C . HIS A 1 816 ? -18.972 -19.586 12.194 1.00 98.00 816 HIS A C 1
ATOM 6223 O O . HIS A 1 816 ? -17.786 -19.546 11.865 1.00 98.00 816 HIS A O 1
ATOM 6229 N N . TYR A 1 817 ? -19.405 -18.936 13.278 1.00 97.88 817 TYR A N 1
ATOM 6230 C CA . TYR A 1 817 ? -18.583 -18.008 14.063 1.00 97.88 817 TYR A CA 1
ATOM 6231 C C . TYR A 1 817 ? -18.079 -18.640 15.364 1.00 97.88 817 TYR A C 1
ATOM 6233 O O . TYR A 1 817 ? -18.791 -18.812 16.371 1.00 97.88 817 TYR A O 1
ATOM 6241 N N . VAL A 1 818 ? -16.786 -18.951 15.380 1.00 97.19 818 VAL A N 1
ATOM 6242 C CA . VAL A 1 818 ? -16.107 -19.684 16.449 1.00 97.19 818 VAL A CA 1
ATOM 6243 C C . VAL A 1 818 ? -15.210 -18.771 17.295 1.00 97.19 818 VAL A C 1
ATOM 6245 O O . VAL A 1 818 ? -14.270 -18.150 16.805 1.00 97.19 818 VAL A O 1
ATOM 6248 N N . GLY A 1 819 ? -15.436 -18.768 18.613 1.00 93.56 819 GLY A N 1
ATOM 6249 C CA . GLY A 1 819 ? -14.504 -18.283 19.633 1.00 93.56 819 GLY A CA 1
ATOM 6250 C C . GLY A 1 819 ? -15.031 -17.147 20.511 1.00 93.56 819 GLY A C 1
ATOM 6251 O O . GLY A 1 819 ? -15.152 -17.335 21.723 1.00 93.56 819 GLY A O 1
ATOM 6252 N N . VAL A 1 820 ? -15.348 -15.976 19.948 1.00 91.88 820 VAL A N 1
ATOM 6253 C CA . VAL A 1 820 ? -15.801 -14.805 20.729 1.00 91.88 820 VAL A CA 1
ATOM 6254 C C . VAL A 1 820 ? -17.120 -14.220 20.265 1.00 91.88 820 VAL A C 1
ATOM 6256 O O . VAL A 1 820 ? -17.581 -14.475 19.163 1.00 91.88 820 VAL A O 1
ATOM 6259 N N . ARG A 1 821 ? -17.734 -13.422 21.145 1.00 92.56 821 ARG A N 1
ATOM 6260 C CA . ARG A 1 821 ? -18.986 -12.718 20.870 1.00 92.56 821 ARG A CA 1
ATOM 6261 C C . ARG A 1 821 ? -18.782 -11.647 19.782 1.00 92.56 821 ARG A C 1
ATOM 6263 O O . ARG A 1 821 ? -18.001 -10.721 20.031 1.00 92.56 821 ARG A O 1
ATOM 6270 N N . PRO A 1 822 ? -19.525 -11.700 18.664 1.00 94.12 822 PRO A N 1
ATOM 6271 C CA . PRO A 1 822 ? -19.539 -10.623 17.680 1.00 94.12 822 PRO A CA 1
ATOM 6272 C C . PRO A 1 822 ? -20.080 -9.297 18.219 1.00 94.12 822 PRO A C 1
ATOM 6274 O O . PRO A 1 822 ? -20.892 -9.271 19.157 1.00 94.12 822 PRO A O 1
ATOM 6277 N N . ALA A 1 823 ? -19.629 -8.199 17.607 1.00 90.88 823 ALA A N 1
ATOM 6278 C CA . ALA A 1 823 ? -19.871 -6.818 18.016 1.00 90.88 823 ALA A CA 1
ATOM 6279 C C . ALA A 1 823 ? -19.515 -6.590 19.495 1.00 90.88 823 ALA A C 1
ATOM 6281 O O . ALA A 1 823 ? -20.379 -6.419 20.359 1.00 90.88 823 ALA A O 1
ATOM 6282 N N . SER A 1 824 ? -18.213 -6.604 19.790 1.00 84.94 824 SER A N 1
ATOM 6283 C CA . SER A 1 824 ? -17.674 -6.450 21.145 1.00 84.94 824 SER A CA 1
ATOM 6284 C C . SER A 1 824 ? -16.866 -5.163 21.312 1.00 84.94 824 SER A C 1
ATOM 6286 O O . SER A 1 824 ? -16.142 -4.730 20.417 1.00 84.94 824 SER A O 1
ATOM 6288 N N . LYS A 1 825 ? -16.933 -4.560 22.503 1.00 77.94 825 LYS A N 1
ATOM 6289 C CA . LYS A 1 825 ? -16.157 -3.362 22.844 1.00 77.94 825 LYS A CA 1
ATOM 6290 C C . LYS A 1 825 ? -14.965 -3.684 23.732 1.00 77.94 825 LYS A C 1
ATOM 6292 O O . LYS A 1 825 ? -15.035 -4.505 24.646 1.00 77.94 825 LYS A O 1
ATOM 6297 N N . TYR A 1 826 ? -13.917 -2.888 23.550 1.00 76.88 826 TYR A N 1
ATOM 6298 C CA . TYR A 1 826 ? -12.825 -2.752 24.497 1.00 76.88 826 TYR A CA 1
ATOM 6299 C C . TYR A 1 826 ? -12.612 -1.261 24.817 1.00 76.88 826 TYR A C 1
ATOM 6301 O O . TYR A 1 826 ? -12.693 -0.395 23.952 1.00 76.88 826 TYR A O 1
ATOM 6309 N N . GLY A 1 827 ? -12.458 -0.939 26.105 1.00 75.81 827 GLY A N 1
ATOM 6310 C CA . GLY A 1 827 ? -12.634 0.425 26.628 1.00 75.81 827 GLY A CA 1
ATOM 6311 C C . GLY A 1 827 ? -11.758 1.520 26.002 1.00 75.81 827 GLY A C 1
ATOM 6312 O O . GLY A 1 827 ? -10.660 1.264 25.523 1.00 75.81 827 GLY A O 1
ATOM 6313 N N . ASN A 1 828 ? -12.210 2.770 26.124 1.00 79.38 828 ASN A N 1
ATOM 6314 C CA . ASN A 1 828 ? -11.526 3.967 25.626 1.00 79.38 828 ASN A CA 1
ATOM 6315 C C . ASN A 1 828 ? -10.738 4.610 26.774 1.00 79.38 828 ASN A C 1
ATOM 6317 O O . ASN A 1 828 ? -11.145 5.597 27.366 1.00 79.38 828 ASN A O 1
ATOM 6321 N N . ARG A 1 829 ? -9.663 3.956 27.229 1.00 69.62 829 ARG A N 1
ATOM 6322 C CA . ARG A 1 829 ? -8.989 4.374 28.479 1.00 69.62 829 ARG A CA 1
ATOM 6323 C C . ARG A 1 829 ? -8.122 5.620 28.322 1.00 69.62 829 ARG A C 1
ATOM 6325 O O . ARG A 1 829 ? -7.875 6.302 29.311 1.00 69.62 829 ARG A O 1
ATOM 6332 N N . TYR A 1 830 ? -7.606 5.869 27.122 1.00 71.69 830 TYR A N 1
ATOM 6333 C CA . TYR A 1 830 ? -6.741 7.021 26.841 1.00 71.69 830 TYR A CA 1
ATOM 6334 C C . TYR A 1 830 ? -7.284 7.946 25.751 1.00 71.69 830 TYR A C 1
ATOM 6336 O O . TYR A 1 830 ? -6.656 8.953 25.437 1.00 71.69 830 TYR A O 1
ATOM 6344 N N . HIS A 1 831 ? -8.466 7.626 25.236 1.00 70.88 831 HIS A N 1
ATOM 6345 C CA . HIS A 1 831 ? -9.297 8.511 24.440 1.00 70.88 831 HIS A CA 1
ATOM 6346 C C . HIS A 1 831 ? -10.626 8.687 25.153 1.00 70.88 831 HIS A C 1
ATOM 6348 O O . HIS A 1 831 ? -11.149 7.719 25.686 1.00 70.88 831 HIS A O 1
ATOM 6354 N N . ASP A 1 832 ? -11.183 9.892 25.163 1.00 73.12 832 ASP A N 1
ATOM 6355 C CA . ASP A 1 832 ? -12.553 10.069 25.647 1.00 73.12 832 ASP A CA 1
ATOM 6356 C C . ASP A 1 832 ? -13.551 9.650 24.546 1.00 73.12 832 ASP A C 1
ATOM 6358 O O . ASP A 1 832 ? -13.205 9.608 23.361 1.00 73.12 832 ASP A O 1
ATOM 6362 N N . GLY A 1 833 ? -14.802 9.381 24.925 1.00 83.81 833 GLY A N 1
ATOM 6363 C CA . GLY A 1 833 ? -15.893 9.080 23.992 1.00 83.81 833 GLY A CA 1
ATOM 6364 C C . GLY A 1 833 ? -16.133 7.584 23.772 1.00 83.81 833 GLY A C 1
ATOM 6365 O O . GLY A 1 833 ? -15.873 6.753 24.646 1.00 83.81 833 GLY A O 1
ATOM 6366 N N . THR A 1 834 ? -16.674 7.238 22.606 1.00 88.56 834 THR A N 1
ATOM 6367 C CA . THR A 1 834 ? -17.198 5.904 22.256 1.00 88.56 834 THR A CA 1
ATOM 6368 C C . THR A 1 834 ? -16.496 5.309 21.036 1.00 88.56 834 THR A C 1
ATOM 6370 O O . THR A 1 834 ? -15.874 6.039 20.263 1.00 88.56 834 THR A O 1
ATOM 6373 N N . SER A 1 835 ? -16.586 3.987 20.894 1.00 92.31 835 SER A N 1
ATOM 6374 C CA . SER A 1 835 ? -16.200 3.227 19.695 1.00 92.31 835 SER A CA 1
ATOM 6375 C C . SER A 1 835 ? -17.460 2.564 19.152 1.00 92.31 835 SER A C 1
ATOM 6377 O O . SER A 1 835 ? -18.311 2.186 19.954 1.00 92.31 835 SER A O 1
ATOM 6379 N N . VAL A 1 836 ? -17.586 2.422 17.836 1.00 93.81 836 VAL A N 1
ATOM 6380 C CA . VAL A 1 836 ? -18.754 1.800 17.195 1.00 93.81 836 VAL A CA 1
ATOM 6381 C C . VAL A 1 836 ? -18.322 0.506 16.524 1.00 93.81 836 VAL A C 1
ATOM 6383 O O . VAL A 1 836 ? -17.338 0.491 15.790 1.00 93.81 836 VAL A O 1
ATOM 6386 N N . GLY A 1 837 ? -19.065 -0.565 16.785 1.00 95.25 837 GLY A N 1
ATOM 6387 C CA . GLY A 1 837 ? -18.947 -1.837 16.076 1.00 95.25 837 GLY A CA 1
ATOM 6388 C C . GLY A 1 837 ? -20.310 -2.230 15.525 1.00 95.25 837 GLY A C 1
ATOM 6389 O O . GLY A 1 837 ? -21.256 -2.340 16.309 1.00 95.25 837 GLY A O 1
ATOM 6390 N N . LEU A 1 838 ? -20.412 -2.397 14.210 1.00 96.88 838 LEU A N 1
ATOM 6391 C CA . LEU A 1 838 ? -21.580 -2.935 13.520 1.00 96.88 838 LEU A CA 1
ATOM 6392 C C . LEU A 1 838 ? -21.187 -4.276 12.905 1.00 96.88 838 LEU A C 1
ATOM 6394 O O . LEU A 1 838 ? -20.356 -4.315 12.005 1.00 96.88 838 LEU A O 1
ATOM 6398 N N . PHE A 1 839 ? -21.763 -5.345 13.436 1.00 98.06 839 PHE A N 1
ATOM 6399 C CA . PHE A 1 839 ? -21.678 -6.683 12.870 1.00 98.06 839 PHE A CA 1
ATOM 6400 C C . PHE A 1 839 ? -23.004 -6.990 12.180 1.00 98.06 839 PHE A C 1
ATOM 6402 O O . PHE A 1 839 ? -24.059 -6.828 12.807 1.00 98.06 839 PHE A O 1
ATOM 6409 N N . MET A 1 840 ? -22.934 -7.397 10.921 1.00 98.25 840 MET A N 1
ATOM 6410 C CA . MET A 1 840 ? -24.063 -7.844 10.123 1.00 98.25 840 MET A CA 1
ATOM 6411 C C . MET A 1 840 ? -23.703 -9.196 9.535 1.00 98.25 840 MET A C 1
ATOM 6413 O O . MET A 1 840 ? -22.691 -9.315 8.859 1.00 98.25 840 MET A O 1
ATOM 6417 N N . ASP A 1 841 ? -24.527 -10.170 9.850 1.00 98.00 841 ASP A N 1
ATOM 6418 C CA . ASP A 1 841 ? -24.640 -11.414 9.120 1.00 98.00 841 ASP A CA 1
ATOM 6419 C C . ASP A 1 841 ? -25.935 -11.303 8.314 1.00 98.00 841 ASP A C 1
ATOM 6421 O O . ASP A 1 841 ? -26.999 -10.971 8.869 1.00 98.00 841 ASP A O 1
ATOM 6425 N N . LEU A 1 842 ? -25.805 -11.399 6.997 1.00 97.00 842 LEU A N 1
ATOM 6426 C CA . LEU A 1 842 ? -26.900 -11.295 6.061 1.00 97.00 842 LEU A CA 1
ATOM 6427 C C . LEU A 1 842 ? -27.044 -12.623 5.335 1.00 97.00 842 LEU A C 1
ATOM 6429 O O . LEU A 1 842 ? -26.083 -13.145 4.806 1.00 97.00 842 LEU A O 1
ATOM 6433 N N . GLY A 1 843 ? -28.257 -13.160 5.280 1.00 93.25 843 GLY A N 1
ATOM 6434 C CA . GLY A 1 843 ? -28.480 -14.472 4.684 1.00 93.25 843 GLY A CA 1
ATOM 6435 C C . GLY A 1 843 ? -29.764 -15.120 5.181 1.00 93.25 843 GLY A C 1
ATOM 6436 O O . GLY A 1 843 ? -30.297 -14.787 6.240 1.00 93.25 843 GLY A O 1
ATOM 6437 N N . ASP A 1 844 ? -30.314 -16.025 4.373 1.00 89.50 844 ASP A N 1
ATOM 6438 C CA . ASP A 1 844 ? -31.443 -16.874 4.777 1.00 89.50 844 ASP A CA 1
ATOM 6439 C C . ASP A 1 844 ? -30.965 -18.205 5.412 1.00 89.50 844 ASP A C 1
ATOM 6441 O O . ASP A 1 844 ? -31.798 -19.077 5.694 1.00 89.50 844 ASP A O 1
ATOM 6445 N N . GLY A 1 845 ? -29.649 -18.389 5.588 1.00 88.38 845 GLY A N 1
ATOM 6446 C CA . GLY A 1 845 ? -29.043 -19.568 6.204 1.00 88.38 845 GLY A CA 1
ATOM 6447 C C . GLY A 1 845 ? -29.295 -19.678 7.709 1.00 88.38 845 GLY A C 1
ATOM 6448 O O . GLY A 1 845 ? -29.994 -18.869 8.317 1.00 88.38 845 GLY A O 1
ATOM 6449 N N . GLU A 1 846 ? -28.816 -20.771 8.308 1.00 93.19 846 GLU A N 1
ATOM 6450 C CA . GLU A 1 846 ? -28.920 -20.994 9.756 1.00 93.19 846 GLU A CA 1
ATOM 6451 C C . GLU A 1 846 ? -27.538 -20.876 10.404 1.00 93.19 846 GLU A C 1
ATOM 6453 O O . GLU A 1 846 ? -26.776 -21.845 10.427 1.00 93.19 846 GLU A O 1
ATOM 6458 N N . ASP A 1 847 ? -27.260 -19.712 10.990 1.00 96.06 847 ASP A N 1
ATOM 6459 C CA . ASP A 1 847 ? -25.920 -19.380 11.480 1.00 96.06 847 ASP A CA 1
ATOM 6460 C C . ASP A 1 847 ? -25.642 -19.896 12.891 1.00 96.06 847 ASP A C 1
ATOM 6462 O O . ASP A 1 847 ? -26.511 -20.019 13.772 1.00 96.06 847 ASP A O 1
ATOM 6466 N N . VAL A 1 848 ? -24.363 -20.164 13.150 1.00 97.00 848 VAL A N 1
ATOM 6467 C CA . VAL A 1 848 ? -23.883 -20.718 14.414 1.00 97.00 848 VAL A CA 1
ATOM 6468 C C . VAL A 1 848 ? -22.916 -19.762 15.100 1.00 97.00 848 VAL A C 1
ATOM 6470 O O . VAL A 1 848 ? -21.730 -19.682 14.785 1.00 97.00 848 VAL A O 1
ATOM 6473 N N . PHE A 1 849 ? -23.385 -19.133 16.181 1.00 96.62 849 PHE A N 1
ATOM 6474 C CA . PHE A 1 849 ? -22.566 -18.256 17.021 1.00 96.62 849 PHE A CA 1
ATOM 6475 C C . PHE A 1 849 ? -22.137 -18.919 18.333 1.00 96.62 849 PHE A C 1
ATOM 6477 O O . PHE A 1 849 ? -22.851 -18.916 19.341 1.00 96.62 849 PHE A O 1
ATOM 6484 N N . SER A 1 850 ? -20.893 -19.389 18.402 1.00 93.06 850 SER A N 1
ATOM 6485 C CA . SER A 1 850 ? -20.332 -19.937 19.652 1.00 93.06 850 SER A CA 1
ATOM 6486 C C . SER A 1 850 ? -20.134 -18.886 20.764 1.00 93.06 850 SER A C 1
ATOM 6488 O O . SER A 1 850 ? -20.059 -19.227 21.946 1.00 93.06 850 SER A O 1
ATOM 6490 N N . GLY A 1 851 ? -20.082 -17.597 20.403 1.00 86.06 851 GLY A N 1
ATOM 6491 C CA . GLY A 1 851 ? -19.880 -16.455 21.304 1.00 86.06 851 GLY A CA 1
ATOM 6492 C C . GLY A 1 851 ? -21.120 -16.001 22.091 1.00 86.06 851 GLY A C 1
ATOM 6493 O O . GLY A 1 851 ? -21.102 -14.935 22.714 1.00 86.06 851 GLY A O 1
ATOM 6494 N N . GLY A 1 852 ? -22.211 -16.773 22.061 1.00 86.81 852 GLY A N 1
ATOM 6495 C CA . GLY A 1 852 ? -23.436 -16.499 22.821 1.00 86.81 852 GLY A CA 1
ATOM 6496 C C . GLY A 1 852 ? -24.384 -15.476 22.183 1.00 86.81 852 GLY A C 1
ATOM 6497 O O . GLY A 1 852 ? -25.132 -14.820 22.916 1.00 86.81 852 GLY A O 1
ATOM 6498 N N . ARG A 1 853 ? -24.321 -15.302 20.857 1.00 92.25 853 ARG A N 1
ATOM 6499 C CA . ARG A 1 853 ? -25.406 -14.722 20.042 1.00 92.25 853 ARG A CA 1
ATOM 6500 C C . ARG A 1 853 ? -26.360 -15.837 19.601 1.00 92.25 853 ARG A C 1
ATOM 6502 O O . ARG A 1 853 ? -26.042 -17.014 19.781 1.00 92.25 853 ARG A O 1
ATOM 6509 N N . GLN A 1 854 ? -27.539 -15.480 19.113 1.00 92.75 854 GLN A N 1
ATOM 6510 C CA . GLN A 1 854 ? -28.528 -16.427 18.595 1.00 92.75 854 GLN A CA 1
ATOM 6511 C C . GLN A 1 854 ? -28.841 -16.128 17.133 1.00 92.75 854 GLN A C 1
ATOM 6513 O O . GLN A 1 854 ? -28.896 -14.956 16.775 1.00 92.75 854 GLN A O 1
ATOM 6518 N N . ALA A 1 855 ? -29.119 -17.177 16.356 1.00 93.56 855 ALA A N 1
ATOM 6519 C CA . ALA A 1 855 ? -29.599 -17.043 14.986 1.00 93.56 855 ALA A CA 1
ATOM 6520 C C . ALA A 1 855 ? -30.856 -16.146 14.918 1.00 93.56 855 ALA A C 1
ATOM 6522 O O . ALA A 1 855 ? -31.757 -16.245 15.770 1.00 93.56 855 ALA A O 1
ATOM 6523 N N . GLY A 1 856 ? -30.916 -15.252 13.937 1.00 94.06 856 GLY A N 1
ATOM 6524 C CA . GLY A 1 856 ? -31.923 -14.214 13.765 1.00 94.06 856 GLY A CA 1
ATOM 6525 C C . GLY A 1 856 ? -31.931 -13.137 14.857 1.00 94.06 856 GLY A C 1
ATOM 6526 O O . GLY A 1 856 ? -32.962 -12.480 15.056 1.00 94.06 856 GLY A O 1
ATOM 6527 N N . GLU A 1 857 ? -30.873 -12.952 15.649 1.00 94.62 857 GLU A N 1
ATOM 6528 C CA . GLU A 1 857 ? -30.819 -11.906 16.681 1.00 94.62 857 GLU A CA 1
ATOM 6529 C C . GLU A 1 857 ? -30.573 -10.514 16.065 1.00 94.62 857 GLU A C 1
ATOM 6531 O O . GLU A 1 857 ? -29.685 -10.305 15.253 1.00 94.62 857 GLU A O 1
ATOM 6536 N N . ILE A 1 858 ? -31.334 -9.509 16.512 1.00 96.12 858 ILE A N 1
ATOM 6537 C CA . ILE A 1 858 ? -31.021 -8.096 16.249 1.00 96.12 858 ILE A CA 1
ATOM 6538 C C . ILE A 1 858 ? -30.934 -7.394 17.597 1.00 96.12 858 ILE A C 1
ATOM 6540 O O . ILE A 1 858 ? -31.914 -7.360 18.350 1.00 96.12 858 ILE A O 1
ATOM 6544 N N . ASP A 1 859 ? -29.766 -6.839 17.905 1.00 94.44 859 ASP A N 1
ATOM 6545 C CA . ASP A 1 859 ? -29.456 -6.285 19.218 1.00 94.44 859 ASP A CA 1
ATOM 6546 C C . ASP A 1 859 ? -28.587 -5.026 19.130 1.00 94.44 859 ASP A C 1
ATOM 6548 O O . ASP A 1 859 ? -27.711 -4.881 18.278 1.00 94.44 859 ASP A O 1
ATOM 6552 N N . ALA A 1 860 ? -28.799 -4.117 20.078 1.00 92.69 860 ALA A N 1
ATOM 6553 C CA . ALA A 1 860 ? -27.886 -3.015 20.333 1.00 92.69 860 ALA A CA 1
ATOM 6554 C C . ALA A 1 860 ? -27.317 -3.180 21.740 1.00 92.69 860 ALA A C 1
ATOM 6556 O O . ALA A 1 860 ? -27.847 -2.627 22.711 1.00 92.69 860 ALA A O 1
ATOM 6557 N N . GLY A 1 861 ? -26.208 -3.912 21.821 1.00 81.81 861 GLY A N 1
ATOM 6558 C CA . GLY A 1 861 ? -25.509 -4.216 23.063 1.00 81.81 861 GLY A CA 1
ATOM 6559 C C . GLY A 1 861 ? -25.050 -2.958 23.804 1.00 81.81 861 GLY A C 1
ATOM 6560 O O . GLY A 1 861 ? -25.075 -1.854 23.260 1.00 81.81 861 GLY A O 1
ATOM 6561 N N . PRO A 1 862 ? -24.635 -3.054 25.072 1.00 71.25 862 PRO A N 1
ATOM 6562 C CA . PRO A 1 862 ? -24.145 -1.893 25.807 1.00 71.25 862 PRO A CA 1
ATOM 6563 C C . PRO A 1 862 ? -22.973 -1.221 25.064 1.00 71.25 862 PRO A C 1
ATOM 6565 O O . PRO A 1 862 ? -22.229 -1.863 24.325 1.00 71.25 862 PRO A O 1
ATOM 6568 N N . GLU A 1 863 ? -22.819 0.092 25.258 1.00 73.00 863 GLU A N 1
ATOM 6569 C CA . GLU A 1 863 ? -21.641 0.837 24.787 1.00 73.00 863 GLU A CA 1
ATOM 6570 C C . GLU A 1 863 ? -21.390 0.802 23.255 1.00 73.00 863 GLU A C 1
ATOM 6572 O O . GLU A 1 863 ? -20.256 0.619 22.819 1.00 73.00 863 GLU A O 1
ATOM 6577 N N . HIS A 1 864 ? -22.440 1.036 22.450 1.00 86.25 864 HIS A N 1
ATOM 6578 C CA . HIS A 1 864 ? -22.338 1.360 21.003 1.00 86.25 864 HIS A CA 1
ATOM 6579 C C . HIS A 1 864 ? -21.899 0.211 20.087 1.00 86.25 864 HIS A C 1
ATOM 6581 O O . HIS A 1 864 ? -21.406 0.434 18.984 1.00 86.25 864 HIS A O 1
ATOM 6587 N N . THR A 1 865 ? -22.170 -1.016 20.525 1.00 91.94 865 THR A N 1
ATOM 6588 C CA . THR A 1 865 ? -22.111 -2.232 19.707 1.00 91.94 865 THR A CA 1
ATOM 6589 C C . THR A 1 865 ? -23.488 -2.560 19.124 1.00 91.94 865 THR A C 1
ATOM 6591 O O . THR A 1 865 ? -24.513 -2.372 19.791 1.00 91.94 865 THR A O 1
ATOM 6594 N N . PHE A 1 866 ? -23.518 -3.016 17.874 1.00 95.81 866 PHE A N 1
ATOM 6595 C CA . PHE A 1 866 ? -24.724 -3.330 17.112 1.00 95.81 866 PHE A CA 1
ATOM 6596 C C . PHE A 1 866 ? -24.521 -4.666 16.400 1.00 95.81 866 PHE A C 1
ATOM 6598 O O . PHE A 1 866 ? -23.501 -4.865 15.745 1.00 95.81 866 PHE A O 1
ATOM 6605 N N . PHE A 1 867 ? -25.470 -5.574 16.584 1.00 97.19 867 PHE A N 1
ATOM 6606 C CA . PHE A 1 867 ? -25.458 -6.915 16.018 1.00 97.19 867 PHE A CA 1
ATOM 6607 C C . PHE A 1 867 ? -26.743 -7.120 15.226 1.00 97.19 867 PHE A C 1
ATOM 6609 O O . PHE A 1 867 ? -27.833 -6.822 15.732 1.00 97.19 867 PHE A O 1
ATOM 6616 N N . VAL A 1 868 ? -26.598 -7.606 14.004 1.00 97.94 868 VAL A N 1
ATOM 6617 C CA . VAL A 1 868 ? -27.689 -7.910 13.090 1.00 97.94 868 VAL A CA 1
ATOM 6618 C C . VAL A 1 868 ? -27.412 -9.273 12.491 1.00 97.94 868 VAL A C 1
ATOM 6620 O O . VAL A 1 868 ? -26.333 -9.490 11.962 1.00 97.94 868 VAL A O 1
ATOM 6623 N N . ASP A 1 869 ? -28.403 -10.137 12.585 1.00 97.75 869 ASP A N 1
ATOM 6624 C CA . ASP A 1 869 ? -28.524 -11.372 11.830 1.00 97.75 869 ASP A CA 1
ATOM 6625 C C . ASP A 1 869 ? -29.938 -11.349 11.223 1.00 97.75 869 ASP A C 1
ATOM 6627 O O . ASP A 1 869 ? -30.956 -11.232 11.940 1.00 97.75 869 ASP A O 1
ATOM 6631 N N . ALA A 1 870 ? -29.985 -11.256 9.893 1.00 97.12 870 ALA A N 1
ATOM 6632 C CA . ALA A 1 870 ? -31.209 -11.140 9.109 1.00 97.12 870 ALA A CA 1
ATOM 6633 C C . ALA A 1 870 ? -30.952 -11.364 7.609 1.00 97.12 870 ALA A C 1
ATOM 6635 O O . ALA A 1 870 ? -29.919 -10.945 7.125 1.00 97.12 870 ALA A O 1
ATOM 6636 N N . PRO A 1 871 ? -31.955 -11.768 6.811 1.00 96.25 871 PRO A N 1
ATOM 6637 C CA . PRO A 1 871 ? -31.770 -12.018 5.374 1.00 96.25 871 PRO A CA 1
ATOM 6638 C C . PRO A 1 871 ? -31.184 -10.870 4.555 1.00 96.25 871 PRO A C 1
ATOM 6640 O O . PRO A 1 871 ? -30.422 -11.086 3.625 1.00 96.25 871 PRO A O 1
ATOM 6643 N N . THR A 1 872 ? -31.583 -9.635 4.865 1.00 97.06 872 THR A N 1
ATOM 6644 C CA . THR A 1 872 ? -31.043 -8.429 4.233 1.00 97.06 872 THR A CA 1
ATOM 6645 C C . THR A 1 872 ? -31.121 -7.246 5.194 1.00 97.06 872 THR A C 1
ATOM 6647 O O . THR A 1 872 ? -31.880 -7.248 6.177 1.00 97.06 872 THR A O 1
ATOM 6650 N N . VAL A 1 873 ? -30.419 -6.162 4.856 1.00 96.69 873 VAL A N 1
ATOM 6651 C CA . VAL A 1 873 ? -30.527 -4.871 5.552 1.00 96.69 873 VAL A CA 1
ATOM 6652 C C . VAL A 1 873 ? -31.972 -4.345 5.562 1.00 96.69 873 VAL A C 1
ATOM 6654 O O . VAL A 1 873 ? -32.439 -3.807 6.575 1.00 96.69 873 VAL A O 1
ATOM 6657 N N . GLU A 1 874 ? -32.724 -4.509 4.471 1.00 96.38 874 GLU A N 1
ATOM 6658 C CA . GLU A 1 874 ? -34.137 -4.122 4.374 1.00 96.38 874 GLU A CA 1
ATOM 6659 C C . GLU A 1 874 ? -35.013 -4.968 5.299 1.00 96.38 874 GLU A C 1
ATOM 6661 O O . GLU A 1 874 ? -35.864 -4.415 6.004 1.00 96.38 874 GLU A O 1
ATOM 6666 N N . ALA A 1 875 ? -34.793 -6.285 5.343 1.00 96.62 875 ALA A N 1
ATOM 6667 C CA . ALA A 1 875 ? -35.530 -7.189 6.220 1.00 96.62 875 ALA A CA 1
ATOM 6668 C C . ALA A 1 875 ? -35.305 -6.836 7.700 1.00 96.62 875 ALA A C 1
ATOM 6670 O O . ALA A 1 875 ? -36.270 -6.704 8.465 1.00 96.62 875 ALA A O 1
ATOM 6671 N N . ALA A 1 876 ? -34.051 -6.584 8.094 1.00 97.12 876 ALA A N 1
ATOM 6672 C CA . ALA A 1 876 ? -33.703 -6.096 9.428 1.00 97.12 876 ALA A CA 1
ATOM 6673 C C . ALA A 1 876 ? -34.393 -4.758 9.742 1.00 97.12 876 ALA A C 1
ATOM 6675 O O . ALA A 1 876 ? -34.987 -4.577 10.812 1.00 97.12 876 ALA A O 1
ATOM 6676 N N . THR A 1 877 ? -34.368 -3.827 8.786 1.00 97.06 877 THR A N 1
ATOM 6677 C CA . THR A 1 877 ? -34.981 -2.499 8.913 1.00 97.06 877 THR A CA 1
ATOM 6678 C C . THR A 1 877 ? -36.495 -2.585 9.121 1.00 97.06 877 THR A C 1
ATOM 6680 O O . THR A 1 877 ? -37.028 -1.943 10.031 1.00 97.06 877 THR A O 1
ATOM 6683 N N . GLU A 1 878 ? -37.209 -3.377 8.320 1.00 96.62 878 GLU A N 1
ATOM 6684 C CA . GLU A 1 878 ? -38.658 -3.567 8.463 1.00 96.62 878 GLU A CA 1
ATOM 6685 C C . GLU A 1 878 ? -39.011 -4.261 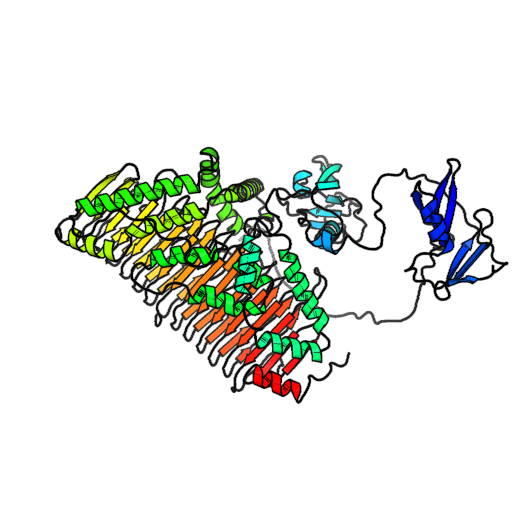9.781 1.00 96.62 878 GLU A C 1
ATOM 6687 O O . GLU A 1 878 ? -39.924 -3.826 10.494 1.00 96.62 878 GLU A O 1
ATOM 6692 N N . ARG A 1 879 ? -38.236 -5.272 10.183 1.00 96.31 879 ARG A N 1
ATOM 6693 C CA . ARG A 1 879 ? -38.416 -5.941 11.474 1.00 96.31 879 ARG A CA 1
ATOM 6694 C C . ARG A 1 879 ? -38.272 -4.970 12.644 1.00 96.31 879 ARG A C 1
ATOM 6696 O O . ARG A 1 879 ? -39.109 -5.000 13.545 1.00 96.31 879 ARG A O 1
ATOM 6703 N N . LEU A 1 880 ? -37.283 -4.077 12.618 1.00 96.56 880 LEU A N 1
ATOM 6704 C CA . LEU A 1 880 ? -37.072 -3.058 13.653 1.00 96.56 880 LEU A CA 1
ATOM 6705 C C . LEU A 1 880 ? -38.159 -1.975 13.687 1.00 96.56 880 LEU A C 1
ATOM 6707 O O . LEU A 1 880 ? -38.390 -1.380 14.743 1.00 96.56 880 LEU A O 1
ATOM 6711 N N . LYS A 1 881 ? -38.842 -1.702 12.567 1.00 94.44 881 LYS A N 1
ATOM 6712 C CA . LYS A 1 881 ? -40.010 -0.802 12.538 1.00 94.44 881 LYS A CA 1
ATOM 6713 C C . LYS A 1 881 ? -41.225 -1.427 13.224 1.00 94.44 881 LYS A C 1
ATOM 6715 O O . LYS A 1 881 ? -41.982 -0.713 13.880 1.00 94.44 881 LYS A O 1
ATOM 6720 N N . VAL A 1 882 ? -41.408 -2.741 13.083 1.00 94.88 882 VAL A N 1
ATOM 6721 C CA . VAL A 1 882 ? -42.529 -3.484 13.685 1.00 94.88 882 VAL A CA 1
ATOM 6722 C C . VAL A 1 882 ? -42.248 -3.842 15.144 1.00 94.88 882 VAL A C 1
ATOM 6724 O O . VAL A 1 882 ? -43.107 -3.661 16.007 1.00 94.88 882 VAL A O 1
ATOM 6727 N N . THR A 1 883 ? -41.043 -4.334 15.426 1.00 92.25 883 THR A N 1
ATOM 6728 C CA . THR A 1 883 ? -40.588 -4.772 16.749 1.00 92.25 883 THR A CA 1
ATOM 6729 C C . THR A 1 883 ? -39.305 -4.024 17.111 1.00 92.25 883 THR A C 1
ATOM 6731 O O . THR A 1 883 ? -38.212 -4.502 16.808 1.00 92.25 883 THR A O 1
ATOM 6734 N N . PRO A 1 884 ? -39.415 -2.848 17.756 1.00 90.31 884 PRO A N 1
ATOM 6735 C CA . PRO A 1 884 ? -38.248 -2.082 18.170 1.00 90.31 884 PRO A CA 1
ATOM 6736 C C . PRO A 1 884 ? -37.348 -2.857 19.136 1.00 90.31 884 PRO A C 1
ATOM 6738 O O . PRO A 1 884 ? -37.820 -3.720 19.885 1.00 90.31 884 PRO A O 1
ATOM 6741 N N . LEU A 1 885 ? -36.065 -2.489 19.174 1.00 90.31 885 LEU A N 1
ATOM 6742 C CA . LEU A 1 885 ? -35.094 -3.021 20.127 1.00 90.31 885 LEU A CA 1
ATOM 6743 C C . LEU A 1 885 ? -35.645 -2.950 21.555 1.00 90.31 885 LEU A C 1
ATOM 6745 O O . LEU A 1 885 ? -36.189 -1.928 21.994 1.00 90.31 885 LEU A O 1
ATOM 6749 N N . LYS A 1 886 ? -35.479 -4.038 22.313 1.00 74.75 886 LYS A N 1
ATOM 6750 C CA . LYS A 1 886 ? -35.806 -4.032 23.740 1.00 74.75 886 LYS A CA 1
ATOM 6751 C C . LYS A 1 886 ? -34.931 -2.974 24.407 1.00 74.75 886 LYS A C 1
ATOM 6753 O O . LYS A 1 886 ? -33.710 -3.055 24.334 1.00 74.75 886 LYS A O 1
ATOM 6758 N N . LYS A 1 887 ? -35.546 -1.981 25.063 1.00 58.62 887 LYS A N 1
ATOM 6759 C CA . LYS A 1 887 ? -34.797 -1.006 25.866 1.00 58.62 887 LYS A CA 1
ATOM 6760 C C . LYS A 1 887 ? -33.946 -1.778 26.868 1.00 58.62 887 LYS A C 1
ATOM 6762 O O . LYS A 1 887 ? -34.504 -2.483 27.710 1.00 58.62 887 LYS A O 1
ATOM 6767 N N . ALA A 1 888 ? -32.625 -1.652 26.764 1.00 51.41 888 ALA A N 1
ATOM 6768 C CA . ALA A 1 888 ? -31.726 -2.157 27.786 1.00 51.41 888 ALA A CA 1
ATOM 6769 C C . ALA A 1 888 ? -32.187 -1.583 29.134 1.00 51.41 888 ALA A C 1
ATOM 6771 O O . ALA A 1 888 ? -32.420 -0.375 29.247 1.00 51.41 888 ALA A O 1
ATOM 6772 N N . ALA A 1 889 ? -32.403 -2.450 30.126 1.00 38.81 889 ALA A N 1
ATOM 6773 C CA . ALA A 1 889 ? -32.591 -1.989 31.493 1.00 38.81 889 ALA A CA 1
ATOM 6774 C C . ALA A 1 889 ? -31.326 -1.200 31.863 1.00 38.81 889 ALA A C 1
ATOM 6776 O O . ALA A 1 889 ? -30.232 -1.755 31.772 1.00 38.81 889 ALA A O 1
ATOM 6777 N N . GLN A 1 890 ? -31.498 0.099 32.131 1.00 32.69 890 GLN A N 1
ATOM 6778 C CA . GLN A 1 890 ? -30.409 1.043 32.402 1.00 32.69 890 GLN A CA 1
ATOM 6779 C C . GLN A 1 890 ? -29.539 0.613 33.578 1.00 32.69 890 GLN A C 1
ATOM 6781 O O . GLN A 1 890 ? -30.114 0.129 34.583 1.00 32.69 890 GLN A O 1
#

pLDDT: mean 80.32, std 23.16, range [18.5, 98.88]

Foldseek 3Di:
DDDDDDDDDDDDDDDDDDDDDDDDDDDDDDDFDWAWAWDQDPVRKIKIWTWGDDDPPDTDIDIDIDDDDPVVVCCVLQPDPPDPDQKHFYADPPFRFTPWMAGNVVRDIDDGDPDDTDDDDDDDDDDDDDDDDDDPDDDDVVVLLLFDQFFQLAAWDFPDQDDDPADGDDTATFGPFGFPQHPCVVLVHDRVKGWQDWPPDGRPDPCRNGPLSVSVVCRVRDGFFAKIWTWIWDADPVGDTDIRIDIDTRTDLPQFKDADDPLLVLLLVVLPPDDQDLVNVLLCLQCVLQVNNVQVVVLLVVQLSVNRIGTLLFWSLLNNCSSPVSCQVVSLCVLFVLQDFDDFLNQLSNLQSCCNFQPSDDRPPDDQDDADDLPPDALVSLVVRLQRLLVQLVVLLCVQCVVADPVNLVLCVVLVVLLQVCCVVQVALSRRPPVVSSVSNSVNVVSLSSGPVSSQSNSSSSLSVNVGPVSVVVNLVNQVVCAVFQWSDWDQDPQWIATEGHAEAEEQADQNSATQHYEYAYEAYEAAYQQQFADPPRHQGHEYEYQDEAYEAEYADAQGNQGRDSHGGEYEYADHAYEHAYEEHYQFEYDSHGGEHEYQDHAYEHAYEARHQFHYASYTGEHHYREAQYEHDYAAHHAFEWFRSYTGEHEAQHQAHAYEAAFHDDAADPVPDPPATHGLYAQEWEYNPPSGATGGGEYEYNHHAYEHHGGAQYAFEYEHNTGGEYEYEYHAYEHEYEAQYQWGYEHSIEGEHEYAYHAYEADYPAEHYAFAWYASYETEHEYHEHAYEHAHQYRYQQEYEQSYGTEYEYAEHAYEHHHADHQYYDYNPSHDGAHAGAGEYAYPHAYHHPRPDHAQDWAQDPGHTTYGHYNHSVRSVVCCVVPPHDHDPD